Protein AF-A0A9Q5HXE8-F1 (afdb_monomer)

Structure (mmCIF, N/CA/C/O backbone):
data_AF-A0A9Q5HXE8-F1
#
_entry.id   AF-A0A9Q5HXE8-F1
#
loop_
_atom_site.group_PDB
_atom_site.id
_atom_site.type_symbol
_atom_site.label_atom_id
_atom_site.label_alt_id
_atom_site.label_comp_id
_atom_site.label_asym_id
_atom_site.label_entity_id
_atom_site.label_seq_id
_atom_site.pdbx_PDB_ins_code
_atom_site.Cartn_x
_atom_site.Cartn_y
_atom_site.Cartn_z
_atom_site.occupancy
_atom_site.B_iso_or_equiv
_atom_site.auth_seq_id
_atom_site.auth_comp_id
_atom_site.auth_asym_id
_atom_site.auth_atom_id
_atom_site.pdbx_PDB_model_num
ATOM 1 N N . MET A 1 1 ? 51.180 -38.100 -36.668 1.00 23.20 1 MET A N 1
ATOM 2 C CA . MET A 1 1 ? 52.442 -37.672 -36.026 1.00 23.20 1 MET A CA 1
ATOM 3 C C . MET A 1 1 ? 52.492 -36.151 -36.077 1.00 23.20 1 MET A C 1
ATOM 5 O O . MET A 1 1 ? 52.275 -35.635 -37.166 1.00 23.20 1 MET A O 1
ATOM 9 N N . PRO A 1 2 ? 52.653 -35.461 -34.934 1.00 31.92 2 PRO A N 1
ATOM 10 C CA . PRO A 1 2 ? 52.287 -34.054 -34.774 1.00 31.92 2 PRO A CA 1
ATOM 11 C C . PRO A 1 2 ? 53.490 -33.111 -34.605 1.00 31.92 2 PRO A C 1
ATOM 13 O O . PRO A 1 2 ? 54.453 -33.464 -33.933 1.00 31.92 2 PRO A O 1
ATOM 16 N N . THR A 1 3 ? 53.355 -31.896 -35.137 1.00 23.42 3 THR A N 1
ATOM 17 C CA . THR A 1 3 ? 53.989 -30.630 -34.707 1.00 23.42 3 THR A CA 1
ATOM 18 C C . THR A 1 3 ? 53.370 -29.569 -35.624 1.00 23.42 3 THR A C 1
ATOM 20 O O . THR A 1 3 ? 53.553 -29.629 -36.830 1.00 23.42 3 THR A O 1
ATOM 23 N N . ILE A 1 4 ? 52.487 -28.678 -35.180 1.00 25.64 4 ILE A N 1
ATOM 24 C CA . ILE A 1 4 ? 52.790 -27.478 -34.396 1.00 25.64 4 ILE A CA 1
ATOM 25 C C . ILE A 1 4 ? 51.503 -27.097 -33.639 1.00 25.64 4 ILE A C 1
ATOM 27 O O . ILE A 1 4 ? 50.564 -26.547 -34.201 1.00 25.64 4 ILE A O 1
ATOM 31 N N . PHE A 1 5 ? 51.469 -27.434 -32.352 1.00 23.56 5 PHE A N 1
ATOM 32 C CA . PHE A 1 5 ? 50.554 -26.908 -31.337 1.00 23.56 5 PHE A CA 1
ATOM 33 C C . PHE A 1 5 ? 51.479 -26.439 -30.210 1.00 23.56 5 PHE A C 1
ATOM 35 O O . PHE A 1 5 ? 51.777 -27.181 -29.279 1.00 23.56 5 PHE A O 1
ATOM 42 N N . MET A 1 6 ? 52.095 -25.268 -30.375 1.00 26.42 6 MET A N 1
ATOM 43 C CA . MET A 1 6 ? 53.055 -24.750 -29.399 1.00 26.42 6 MET A CA 1
ATOM 44 C C . MET A 1 6 ? 53.143 -23.229 -29.491 1.00 26.42 6 MET A C 1
ATOM 46 O O . MET A 1 6 ? 54.128 -22.716 -29.988 1.00 26.42 6 MET A O 1
ATOM 50 N N . PHE A 1 7 ? 52.102 -22.528 -29.029 1.00 24.45 7 PHE A N 1
ATOM 51 C CA . PHE A 1 7 ? 52.208 -21.169 -28.462 1.00 24.45 7 PHE A CA 1
ATOM 52 C C . PHE A 1 7 ? 51.044 -20.825 -27.501 1.00 24.45 7 PHE A C 1
ATOM 54 O O . PHE A 1 7 ? 50.747 -19.660 -27.274 1.00 24.45 7 PHE A O 1
ATOM 61 N N . TYR A 1 8 ? 50.414 -21.836 -26.881 1.00 24.20 8 TYR A N 1
ATOM 62 C CA . TYR A 1 8 ? 49.308 -21.653 -25.918 1.00 24.20 8 TYR A CA 1
ATOM 63 C C . TYR A 1 8 ? 49.590 -22.210 -24.505 1.00 24.20 8 TYR A C 1
ATOM 65 O O . TYR A 1 8 ? 48.685 -22.340 -23.691 1.00 24.20 8 TYR A O 1
ATOM 73 N N . PHE A 1 9 ? 50.850 -22.524 -24.179 1.00 25.16 9 PHE A N 1
ATOM 74 C CA . PHE A 1 9 ? 51.229 -23.153 -22.901 1.00 25.16 9 PHE A CA 1
ATOM 75 C C . PHE A 1 9 ? 52.484 -22.521 -22.279 1.00 25.16 9 PHE A C 1
ATOM 77 O O . PHE A 1 9 ? 53.466 -23.204 -22.014 1.00 25.16 9 PHE A O 1
ATOM 84 N N . LEU A 1 10 ? 52.481 -21.200 -22.055 1.00 25.42 10 LEU A N 1
ATOM 85 C CA . LEU A 1 10 ? 53.545 -20.547 -21.267 1.00 25.42 10 LEU A CA 1
ATOM 86 C C . LEU A 1 10 ? 53.089 -19.386 -20.361 1.00 25.42 10 LEU A C 1
ATOM 88 O O . LEU A 1 10 ? 53.939 -18.699 -19.809 1.00 25.42 10 LEU A O 1
ATOM 92 N N . TYR A 1 11 ? 51.782 -19.209 -20.112 1.00 26.98 11 TYR A N 1
ATOM 93 C CA . TYR A 1 11 ? 51.296 -18.212 -19.135 1.00 26.98 11 TYR A CA 1
ATOM 94 C C . TYR A 1 11 ? 50.389 -18.746 -18.013 1.00 26.98 11 TYR A C 1
ATOM 96 O O . TYR A 1 11 ? 49.921 -17.971 -17.186 1.00 26.98 11 TYR A O 1
ATOM 104 N N . THR A 1 12 ? 50.211 -20.065 -17.899 1.00 29.30 12 THR A N 1
ATOM 105 C CA . THR A 1 12 ? 49.374 -20.694 -16.852 1.00 29.30 12 THR A CA 1
ATOM 106 C C . THR A 1 12 ? 50.129 -21.664 -15.931 1.00 29.30 12 THR A C 1
ATOM 108 O O . THR A 1 12 ? 49.512 -22.365 -15.138 1.00 29.30 12 THR A O 1
ATOM 111 N N . GLY A 1 13 ? 51.469 -21.694 -15.971 1.00 29.98 13 GLY A N 1
ATOM 112 C CA . GLY A 1 13 ? 52.265 -22.755 -15.328 1.00 29.98 13 GLY A CA 1
ATOM 113 C C . GLY A 1 13 ? 53.248 -22.365 -14.217 1.00 29.98 13 GLY A C 1
ATOM 114 O O . GLY A 1 13 ? 53.984 -23.237 -13.772 1.00 29.98 13 GLY A O 1
ATOM 115 N N . VAL A 1 14 ? 53.315 -21.102 -13.766 1.00 29.03 14 VAL A N 1
ATOM 116 C CA . VAL A 1 14 ? 54.309 -20.678 -12.740 1.00 29.03 14 VAL A CA 1
ATOM 117 C C . VAL A 1 14 ? 53.684 -20.051 -11.480 1.00 29.03 14 VAL A C 1
ATOM 119 O O . VAL A 1 14 ? 54.372 -19.863 -10.483 1.00 29.03 14 VAL A O 1
ATOM 122 N N . PHE A 1 15 ? 52.365 -19.833 -11.430 1.00 31.16 15 PHE A N 1
ATOM 123 C CA . PHE A 1 15 ? 51.714 -19.307 -10.215 1.00 31.16 15 PHE A CA 1
ATOM 124 C C . PHE A 1 15 ? 51.311 -20.370 -9.177 1.00 31.16 15 PHE A C 1
ATOM 126 O O . PHE A 1 15 ? 50.983 -20.020 -8.047 1.00 31.16 15 PHE A O 1
ATOM 133 N N . ALA A 1 16 ? 51.396 -21.663 -9.507 1.00 30.88 16 ALA A N 1
ATOM 134 C CA . ALA A 1 16 ? 50.936 -22.745 -8.630 1.00 30.88 16 ALA A CA 1
ATOM 135 C C . ALA A 1 16 ? 52.031 -23.396 -7.755 1.00 30.88 16 ALA A C 1
ATOM 137 O O . ALA A 1 16 ? 51.733 -24.329 -7.017 1.00 30.88 16 ALA A O 1
ATOM 138 N N . LEU A 1 17 ? 53.289 -22.930 -7.800 1.00 32.44 17 LEU A N 1
ATOM 139 C CA . LEU A 1 17 ? 54.402 -23.576 -7.071 1.00 32.44 17 LEU A CA 1
ATOM 140 C C . LEU A 1 17 ? 55.203 -22.665 -6.124 1.00 32.44 17 LEU A C 1
ATOM 142 O O . LEU A 1 17 ? 56.181 -23.120 -5.540 1.00 32.44 17 LEU A O 1
ATOM 146 N N . LEU A 1 18 ? 54.777 -21.417 -5.896 1.00 32.03 18 LEU A N 1
ATOM 147 C CA . LEU A 1 18 ? 55.407 -20.527 -4.900 1.00 32.03 18 LEU A CA 1
ATOM 148 C C . LEU A 1 18 ? 54.457 -20.003 -3.812 1.00 32.03 18 LEU A C 1
ATOM 150 O O . LEU A 1 18 ? 54.879 -19.232 -2.954 1.00 32.03 18 LEU A O 1
ATOM 154 N N . PHE A 1 19 ? 53.199 -20.447 -3.787 1.00 32.03 19 PHE A N 1
ATOM 155 C CA . PHE A 1 19 ? 52.231 -19.985 -2.789 1.00 32.03 19 PHE A CA 1
ATOM 156 C C . PHE A 1 19 ? 52.353 -20.601 -1.374 1.00 32.03 19 PHE A C 1
ATOM 158 O O . PHE A 1 19 ? 51.982 -19.904 -0.432 1.00 32.03 19 PHE A O 1
ATOM 165 N N . PRO A 1 20 ? 52.923 -21.807 -1.137 1.00 31.56 20 PRO A N 1
ATOM 166 C CA . PRO A 1 20 ? 52.977 -22.358 0.222 1.00 31.56 20 PRO A CA 1
ATOM 167 C C . PRO A 1 20 ? 54.287 -22.079 0.988 1.00 31.56 20 PRO A C 1
ATOM 169 O O . PRO A 1 20 ? 54.543 -22.732 1.994 1.00 31.56 20 PRO A O 1
ATOM 172 N N . VAL A 1 21 ? 55.136 -21.134 0.554 1.00 36.03 21 VAL A N 1
ATOM 173 C CA . VAL A 1 21 ? 56.410 -20.822 1.255 1.00 36.03 21 VAL A CA 1
ATOM 174 C C . VAL A 1 21 ? 56.410 -19.444 1.942 1.00 36.03 21 VAL A C 1
ATOM 176 O O . VAL A 1 21 ? 57.314 -19.153 2.719 1.00 36.03 21 VAL A O 1
ATOM 179 N N . VAL A 1 22 ? 55.383 -18.606 1.742 1.00 39.47 22 VAL A N 1
ATOM 180 C CA . VAL A 1 22 ? 55.311 -17.266 2.374 1.00 39.47 22 VAL A CA 1
ATOM 181 C C . VAL A 1 22 ? 54.142 -17.110 3.354 1.00 39.47 22 VAL A C 1
ATOM 183 O O . VAL A 1 22 ? 54.246 -16.313 4.282 1.00 39.47 22 VAL A O 1
ATOM 186 N N . PHE A 1 23 ? 53.072 -17.900 3.238 1.00 35.12 23 PHE A N 1
ATOM 187 C CA . PHE A 1 23 ? 51.928 -17.825 4.151 1.00 35.12 23 PHE A CA 1
ATOM 188 C C . PHE A 1 23 ? 51.594 -19.223 4.669 1.00 35.12 23 PHE A C 1
ATOM 190 O O . PHE A 1 23 ? 51.198 -20.102 3.908 1.00 35.12 23 PHE A O 1
ATOM 197 N N . GLY A 1 24 ? 51.859 -19.437 5.960 1.00 27.67 24 GLY A N 1
ATOM 198 C CA . GLY A 1 24 ? 51.607 -20.695 6.652 1.00 27.67 24 GLY A CA 1
ATOM 199 C C . GLY A 1 24 ? 50.133 -21.096 6.618 1.00 27.67 24 GLY A C 1
ATOM 200 O O . GLY A 1 24 ? 49.242 -20.272 6.422 1.00 27.67 24 GLY A O 1
ATOM 201 N N . SER A 1 25 ? 49.904 -22.391 6.800 1.00 31.80 25 SER A N 1
ATOM 202 C CA . SER A 1 25 ? 48.600 -23.032 6.911 1.00 31.80 25 SER A CA 1
ATOM 203 C C . SER A 1 25 ? 47.812 -22.484 8.103 1.00 31.80 25 SER A C 1
ATOM 205 O O . SER A 1 25 ? 47.981 -22.994 9.201 1.00 31.80 25 SER A O 1
ATOM 207 N N . ASP A 1 26 ? 47.035 -21.426 7.871 1.00 33.94 26 ASP A N 1
ATOM 208 C CA . ASP A 1 26 ? 45.824 -21.020 8.602 1.00 33.94 26 ASP A CA 1
ATOM 209 C C . ASP A 1 26 ? 45.245 -19.767 7.913 1.00 33.94 26 ASP A C 1
ATOM 211 O O . ASP A 1 26 ? 45.506 -18.633 8.306 1.00 33.94 26 ASP A O 1
ATOM 215 N N . PHE A 1 27 ? 44.485 -19.956 6.829 1.00 29.52 27 PHE A N 1
ATOM 216 C CA . PHE A 1 27 ? 43.617 -18.911 6.271 1.00 29.52 27 PHE A CA 1
ATOM 217 C C . PHE A 1 27 ? 42.352 -19.565 5.699 1.00 29.52 27 PHE A C 1
ATOM 219 O O . PHE A 1 27 ? 42.231 -19.842 4.507 1.00 29.52 27 PHE A O 1
ATOM 226 N N . LEU A 1 28 ? 41.427 -19.891 6.600 1.00 30.77 28 LEU A N 1
ATOM 227 C CA . LEU A 1 28 ? 40.030 -20.149 6.265 1.00 30.77 28 LEU A CA 1
ATOM 228 C C . LEU A 1 28 ? 39.371 -18.798 5.953 1.00 30.77 28 LEU A C 1
ATOM 230 O O . LEU A 1 28 ? 39.438 -17.878 6.764 1.00 30.77 28 LEU A O 1
ATOM 234 N N . LEU A 1 29 ? 38.784 -18.685 4.762 1.00 28.92 29 LEU A N 1
ATOM 235 C CA . LEU A 1 29 ? 38.067 -17.504 4.274 1.00 28.92 29 LEU A CA 1
ATOM 236 C C . LEU A 1 29 ? 36.850 -17.166 5.154 1.00 28.92 29 LEU A C 1
ATOM 238 O O . LEU A 1 29 ? 36.005 -18.043 5.351 1.00 28.92 29 LEU A O 1
ATOM 242 N N . PRO A 1 30 ? 36.674 -15.895 5.555 1.00 28.27 30 PRO A N 1
ATOM 243 C CA . PRO A 1 30 ? 35.371 -15.342 5.886 1.00 28.27 30 PRO A CA 1
ATOM 244 C C . PRO A 1 30 ? 34.929 -14.293 4.843 1.00 28.27 30 PRO A C 1
ATOM 246 O O . PRO A 1 30 ? 35.689 -13.402 4.489 1.00 28.27 30 PRO A O 1
ATOM 249 N N . HIS A 1 31 ? 33.670 -14.406 4.413 1.00 30.36 31 HIS A N 1
ATOM 250 C CA . HIS A 1 31 ? 32.824 -13.387 3.766 1.00 30.36 31 HIS A CA 1
ATOM 251 C C . HIS A 1 31 ? 33.196 -12.818 2.375 1.00 30.36 31 HIS A C 1
ATOM 253 O O . HIS A 1 31 ? 34.325 -12.463 2.052 1.00 30.36 31 HIS A O 1
ATOM 259 N N . ALA A 1 32 ? 32.158 -12.695 1.539 1.00 34.84 32 ALA A N 1
ATOM 260 C CA . ALA A 1 32 ? 32.194 -12.222 0.153 1.00 34.84 32 ALA A CA 1
ATOM 261 C C . ALA A 1 32 ? 32.405 -10.697 -0.004 1.00 34.84 32 ALA A C 1
ATOM 263 O O . ALA A 1 32 ? 32.550 -10.219 -1.128 1.00 34.84 32 ALA A O 1
ATOM 264 N N . ASP A 1 33 ? 32.478 -9.936 1.093 1.00 32.56 33 ASP A N 1
ATOM 265 C CA . ASP A 1 33 ? 32.600 -8.470 1.066 1.00 32.56 33 ASP A CA 1
ATOM 266 C C . ASP A 1 33 ? 34.037 -7.955 0.847 1.00 32.56 33 ASP A C 1
ATOM 268 O O . ASP A 1 33 ? 34.235 -6.875 0.281 1.00 32.56 33 ASP A O 1
ATOM 272 N N . ASP A 1 34 ? 35.066 -8.736 1.191 1.00 31.11 34 ASP A N 1
ATOM 273 C CA . ASP A 1 34 ? 36.463 -8.285 1.076 1.00 31.11 34 ASP A CA 1
ATOM 274 C C . ASP A 1 34 ? 37.042 -8.432 -0.345 1.00 31.11 34 ASP A C 1
ATOM 276 O O . ASP A 1 34 ? 37.991 -7.734 -0.722 1.00 31.11 34 ASP A O 1
ATOM 280 N N . GLY A 1 35 ? 36.437 -9.273 -1.193 1.00 30.92 35 GLY A N 1
ATOM 281 C CA . GLY A 1 35 ? 36.890 -9.505 -2.572 1.00 30.92 35 GLY A CA 1
ATOM 282 C C . GLY A 1 35 ? 36.771 -8.270 -3.474 1.00 30.92 35 GLY A C 1
ATOM 283 O O . GLY A 1 35 ? 37.671 -7.985 -4.270 1.00 30.92 35 GLY A O 1
ATOM 284 N N . ALA A 1 36 ? 35.708 -7.478 -3.303 1.00 35.31 36 ALA A N 1
ATOM 285 C CA . ALA A 1 36 ? 35.459 -6.272 -4.095 1.00 35.31 36 ALA A CA 1
ATOM 286 C C . ALA A 1 36 ? 36.382 -5.103 -3.694 1.00 35.31 36 ALA A C 1
ATOM 288 O O . ALA A 1 36 ? 36.873 -4.356 -4.546 1.00 35.31 36 ALA A O 1
ATOM 289 N N . VAL A 1 37 ? 36.691 -4.969 -2.399 1.00 33.00 37 VAL A N 1
ATOM 290 C CA . VAL A 1 37 ? 37.588 -3.924 -1.873 1.00 33.00 37 VAL A CA 1
ATOM 291 C C . VAL A 1 37 ? 39.052 -4.224 -2.222 1.00 33.00 37 VAL A C 1
ATOM 293 O O . VAL A 1 37 ? 39.816 -3.312 -2.562 1.00 33.00 37 VAL A O 1
ATOM 296 N N . ILE A 1 38 ? 39.444 -5.502 -2.228 1.00 33.47 38 ILE A N 1
ATOM 297 C CA . ILE A 1 38 ? 40.785 -5.945 -2.635 1.00 33.47 38 ILE A CA 1
ATOM 298 C C . ILE A 1 38 ? 40.995 -5.767 -4.149 1.00 33.47 38 ILE A C 1
ATOM 300 O O . ILE A 1 38 ? 42.057 -5.283 -4.550 1.00 33.47 38 ILE A O 1
ATOM 304 N N . ALA A 1 39 ? 39.986 -6.031 -4.988 1.00 36.28 39 ALA A N 1
ATOM 305 C CA . ALA A 1 39 ? 40.043 -5.753 -6.429 1.00 36.28 39 ALA A CA 1
ATOM 306 C C . ALA A 1 39 ? 40.218 -4.249 -6.726 1.00 36.28 39 ALA A C 1
ATOM 308 O O . ALA A 1 39 ? 41.051 -3.856 -7.548 1.00 36.28 39 ALA A O 1
ATOM 309 N N . CYS A 1 40 ? 39.518 -3.394 -5.976 1.00 32.16 40 CYS A N 1
ATOM 310 C CA . CYS A 1 40 ? 39.598 -1.938 -6.096 1.00 32.16 40 CYS A CA 1
ATOM 311 C C . CYS A 1 40 ? 40.976 -1.381 -5.661 1.00 32.16 40 CYS A C 1
ATOM 313 O O . CYS A 1 40 ? 41.520 -0.457 -6.275 1.00 32.16 40 CYS A O 1
ATOM 315 N N . ASN A 1 41 ? 41.608 -1.989 -4.649 1.00 34.28 41 ASN A N 1
ATOM 316 C CA . ASN A 1 41 ? 42.959 -1.628 -4.198 1.00 34.28 41 ASN A CA 1
ATOM 317 C C . ASN A 1 41 ? 44.082 -2.210 -5.082 1.00 34.28 41 ASN A C 1
ATOM 319 O O . ASN A 1 41 ? 45.131 -1.576 -5.231 1.00 34.28 41 ASN A O 1
ATOM 323 N N . LEU A 1 42 ? 43.868 -3.363 -5.725 1.00 35.22 42 LEU A N 1
ATOM 324 C CA . LEU A 1 42 ? 44.779 -3.931 -6.730 1.00 35.22 42 LEU A CA 1
ATOM 325 C C . LEU A 1 42 ? 44.797 -3.105 -8.027 1.00 35.22 42 LEU A C 1
ATOM 327 O O . LEU A 1 42 ? 45.871 -2.889 -8.593 1.00 35.22 42 LEU A O 1
ATOM 331 N N . LEU A 1 43 ? 43.650 -2.564 -8.451 1.00 36.78 43 LEU A N 1
ATOM 332 C CA . LEU A 1 43 ? 43.539 -1.668 -9.611 1.00 36.78 43 LEU A CA 1
ATOM 333 C C . LEU A 1 43 ? 44.283 -0.338 -9.399 1.00 36.78 43 LEU A C 1
ATOM 335 O O . LEU A 1 43 ? 45.041 0.087 -10.274 1.00 36.78 43 LEU A O 1
ATOM 339 N N . LYS A 1 44 ? 44.190 0.256 -8.199 1.00 35.66 44 LYS A N 1
ATOM 340 C CA . LYS A 1 44 ? 44.965 1.456 -7.810 1.00 35.66 44 LYS A CA 1
ATOM 341 C C . LYS A 1 44 ? 46.482 1.247 -7.846 1.00 35.66 44 LYS A C 1
ATOM 343 O O . LYS A 1 44 ? 47.225 2.198 -8.075 1.00 35.66 44 LYS A O 1
ATOM 348 N N . LYS A 1 45 ? 46.951 0.015 -7.623 1.00 37.75 45 LYS A N 1
ATOM 349 C CA . LYS A 1 45 ? 48.382 -0.329 -7.602 1.00 37.75 45 LYS A CA 1
ATOM 350 C C . LYS A 1 45 ? 48.948 -0.620 -8.998 1.00 37.75 45 LYS A C 1
ATOM 352 O O . LYS A 1 45 ? 50.152 -0.477 -9.196 1.00 37.75 45 LYS A O 1
ATOM 357 N N . LYS A 1 46 ? 48.096 -1.009 -9.957 1.00 33.69 46 LYS A N 1
ATOM 358 C CA . LYS A 1 46 ? 48.481 -1.366 -11.335 1.00 33.69 46 LYS A CA 1
ATOM 359 C C . LYS A 1 46 ? 48.359 -0.194 -12.324 1.00 33.69 46 LYS A C 1
ATOM 361 O O . LYS A 1 46 ? 49.083 -0.180 -13.313 1.00 33.69 46 LYS A O 1
ATOM 366 N N . PHE A 1 47 ? 47.529 0.815 -12.028 1.00 35.12 47 PHE A N 1
ATOM 367 C CA . PHE A 1 47 ? 47.303 1.980 -12.899 1.00 35.12 47 PHE A CA 1
ATOM 368 C C . PHE A 1 47 ? 47.315 3.316 -12.119 1.00 35.12 47 PHE A C 1
ATOM 370 O O . PHE A 1 47 ? 46.263 3.882 -11.822 1.00 35.12 47 PHE A O 1
ATOM 377 N N . PRO A 1 48 ? 48.502 3.882 -11.814 1.00 36.06 48 PRO A N 1
ATOM 378 C CA . PRO A 1 48 ? 48.640 5.095 -10.993 1.00 36.06 48 PRO A CA 1
ATOM 379 C C . PRO A 1 48 ? 48.062 6.379 -11.618 1.00 36.06 48 PRO A C 1
ATOM 381 O O . PRO A 1 48 ? 47.965 7.400 -10.942 1.00 36.06 48 PRO A O 1
ATOM 384 N N . LYS A 1 49 ? 47.695 6.351 -12.907 1.00 34.31 49 LYS A N 1
ATOM 385 C CA . LYS A 1 49 ? 47.168 7.508 -13.653 1.00 34.31 49 LYS A CA 1
ATOM 386 C C . LYS A 1 49 ? 45.649 7.715 -13.524 1.00 34.31 49 LYS A C 1
ATOM 388 O O . LYS A 1 49 ? 45.162 8.747 -13.961 1.00 34.31 49 LYS A O 1
ATOM 393 N N . LEU A 1 50 ? 44.919 6.804 -12.874 1.00 33.84 50 LEU A N 1
ATOM 394 C CA . LEU A 1 50 ? 43.469 6.923 -12.609 1.00 33.84 50 LEU A CA 1
ATOM 395 C C . LEU A 1 50 ? 43.122 7.849 -11.421 1.00 33.84 50 LEU A C 1
ATOM 397 O O . LEU A 1 50 ? 41.972 7.966 -11.022 1.00 33.84 50 LEU A O 1
ATOM 401 N N . ALA A 1 51 ? 44.112 8.498 -10.798 1.00 30.89 51 ALA A N 1
ATOM 402 C CA . ALA A 1 51 ? 43.909 9.299 -9.587 1.00 30.89 51 ALA A CA 1
ATOM 403 C C . ALA A 1 51 ? 43.736 10.812 -9.834 1.00 30.89 51 ALA A C 1
ATOM 405 O O . ALA A 1 51 ? 43.612 11.559 -8.862 1.00 30.89 51 ALA A O 1
ATOM 406 N N . SER A 1 52 ? 43.743 11.287 -11.086 1.00 29.69 52 SER A N 1
ATOM 407 C CA . SER A 1 52 ? 43.886 12.722 -11.390 1.00 29.69 52 SER A CA 1
ATOM 408 C C . SER A 1 52 ? 42.728 13.396 -12.139 1.00 29.69 52 SER A C 1
ATOM 410 O O . SER A 1 52 ? 42.920 14.515 -12.607 1.00 29.69 52 SER A O 1
ATOM 412 N N . PHE A 1 53 ? 41.529 12.806 -12.215 1.00 29.73 53 PHE A N 1
ATOM 413 C CA . PHE A 1 53 ? 40.365 13.464 -12.833 1.00 29.73 53 PHE A CA 1
ATOM 414 C C . PHE A 1 53 ? 39.210 13.679 -11.832 1.00 29.73 53 PHE A C 1
ATOM 416 O O . PHE A 1 53 ? 38.730 12.721 -11.219 1.00 29.73 53 PHE A O 1
ATOM 423 N N . PRO A 1 54 ? 38.739 14.925 -11.623 1.00 28.08 54 PRO A N 1
ATOM 424 C CA . PRO A 1 54 ? 37.593 15.198 -10.763 1.00 28.08 54 PRO A CA 1
ATOM 425 C C . PRO A 1 54 ? 36.301 14.791 -11.491 1.00 28.08 54 PRO A C 1
ATOM 427 O O . PRO A 1 54 ? 35.820 15.509 -12.358 1.00 28.08 54 PRO A O 1
ATOM 430 N N . GLY A 1 55 ? 35.773 13.606 -11.160 1.00 40.88 55 GLY A N 1
ATOM 431 C CA . GLY A 1 55 ? 34.514 13.058 -11.697 1.00 40.88 55 GLY A CA 1
ATOM 432 C C . GLY A 1 55 ? 34.376 11.533 -11.553 1.00 40.88 55 GLY A C 1
ATOM 433 O O . GLY A 1 55 ? 33.293 11.028 -11.270 1.00 40.88 55 GLY A O 1
ATOM 434 N N . GLU A 1 56 ? 35.484 10.787 -11.631 1.00 43.34 56 GLU A N 1
ATOM 435 C CA . GLU A 1 56 ? 35.478 9.308 -11.668 1.00 43.34 56 GLU A CA 1
ATOM 436 C C . GLU A 1 56 ? 35.139 8.625 -10.326 1.00 43.34 56 GLU A C 1
ATOM 438 O O . GLU A 1 56 ? 34.655 7.493 -10.313 1.00 43.34 56 GLU A O 1
ATOM 443 N N . ARG A 1 57 ? 35.323 9.302 -9.178 1.00 46.72 57 ARG A N 1
ATOM 444 C CA . ARG A 1 57 ? 34.977 8.726 -7.858 1.00 46.72 57 ARG A CA 1
ATOM 445 C C . ARG A 1 57 ? 33.476 8.457 -7.693 1.00 46.72 57 ARG A C 1
ATOM 447 O O . ARG A 1 57 ? 33.129 7.506 -6.998 1.00 46.72 57 ARG A O 1
ATOM 454 N N . ASN A 1 58 ? 32.612 9.246 -8.339 1.00 55.38 58 ASN A N 1
ATOM 455 C CA . ASN A 1 58 ? 31.164 9.021 -8.313 1.00 55.38 58 ASN A CA 1
ATOM 456 C C . ASN A 1 58 ? 30.770 7.825 -9.183 1.00 55.38 58 ASN A C 1
ATOM 458 O O . ASN A 1 58 ? 30.015 6.974 -8.729 1.00 55.38 58 ASN A O 1
ATOM 462 N N . LEU A 1 59 ? 31.322 7.706 -10.394 1.00 55.75 59 LEU A N 1
ATOM 463 C CA . LEU A 1 59 ? 30.953 6.643 -11.338 1.00 55.75 59 LEU A CA 1
ATOM 464 C C . LEU A 1 59 ? 31.333 5.249 -10.834 1.00 55.75 59 LEU A C 1
ATOM 466 O O . LEU A 1 59 ? 30.513 4.338 -10.886 1.00 55.75 59 LEU A O 1
ATOM 470 N N . LEU A 1 60 ? 32.530 5.087 -10.265 1.00 57.31 60 LEU A N 1
ATOM 471 C CA . LEU A 1 60 ? 32.937 3.804 -9.686 1.00 57.31 60 LEU A CA 1
ATOM 472 C C . LEU A 1 60 ? 32.069 3.417 -8.475 1.00 57.31 60 LEU A C 1
ATOM 474 O O . LEU A 1 60 ? 31.725 2.249 -8.312 1.00 57.31 60 LEU A O 1
ATOM 478 N N . SER A 1 61 ? 31.673 4.396 -7.654 1.00 56.81 61 SER A N 1
ATOM 479 C CA . SER A 1 61 ? 30.734 4.191 -6.543 1.00 56.81 61 SER A CA 1
ATOM 480 C C . SER A 1 61 ? 29.346 3.766 -7.037 1.00 56.81 61 SER A C 1
ATOM 482 O O . SER A 1 61 ? 28.761 2.835 -6.490 1.00 56.81 61 SER A O 1
ATOM 484 N N . ILE A 1 62 ? 28.839 4.399 -8.100 1.00 59.03 62 ILE A N 1
ATOM 485 C CA . ILE A 1 62 ? 27.563 4.056 -8.747 1.00 59.03 62 ILE A CA 1
ATOM 486 C C . ILE A 1 62 ? 27.599 2.622 -9.279 1.00 59.03 62 ILE A C 1
ATOM 488 O O . ILE A 1 62 ? 26.681 1.849 -9.027 1.00 59.03 62 ILE A O 1
ATOM 492 N N . CYS A 1 63 ? 28.683 2.232 -9.951 1.00 60.06 63 CYS A N 1
ATOM 493 C CA . CYS A 1 63 ? 28.856 0.872 -10.451 1.00 60.06 63 CYS A CA 1
ATOM 494 C C . CYS A 1 63 ? 28.823 -0.166 -9.320 1.00 60.06 63 CYS A C 1
ATOM 496 O O . CYS A 1 63 ? 28.130 -1.171 -9.432 1.00 60.06 63 CYS A O 1
ATOM 498 N N . VAL A 1 64 ? 29.507 0.094 -8.201 1.00 60.19 64 VAL A N 1
ATOM 499 C CA . VAL A 1 64 ? 29.473 -0.793 -7.025 1.00 60.19 64 VAL A CA 1
ATOM 500 C C . VAL A 1 64 ? 28.070 -0.869 -6.415 1.00 60.19 64 VAL A C 1
ATOM 502 O O . VAL A 1 64 ? 27.644 -1.948 -6.018 1.00 60.19 64 VAL A O 1
ATOM 505 N N . GLN A 1 65 ? 27.333 0.243 -6.356 1.00 57.00 65 GLN A N 1
ATOM 506 C CA . GLN A 1 65 ? 25.952 0.259 -5.861 1.00 57.00 65 GLN A CA 1
ATOM 507 C C . GLN A 1 65 ? 25.010 -0.552 -6.754 1.00 57.00 65 GLN A C 1
ATOM 509 O O . GLN A 1 65 ? 24.222 -1.338 -6.242 1.00 57.00 65 GLN A O 1
ATOM 514 N N . ILE A 1 66 ? 25.119 -0.412 -8.077 1.00 54.88 66 ILE A N 1
ATOM 515 C CA . ILE A 1 66 ? 24.277 -1.167 -9.009 1.00 54.88 66 ILE A CA 1
ATOM 516 C C . ILE A 1 66 ? 24.599 -2.668 -8.931 1.00 54.88 66 ILE A C 1
ATOM 518 O O . ILE A 1 66 ? 23.688 -3.481 -8.839 1.00 54.88 66 ILE A O 1
ATOM 522 N N . LEU A 1 67 ? 25.878 -3.051 -8.862 1.00 55.38 67 LEU A N 1
ATOM 523 C CA . LEU A 1 67 ? 26.281 -4.460 -8.737 1.00 55.38 67 LEU A CA 1
ATOM 524 C C . LEU A 1 67 ? 25.819 -5.106 -7.417 1.00 55.38 67 LEU A C 1
ATOM 526 O O . LEU A 1 67 ? 25.580 -6.310 -7.384 1.00 55.38 67 LEU A O 1
ATOM 530 N N . LYS A 1 68 ? 25.665 -4.322 -6.339 1.00 56.53 68 LYS A N 1
ATOM 531 C CA . LYS A 1 68 ? 25.072 -4.792 -5.073 1.00 56.53 68 LYS A CA 1
ATOM 532 C C . LYS A 1 68 ? 23.567 -5.044 -5.179 1.00 56.53 68 LYS A C 1
ATOM 534 O O . LYS A 1 68 ? 23.073 -5.960 -4.536 1.00 56.53 68 LYS A O 1
ATOM 539 N N . LEU A 1 69 ? 22.858 -4.231 -5.964 1.00 48.31 69 LEU A N 1
ATOM 540 C CA . LEU A 1 69 ? 21.406 -4.331 -6.150 1.00 48.31 69 LEU A CA 1
ATOM 541 C C . LEU A 1 69 ? 21.008 -5.451 -7.121 1.00 48.31 69 LEU A C 1
ATOM 543 O O . LEU A 1 69 ? 19.926 -6.008 -6.988 1.00 48.31 69 LEU A O 1
ATOM 547 N N . PHE A 1 70 ? 21.886 -5.808 -8.064 1.00 55.81 70 PHE A N 1
ATOM 548 C CA . PHE A 1 70 ? 21.643 -6.861 -9.056 1.00 55.81 70 PHE A CA 1
ATOM 549 C C . PHE A 1 70 ? 22.730 -7.948 -8.982 1.00 55.81 70 PHE A C 1
ATOM 551 O O . PHE A 1 70 ? 23.593 -8.027 -9.872 1.00 55.81 70 PHE A O 1
ATOM 558 N N . PRO A 1 71 ? 22.728 -8.785 -7.923 1.00 47.59 71 PRO A N 1
ATOM 559 C CA . PRO A 1 71 ? 23.692 -9.867 -7.774 1.00 47.59 71 PRO A CA 1
ATOM 560 C C . PRO A 1 71 ? 23.584 -10.837 -8.957 1.00 47.59 71 PRO A C 1
ATOM 562 O O . PRO A 1 71 ? 22.508 -11.288 -9.336 1.00 47.59 71 PRO A O 1
ATOM 565 N N . GLY A 1 72 ? 24.723 -11.125 -9.587 1.00 48.22 72 GLY A N 1
ATOM 566 C CA . GLY A 1 72 ? 24.793 -11.895 -10.829 1.00 48.22 72 GLY A CA 1
ATOM 567 C C . GLY A 1 72 ? 25.032 -11.042 -12.072 1.00 48.22 72 GLY A C 1
ATOM 568 O O . GLY A 1 72 ? 25.271 -11.606 -13.133 1.00 48.22 72 GLY A O 1
ATOM 569 N N . THR A 1 73 ? 25.023 -9.712 -11.980 1.00 47.97 73 THR A N 1
ATOM 570 C CA . THR A 1 73 ? 25.646 -8.856 -12.999 1.00 47.97 73 THR A CA 1
ATOM 571 C C . THR A 1 73 ? 27.153 -8.794 -12.727 1.00 47.97 73 THR A C 1
ATOM 573 O O . THR A 1 73 ? 27.581 -8.398 -11.650 1.00 47.97 73 THR A O 1
ATOM 576 N N . GLU A 1 74 ? 27.986 -9.281 -13.651 1.00 53.69 74 GLU A N 1
ATOM 577 C CA . GLU A 1 74 ? 29.445 -9.302 -13.463 1.00 53.69 74 GLU A CA 1
ATOM 578 C C . GLU A 1 74 ? 30.092 -8.039 -14.049 1.00 53.69 74 GLU A C 1
ATOM 580 O O . GLU A 1 74 ? 29.785 -7.644 -15.176 1.00 53.69 74 GLU A O 1
ATOM 585 N N . GLN A 1 75 ? 31.026 -7.423 -13.314 1.00 51.09 75 GLN A N 1
ATOM 586 C CA . GLN A 1 75 ? 31.849 -6.328 -13.832 1.00 51.09 75 GLN A CA 1
ATOM 587 C C . GLN A 1 75 ? 32.954 -6.900 -14.729 1.00 51.09 75 GLN A C 1
ATOM 589 O O . GLN A 1 75 ? 33.997 -7.332 -14.241 1.00 51.09 75 GLN A O 1
ATOM 594 N N . PHE A 1 76 ? 32.754 -6.864 -16.046 1.00 50.47 76 PHE A N 1
ATOM 595 C CA . PHE A 1 76 ? 33.798 -7.190 -17.021 1.00 50.47 76 PHE A CA 1
ATOM 596 C C . PHE A 1 76 ? 34.132 -5.987 -17.901 1.00 50.47 76 PHE A C 1
ATOM 598 O O . PHE A 1 76 ? 33.253 -5.358 -18.481 1.00 50.47 76 PHE A O 1
ATOM 605 N N . VAL A 1 77 ? 35.431 -5.701 -18.025 1.00 48.44 77 VAL A N 1
ATOM 606 C CA . VAL A 1 77 ? 35.990 -4.727 -18.984 1.00 48.44 77 VAL A CA 1
ATOM 607 C C . VAL A 1 77 ? 36.252 -5.390 -20.354 1.00 48.44 77 VAL A C 1
ATOM 609 O O . VAL A 1 77 ? 36.493 -4.698 -21.334 1.00 48.44 77 VAL A O 1
ATOM 612 N N . ASN A 1 78 ? 36.143 -6.725 -20.453 1.00 45.72 78 ASN A N 1
ATOM 613 C CA . ASN A 1 78 ? 36.624 -7.502 -21.607 1.00 45.72 78 ASN A CA 1
ATOM 614 C C . ASN A 1 78 ? 35.558 -8.302 -22.383 1.00 45.72 78 ASN A C 1
ATOM 616 O O . ASN A 1 78 ? 35.917 -8.973 -23.342 1.00 45.72 78 ASN A O 1
ATOM 620 N N . ASP A 1 79 ? 34.267 -8.210 -22.053 1.00 47.09 79 ASP A N 1
ATOM 621 C CA . ASP A 1 79 ? 33.194 -8.886 -22.821 1.00 47.09 79 ASP A CA 1
ATOM 622 C C . ASP A 1 79 ? 32.780 -8.121 -24.092 1.00 47.09 79 ASP A C 1
ATOM 624 O O . ASP A 1 79 ? 31.661 -8.239 -24.605 1.00 47.09 79 ASP A O 1
ATOM 628 N N . ILE A 1 80 ? 33.656 -7.243 -24.575 1.00 52.28 80 ILE A N 1
ATOM 629 C CA . ILE A 1 80 ? 33.284 -6.204 -25.517 1.00 52.28 80 ILE A CA 1
ATOM 630 C C . ILE A 1 80 ? 33.990 -6.399 -26.855 1.00 52.28 80 ILE A C 1
ATOM 632 O O . ILE A 1 80 ? 34.827 -5.597 -27.252 1.00 52.28 80 ILE A O 1
ATOM 636 N N . GLU A 1 81 ? 33.598 -7.436 -27.594 1.00 56.84 81 GLU A N 1
ATOM 637 C CA . GLU A 1 81 ? 33.831 -7.422 -29.038 1.00 56.84 81 GLU A CA 1
ATOM 638 C C . GLU A 1 81 ? 32.930 -6.338 -29.649 1.00 56.84 81 GLU A C 1
ATOM 640 O O . GLU A 1 81 ? 31.703 -6.345 -29.486 1.00 56.84 81 GLU A O 1
ATOM 645 N N . HIS A 1 82 ? 33.569 -5.330 -30.242 1.00 65.50 82 HIS A N 1
ATOM 646 C CA . HIS A 1 82 ? 32.949 -4.310 -31.079 1.00 65.50 82 HIS A CA 1
ATOM 647 C C . HIS A 1 82 ? 33.275 -4.642 -32.529 1.00 65.50 82 HIS A C 1
ATOM 649 O O . HIS A 1 82 ? 34.434 -4.886 -32.849 1.00 65.50 82 HIS A O 1
ATOM 655 N N . TRP A 1 83 ? 32.277 -4.578 -33.409 1.00 62.91 83 TRP A N 1
ATOM 656 C CA . TRP A 1 83 ? 32.509 -4.803 -34.836 1.00 62.91 83 TRP A CA 1
ATOM 657 C C . TRP A 1 83 ? 33.431 -3.740 -35.460 1.00 62.91 83 TRP A C 1
ATOM 659 O O . TRP A 1 83 ? 34.311 -4.079 -36.239 1.00 62.91 83 TRP A O 1
ATOM 669 N N . ALA A 1 84 ? 33.280 -2.465 -35.075 1.00 66.38 84 ALA A N 1
ATOM 670 C CA . ALA A 1 84 ? 34.211 -1.392 -35.429 1.00 66.38 84 ALA A CA 1
ATOM 671 C C . ALA A 1 84 ? 34.811 -0.771 -34.161 1.00 66.38 84 ALA A C 1
ATOM 673 O O . ALA A 1 84 ? 34.078 -0.268 -33.299 1.00 66.38 84 ALA A O 1
ATOM 674 N N . ILE A 1 85 ? 36.144 -0.742 -34.072 1.00 70.06 85 ILE A N 1
ATOM 675 C CA . ILE A 1 85 ? 36.886 -0.180 -32.928 1.00 70.06 85 ILE A CA 1
ATOM 676 C C . ILE A 1 85 ? 36.672 1.334 -32.810 1.00 70.06 85 ILE A C 1
ATOM 678 O O . ILE A 1 85 ? 36.783 1.885 -31.715 1.00 70.06 85 ILE A O 1
ATOM 682 N N . SER A 1 86 ? 36.258 2.011 -33.889 1.00 63.91 86 SER A N 1
ATOM 683 C CA . SER A 1 86 ? 35.816 3.411 -33.816 1.00 63.91 86 SER A CA 1
ATOM 684 C C . SER A 1 86 ? 34.663 3.635 -32.842 1.00 63.91 86 SER A C 1
ATOM 686 O O . SER A 1 86 ? 34.532 4.741 -32.352 1.00 63.91 86 SER A O 1
ATOM 688 N N . SER A 1 87 ? 33.837 2.629 -32.539 1.00 65.31 87 SER A N 1
ATOM 689 C CA . SER A 1 87 ? 32.706 2.757 -31.604 1.00 65.31 87 SER A CA 1
ATOM 690 C C . SER A 1 87 ? 33.050 2.407 -30.152 1.00 65.31 87 SER A C 1
ATOM 692 O O . SER A 1 87 ? 32.202 2.565 -29.270 1.00 65.31 87 SER A O 1
ATOM 694 N N . GLN A 1 88 ? 34.267 1.913 -29.902 1.00 70.00 88 GLN A N 1
ATOM 695 C CA . GLN A 1 88 ? 34.693 1.389 -28.610 1.00 70.00 88 GLN A CA 1
ATOM 696 C C . GLN A 1 88 ? 35.221 2.495 -27.696 1.00 70.00 88 GLN A C 1
ATOM 698 O O . GLN A 1 88 ? 36.116 3.265 -28.052 1.00 70.00 88 GLN A O 1
ATOM 703 N N . GLN A 1 89 ? 34.704 2.517 -26.474 1.00 69.62 89 GLN A N 1
ATOM 704 C CA . GLN A 1 89 ? 35.182 3.348 -25.380 1.00 69.62 89 GLN A CA 1
ATOM 705 C C . GLN A 1 89 ? 35.325 2.508 -24.116 1.00 69.62 89 GLN A C 1
ATOM 707 O O . GLN A 1 89 ? 34.589 1.545 -23.907 1.00 69.62 89 GLN A O 1
ATOM 712 N N . ASN A 1 90 ? 36.265 2.896 -23.255 1.00 68.88 90 ASN A N 1
ATOM 713 C CA . ASN A 1 90 ? 36.449 2.246 -21.964 1.00 68.88 90 ASN A CA 1
ATOM 714 C C . ASN A 1 90 ? 35.343 2.692 -21.007 1.00 68.88 90 ASN A C 1
ATOM 716 O O . ASN A 1 90 ? 35.411 3.790 -20.457 1.00 68.88 90 ASN A O 1
ATOM 720 N N . SER A 1 91 ? 34.334 1.846 -20.813 1.00 71.06 91 SER A N 1
ATOM 721 C CA . SER A 1 91 ? 33.295 2.083 -19.812 1.00 71.06 91 SER A CA 1
ATOM 722 C C . SER A 1 91 ? 33.818 1.862 -18.397 1.00 71.06 91 SER A C 1
ATOM 724 O O . SER A 1 91 ? 34.608 0.952 -18.146 1.00 71.06 91 SER A O 1
ATOM 726 N N . THR A 1 92 ? 33.350 2.685 -17.454 1.00 70.38 92 THR A N 1
ATOM 727 C CA . THR A 1 92 ? 33.684 2.540 -16.027 1.00 70.38 92 THR A CA 1
ATOM 728 C C . THR A 1 92 ? 33.136 1.218 -15.474 1.00 70.38 92 THR A C 1
ATOM 730 O O . THR A 1 92 ? 33.785 0.551 -14.664 1.00 70.38 92 THR A O 1
ATOM 733 N N . CYS A 1 93 ? 31.955 0.806 -15.940 1.00 69.12 93 CYS A N 1
ATOM 734 C CA . CYS A 1 93 ? 31.413 -0.532 -15.725 1.00 69.12 93 CYS A CA 1
ATOM 735 C C . CYS A 1 93 ? 30.436 -0.935 -16.830 1.00 69.12 93 CYS A C 1
ATOM 737 O O . CYS A 1 93 ? 29.831 -0.084 -17.481 1.00 69.12 93 CYS A O 1
ATOM 739 N N . SER A 1 94 ? 30.262 -2.247 -16.989 1.00 75.00 94 SER A N 1
ATOM 740 C CA . SER A 1 94 ? 29.223 -2.859 -17.813 1.00 75.00 94 SER A CA 1
ATOM 741 C C . SER A 1 94 ? 28.291 -3.677 -16.920 1.00 75.00 94 SER A C 1
ATOM 743 O O . SER A 1 94 ? 28.765 -4.453 -16.093 1.00 75.00 94 SER A O 1
ATOM 745 N N . ILE A 1 95 ? 26.982 -3.506 -17.087 1.00 76.50 95 ILE A N 1
ATOM 746 C CA . ILE A 1 95 ? 25.922 -4.189 -16.334 1.00 76.50 95 ILE A CA 1
ATOM 747 C C . ILE A 1 95 ? 25.077 -4.996 -17.316 1.00 76.50 95 ILE A C 1
ATOM 749 O O . ILE A 1 95 ? 24.785 -4.518 -18.408 1.00 76.50 95 ILE A O 1
ATOM 753 N N . LYS A 1 96 ? 24.670 -6.208 -16.934 1.00 79.94 96 LYS A N 1
ATOM 754 C CA . LYS A 1 96 ? 23.902 -7.134 -17.782 1.00 79.94 96 LYS A CA 1
ATOM 755 C C . LYS A 1 96 ? 22.523 -7.431 -17.175 1.00 79.94 96 LYS A C 1
ATOM 757 O O . LYS A 1 96 ? 22.404 -8.464 -16.512 1.00 79.94 96 LYS A O 1
ATOM 762 N N . PRO A 1 97 ? 21.511 -6.557 -17.341 1.00 79.38 97 PRO A N 1
ATOM 763 C CA . PRO A 1 97 ? 20.161 -6.820 -16.833 1.00 79.38 97 PRO A CA 1
ATOM 764 C C . PRO A 1 97 ? 19.641 -8.194 -17.267 1.00 79.38 97 PRO A C 1
ATOM 766 O O . PRO A 1 97 ? 19.933 -8.639 -18.377 1.00 79.38 97 PRO A O 1
ATOM 769 N N . THR A 1 98 ? 18.886 -8.864 -16.395 1.00 76.81 98 THR A N 1
ATOM 770 C CA . THR A 1 98 ? 18.258 -10.166 -16.687 1.00 76.81 98 THR A CA 1
ATOM 771 C C . THR A 1 98 ? 16.809 -10.036 -17.143 1.00 76.81 98 THR A C 1
ATOM 773 O O . THR A 1 98 ? 16.288 -10.944 -17.781 1.00 76.81 98 THR A O 1
ATOM 776 N N . SER A 1 99 ? 16.176 -8.901 -16.845 1.00 78.44 99 SER A N 1
ATOM 777 C CA . SER A 1 99 ? 14.762 -8.635 -17.102 1.00 78.44 99 SER A CA 1
ATOM 778 C C . SER A 1 99 ? 14.525 -7.186 -17.540 1.00 78.44 99 SER A C 1
ATOM 780 O O . SER A 1 99 ? 15.394 -6.306 -17.414 1.00 78.44 99 SER A O 1
ATOM 782 N N . ALA A 1 100 ? 13.339 -6.917 -18.089 1.00 77.31 100 ALA A N 1
ATOM 783 C CA . ALA A 1 100 ? 12.941 -5.554 -18.434 1.00 77.31 100 ALA A CA 1
ATOM 784 C C . ALA A 1 100 ? 12.838 -4.668 -17.180 1.00 77.31 100 ALA A C 1
ATOM 786 O O . ALA A 1 100 ? 13.173 -3.485 -17.232 1.00 77.31 100 ALA A O 1
ATOM 787 N N . GLU A 1 101 ? 12.457 -5.259 -16.051 1.00 73.94 101 GLU A N 1
ATOM 788 C CA . GLU A 1 101 ? 12.431 -4.654 -14.724 1.00 73.94 101 GLU A CA 1
ATOM 789 C C . GLU A 1 101 ? 13.832 -4.233 -14.268 1.00 73.94 101 GLU A C 1
ATOM 791 O O . GLU A 1 101 ? 14.019 -3.068 -13.916 1.00 73.94 101 GLU A O 1
ATOM 796 N N . ASP A 1 102 ? 14.832 -5.118 -14.372 1.00 73.44 102 ASP A N 1
ATOM 797 C CA . ASP A 1 102 ? 16.232 -4.786 -14.065 1.00 73.44 102 ASP A CA 1
ATOM 798 C C . ASP A 1 102 ? 16.706 -3.626 -14.938 1.00 73.44 102 ASP A C 1
ATOM 800 O O . ASP A 1 102 ? 17.348 -2.688 -14.468 1.00 73.44 102 ASP A O 1
ATOM 804 N N . THR A 1 103 ? 16.366 -3.680 -16.229 1.00 78.38 103 THR A N 1
ATOM 805 C CA . THR A 1 103 ? 16.713 -2.632 -17.191 1.00 78.38 103 THR A CA 1
ATOM 806 C C . THR A 1 103 ? 16.105 -1.299 -16.754 1.00 78.38 103 THR A C 1
ATOM 808 O O . THR A 1 103 ? 16.818 -0.302 -16.678 1.00 78.38 103 THR A O 1
ATOM 811 N N . SER A 1 104 ? 14.819 -1.280 -16.393 1.00 76.31 104 SER A N 1
ATOM 812 C CA . SER A 1 104 ? 14.123 -0.092 -15.887 1.00 76.31 104 SER A CA 1
ATOM 813 C C . SER A 1 104 ? 14.781 0.464 -14.621 1.00 76.31 104 SER A C 1
ATOM 815 O O . SER A 1 104 ? 15.124 1.647 -14.570 1.00 76.31 104 SER A O 1
ATOM 817 N N . ALA A 1 105 ? 15.041 -0.390 -13.631 1.00 65.62 105 ALA A N 1
ATOM 818 C CA . ALA A 1 105 ? 15.640 0.008 -12.363 1.00 65.62 105 ALA A CA 1
ATOM 819 C C . ALA A 1 105 ? 17.062 0.574 -12.545 1.00 65.62 105 ALA A C 1
ATOM 821 O O . ALA A 1 105 ? 17.396 1.612 -11.970 1.00 65.62 105 ALA A O 1
ATOM 822 N N . ILE A 1 106 ? 17.883 -0.029 -13.414 1.00 71.62 106 ILE A N 1
ATOM 823 C CA . ILE A 1 106 ? 19.211 0.496 -13.772 1.00 71.62 106 ILE A CA 1
ATOM 824 C C . ILE A 1 106 ? 19.092 1.897 -14.389 1.00 71.62 106 ILE A C 1
ATOM 826 O O . ILE A 1 106 ? 19.836 2.797 -13.990 1.00 71.62 106 ILE A O 1
ATOM 830 N N . ILE A 1 107 ? 18.148 2.113 -15.315 1.00 77.06 107 ILE A N 1
ATOM 831 C CA . ILE A 1 107 ? 17.931 3.426 -15.948 1.00 77.06 107 ILE A CA 1
ATOM 832 C C . ILE A 1 107 ? 17.451 4.476 -14.948 1.00 77.06 107 ILE A C 1
ATOM 834 O O . ILE A 1 107 ? 17.916 5.617 -14.987 1.00 77.06 107 ILE A O 1
ATOM 838 N N . GLN A 1 108 ? 16.587 4.104 -14.008 1.00 68.44 108 GLN A N 1
ATOM 839 C CA . GLN A 1 108 ? 16.161 5.005 -12.939 1.00 68.44 108 GLN A CA 1
ATOM 840 C C . GLN A 1 108 ? 17.334 5.408 -12.035 1.00 68.44 108 GLN A C 1
ATOM 842 O O . GLN A 1 108 ? 17.468 6.586 -11.703 1.00 68.44 108 GLN A O 1
ATOM 847 N N . ILE A 1 109 ? 18.227 4.473 -11.688 1.00 63.09 109 ILE A N 1
ATOM 848 C CA . ILE A 1 109 ? 19.399 4.749 -10.842 1.00 63.09 109 ILE A CA 1
ATOM 849 C C . ILE A 1 109 ? 20.371 5.709 -11.532 1.00 63.09 109 ILE A C 1
ATOM 851 O O . ILE A 1 109 ? 20.767 6.712 -10.934 1.00 63.09 109 ILE A O 1
ATOM 855 N N . ILE A 1 110 ? 20.756 5.428 -12.779 1.00 69.38 110 ILE A N 1
ATOM 856 C CA . ILE A 1 110 ? 21.714 6.270 -13.517 1.00 69.38 110 ILE A CA 1
ATOM 857 C C . ILE A 1 110 ? 21.101 7.613 -13.941 1.00 69.38 110 ILE A C 1
ATOM 859 O O . ILE A 1 110 ? 21.830 8.591 -14.117 1.00 69.38 110 ILE A O 1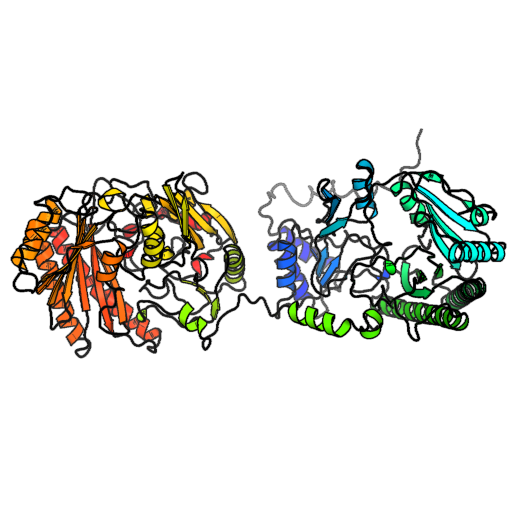
ATOM 863 N N . GLY A 1 111 ? 19.772 7.670 -14.070 1.00 66.56 111 GLY A N 1
ATOM 864 C CA . GLY A 1 111 ? 19.002 8.857 -14.433 1.00 66.56 111 GLY A CA 1
ATOM 865 C C . GLY A 1 111 ? 18.673 9.803 -13.274 1.00 66.56 111 GLY A C 1
ATOM 866 O O . GLY A 1 111 ? 18.172 10.900 -13.537 1.00 66.56 111 GLY A O 1
ATOM 867 N N . ARG A 1 112 ? 18.953 9.432 -12.010 1.00 58.81 112 ARG A N 1
ATOM 868 C CA . ARG A 1 112 ? 18.643 10.292 -10.855 1.00 58.81 112 ARG A CA 1
ATOM 869 C C . ARG A 1 112 ? 19.303 11.677 -10.985 1.00 58.81 112 ARG A C 1
ATOM 871 O O . ARG A 1 112 ? 20.451 11.749 -11.434 1.00 58.81 112 ARG A O 1
ATOM 878 N N . PRO A 1 113 ? 18.631 12.779 -10.593 1.00 56.47 113 PRO A N 1
ATOM 879 C CA . PRO A 1 113 ? 19.162 14.139 -10.744 1.00 56.47 113 PRO A CA 1
ATOM 880 C C . PRO A 1 113 ? 20.526 14.378 -10.081 1.00 56.47 113 PRO A C 1
ATOM 882 O O . PRO A 1 113 ? 21.317 15.160 -10.604 1.00 56.47 113 PRO A O 1
ATOM 885 N N . ASP A 1 114 ? 20.799 13.701 -8.966 1.00 49.91 114 ASP A N 1
ATOM 886 C CA . ASP A 1 114 ? 22.046 13.741 -8.192 1.00 49.91 114 ASP A CA 1
ATOM 887 C C . ASP A 1 114 ? 23.166 12.859 -8.773 1.00 49.91 114 ASP A C 1
ATOM 889 O O . ASP A 1 114 ? 24.337 13.062 -8.450 1.00 49.91 114 ASP A O 1
ATOM 893 N N . ILE A 1 115 ? 22.826 11.913 -9.658 1.00 58.75 115 ILE A N 1
ATOM 894 C CA . ILE A 1 115 ? 23.776 11.018 -10.331 1.00 58.75 115 ILE A CA 1
ATOM 895 C C . ILE A 1 115 ? 24.059 11.470 -11.764 1.00 58.75 115 ILE A C 1
ATOM 897 O O . ILE A 1 115 ? 25.215 11.727 -12.099 1.00 58.75 115 ILE A O 1
ATOM 901 N N . ARG A 1 116 ? 23.020 11.509 -12.613 1.00 69.12 116 ARG A N 1
ATOM 902 C CA . ARG A 1 116 ? 23.085 11.730 -14.070 1.00 69.12 116 ARG A CA 1
ATOM 903 C C . ARG A 1 116 ? 24.342 11.138 -14.721 1.00 69.12 116 ARG A C 1
ATOM 905 O O . ARG A 1 116 ? 25.136 11.849 -15.341 1.00 69.12 116 ARG A O 1
ATOM 912 N N . ALA A 1 117 ? 24.527 9.829 -14.575 1.00 73.00 117 ALA A N 1
ATOM 913 C CA . ALA A 1 117 ? 25.669 9.145 -15.163 1.00 73.00 117 ALA A CA 1
ATOM 914 C C . ALA A 1 117 ? 25.463 8.997 -16.681 1.00 73.00 117 ALA A C 1
ATOM 916 O O . ALA A 1 117 ? 24.385 8.573 -17.108 1.00 73.00 117 ALA A O 1
ATOM 917 N N . PRO A 1 118 ? 26.472 9.308 -17.517 1.00 77.94 118 PRO A N 1
ATOM 918 C CA . PRO A 1 118 ? 26.394 8.998 -18.936 1.00 77.94 118 PRO A CA 1
ATOM 919 C C . PRO A 1 118 ? 26.304 7.481 -19.101 1.00 77.94 118 PRO A C 1
ATOM 921 O O . PRO A 1 118 ? 27.049 6.740 -18.454 1.00 77.94 118 PRO A O 1
ATOM 924 N N . PHE A 1 119 ? 25.392 7.014 -19.950 1.00 81.12 119 PHE A N 1
ATOM 925 C CA . PHE A 1 119 ? 25.224 5.590 -20.207 1.00 81.12 119 PHE A CA 1
ATOM 926 C C . PHE A 1 119 ? 25.039 5.292 -21.694 1.00 81.12 119 PHE A C 1
ATOM 928 O O . PHE A 1 119 ? 24.607 6.151 -22.460 1.00 81.12 119 PHE A O 1
ATOM 935 N N . ALA A 1 120 ? 25.374 4.068 -22.091 1.00 79.50 120 ALA A N 1
ATOM 936 C CA . ALA A 1 120 ? 25.146 3.547 -23.434 1.00 79.50 120 ALA A CA 1
ATOM 937 C C . ALA A 1 120 ? 24.573 2.133 -23.347 1.00 79.50 120 ALA A C 1
ATOM 939 O O . ALA A 1 120 ? 24.902 1.383 -22.429 1.00 79.50 120 ALA A O 1
ATOM 940 N N . VAL A 1 121 ? 23.736 1.756 -24.313 1.00 80.50 121 VAL A N 1
ATOM 941 C CA . VAL A 1 121 ? 23.133 0.419 -24.372 1.00 80.50 121 VAL A CA 1
ATOM 942 C C . VAL A 1 121 ? 23.813 -0.384 -25.469 1.00 80.50 121 VAL A C 1
ATOM 944 O O . VAL A 1 121 ? 23.849 0.038 -26.625 1.00 80.50 121 VAL A O 1
ATOM 947 N N . LYS A 1 122 ? 24.334 -1.556 -25.110 1.00 78.50 122 LYS A N 1
ATOM 948 C CA . LYS A 1 122 ? 24.942 -2.509 -26.033 1.00 78.50 122 LYS A CA 1
ATOM 949 C C . LYS A 1 122 ? 23.977 -3.662 -26.307 1.00 78.50 122 LYS A C 1
ATOM 951 O O . LYS A 1 122 ? 23.681 -4.442 -25.405 1.00 78.50 122 LYS A O 1
ATOM 956 N N . SER A 1 123 ? 23.546 -3.788 -27.558 1.00 75.81 123 SER A N 1
ATOM 957 C CA . SER A 1 123 ? 22.872 -4.971 -28.113 1.00 75.81 123 SER A CA 1
ATOM 958 C C . SER A 1 123 ? 23.873 -5.858 -28.870 1.00 75.81 123 SER A C 1
ATOM 960 O O . SER A 1 123 ? 25.058 -5.526 -28.951 1.00 75.81 123 SER A O 1
ATOM 962 N N . GLY A 1 124 ? 23.410 -6.972 -29.446 1.00 63.97 124 GLY A N 1
ATOM 963 C CA . GLY A 1 124 ? 24.217 -7.814 -30.342 1.00 63.97 124 GLY A CA 1
ATOM 964 C C . GLY A 1 124 ? 24.524 -7.184 -31.714 1.00 63.97 124 GLY A C 1
ATOM 965 O O . GLY A 1 124 ? 25.190 -7.798 -32.537 1.00 63.97 124 GLY A O 1
ATOM 966 N N . GLY A 1 125 ? 24.035 -5.975 -32.007 1.00 64.75 125 GLY A N 1
ATOM 967 C CA . GLY A 1 125 ? 24.170 -5.349 -33.325 1.00 64.75 125 GLY A CA 1
ATOM 968 C C . GLY A 1 125 ? 25.496 -4.619 -33.570 1.00 64.75 125 GLY A C 1
ATOM 969 O O . GLY A 1 125 ? 26.242 -4.279 -32.653 1.00 64.75 125 GLY A O 1
ATOM 970 N N . HIS A 1 126 ? 25.756 -4.291 -34.838 1.00 67.19 126 HIS A N 1
ATOM 971 C CA . HIS A 1 126 ? 26.855 -3.401 -35.211 1.00 67.19 126 HIS A CA 1
ATOM 972 C C . HIS A 1 126 ? 26.536 -1.954 -34.811 1.00 67.19 126 HIS A C 1
ATOM 974 O O . HIS A 1 126 ? 25.438 -1.448 -35.071 1.00 67.19 126 HIS A O 1
ATOM 980 N N . ALA A 1 127 ? 27.516 -1.287 -34.209 1.00 66.31 127 ALA A N 1
ATOM 981 C CA . ALA A 1 127 ? 27.472 0.122 -33.853 1.00 66.31 127 ALA A CA 1
ATOM 982 C C . ALA A 1 127 ? 28.706 0.818 -34.436 1.00 66.31 127 ALA A C 1
ATOM 984 O O . ALA A 1 127 ? 29.824 0.340 -34.258 1.00 66.31 127 ALA A O 1
ATOM 985 N N . TYR A 1 128 ? 28.502 1.926 -35.149 1.00 65.31 128 TYR A N 1
ATOM 986 C CA . TYR A 1 128 ? 29.575 2.625 -35.874 1.00 65.31 128 TYR A CA 1
ATOM 987 C C . TYR A 1 128 ? 29.952 3.955 -35.222 1.00 65.31 128 TYR A C 1
ATOM 989 O O . TYR A 1 128 ? 31.114 4.368 -35.250 1.00 65.31 128 TYR A O 1
ATOM 997 N N . ASN A 1 129 ? 28.969 4.607 -34.599 1.00 64.31 129 ASN A N 1
ATOM 998 C CA . ASN A 1 129 ? 29.117 5.934 -34.021 1.00 64.31 129 ASN A CA 1
ATOM 999 C C . ASN A 1 129 ? 29.691 5.854 -32.607 1.00 64.31 129 ASN A C 1
ATOM 1001 O O . ASN A 1 129 ? 29.262 5.036 -31.786 1.00 64.31 129 ASN A O 1
ATOM 1005 N N . LEU A 1 130 ? 30.638 6.737 -32.298 1.00 62.22 130 LEU A N 1
ATOM 1006 C CA . LEU A 1 130 ? 31.075 6.958 -30.922 1.00 62.22 130 LEU A CA 1
ATOM 1007 C C . LEU A 1 130 ? 29.872 7.319 -30.037 1.00 62.22 130 LEU A C 1
ATOM 1009 O O . LEU A 1 130 ? 28.948 7.992 -30.485 1.00 62.22 130 LEU A O 1
ATOM 1013 N N . ASN A 1 131 ? 29.881 6.861 -28.782 1.00 61.97 131 ASN A N 1
ATOM 1014 C CA . ASN A 1 131 ? 28.803 7.039 -27.797 1.00 61.97 131 ASN A CA 1
ATOM 1015 C C . ASN A 1 131 ? 27.488 6.278 -28.065 1.00 61.97 131 ASN A C 1
ATOM 1017 O O . ASN A 1 131 ? 26.574 6.377 -27.252 1.00 61.97 131 ASN A O 1
ATOM 1021 N N . SER A 1 132 ? 27.367 5.508 -29.154 1.00 65.25 132 SER A N 1
ATOM 1022 C CA . SER A 1 132 ? 26.122 4.777 -29.459 1.00 65.25 132 SER A CA 1
ATOM 1023 C C . SER A 1 132 ? 25.969 3.474 -28.659 1.00 65.25 132 SER A C 1
ATOM 1025 O O . SER A 1 132 ? 24.902 3.198 -28.120 1.00 65.25 132 SER A O 1
ATOM 1027 N N . SER A 1 133 ? 27.042 2.686 -28.537 1.00 69.19 133 SER A N 1
ATOM 1028 C CA . SER A 1 133 ? 27.039 1.361 -27.884 1.00 69.19 133 SER A CA 1
ATOM 1029 C C . SER A 1 133 ? 28.010 1.235 -26.705 1.00 69.19 133 SER A C 1
ATOM 1031 O O . SER A 1 133 ? 28.029 0.216 -26.009 1.00 69.19 133 SER A O 1
ATOM 1033 N N . SER A 1 134 ? 28.820 2.267 -26.469 1.00 70.88 134 SER A N 1
ATOM 1034 C CA . SER A 1 134 ? 29.739 2.375 -25.337 1.00 70.88 134 SER A CA 1
ATOM 1035 C C . SER A 1 134 ? 29.903 3.841 -24.932 1.00 70.88 134 SER A C 1
ATOM 1037 O O . SER A 1 134 ? 29.687 4.741 -25.739 1.00 70.88 134 SER A O 1
ATOM 1039 N N . THR A 1 135 ? 30.252 4.091 -23.675 1.00 73.81 135 THR A N 1
ATOM 1040 C CA . THR A 1 135 ? 30.462 5.433 -23.105 1.00 73.81 135 THR A CA 1
ATOM 1041 C C . THR A 1 135 ? 31.499 5.345 -21.984 1.00 73.81 135 THR A C 1
ATOM 1043 O O . THR A 1 135 ? 31.656 4.252 -21.434 1.00 73.81 135 THR A O 1
ATOM 1046 N N . PRO A 1 136 ? 32.165 6.434 -21.554 1.00 71.44 136 PRO A N 1
ATOM 1047 C CA . PRO A 1 136 ? 33.072 6.386 -20.409 1.00 71.44 136 PRO A CA 1
ATOM 1048 C C . PRO A 1 136 ? 32.347 6.111 -19.078 1.00 71.44 136 PRO A C 1
ATOM 1050 O O . PRO A 1 136 ? 32.983 5.726 -18.102 1.00 71.44 136 PRO A O 1
ATOM 1053 N N . GLY A 1 137 ? 31.021 6.292 -19.018 1.00 76.31 137 GLY A N 1
ATOM 1054 C CA . GLY A 1 137 ? 30.198 5.989 -17.843 1.00 76.31 137 GLY A CA 1
ATOM 1055 C C . GLY A 1 137 ? 29.748 4.528 -17.762 1.00 76.31 137 GLY A C 1
ATOM 1056 O O . GLY A 1 137 ? 30.574 3.621 -17.648 1.00 76.31 137 GLY A O 1
ATOM 1057 N N . VAL A 1 138 ? 28.432 4.310 -17.766 1.00 77.12 138 VAL A N 1
ATOM 1058 C CA . VAL A 1 138 ? 27.801 3.001 -17.548 1.00 77.12 138 VAL A CA 1
ATOM 1059 C C . VAL A 1 138 ? 27.398 2.357 -18.875 1.00 77.12 138 VAL A C 1
ATOM 1061 O O . VAL A 1 138 ? 26.653 2.937 -19.659 1.00 77.12 138 VAL A O 1
ATOM 1064 N N . GLN A 1 139 ? 27.830 1.128 -19.127 1.00 80.06 139 GLN A N 1
ATOM 1065 C CA . GLN A 1 139 ? 27.343 0.337 -20.254 1.00 80.06 139 GLN A CA 1
ATOM 1066 C C . GLN A 1 139 ? 26.241 -0.622 -19.791 1.00 80.06 139 GLN A C 1
ATOM 1068 O O . GLN A 1 139 ? 26.439 -1.401 -18.864 1.00 80.06 139 GLN A O 1
ATOM 1073 N N . VAL A 1 140 ? 25.083 -0.592 -20.446 1.00 83.25 140 VAL A N 1
ATOM 1074 C CA . VAL A 1 140 ? 23.979 -1.535 -20.228 1.00 83.25 140 VAL A CA 1
ATOM 1075 C C . VAL A 1 140 ? 24.019 -2.570 -21.346 1.00 83.25 140 VAL A C 1
ATOM 1077 O O . VAL A 1 140 ? 23.707 -2.272 -22.494 1.00 83.25 140 VAL A O 1
ATOM 1080 N N . SER A 1 141 ? 24.464 -3.781 -21.038 1.00 82.06 141 SER A N 1
ATOM 1081 C CA . SER A 1 141 ? 24.624 -4.878 -21.987 1.00 82.06 141 SER A CA 1
ATOM 1082 C C . SER A 1 141 ? 23.387 -5.771 -22.003 1.00 82.06 141 SER A C 1
ATOM 1084 O O . SER A 1 141 ? 23.074 -6.450 -21.030 1.00 82.06 141 SER A O 1
ATOM 1086 N N . MET A 1 142 ? 22.722 -5.840 -23.152 1.00 84.50 142 MET A N 1
ATOM 1087 C CA . MET A 1 142 ? 21.514 -6.642 -23.354 1.00 84.50 142 MET A CA 1
ATOM 1088 C C . MET A 1 142 ? 21.809 -8.131 -23.566 1.00 84.50 142 MET A C 1
ATOM 1090 O O . MET A 1 142 ? 20.898 -8.884 -23.876 1.00 84.50 142 MET A O 1
ATOM 1094 N N . ALA A 1 143 ? 23.057 -8.584 -23.399 1.00 79.94 143 ALA A N 1
ATOM 1095 C CA . ALA A 1 143 ? 23.518 -9.929 -23.767 1.00 79.94 143 ALA A CA 1
ATOM 1096 C C . ALA A 1 143 ? 22.734 -11.092 -23.121 1.00 79.94 143 ALA A C 1
ATOM 1098 O O . ALA A 1 143 ? 22.803 -12.219 -23.606 1.00 79.94 143 ALA A O 1
ATOM 1099 N N . ARG A 1 144 ? 22.000 -10.837 -22.030 1.00 82.44 144 ARG A N 1
ATOM 1100 C CA . ARG A 1 144 ? 21.129 -11.827 -21.378 1.00 82.44 144 ARG A CA 1
ATOM 1101 C C . ARG A 1 144 ? 19.732 -11.935 -21.980 1.00 82.44 144 ARG A C 1
ATOM 1103 O O . ARG A 1 144 ? 19.087 -12.951 -21.774 1.00 82.44 144 ARG A O 1
ATOM 1110 N N . PHE A 1 145 ? 19.289 -10.954 -22.759 1.00 85.00 145 PHE A N 1
ATOM 1111 C CA . PHE A 1 145 ? 18.058 -11.040 -23.543 1.00 85.00 145 PHE A CA 1
ATOM 1112 C C . PHE A 1 145 ? 18.322 -11.850 -24.811 1.00 85.00 145 PHE A C 1
ATOM 1114 O O . PHE A 1 145 ? 18.375 -11.300 -25.909 1.00 85.00 145 PHE A O 1
ATOM 1121 N N . ASN A 1 146 ? 18.574 -13.147 -24.657 1.00 86.81 146 ASN A N 1
ATOM 1122 C CA . ASN A 1 146 ? 19.065 -14.021 -25.723 1.00 86.81 146 ASN A CA 1
ATOM 1123 C C . ASN A 1 146 ? 18.049 -15.088 -26.173 1.00 86.81 146 ASN A C 1
ATOM 1125 O O . ASN A 1 146 ? 18.420 -16.065 -26.831 1.00 86.81 146 ASN A O 1
ATOM 1129 N N . ASP A 1 147 ? 16.774 -14.873 -25.856 1.00 88.12 147 ASP A N 1
ATOM 1130 C CA . ASP A 1 147 ? 15.680 -15.773 -26.208 1.00 88.12 147 ASP A CA 1
ATOM 1131 C C . ASP A 1 147 ? 15.159 -15.550 -27.636 1.00 88.12 147 ASP A C 1
ATOM 1133 O O . ASP A 1 147 ? 15.093 -14.422 -28.136 1.00 88.12 147 ASP A O 1
ATOM 1137 N N . VAL A 1 148 ? 14.734 -16.645 -28.276 1.00 90.38 148 VAL A N 1
ATOM 1138 C CA . VAL A 1 148 ? 13.980 -16.653 -29.540 1.00 90.38 148 VAL A CA 1
ATOM 1139 C C . VAL A 1 148 ? 12.776 -17.571 -29.372 1.00 90.38 148 VAL A C 1
ATOM 1141 O O . VAL A 1 148 ? 12.932 -18.782 -29.233 1.00 90.38 148 VAL A O 1
ATOM 1144 N N . ASN A 1 149 ? 11.574 -17.001 -29.415 1.00 92.44 149 ASN A N 1
ATOM 1145 C CA . ASN A 1 149 ? 10.323 -17.712 -29.169 1.00 92.44 149 ASN A CA 1
ATOM 1146 C C . ASN A 1 149 ? 9.410 -17.633 -30.395 1.00 92.44 149 ASN A C 1
ATOM 1148 O O . ASN A 1 149 ? 8.887 -16.569 -30.717 1.00 92.44 149 ASN A O 1
ATOM 1152 N N . TYR A 1 150 ? 9.195 -18.763 -31.074 1.00 92.75 150 TYR A N 1
ATOM 1153 C CA . TYR A 1 150 ? 8.289 -18.850 -32.222 1.00 92.75 150 TYR A CA 1
ATOM 1154 C C . TYR A 1 150 ? 6.860 -19.214 -31.794 1.00 92.75 150 TYR A C 1
ATOM 1156 O O . TYR A 1 150 ? 6.612 -20.287 -31.241 1.00 92.75 150 TYR A O 1
ATOM 1164 N N . ASN A 1 151 ? 5.896 -18.349 -32.111 1.00 91.31 151 ASN A N 1
ATOM 1165 C CA . ASN A 1 151 ? 4.469 -18.600 -31.954 1.00 91.31 151 ASN A CA 1
ATOM 1166 C C . ASN A 1 151 ? 3.842 -19.009 -33.294 1.00 91.31 151 ASN A C 1
ATOM 1168 O O . ASN A 1 151 ? 3.391 -18.176 -34.082 1.00 91.31 151 ASN A O 1
ATOM 1172 N N . ALA A 1 152 ? 3.738 -20.318 -33.518 1.00 86.50 152 ALA A N 1
ATOM 1173 C CA . ALA A 1 152 ? 3.172 -20.873 -34.747 1.00 86.50 152 ALA A CA 1
ATOM 1174 C C . ALA A 1 152 ? 1.693 -20.511 -34.988 1.00 86.50 152 ALA A C 1
ATOM 1176 O O . ALA A 1 152 ? 1.259 -20.479 -36.136 1.00 86.50 152 ALA A O 1
ATOM 1177 N N . LYS A 1 153 ? 0.904 -20.233 -33.937 1.00 88.19 153 LYS A N 1
ATOM 1178 C CA . LYS A 1 153 ? -0.517 -19.862 -34.091 1.00 88.19 153 LYS A CA 1
ATOM 1179 C C . LYS A 1 153 ? -0.682 -18.448 -34.635 1.00 88.19 153 LYS A C 1
ATOM 1181 O O . LYS A 1 153 ? -1.631 -18.185 -35.365 1.00 88.19 153 LYS A O 1
ATOM 1186 N N . GLN A 1 154 ? 0.210 -17.549 -34.231 1.00 87.38 154 GLN A N 1
ATOM 1187 C CA . GLN A 1 154 ? 0.189 -16.147 -34.639 1.00 87.38 154 GLN A CA 1
ATOM 1188 C C . GLN A 1 154 ? 1.097 -15.872 -35.840 1.00 87.38 154 GLN A C 1
ATOM 1190 O O . GLN A 1 154 ? 0.972 -14.817 -36.449 1.00 87.38 154 GLN A O 1
ATOM 1195 N N . GLY A 1 155 ? 1.984 -16.810 -36.192 1.00 89.62 155 GLY A N 1
ATOM 1196 C CA . GLY A 1 155 ? 2.968 -16.614 -37.253 1.00 89.62 155 GLY A CA 1
ATOM 1197 C C . GLY A 1 155 ? 3.997 -15.546 -36.884 1.00 89.62 155 GLY A C 1
ATOM 1198 O O . GLY A 1 155 ? 4.376 -14.745 -37.731 1.00 89.62 155 GLY A O 1
ATOM 1199 N N . THR A 1 156 ? 4.414 -15.494 -35.616 1.00 91.94 156 THR A N 1
ATOM 1200 C CA . THR A 1 156 ? 5.323 -14.463 -35.096 1.00 91.94 156 THR A CA 1
ATOM 1201 C C . THR A 1 156 ? 6.496 -15.067 -34.333 1.00 91.94 156 THR A C 1
ATOM 1203 O O . THR A 1 156 ? 6.385 -16.146 -33.752 1.00 91.94 156 THR A O 1
ATOM 1206 N N . VAL A 1 157 ? 7.632 -14.370 -34.321 1.00 90.94 157 VAL A N 1
ATOM 1207 C CA . VAL A 1 157 ? 8.805 -14.700 -33.502 1.00 90.94 157 VAL A CA 1
ATOM 1208 C C . VAL A 1 157 ? 9.098 -13.529 -32.573 1.00 90.94 157 VAL A C 1
ATOM 1210 O O . VAL A 1 157 ? 9.264 -12.400 -33.035 1.00 90.94 157 VAL A O 1
ATOM 1213 N N . THR A 1 158 ? 9.197 -13.799 -31.275 1.00 91.69 158 THR A N 1
ATOM 1214 C CA . THR A 1 158 ? 9.716 -12.853 -30.283 1.00 91.69 158 THR A CA 1
ATOM 1215 C C . THR A 1 158 ? 11.217 -13.074 -30.109 1.00 91.69 158 THR A C 1
ATOM 1217 O O . THR A 1 158 ? 11.653 -14.203 -29.895 1.00 91.69 158 THR A O 1
ATOM 1220 N N . ILE A 1 159 ? 12.005 -12.007 -30.225 1.00 88.19 159 ILE A N 1
ATOM 1221 C CA . ILE A 1 159 ? 13.471 -12.021 -30.251 1.00 88.19 159 ILE A CA 1
ATOM 1222 C C . ILE A 1 159 ? 13.985 -11.064 -29.175 1.00 88.19 159 ILE A C 1
ATOM 1224 O O . ILE A 1 159 ? 13.611 -9.887 -29.166 1.00 88.19 159 ILE A O 1
ATOM 1228 N N . GLY A 1 160 ? 14.857 -11.547 -28.293 1.00 86.69 160 GLY A N 1
ATOM 1229 C CA . GLY A 1 160 ? 15.569 -10.713 -27.328 1.00 86.69 160 GLY A CA 1
ATOM 1230 C C . GLY A 1 160 ? 16.672 -9.859 -27.975 1.00 86.69 160 GLY A C 1
ATOM 1231 O O . GLY A 1 160 ? 17.364 -10.292 -28.896 1.00 86.69 160 GLY A O 1
ATOM 1232 N N . PHE A 1 161 ? 16.867 -8.632 -27.481 1.00 82.62 161 PHE A N 1
ATOM 1233 C CA . PHE A 1 161 ? 17.827 -7.658 -28.039 1.00 82.62 161 PHE A CA 1
ATOM 1234 C C . PHE A 1 161 ? 19.310 -7.973 -27.779 1.00 82.62 161 PHE A C 1
ATOM 1236 O O . PHE A 1 161 ? 20.197 -7.256 -28.251 1.00 82.62 161 PHE A O 1
ATOM 1243 N N . GLY A 1 162 ? 19.601 -9.028 -27.021 1.00 81.00 162 GLY A N 1
ATOM 1244 C CA . GLY A 1 162 ? 20.956 -9.516 -26.785 1.00 81.00 162 GLY A CA 1
ATOM 1245 C C . GLY A 1 162 ? 21.554 -10.289 -27.955 1.00 81.00 162 GLY A C 1
ATOM 1246 O O . GLY A 1 162 ? 22.764 -10.503 -27.959 1.00 81.00 162 GLY A O 1
ATOM 1247 N N . LEU A 1 163 ? 20.736 -10.700 -28.926 1.00 80.44 163 LEU A N 1
ATOM 1248 C CA . LEU A 1 163 ? 21.150 -11.564 -30.030 1.00 80.44 163 LEU A CA 1
ATOM 1249 C C . LEU A 1 163 ? 21.706 -10.796 -31.226 1.00 80.44 163 LEU A C 1
ATOM 1251 O O . LEU A 1 163 ? 21.273 -9.686 -31.542 1.00 80.44 163 LEU A O 1
ATOM 1255 N N . THR A 1 164 ? 22.637 -11.435 -31.928 1.00 78.06 164 THR A N 1
ATOM 1256 C CA . THR A 1 164 ? 23.020 -11.075 -33.296 1.00 78.06 164 THR A CA 1
ATOM 1257 C C . THR A 1 164 ? 22.048 -11.720 -34.300 1.00 78.06 164 THR A C 1
ATOM 1259 O O . THR A 1 164 ? 21.342 -12.679 -33.980 1.00 78.06 164 THR A O 1
ATOM 1262 N N . TRP A 1 165 ? 21.968 -11.205 -35.531 1.00 77.44 165 TRP A N 1
ATOM 1263 C CA . TRP A 1 165 ? 21.034 -11.752 -36.530 1.00 77.44 165 TRP A CA 1
ATOM 1264 C C . TRP A 1 165 ? 21.391 -13.177 -36.971 1.00 77.44 165 TRP A C 1
ATOM 1266 O O . TRP A 1 165 ? 20.489 -13.982 -37.177 1.00 77.44 165 TRP A O 1
ATOM 1276 N N . ASP A 1 166 ? 22.676 -13.517 -37.061 1.00 76.62 166 ASP A N 1
ATOM 1277 C CA . ASP A 1 166 ? 23.163 -14.886 -37.282 1.00 76.62 166 ASP A CA 1
ATOM 1278 C C . ASP A 1 166 ? 22.636 -15.840 -36.204 1.00 76.62 166 ASP A C 1
ATOM 1280 O O . ASP A 1 166 ? 21.987 -16.828 -36.535 1.00 76.62 166 ASP A O 1
ATOM 1284 N N . GLN A 1 167 ? 22.766 -15.477 -34.926 1.00 82.44 167 GLN A N 1
ATOM 1285 C CA . GLN A 1 167 ? 22.233 -16.254 -33.806 1.00 82.44 167 GLN A CA 1
ATOM 1286 C C . GLN A 1 167 ? 20.703 -16.413 -33.842 1.00 82.44 167 GLN A C 1
ATOM 1288 O O . GLN A 1 167 ? 20.165 -17.396 -33.324 1.00 82.44 167 GLN A O 1
ATOM 1293 N N . VAL A 1 168 ? 19.972 -15.440 -34.393 1.00 86.12 168 VAL A N 1
ATOM 1294 C CA . VAL A 1 168 ? 18.523 -15.565 -34.609 1.00 86.12 168 VAL A CA 1
ATOM 1295 C C . VAL A 1 168 ? 18.249 -16.563 -35.728 1.00 86.12 168 VAL A C 1
ATOM 1297 O O . VAL A 1 168 ? 17.475 -17.499 -35.532 1.00 86.12 168 VAL A O 1
ATOM 1300 N N . TYR A 1 169 ? 18.891 -16.400 -36.886 1.00 85.25 169 TYR A N 1
ATOM 1301 C CA . TYR A 1 169 ? 18.651 -17.260 -38.042 1.00 85.25 169 TYR A CA 1
ATOM 1302 C C . TYR A 1 169 ? 19.072 -18.714 -37.790 1.00 85.25 169 TYR A C 1
ATOM 1304 O O . TYR A 1 169 ? 18.320 -19.610 -38.160 1.00 85.25 169 TYR A O 1
ATOM 1312 N N . GLU A 1 170 ? 20.174 -18.965 -37.077 1.00 85.44 170 GLU A N 1
ATOM 1313 C CA . GLU A 1 170 ? 20.594 -20.312 -36.651 1.00 85.44 170 GLU A CA 1
ATOM 1314 C C 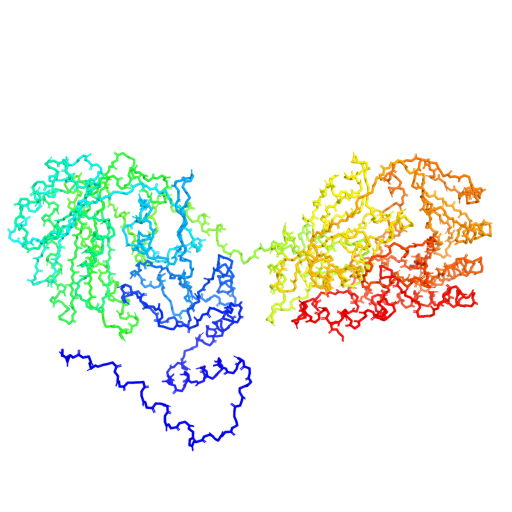. GLU A 1 170 ? 19.521 -21.037 -35.820 1.00 85.44 170 GLU A C 1
ATOM 1316 O O . GLU A 1 170 ? 19.363 -22.253 -35.921 1.00 85.44 170 GLU A O 1
ATOM 1321 N N . ARG A 1 171 ? 18.747 -20.302 -35.009 1.00 89.75 171 ARG A N 1
ATOM 1322 C CA . ARG A 1 171 ? 17.658 -20.872 -34.196 1.00 89.75 171 ARG A CA 1
ATOM 1323 C C . ARG A 1 171 ? 16.363 -21.077 -34.981 1.00 89.75 171 ARG A C 1
ATOM 1325 O O . ARG A 1 171 ? 15.577 -21.956 -34.632 1.00 89.75 171 ARG A O 1
ATOM 1332 N N . LEU A 1 172 ? 16.123 -20.268 -36.012 1.00 89.69 172 LEU A N 1
ATOM 1333 C CA . LEU A 1 172 ? 14.910 -20.328 -36.834 1.00 89.69 172 LEU A CA 1
ATOM 1334 C C . LEU A 1 172 ? 15.025 -21.311 -38.005 1.00 89.69 172 LEU A C 1
ATOM 1336 O O . LEU A 1 172 ? 14.026 -21.908 -38.404 1.00 89.69 172 LEU A O 1
ATOM 1340 N N . GLU A 1 173 ? 16.232 -21.528 -38.523 1.00 86.75 173 GLU A N 1
ATOM 1341 C CA . GLU A 1 173 ? 16.484 -22.402 -39.670 1.00 86.75 173 GLU A CA 1
ATOM 1342 C C . GLU A 1 173 ? 15.973 -23.846 -39.473 1.00 86.75 173 GLU A C 1
ATOM 1344 O O . GLU A 1 173 ? 15.277 -24.336 -40.369 1.00 86.75 173 GLU A O 1
ATOM 1349 N N . PRO A 1 174 ? 16.175 -24.520 -38.317 1.00 88.12 174 PRO A N 1
ATOM 1350 C CA . PRO A 1 174 ? 15.624 -25.861 -38.082 1.00 88.12 174 PRO A CA 1
ATOM 1351 C C . PRO A 1 174 ? 14.091 -25.922 -38.105 1.00 88.12 174 PRO A C 1
ATOM 1353 O O . PRO A 1 174 ? 13.516 -26.995 -38.285 1.00 88.12 174 PRO A O 1
ATOM 1356 N N . LEU A 1 175 ? 13.422 -24.781 -37.912 1.00 88.44 175 LEU A N 1
ATOM 1357 C CA . LEU A 1 175 ? 11.965 -24.653 -37.942 1.00 88.44 175 LEU A CA 1
ATOM 1358 C C . LEU A 1 175 ? 11.433 -24.365 -39.358 1.00 88.44 175 LEU A C 1
ATOM 1360 O O . LEU A 1 175 ? 10.218 -24.325 -39.548 1.00 88.44 175 LEU A O 1
ATOM 1364 N N . GLY A 1 176 ? 12.313 -24.172 -40.349 1.00 86.81 176 GLY A N 1
ATOM 1365 C CA . GLY A 1 176 ? 11.934 -23.862 -41.730 1.00 86.81 176 GLY A CA 1
ATOM 1366 C C . GLY A 1 176 ? 11.287 -22.486 -41.886 1.00 86.81 176 GLY A C 1
ATOM 1367 O O . GLY A 1 176 ? 10.467 -22.289 -42.783 1.00 86.81 176 GLY A O 1
ATOM 1368 N N . ILE A 1 177 ? 11.617 -21.547 -40.996 1.00 87.69 177 ILE A N 1
ATOM 1369 C CA . ILE A 1 177 ? 11.088 -20.182 -40.995 1.00 87.69 177 ILE A CA 1
ATOM 1370 C C . ILE A 1 177 ? 12.224 -19.158 -40.967 1.00 87.69 177 ILE A C 1
ATOM 1372 O O . ILE A 1 177 ? 13.347 -19.442 -40.560 1.00 87.69 177 ILE A O 1
ATOM 1376 N N . MET A 1 178 ? 11.905 -17.944 -41.386 1.00 85.06 178 MET A N 1
ATOM 1377 C CA . MET A 1 178 ? 12.753 -16.764 -41.372 1.00 85.06 178 MET A CA 1
ATOM 1378 C C . MET A 1 178 ? 11.924 -15.578 -40.892 1.00 85.06 178 MET A C 1
ATOM 1380 O O . MET A 1 178 ? 10.700 -15.570 -40.977 1.00 85.06 178 MET A O 1
ATOM 1384 N N . VAL A 1 179 ? 12.594 -14.556 -40.391 1.00 81.75 179 VAL A N 1
ATOM 1385 C CA . VAL A 1 179 ? 11.995 -13.254 -40.108 1.00 81.75 179 VAL A CA 1
ATOM 1386 C C . VAL A 1 179 ? 12.620 -12.221 -41.033 1.00 81.75 179 VAL A C 1
ATOM 1388 O O . VAL A 1 179 ? 13.782 -12.361 -41.415 1.00 81.75 179 VAL A O 1
ATOM 1391 N N . VAL A 1 180 ? 11.878 -11.172 -41.385 1.00 70.25 180 VAL A N 1
ATOM 1392 C CA . VAL A 1 180 ? 12.452 -10.045 -42.131 1.00 70.25 180 VAL A CA 1
ATOM 1393 C C . VAL A 1 180 ? 13.348 -9.247 -41.181 1.00 70.25 180 VAL A C 1
ATOM 1395 O O . VAL A 1 180 ? 12.887 -8.358 -40.467 1.00 70.25 180 VAL A O 1
ATOM 1398 N N . GLY A 1 181 ? 14.631 -9.604 -41.129 1.00 61.22 181 GLY A N 1
ATOM 1399 C CA . GLY A 1 181 ? 15.658 -8.844 -40.424 1.00 61.22 181 GLY A CA 1
ATOM 1400 C C . GLY A 1 181 ? 16.277 -7.774 -41.323 1.00 61.22 181 GLY A C 1
ATOM 1401 O O . GLY A 1 181 ? 16.473 -7.982 -42.519 1.00 61.22 181 GLY A O 1
ATOM 1402 N N . GLY A 1 182 ? 16.587 -6.609 -40.752 1.00 56.00 182 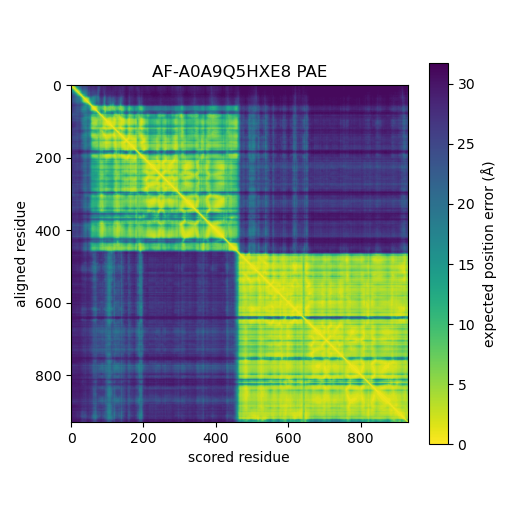GLY A N 1
ATOM 1403 C CA . GLY A 1 182 ? 17.288 -5.544 -41.473 1.00 56.00 182 GLY A CA 1
ATOM 1404 C C . GLY A 1 182 ? 18.744 -5.910 -41.780 1.00 56.00 182 GLY A C 1
ATOM 1405 O O . GLY A 1 182 ? 19.359 -6.714 -41.074 1.00 56.00 182 GLY A O 1
ATOM 1406 N N . ARG A 1 183 ? 19.330 -5.280 -42.809 1.00 48.50 183 ARG A N 1
ATOM 1407 C CA . ARG A 1 183 ? 20.776 -5.335 -43.062 1.00 48.50 183 ARG A CA 1
ATOM 1408 C C . ARG A 1 183 ? 21.495 -4.763 -41.841 1.00 48.50 183 ARG A C 1
ATOM 1410 O O . ARG A 1 183 ? 21.487 -3.557 -41.637 1.00 48.50 183 ARG A O 1
ATOM 1417 N N . ILE A 1 184 ? 22.078 -5.656 -41.040 1.00 50.59 184 ILE A N 1
ATOM 1418 C CA . ILE A 1 184 ? 23.237 -5.438 -40.171 1.00 50.59 184 ILE A CA 1
ATOM 1419 C C . ILE A 1 184 ? 23.323 -3.997 -39.632 1.00 50.59 184 ILE A C 1
ATOM 1421 O O . ILE A 1 184 ? 24.039 -3.192 -40.218 1.00 50.59 184 ILE A O 1
ATOM 1425 N N . THR A 1 185 ? 22.574 -3.633 -38.583 1.00 50.34 185 THR A N 1
ATOM 1426 C CA . THR A 1 185 ? 22.874 -2.507 -37.661 1.00 50.34 185 THR A CA 1
ATOM 1427 C C . THR A 1 185 ? 21.723 -2.207 -36.718 1.00 50.34 185 THR A C 1
ATOM 1429 O O . THR A 1 185 ? 20.562 -2.263 -37.105 1.00 50.34 185 THR A O 1
ATOM 1432 N N . GLY A 1 186 ? 22.052 -1.858 -35.474 1.00 50.12 186 GLY A N 1
ATOM 1433 C CA . GLY A 1 186 ? 21.051 -1.459 -34.485 1.00 50.12 186 GLY A CA 1
ATOM 1434 C C . GLY A 1 186 ? 21.545 -1.505 -33.043 1.00 50.12 186 GLY A C 1
ATOM 1435 O O . GLY A 1 186 ? 20.829 -1.980 -32.165 1.00 50.12 186 GLY A O 1
ATOM 1436 N N . GLY A 1 187 ? 22.780 -1.069 -32.784 1.00 49.59 187 GLY A N 1
ATOM 1437 C CA . GLY A 1 187 ? 23.213 -0.737 -31.426 1.00 49.59 187 GLY A CA 1
ATOM 1438 C C . GLY A 1 187 ? 22.993 0.752 -31.156 1.00 49.59 187 GLY A C 1
ATOM 1439 O O . GLY A 1 187 ? 23.515 1.576 -31.901 1.00 49.59 187 GLY A O 1
ATOM 1440 N N . GLY A 1 188 ? 22.249 1.100 -30.100 1.00 53.53 188 GLY A N 1
ATOM 1441 C CA . GLY A 1 188 ? 22.286 2.454 -29.524 1.00 53.53 188 GLY A CA 1
ATOM 1442 C C . GLY A 1 188 ? 21.107 3.407 -29.767 1.00 53.53 188 GLY A C 1
ATOM 1443 O O . GLY A 1 188 ? 21.226 4.585 -29.436 1.00 53.53 188 GLY A O 1
ATOM 1444 N N . LEU A 1 189 ? 19.965 2.963 -30.298 1.00 56.12 189 LEU A N 1
ATOM 1445 C CA . LEU A 1 189 ? 18.803 3.843 -30.522 1.00 56.12 189 LEU A CA 1
ATOM 1446 C C . LEU A 1 189 ? 17.867 3.887 -29.300 1.00 56.12 189 LEU A C 1
ATOM 1448 O O . LEU A 1 189 ? 16.803 3.276 -29.301 1.00 56.12 189 LEU A O 1
ATOM 1452 N N . ASN A 1 190 ? 18.254 4.637 -28.262 1.00 64.69 190 ASN A N 1
ATOM 1453 C CA . ASN A 1 190 ? 17.543 4.692 -26.970 1.00 64.69 190 ASN A CA 1
ATOM 1454 C C . ASN A 1 190 ? 16.786 6.012 -26.728 1.00 64.69 190 ASN A C 1
ATOM 1456 O O . ASN A 1 190 ? 16.621 6.438 -25.587 1.00 64.69 190 ASN A O 1
ATOM 1460 N N . ASN A 1 191 ? 16.350 6.699 -27.789 1.00 62.84 191 ASN A N 1
ATOM 1461 C CA . ASN A 1 191 ? 15.802 8.061 -27.682 1.00 62.84 191 ASN A CA 1
ATOM 1462 C C . ASN A 1 191 ? 14.513 8.154 -26.842 1.00 62.84 191 ASN A C 1
ATOM 1464 O O . ASN A 1 191 ? 14.242 9.203 -26.261 1.00 62.84 191 ASN A O 1
ATOM 1468 N N . PHE A 1 192 ? 13.731 7.072 -26.781 1.00 68.25 192 PHE A N 1
ATOM 1469 C CA . PHE A 1 192 ? 12.452 7.017 -26.058 1.00 68.25 192 PHE A CA 1
ATOM 1470 C C . PHE A 1 192 ? 12.437 5.999 -24.909 1.00 68.25 192 PHE A C 1
ATOM 1472 O O . PHE A 1 192 ? 11.606 6.105 -24.014 1.00 68.25 192 PHE A O 1
ATOM 1479 N N . GLY A 1 193 ? 13.341 5.018 -24.932 1.00 74.00 193 GLY A N 1
ATOM 1480 C CA . GLY A 1 193 ? 13.403 3.909 -23.984 1.00 74.00 193 GLY A CA 1
ATOM 1481 C C . GLY A 1 193 ? 14.389 2.838 -24.451 1.00 74.00 193 GLY A C 1
ATOM 1482 O O . GLY A 1 193 ? 14.986 2.971 -25.520 1.00 74.00 193 GLY A O 1
ATOM 1483 N N . ILE A 1 194 ? 14.554 1.783 -23.652 1.00 79.50 194 ILE A N 1
ATOM 1484 C CA . ILE A 1 194 ? 15.388 0.625 -23.998 1.00 79.50 194 ILE A CA 1
ATOM 1485 C C . ILE A 1 194 ? 14.487 -0.518 -24.428 1.00 79.50 194 ILE A C 1
ATOM 1487 O O . ILE A 1 194 ? 13.622 -0.954 -23.671 1.00 79.50 194 ILE A O 1
ATOM 1491 N N . VAL A 1 195 ? 14.708 -1.015 -25.640 1.00 79.69 195 VAL A N 1
ATOM 1492 C CA . VAL A 1 195 ? 13.973 -2.167 -26.157 1.00 79.69 195 VAL A CA 1
ATOM 1493 C C . VAL A 1 195 ? 14.669 -3.446 -25.698 1.00 79.69 195 VAL A C 1
ATOM 1495 O O . VAL A 1 195 ? 15.857 -3.642 -25.943 1.00 79.69 195 VAL A O 1
ATOM 1498 N N . THR A 1 196 ? 13.928 -4.308 -25.007 1.00 84.06 196 THR A N 1
ATOM 1499 C CA . THR A 1 196 ? 14.421 -5.585 -24.465 1.00 84.06 196 THR A CA 1
ATOM 1500 C C . THR A 1 196 ? 14.107 -6.761 -25.387 1.00 84.06 196 THR A C 1
ATOM 1502 O O . THR A 1 196 ? 14.894 -7.702 -25.487 1.00 84.06 196 THR A O 1
ATOM 1505 N N . GLN A 1 197 ? 12.987 -6.682 -26.108 1.00 86.31 197 GLN A N 1
ATOM 1506 C CA . GLN A 1 197 ? 12.521 -7.682 -27.065 1.00 86.31 197 GLN A CA 1
ATOM 1507 C C . GLN A 1 197 ? 11.725 -7.038 -28.209 1.00 86.31 197 GLN A C 1
ATOM 1509 O O . GLN A 1 197 ? 11.072 -6.011 -28.019 1.00 86.31 197 GLN A O 1
ATOM 1514 N N . ILE A 1 198 ? 11.739 -7.663 -29.385 1.00 85.19 198 ILE A N 1
ATOM 1515 C CA . ILE A 1 198 ? 10.851 -7.353 -30.519 1.00 85.19 198 ILE A CA 1
ATOM 1516 C C . ILE A 1 198 ? 10.043 -8.586 -30.890 1.00 85.19 198 ILE A C 1
ATOM 1518 O O . ILE A 1 198 ? 10.525 -9.704 -30.763 1.00 85.19 198 ILE A O 1
ATOM 1522 N N . THR A 1 199 ? 8.826 -8.381 -31.388 1.00 86.94 199 THR A N 1
ATOM 1523 C CA . THR A 1 199 ? 8.040 -9.444 -32.023 1.00 86.94 199 THR A CA 1
ATOM 1524 C C . THR A 1 199 ? 7.850 -9.102 -33.491 1.00 86.94 199 THR A C 1
ATOM 1526 O O . THR A 1 199 ? 7.399 -8.005 -33.814 1.00 86.94 199 THR A O 1
ATOM 1529 N N . VAL A 1 200 ? 8.224 -10.028 -34.370 1.00 86.00 200 VAL A N 1
ATOM 1530 C CA . VAL A 1 200 ? 8.227 -9.852 -35.829 1.00 86.00 200 VAL A CA 1
ATOM 1531 C C . VAL A 1 200 ? 7.445 -10.969 -36.515 1.00 86.00 200 VAL A C 1
ATOM 1533 O O . VAL A 1 200 ? 7.298 -12.060 -35.962 1.00 86.00 200 VAL A O 1
ATOM 1536 N N . GLU A 1 201 ? 6.925 -10.694 -37.712 1.00 85.06 201 GLU A N 1
ATOM 1537 C CA . GLU A 1 201 ? 6.250 -11.700 -38.542 1.00 85.06 201 GLU A CA 1
ATOM 1538 C C . GLU A 1 201 ? 7.257 -12.771 -39.005 1.00 85.06 201 GLU A C 1
ATOM 1540 O O . GLU A 1 201 ? 8.395 -12.472 -39.379 1.00 85.06 201 GLU A O 1
ATOM 1545 N N . ALA A 1 202 ? 6.829 -14.032 -38.944 1.00 89.06 202 ALA A N 1
ATOM 1546 C CA . ALA A 1 202 ? 7.586 -15.194 -39.382 1.00 89.06 202 ALA A CA 1
ATOM 1547 C C . ALA A 1 202 ? 7.107 -15.633 -40.769 1.00 89.06 202 ALA A C 1
ATOM 1549 O O . ALA A 1 202 ? 5.908 -15.773 -41.016 1.00 89.06 202 ALA A O 1
ATOM 1550 N N . HIS A 1 203 ? 8.048 -15.917 -41.659 1.00 85.31 203 HIS A N 1
ATOM 1551 C CA . HIS A 1 203 ? 7.799 -16.345 -43.027 1.00 85.31 203 HIS A CA 1
ATOM 1552 C C . HIS A 1 203 ? 8.431 -17.718 -43.268 1.00 85.31 203 HIS A C 1
ATOM 1554 O O . HIS A 1 203 ? 9.512 -17.984 -42.746 1.00 85.31 203 HIS A O 1
ATOM 1560 N N . PRO A 1 204 ? 7.799 -18.612 -44.044 1.00 85.56 204 PRO A N 1
ATOM 1561 C CA . PRO A 1 204 ? 8.429 -19.866 -44.441 1.00 85.56 204 PRO A CA 1
ATOM 1562 C C . PRO A 1 204 ? 9.728 -19.601 -45.200 1.00 85.56 204 PRO A C 1
ATOM 1564 O O . PRO A 1 204 ? 9.750 -18.752 -46.088 1.00 85.56 204 PRO A O 1
ATOM 1567 N N . GLN A 1 205 ? 10.775 -20.358 -44.886 1.00 82.44 205 GLN A N 1
ATOM 1568 C CA . GLN A 1 205 ? 12.064 -20.250 -45.553 1.00 82.44 205 GLN A CA 1
ATOM 1569 C C . GLN A 1 205 ? 12.404 -21.527 -46.312 1.00 82.44 205 GLN A C 1
ATOM 1571 O O . GLN A 1 205 ? 12.272 -22.636 -45.796 1.00 82.44 205 GLN A O 1
ATOM 1576 N N . SER A 1 206 ? 12.893 -21.356 -47.540 1.00 82.19 206 SER A N 1
ATOM 1577 C CA . SER A 1 206 ? 13.420 -22.440 -48.368 1.00 82.19 206 SER A CA 1
ATOM 1578 C C . SER A 1 206 ? 14.919 -22.267 -48.648 1.00 82.19 206 SER A C 1
ATOM 1580 O O . SER A 1 206 ? 15.555 -21.332 -48.154 1.00 82.19 206 SER A O 1
ATOM 1582 N N . LEU A 1 207 ? 15.509 -23.191 -49.415 1.00 88.44 207 LEU A N 1
ATOM 1583 C CA . LEU A 1 207 ? 16.872 -23.010 -49.917 1.00 88.44 207 LEU A CA 1
ATOM 1584 C C . LEU A 1 207 ? 16.940 -21.766 -50.807 1.00 88.44 207 LEU A C 1
ATOM 1586 O O . LEU A 1 207 ? 16.044 -21.526 -51.614 1.00 88.44 207 LEU A O 1
ATOM 1590 N N . VAL A 1 208 ? 18.037 -21.027 -50.689 1.00 88.75 208 VAL A N 1
ATOM 1591 C CA . VAL A 1 208 ? 18.303 -19.795 -51.431 1.00 88.75 208 VAL A CA 1
ATOM 1592 C C . VAL A 1 208 ? 19.385 -20.076 -52.464 1.00 88.75 208 VAL A C 1
ATOM 1594 O O . VAL A 1 208 ? 20.403 -20.705 -52.162 1.00 88.75 208 VAL A O 1
ATOM 1597 N N . PHE A 1 209 ? 19.174 -19.618 -53.694 1.00 91.12 209 PHE A N 1
ATOM 1598 C CA . PHE A 1 209 ? 20.213 -19.572 -54.716 1.00 91.12 209 PHE A CA 1
ATOM 1599 C C . PHE A 1 209 ? 20.916 -18.220 -54.644 1.00 91.12 209 PHE A C 1
ATOM 1601 O O . PHE A 1 209 ? 20.274 -17.182 -54.787 1.00 91.12 209 PHE A O 1
ATOM 1608 N N . GLY A 1 210 ? 22.228 -18.208 -54.422 1.00 89.25 210 GLY A N 1
ATOM 1609 C CA . GLY A 1 210 ? 22.950 -16.946 -54.315 1.00 89.25 210 GLY A CA 1
ATOM 1610 C C . GLY A 1 210 ? 24.377 -17.080 -53.809 1.00 89.25 210 GLY A C 1
ATOM 1611 O O . GLY A 1 210 ? 24.905 -18.178 -53.594 1.00 89.25 210 GLY A O 1
ATOM 1612 N N . GLY A 1 211 ? 25.019 -15.933 -53.634 1.00 86.88 211 GLY A N 1
ATOM 1613 C CA . GLY A 1 211 ? 26.399 -15.831 -53.177 1.00 86.88 211 GLY A CA 1
ATOM 1614 C C . GLY A 1 211 ? 27.058 -14.531 -53.618 1.00 86.88 211 GLY A C 1
ATOM 1615 O O . GLY A 1 211 ? 26.393 -13.603 -54.089 1.00 86.88 211 GLY A O 1
ATOM 1616 N N . SER A 1 212 ? 28.377 -14.482 -53.462 1.00 86.75 212 SER A N 1
ATOM 1617 C CA . SER A 1 212 ? 29.208 -13.348 -53.853 1.00 86.75 212 SER A CA 1
ATOM 1618 C C . SER A 1 212 ? 29.938 -13.605 -55.174 1.00 86.75 212 SER A C 1
ATOM 1620 O O . SER A 1 212 ? 30.341 -14.728 -55.498 1.00 86.75 212 SER A O 1
ATOM 1622 N N . LEU A 1 213 ? 30.107 -12.536 -55.945 1.00 88.50 213 LEU A N 1
ATOM 1623 C CA . LEU A 1 213 ? 30.875 -12.478 -57.182 1.00 88.50 213 LEU A CA 1
ATOM 1624 C C . LEU A 1 213 ? 31.829 -11.287 -57.098 1.00 88.50 213 LEU A C 1
ATOM 1626 O O . LEU A 1 213 ? 31.426 -10.182 -56.737 1.00 88.50 213 LEU A O 1
ATOM 1630 N N . THR A 1 214 ? 33.098 -11.508 -57.430 1.00 88.00 214 THR A N 1
ATOM 1631 C CA . THR A 1 214 ? 34.098 -10.440 -57.570 1.00 88.00 214 THR A CA 1
ATOM 1632 C C . THR A 1 214 ? 34.599 -10.409 -59.002 1.00 88.00 214 THR A C 1
ATOM 1634 O O . THR A 1 214 ? 35.054 -11.429 -59.520 1.00 88.00 214 THR A O 1
ATOM 1637 N N . TYR A 1 215 ? 34.553 -9.238 -59.627 1.00 89.44 215 TYR A N 1
ATOM 1638 C CA . TYR A 1 215 ? 34.987 -9.017 -61.001 1.00 89.44 215 TYR A CA 1
ATOM 1639 C C . TYR A 1 215 ? 36.238 -8.142 -61.064 1.00 89.44 215 TYR A C 1
ATOM 1641 O O . TYR A 1 215 ? 36.525 -7.348 -60.163 1.00 89.44 215 TYR A O 1
ATOM 1649 N N . SER A 1 216 ? 36.969 -8.293 -62.168 1.00 86.12 216 SER A N 1
ATOM 1650 C CA . SER A 1 216 ? 38.097 -7.431 -62.510 1.00 86.12 216 SER A CA 1
ATOM 1651 C C . SER A 1 216 ? 37.614 -6.009 -62.812 1.00 86.12 216 SER A C 1
ATOM 1653 O O . SER A 1 216 ? 36.477 -5.801 -63.240 1.00 86.12 216 SER A O 1
ATOM 1655 N N . SER A 1 217 ? 38.496 -5.023 -62.647 1.00 84.31 217 SER A N 1
ATOM 1656 C CA . SER A 1 217 ? 38.242 -3.658 -63.117 1.00 84.31 217 SER A CA 1
ATOM 1657 C C . SER A 1 217 ? 38.067 -3.588 -64.641 1.00 84.31 217 SER A C 1
ATOM 1659 O O . SER A 1 217 ? 37.397 -2.680 -65.129 1.00 84.31 217 SER A O 1
ATOM 1661 N N . GLU A 1 218 ? 38.612 -4.553 -65.387 1.00 86.75 218 GLU A N 1
ATOM 1662 C CA . GLU A 1 218 ? 38.518 -4.626 -66.853 1.00 86.75 218 GLU A CA 1
ATOM 1663 C C . GLU A 1 218 ? 37.099 -4.912 -67.362 1.00 86.75 218 GLU A C 1
ATOM 1665 O O . GLU A 1 218 ? 36.770 -4.488 -68.461 1.00 86.75 218 GLU A O 1
ATOM 1670 N N . THR A 1 219 ? 36.250 -5.573 -66.568 1.00 91.00 219 THR A N 1
ATOM 1671 C CA . THR A 1 219 ? 34.866 -5.918 -66.947 1.00 91.00 219 THR A CA 1
ATOM 1672 C C . THR A 1 219 ? 33.841 -4.952 -66.343 1.00 91.00 219 THR A C 1
ATOM 1674 O O . THR A 1 219 ? 32.712 -5.338 -66.033 1.00 91.00 219 THR A O 1
ATOM 1677 N N . SER A 1 220 ? 34.256 -3.716 -66.041 1.00 89.25 220 SER A N 1
ATOM 1678 C CA . SER A 1 220 ? 33.396 -2.737 -65.359 1.00 89.25 220 SER A CA 1
ATOM 1679 C C . SER A 1 220 ? 32.219 -2.288 -66.222 1.00 89.25 220 SER A C 1
ATOM 1681 O O . SER A 1 220 ? 31.147 -2.024 -65.687 1.00 89.25 220 SER A O 1
ATOM 1683 N N . ASP A 1 221 ? 32.400 -2.223 -67.539 1.00 90.62 221 ASP A N 1
ATOM 1684 C CA . ASP A 1 221 ? 31.363 -1.744 -68.453 1.00 90.62 221 ASP A CA 1
ATOM 1685 C C . ASP A 1 221 ? 30.241 -2.789 -68.577 1.00 90.62 221 ASP A C 1
ATOM 1687 O O . ASP A 1 221 ? 29.057 -2.459 -68.464 1.00 90.62 221 ASP A O 1
ATOM 1691 N N . GLU A 1 222 ? 30.597 -4.074 -68.707 1.00 92.12 222 GLU A N 1
ATOM 1692 C CA . GLU A 1 222 ? 29.636 -5.181 -68.686 1.00 92.12 222 GLU A CA 1
ATOM 1693 C C . GLU A 1 222 ? 28.941 -5.297 -67.326 1.00 92.12 222 GLU A C 1
ATOM 1695 O O . GLU A 1 222 ? 27.732 -5.525 -67.266 1.00 92.12 222 GLU A O 1
ATOM 1700 N N . PHE A 1 223 ? 29.686 -5.093 -66.236 1.00 91.44 223 PHE A N 1
ATOM 1701 C CA . PHE A 1 223 ? 29.156 -5.078 -64.873 1.00 91.44 223 PHE A CA 1
ATOM 1702 C C . PHE A 1 223 ? 28.100 -3.984 -64.681 1.00 91.44 223 PHE A C 1
ATOM 1704 O O . PHE A 1 223 ? 26.996 -4.266 -64.211 1.00 91.44 223 PHE A O 1
ATOM 1711 N N . ASN A 1 224 ? 28.403 -2.756 -65.106 1.00 92.38 224 ASN A N 1
ATOM 1712 C CA . ASN A 1 224 ? 27.488 -1.621 -65.015 1.00 92.38 224 ASN A CA 1
ATOM 1713 C C . ASN A 1 224 ? 26.230 -1.847 -65.859 1.00 92.38 224 ASN A C 1
ATOM 1715 O O . ASN A 1 224 ? 25.120 -1.615 -65.382 1.00 92.38 224 ASN A O 1
ATOM 1719 N N . SER A 1 225 ? 26.387 -2.376 -67.076 1.00 92.12 225 SER A N 1
ATOM 1720 C CA . SER A 1 225 ? 25.254 -2.715 -67.941 1.00 92.12 225 SER A CA 1
ATOM 1721 C C . SER A 1 225 ? 24.360 -3.809 -67.342 1.00 92.12 225 SER A C 1
ATOM 1723 O O . SER A 1 225 ? 23.137 -3.735 -67.459 1.00 92.12 225 SER A O 1
ATOM 1725 N N . ALA A 1 226 ? 24.937 -4.809 -66.668 1.00 91.12 226 ALA A N 1
ATOM 1726 C CA . ALA A 1 226 ? 24.166 -5.866 -66.017 1.00 91.12 226 ALA A CA 1
ATOM 1727 C C . ALA A 1 226 ? 23.377 -5.360 -64.794 1.00 91.12 226 ALA A C 1
ATOM 1729 O O . ALA A 1 226 ? 22.255 -5.811 -64.567 1.00 91.12 226 ALA A O 1
ATOM 1730 N N . ILE A 1 227 ? 23.927 -4.411 -64.029 1.00 90.19 227 ILE A N 1
ATOM 1731 C CA . ILE A 1 227 ? 23.224 -3.782 -62.898 1.00 90.19 227 ILE A CA 1
ATOM 1732 C C . ILE A 1 227 ? 22.087 -2.891 -63.386 1.00 90.19 227 ILE A C 1
ATOM 1734 O O . ILE A 1 227 ? 20.995 -2.958 -62.827 1.00 90.19 227 ILE A O 1
ATOM 1738 N N . GLU A 1 228 ? 22.322 -2.080 -64.420 1.00 89.69 228 GLU A N 1
ATOM 1739 C CA . GLU A 1 228 ? 21.278 -1.245 -65.020 1.00 89.69 228 GLU A CA 1
ATOM 1740 C C . GLU A 1 228 ? 20.124 -2.107 -65.543 1.00 89.69 228 GLU A C 1
ATOM 1742 O O . GLU A 1 228 ? 18.962 -1.834 -65.244 1.00 89.69 228 GLU A O 1
ATOM 1747 N N . ASP A 1 229 ? 20.435 -3.197 -66.250 1.00 88.38 229 ASP A N 1
ATOM 1748 C CA . ASP A 1 229 ? 19.425 -4.138 -66.727 1.00 88.38 229 ASP A CA 1
ATOM 1749 C C . ASP A 1 229 ? 18.596 -4.722 -65.583 1.00 88.38 229 ASP A C 1
ATOM 1751 O O . ASP A 1 229 ? 17.369 -4.712 -65.650 1.00 88.38 229 ASP A O 1
ATOM 1755 N N . PHE A 1 230 ? 19.248 -5.176 -64.511 1.00 86.88 230 PHE A N 1
ATOM 1756 C CA . PHE A 1 230 ? 18.546 -5.685 -63.338 1.00 86.88 230 PHE A CA 1
ATOM 1757 C C . PHE A 1 230 ? 17.690 -4.593 -62.675 1.00 86.88 230 PHE A C 1
ATOM 1759 O O . PHE A 1 230 ? 16.534 -4.833 -62.337 1.00 86.88 230 PHE A O 1
ATOM 1766 N N . SER A 1 231 ? 18.225 -3.377 -62.536 1.00 83.44 231 SER A N 1
ATOM 1767 C CA . SER A 1 231 ? 17.546 -2.241 -61.902 1.00 83.44 231 SER A CA 1
ATOM 1768 C C . SER A 1 231 ? 16.340 -1.724 -62.690 1.00 83.44 231 SER A C 1
ATOM 1770 O O . SER A 1 231 ? 15.448 -1.126 -62.083 1.00 83.44 231 SER A O 1
ATOM 1772 N N . LEU A 1 232 ? 16.329 -1.883 -64.015 1.00 82.81 232 LEU A N 1
ATOM 1773 C CA . LEU A 1 232 ? 15.245 -1.431 -64.890 1.00 82.81 232 LEU A CA 1
ATOM 1774 C C . LEU A 1 232 ? 14.227 -2.535 -65.187 1.00 82.81 232 LEU A C 1
ATOM 1776 O O . LEU A 1 232 ? 13.036 -2.247 -65.291 1.00 82.81 232 LEU A O 1
ATOM 1780 N N . ASN A 1 233 ? 14.688 -3.779 -65.353 1.00 83.31 233 ASN A N 1
ATOM 1781 C CA . ASN A 1 233 ? 13.891 -4.852 -65.948 1.00 83.31 233 ASN A CA 1
ATOM 1782 C C . ASN A 1 233 ? 13.520 -5.980 -64.980 1.00 83.31 233 ASN A C 1
ATOM 1784 O O . ASN A 1 233 ? 12.642 -6.778 -65.319 1.00 83.31 233 ASN A O 1
ATOM 1788 N N . ASN A 1 234 ? 14.145 -6.086 -63.800 1.00 82.19 234 ASN A N 1
ATOM 1789 C CA . ASN A 1 234 ? 13.691 -7.069 -62.821 1.00 82.19 234 ASN A CA 1
ATOM 1790 C C . ASN A 1 234 ? 12.262 -6.722 -62.378 1.00 82.19 234 ASN A C 1
ATOM 1792 O O . ASN A 1 234 ? 11.928 -5.559 -62.178 1.00 82.19 234 ASN A O 1
ATOM 1796 N N . VAL A 1 235 ? 11.416 -7.738 -62.232 1.00 79.25 235 VAL A N 1
ATOM 1797 C CA . VAL A 1 235 ? 10.060 -7.623 -61.668 1.00 79.25 235 VAL A CA 1
ATOM 1798 C C . VAL A 1 235 ? 9.756 -8.740 -60.673 1.00 79.25 235 VAL A C 1
ATOM 1800 O O . VAL A 1 235 ? 8.662 -8.778 -60.112 1.00 79.25 235 VAL A O 1
ATOM 1803 N N . ASP A 1 236 ? 10.698 -9.668 -60.467 1.00 83.81 236 ASP A N 1
ATOM 1804 C CA . ASP A 1 236 ? 10.535 -10.768 -59.524 1.00 83.81 236 ASP A CA 1
ATOM 1805 C C . ASP A 1 236 ? 10.962 -10.294 -58.122 1.00 83.81 236 ASP A C 1
ATOM 1807 O O . ASP A 1 236 ? 12.149 -10.025 -57.901 1.00 83.81 236 ASP A O 1
ATOM 1811 N N . PRO A 1 237 ? 10.030 -10.205 -57.152 1.00 76.06 237 PRO A N 1
ATOM 1812 C CA . PRO A 1 237 ? 10.342 -9.760 -55.796 1.00 76.06 237 PRO A CA 1
ATOM 1813 C C . PRO A 1 237 ? 11.234 -10.746 -55.025 1.00 76.06 237 PRO A C 1
ATOM 1815 O O . PRO A 1 237 ? 11.742 -10.398 -53.960 1.00 76.06 237 PRO A O 1
ATOM 1818 N N . LYS A 1 238 ? 11.432 -11.970 -55.536 1.00 83.25 238 LYS A N 1
ATOM 1819 C CA . LYS A 1 238 ? 12.316 -12.979 -54.937 1.00 83.25 238 LYS A CA 1
ATOM 1820 C C . LYS A 1 238 ? 13.785 -12.755 -55.259 1.00 83.25 238 LYS A C 1
ATOM 1822 O O . LYS A 1 238 ? 14.627 -13.322 -54.568 1.00 83.25 238 LYS A O 1
ATOM 1827 N N . ALA A 1 239 ? 14.090 -11.987 -56.304 1.00 85.62 239 ALA A N 1
ATOM 1828 C CA . ALA A 1 239 ? 15.450 -11.707 -56.736 1.00 85.62 239 ALA A CA 1
ATOM 1829 C C . ALA A 1 239 ? 15.952 -10.405 -56.105 1.00 85.62 239 ALA A C 1
ATOM 1831 O O . ALA A 1 239 ? 15.341 -9.348 -56.267 1.00 85.62 239 ALA A O 1
ATOM 1832 N N . GLN A 1 240 ? 17.087 -10.474 -55.417 1.00 82.88 240 GLN A N 1
ATOM 1833 C CA . GLN A 1 240 ? 17.748 -9.316 -54.824 1.00 82.88 240 GLN A CA 1
ATOM 1834 C C . GLN A 1 240 ? 19.196 -9.229 -55.283 1.00 82.88 240 GLN A C 1
ATOM 1836 O O . GLN A 1 240 ? 19.861 -10.241 -55.526 1.00 82.88 240 GLN A O 1
ATOM 1841 N N . LEU A 1 241 ? 19.680 -7.995 -55.382 1.00 82.94 241 LEU A N 1
ATOM 1842 C CA . LEU A 1 241 ? 21.016 -7.689 -55.851 1.00 82.94 241 LEU A CA 1
ATOM 1843 C C . LEU A 1 241 ? 21.595 -6.521 -55.046 1.00 82.94 241 LEU A C 1
ATOM 1845 O O . LEU A 1 241 ? 20.943 -5.499 -54.860 1.00 82.94 241 LEU A O 1
ATOM 1849 N N . VAL A 1 242 ? 22.841 -6.667 -54.602 1.00 80.50 242 VAL A N 1
ATOM 1850 C CA . VAL A 1 242 ? 23.651 -5.592 -54.020 1.00 80.50 242 VAL A CA 1
ATOM 1851 C C . VAL A 1 242 ? 24.958 -5.532 -54.793 1.00 80.50 242 VAL A C 1
ATOM 1853 O O . VAL A 1 242 ? 25.784 -6.441 -54.706 1.00 80.50 242 VAL A O 1
ATOM 1856 N N . ALA A 1 243 ? 25.154 -4.458 -55.548 1.00 83.00 243 ALA A N 1
ATOM 1857 C CA . ALA A 1 243 ? 26.414 -4.187 -56.223 1.00 83.00 243 ALA A CA 1
ATOM 1858 C C . ALA A 1 243 ? 27.345 -3.389 -55.304 1.00 83.00 243 ALA A C 1
ATOM 1860 O O . ALA A 1 243 ? 26.919 -2.812 -54.307 1.00 83.00 243 ALA A O 1
ATOM 1861 N N . GLY A 1 244 ? 28.636 -3.357 -55.609 1.00 82.88 244 GLY A N 1
ATOM 1862 C CA . GLY A 1 244 ? 29.618 -2.626 -54.830 1.00 82.88 244 GLY A CA 1
ATOM 1863 C C . GLY A 1 244 ? 30.875 -2.321 -55.626 1.00 82.88 244 GLY A C 1
ATOM 1864 O O . GLY A 1 244 ? 31.448 -3.208 -56.246 1.00 82.88 244 GLY A O 1
ATOM 1865 N N . TYR A 1 245 ? 31.347 -1.085 -55.543 1.00 85.19 245 TYR A N 1
ATOM 1866 C CA . TYR A 1 245 ? 32.666 -0.688 -56.039 1.00 85.19 245 TYR A CA 1
ATOM 1867 C C . TYR A 1 245 ? 33.586 -0.529 -54.841 1.00 85.19 245 TYR A C 1
ATOM 1869 O O . TYR A 1 245 ? 33.223 0.196 -53.921 1.00 85.19 245 TYR A O 1
ATOM 1877 N N . LYS A 1 246 ? 34.741 -1.198 -54.822 1.00 82.12 246 LYS A N 1
ATOM 1878 C CA . LYS A 1 246 ? 35.709 -1.162 -53.713 1.00 82.12 246 LYS A CA 1
ATOM 1879 C C . LYS A 1 246 ? 37.066 -0.691 -54.238 1.00 82.12 246 LYS A C 1
ATOM 1881 O O . LYS A 1 246 ? 37.593 -1.281 -55.178 1.00 82.12 246 LYS A O 1
ATOM 1886 N N . SER A 1 247 ? 37.650 0.337 -53.619 1.00 82.25 247 SER A N 1
ATOM 1887 C CA . SER A 1 247 ? 39.014 0.796 -53.929 1.00 82.25 247 SER A CA 1
ATOM 1888 C C . SER A 1 247 ? 39.824 1.066 -52.667 1.00 82.25 247 SER A C 1
ATOM 1890 O O . SER A 1 247 ? 39.299 1.623 -51.703 1.00 82.25 247 SER A O 1
ATOM 1892 N N . ASN A 1 248 ? 41.110 0.705 -52.693 1.00 80.00 248 ASN A N 1
ATOM 1893 C CA . ASN A 1 248 ? 42.099 1.096 -51.677 1.00 80.00 248 ASN A CA 1
ATOM 1894 C C . ASN A 1 248 ? 43.115 2.142 -52.186 1.00 80.00 248 ASN A C 1
ATOM 1896 O O . ASN A 1 248 ? 44.139 2.405 -51.554 1.00 80.00 248 ASN A O 1
ATOM 1900 N N . GLY A 1 249 ? 42.858 2.712 -53.368 1.00 77.19 249 GLY A N 1
ATOM 1901 C CA . GLY A 1 249 ? 43.723 3.685 -54.036 1.00 77.19 249 GLY A CA 1
ATOM 1902 C C . GLY A 1 249 ? 44.781 3.077 -54.963 1.00 77.19 249 GLY A C 1
ATOM 1903 O O . GLY A 1 249 ? 45.309 3.802 -55.803 1.00 77.19 249 GLY A O 1
ATOM 1904 N N . THR A 1 250 ? 45.058 1.768 -54.865 1.00 77.00 250 THR A N 1
ATOM 1905 C CA . THR A 1 250 ? 45.973 1.034 -55.772 1.00 77.00 250 THR A CA 1
ATOM 1906 C C . THR A 1 250 ? 45.299 -0.120 -56.512 1.00 77.00 250 THR A C 1
ATOM 1908 O O . THR A 1 250 ? 45.684 -0.449 -57.631 1.00 77.00 250 THR A O 1
ATOM 1911 N N . GLN A 1 251 ? 44.280 -0.724 -55.901 1.00 80.31 251 GLN A N 1
ATOM 1912 C CA . GLN A 1 251 ? 43.471 -1.796 -56.460 1.00 80.31 251 GLN A CA 1
ATOM 1913 C C . GLN A 1 251 ? 42.006 -1.377 -56.451 1.00 80.31 251 GLN A C 1
ATOM 1915 O O . GLN A 1 251 ? 41.515 -0.840 -55.456 1.00 80.31 251 GLN A O 1
ATOM 1920 N N . PHE A 1 252 ? 41.325 -1.658 -57.558 1.00 84.06 252 PHE A N 1
ATOM 1921 C CA . PHE A 1 252 ? 39.903 -1.412 -57.754 1.00 84.06 252 PHE A CA 1
ATOM 1922 C C . PHE A 1 252 ? 39.210 -2.733 -58.086 1.00 84.06 252 PHE A C 1
ATOM 1924 O O . PHE A 1 252 ? 39.701 -3.492 -58.924 1.00 84.06 252 PHE A O 1
ATOM 1931 N N . GLN A 1 253 ? 38.091 -3.014 -57.424 1.00 83.75 253 GLN A N 1
ATOM 1932 C CA . GLN A 1 253 ? 37.325 -4.246 -57.591 1.00 83.75 253 GLN A CA 1
ATOM 1933 C C . GLN A 1 253 ? 35.828 -3.953 -57.652 1.00 83.75 253 GLN A C 1
ATOM 1935 O O . GLN A 1 253 ? 35.314 -3.120 -56.901 1.00 83.75 253 GLN A O 1
ATOM 1940 N N . ASN A 1 254 ? 35.133 -4.709 -58.499 1.00 86.94 254 ASN A N 1
ATOM 1941 C CA . ASN A 1 254 ? 33.677 -4.739 -58.556 1.00 86.94 254 ASN A CA 1
ATOM 1942 C C . ASN A 1 254 ? 33.198 -5.972 -57.785 1.00 86.94 254 ASN A C 1
ATOM 1944 O O . ASN A 1 254 ? 33.618 -7.091 -58.076 1.00 86.94 254 ASN A O 1
ATOM 1948 N N . GLN A 1 255 ? 32.337 -5.779 -56.796 1.00 85.81 255 GLN A N 1
ATOM 1949 C CA . GLN A 1 255 ? 31.752 -6.837 -55.981 1.00 85.81 255 GLN A CA 1
ATOM 1950 C C . GLN A 1 255 ? 30.242 -6.858 -56.160 1.00 85.81 255 GLN A C 1
ATOM 1952 O O . GLN A 1 255 ? 29.605 -5.819 -56.318 1.00 85.81 255 GLN A O 1
ATOM 1957 N N . LEU A 1 256 ? 29.658 -8.045 -56.110 1.00 86.50 256 LEU A N 1
ATOM 1958 C CA . LEU A 1 256 ? 28.229 -8.229 -56.278 1.00 86.50 256 LEU A CA 1
ATOM 1959 C C . LEU A 1 256 ? 27.744 -9.374 -55.412 1.00 86.50 256 LEU A C 1
ATOM 1961 O O . LEU A 1 256 ? 28.352 -10.439 -55.366 1.00 86.50 256 LEU A O 1
ATOM 1965 N N . PHE A 1 257 ? 26.626 -9.138 -54.746 1.00 85.25 257 PHE A N 1
ATOM 1966 C CA . PHE A 1 257 ? 25.897 -10.126 -53.975 1.00 85.25 257 PHE A CA 1
ATOM 1967 C C . PHE A 1 257 ? 24.534 -10.288 -54.613 1.00 85.25 257 PHE A C 1
ATOM 1969 O O . PHE A 1 257 ? 23.837 -9.298 -54.827 1.00 85.25 257 PHE A O 1
ATOM 1976 N N . MET A 1 258 ? 24.160 -11.523 -54.915 1.00 86.88 258 MET A N 1
ATOM 1977 C CA . MET A 1 258 ? 22.828 -11.841 -55.416 1.00 86.88 258 MET A CA 1
ATOM 1978 C C . MET A 1 258 ? 22.191 -12.921 -54.556 1.00 86.88 258 MET A C 1
ATOM 1980 O O . MET A 1 258 ? 22.881 -13.820 -54.062 1.00 86.88 258 MET A O 1
ATOM 1984 N N . SER A 1 259 ? 20.875 -12.850 -54.414 1.00 86.69 259 SER A N 1
ATOM 1985 C CA . SER A 1 259 ? 20.078 -13.887 -53.773 1.00 86.69 259 SER A CA 1
ATOM 1986 C C . SER A 1 259 ? 18.739 -14.059 -54.482 1.00 86.69 259 SER A C 1
ATOM 1988 O O . SER A 1 259 ? 18.166 -13.114 -55.026 1.00 86.69 259 SER A O 1
ATOM 1990 N N . TYR A 1 260 ? 18.251 -15.294 -54.483 1.00 89.06 260 TYR A N 1
ATOM 1991 C CA . TYR A 1 260 ? 16.930 -15.667 -54.958 1.00 89.06 260 TYR A CA 1
ATOM 1992 C C . TYR A 1 260 ? 16.235 -16.530 -53.917 1.00 89.06 260 TYR A C 1
ATOM 1994 O O . TYR A 1 260 ? 16.764 -17.581 -53.546 1.00 89.06 260 TYR A O 1
ATOM 2002 N N . ASP A 1 261 ? 15.047 -16.116 -53.476 1.00 85.88 261 ASP A N 1
ATOM 2003 C CA . ASP A 1 261 ? 14.198 -16.919 -52.589 1.00 85.88 261 ASP A CA 1
ATOM 2004 C C . ASP A 1 261 ? 13.590 -18.127 -53.331 1.00 85.88 261 ASP A C 1
ATOM 2006 O O . ASP A 1 261 ? 12.442 -18.136 -53.804 1.00 85.88 261 ASP A O 1
ATOM 2010 N N . GLY A 1 262 ? 14.424 -19.153 -53.465 1.00 87.19 262 GLY A N 1
ATOM 2011 C CA . GLY A 1 262 ? 14.128 -20.435 -54.070 1.00 87.19 262 GLY A CA 1
ATOM 2012 C C . GLY A 1 262 ? 15.405 -21.159 -54.510 1.00 87.19 262 GLY A C 1
ATOM 2013 O O . GLY A 1 262 ? 16.463 -20.548 -54.673 1.00 87.19 262 GLY A O 1
ATOM 2014 N N . PRO A 1 263 ? 15.321 -22.476 -54.759 1.00 86.12 263 PRO A N 1
ATOM 2015 C CA . PRO A 1 263 ? 16.498 -23.286 -55.050 1.00 86.12 263 PRO A CA 1
ATOM 2016 C C . PRO A 1 263 ? 17.111 -23.003 -56.427 1.00 86.12 263 PRO A C 1
ATOM 2018 O O . PRO A 1 263 ? 18.296 -23.273 -56.619 1.00 86.12 263 PRO A O 1
ATOM 2021 N N . VAL A 1 264 ? 16.317 -22.504 -57.382 1.00 88.06 264 VAL A N 1
ATOM 2022 C CA . VAL A 1 264 ? 16.737 -22.196 -58.756 1.00 88.06 264 VAL A CA 1
ATOM 2023 C C . VAL A 1 264 ? 15.986 -20.950 -59.241 1.00 88.06 264 VAL A C 1
ATOM 2025 O O . VAL A 1 264 ? 14.753 -20.948 -59.179 1.00 88.06 264 VAL A O 1
ATOM 2028 N N . PRO A 1 265 ? 16.683 -19.913 -59.736 1.00 90.00 265 PRO A N 1
ATOM 2029 C CA . PRO A 1 265 ? 16.043 -18.737 -60.308 1.00 90.00 265 PRO A CA 1
ATOM 2030 C C . PRO A 1 265 ? 15.452 -19.044 -61.698 1.00 90.00 265 PRO A C 1
ATOM 2032 O O . PRO A 1 265 ? 16.017 -19.846 -62.449 1.00 90.00 265 PRO A O 1
ATOM 2035 N N . PRO A 1 266 ? 14.336 -18.401 -62.082 1.00 88.69 266 PRO A N 1
ATOM 2036 C CA . PRO A 1 266 ? 13.855 -18.388 -63.455 1.00 88.69 266 PRO A CA 1
ATOM 2037 C C . PRO A 1 266 ? 14.943 -17.939 -64.451 1.00 88.69 266 PRO A C 1
ATOM 2039 O O . PRO A 1 266 ? 15.723 -17.035 -64.133 1.00 88.69 266 PRO A O 1
ATOM 2042 N N . PRO A 1 267 ? 14.985 -18.521 -65.667 1.00 85.56 267 PRO A N 1
ATOM 2043 C CA . PRO A 1 267 ? 15.902 -18.078 -66.714 1.00 85.56 267 PRO A CA 1
ATOM 2044 C C . PRO A 1 267 ? 15.739 -16.584 -67.013 1.00 85.56 267 PRO A C 1
ATOM 2046 O O . PRO A 1 267 ? 14.617 -16.078 -67.050 1.00 85.56 267 PRO A O 1
ATOM 2049 N N . GLY A 1 268 ? 16.847 -15.891 -67.263 1.00 83.94 268 GLY A N 1
ATOM 2050 C CA . GLY A 1 268 ? 16.862 -14.479 -67.644 1.00 83.94 268 GLY A CA 1
ATOM 2051 C C . GLY A 1 268 ? 17.059 -13.493 -66.494 1.00 83.94 268 GLY A C 1
ATOM 2052 O O . GLY A 1 268 ? 17.491 -12.378 -66.760 1.00 83.94 268 GLY A O 1
ATOM 2053 N N . ILE A 1 269 ? 16.817 -13.877 -65.233 1.00 85.25 269 ILE A N 1
ATOM 2054 C CA . ILE A 1 269 ? 16.919 -12.943 -64.091 1.00 85.25 269 ILE A CA 1
ATOM 2055 C C . ILE A 1 269 ? 18.373 -12.550 -63.796 1.00 85.25 269 ILE A C 1
ATOM 2057 O O . ILE A 1 269 ? 18.676 -11.373 -63.623 1.00 85.25 269 ILE A O 1
ATOM 2061 N N . PHE A 1 270 ? 19.284 -13.526 -63.744 1.00 90.62 270 PHE A N 1
ATOM 2062 C CA . PHE A 1 270 ? 20.706 -13.286 -63.457 1.00 90.62 270 PHE A CA 1
ATOM 2063 C C . PHE A 1 270 ? 21.625 -13.585 -64.642 1.00 90.62 270 PHE A C 1
ATOM 2065 O O . PHE A 1 270 ? 22.842 -13.486 -64.503 1.00 90.62 270 PHE A O 1
ATOM 2072 N N . ASP A 1 271 ? 21.076 -13.935 -65.807 1.00 90.06 271 ASP A N 1
ATOM 2073 C CA . ASP A 1 271 ? 21.846 -14.435 -66.951 1.00 90.06 271 ASP A CA 1
ATOM 2074 C C . ASP A 1 271 ? 22.935 -13.449 -67.396 1.00 90.06 271 ASP A C 1
ATOM 2076 O O . ASP A 1 271 ? 24.076 -13.856 -67.613 1.00 90.06 271 ASP A O 1
ATOM 2080 N N . LYS A 1 272 ? 22.621 -12.145 -67.467 1.00 90.12 272 LYS A N 1
ATOM 2081 C CA . LYS A 1 272 ? 23.619 -11.117 -67.808 1.00 90.12 272 LYS A CA 1
ATOM 2082 C C . LYS A 1 272 ? 24.745 -11.055 -66.784 1.00 90.12 272 LYS A C 1
ATOM 2084 O O . LYS A 1 272 ? 25.905 -11.015 -67.176 1.00 90.12 272 LYS A O 1
ATOM 2089 N N . ILE A 1 273 ? 24.419 -11.117 -65.495 1.00 91.19 273 ILE A N 1
ATOM 2090 C CA . ILE A 1 273 ? 25.405 -11.060 -64.410 1.00 91.19 273 ILE A CA 1
ATOM 2091 C C . ILE A 1 273 ? 26.301 -12.306 -64.437 1.00 91.19 273 ILE A C 1
ATOM 2093 O O . ILE A 1 273 ? 27.522 -12.193 -64.426 1.00 91.19 273 ILE A O 1
ATOM 2097 N N . LEU A 1 274 ? 25.703 -13.495 -64.544 1.00 91.62 274 LEU A N 1
ATOM 2098 C CA . LEU A 1 274 ? 26.421 -14.773 -64.562 1.00 91.62 274 LEU A CA 1
ATOM 2099 C C . LEU A 1 274 ? 27.230 -14.996 -65.851 1.00 91.62 274 LEU A C 1
ATOM 2101 O O . LEU A 1 274 ? 28.111 -15.854 -65.871 1.00 91.62 274 LEU A O 1
ATOM 2105 N N . SER A 1 275 ? 26.954 -14.240 -66.920 1.00 91.94 275 SER A N 1
ATOM 2106 C CA . SER A 1 275 ? 27.723 -14.293 -68.170 1.00 91.94 275 SER A CA 1
ATOM 2107 C C . SER A 1 275 ? 29.072 -13.566 -68.101 1.00 91.94 275 SER A C 1
ATOM 2109 O O . SER A 1 275 ? 29.949 -13.830 -68.927 1.00 91.94 275 SER A O 1
ATOM 2111 N N . ILE A 1 276 ? 29.259 -12.678 -67.119 1.00 93.38 276 ILE A N 1
ATOM 2112 C CA . ILE A 1 276 ? 30.498 -11.920 -66.939 1.00 93.38 276 ILE A CA 1
ATOM 2113 C C . ILE A 1 276 ? 31.537 -12.823 -66.251 1.00 93.38 276 ILE A C 1
ATOM 2115 O O . ILE A 1 276 ? 31.239 -13.411 -65.208 1.00 93.38 276 ILE A O 1
ATOM 2119 N N . PRO A 1 277 ? 32.774 -12.936 -66.771 1.00 90.38 277 PRO A N 1
ATOM 2120 C CA . PRO A 1 277 ? 33.824 -13.722 -66.127 1.00 90.38 277 PRO A CA 1
ATOM 2121 C C . PRO A 1 277 ? 34.204 -13.163 -64.745 1.00 90.38 277 PRO A C 1
ATOM 2123 O O . PRO A 1 277 ? 34.914 -12.163 -64.632 1.00 90.38 277 PRO A O 1
ATOM 2126 N N . ALA A 1 278 ? 33.748 -13.819 -63.677 1.00 89.00 278 ALA A N 1
ATOM 2127 C CA . ALA A 1 278 ? 34.127 -13.474 -62.310 1.00 89.00 278 ALA A CA 1
ATOM 2128 C C . ALA A 1 278 ? 35.517 -14.029 -61.954 1.00 89.00 278 ALA A C 1
ATOM 2130 O O . ALA A 1 278 ? 35.866 -15.158 -62.298 1.00 89.00 278 ALA A O 1
ATOM 2131 N N . VAL A 1 279 ? 36.298 -13.238 -61.218 1.00 88.75 279 VAL A N 1
ATOM 2132 C CA . VAL A 1 279 ? 37.604 -13.633 -60.663 1.00 88.75 279 VAL A CA 1
ATOM 2133 C C . VAL A 1 279 ? 37.414 -14.537 -59.443 1.00 88.75 279 VAL A C 1
ATOM 2135 O O . VAL A 1 279 ? 38.180 -15.474 -59.233 1.00 88.75 279 VAL A O 1
ATOM 2138 N N . VAL A 1 280 ? 36.368 -14.273 -58.655 1.00 86.81 280 VAL A N 1
ATOM 2139 C CA . VAL A 1 280 ? 35.929 -15.106 -57.529 1.00 86.81 280 VAL A CA 1
ATOM 2140 C C . VAL A 1 280 ? 34.420 -15.292 -57.637 1.00 86.81 280 VAL A C 1
ATOM 2142 O O . VAL A 1 280 ? 33.698 -14.314 -57.830 1.00 86.81 280 VAL A O 1
ATOM 2145 N N . SER A 1 281 ? 33.949 -16.534 -57.517 1.00 89.00 281 SER A N 1
ATOM 2146 C CA . SER A 1 281 ? 32.527 -16.884 -57.542 1.00 89.00 281 SER A CA 1
ATOM 2147 C C . SER A 1 281 ? 32.218 -17.914 -56.469 1.00 89.00 281 SER A C 1
ATOM 2149 O O . SER A 1 281 ? 32.864 -18.960 -56.407 1.00 89.00 281 SER A O 1
ATOM 2151 N N . ASP A 1 282 ? 31.208 -17.620 -55.658 1.00 88.25 282 ASP A N 1
ATOM 2152 C CA . ASP A 1 282 ? 30.660 -18.540 -54.664 1.00 88.25 282 ASP A CA 1
ATOM 2153 C C . ASP A 1 282 ? 29.181 -18.869 -54.945 1.00 88.25 282 ASP A C 1
ATOM 2155 O O . ASP A 1 282 ? 28.438 -19.240 -54.051 1.00 88.25 282 ASP A O 1
ATOM 2159 N N . ILE A 1 283 ? 28.695 -18.729 -56.179 1.00 90.25 283 ILE A N 1
ATOM 2160 C CA . ILE A 1 283 ? 27.268 -18.937 -56.480 1.00 90.25 283 ILE A CA 1
ATOM 2161 C C . ILE A 1 283 ? 26.864 -20.412 -56.331 1.00 90.25 283 ILE A C 1
ATOM 2163 O O . ILE A 1 283 ? 27.358 -21.280 -57.053 1.00 90.25 283 ILE A O 1
ATOM 2167 N N . LYS A 1 284 ? 25.927 -20.692 -55.416 1.00 92.00 284 LYS A N 1
ATOM 2168 C CA . LYS A 1 284 ? 25.350 -22.028 -55.185 1.00 92.00 284 LYS A CA 1
ATOM 2169 C C . LYS A 1 284 ? 24.022 -21.956 -54.432 1.00 92.00 284 LYS A C 1
ATOM 2171 O O . LYS A 1 284 ? 23.725 -20.969 -53.761 1.00 92.00 284 LYS A O 1
ATOM 2176 N N . THR A 1 285 ? 23.244 -23.029 -54.523 1.00 92.94 285 THR A N 1
ATOM 2177 C CA . THR A 1 285 ? 22.032 -23.230 -53.720 1.00 92.94 285 THR A CA 1
ATOM 2178 C C . THR A 1 285 ? 22.405 -23.772 -52.345 1.00 92.94 285 THR A C 1
ATOM 2180 O O . THR A 1 285 ? 23.113 -24.775 -52.252 1.00 92.94 285 THR A O 1
ATOM 2183 N N . ARG A 1 286 ? 21.933 -23.124 -51.281 1.00 89.44 286 ARG A N 1
ATOM 2184 C CA . ARG A 1 286 ? 22.243 -23.468 -49.883 1.00 89.44 286 ARG A CA 1
ATOM 2185 C C . ARG A 1 286 ? 21.202 -22.883 -48.936 1.00 89.44 286 ARG A C 1
ATOM 2187 O O . ARG A 1 286 ? 20.233 -22.269 -49.384 1.00 89.44 286 ARG A O 1
ATOM 2194 N N . THR A 1 287 ? 21.370 -23.093 -47.638 1.00 87.00 287 THR A N 1
ATOM 2195 C CA . THR A 1 287 ? 20.514 -22.429 -46.659 1.00 87.00 287 THR A CA 1
ATOM 2196 C C . THR A 1 287 ? 20.842 -20.938 -46.574 1.00 87.00 287 THR A C 1
ATOM 2198 O O . THR A 1 287 ? 21.916 -20.491 -46.985 1.00 87.00 287 THR A O 1
ATOM 2201 N N . PHE A 1 288 ? 19.910 -20.134 -46.066 1.00 81.69 288 PHE A N 1
ATOM 2202 C CA . PHE A 1 288 ? 20.165 -18.704 -45.921 1.00 81.69 288 PHE A CA 1
ATOM 2203 C C . PHE A 1 288 ? 21.300 -18.423 -44.926 1.00 81.69 288 PHE A C 1
ATOM 2205 O O . PHE A 1 288 ? 22.125 -17.557 -45.210 1.00 81.69 288 PHE A O 1
ATOM 2212 N N . VAL A 1 289 ? 21.390 -19.183 -43.824 1.00 80.56 289 VAL A N 1
ATOM 2213 C CA . VAL A 1 289 ? 22.464 -19.057 -42.820 1.00 80.56 289 VAL A CA 1
ATOM 2214 C C . VAL A 1 289 ? 23.833 -19.329 -43.450 1.00 80.56 289 VAL A C 1
ATOM 2216 O O . VAL A 1 289 ? 24.754 -18.525 -43.303 1.00 80.56 289 VAL A O 1
ATOM 2219 N N . ASP A 1 290 ? 23.950 -20.394 -44.249 1.00 82.88 290 ASP A N 1
ATOM 2220 C CA . ASP A 1 290 ? 25.170 -20.710 -45.003 1.00 82.88 290 ASP A CA 1
ATOM 2221 C C . ASP A 1 290 ? 25.522 -19.635 -46.039 1.00 82.88 290 ASP A C 1
ATOM 2223 O O . ASP A 1 290 ? 26.688 -19.424 -46.372 1.00 82.88 290 ASP A O 1
ATOM 2227 N N . MET A 1 291 ? 24.523 -18.968 -46.619 1.00 82.19 291 MET A N 1
ATOM 2228 C CA . MET A 1 291 ? 24.767 -17.896 -47.580 1.00 82.19 291 MET A CA 1
ATOM 2229 C C . MET A 1 291 ? 25.309 -16.654 -46.866 1.00 82.19 291 MET A C 1
ATOM 2231 O O . MET A 1 291 ? 26.344 -16.129 -47.270 1.00 82.19 291 MET A O 1
ATOM 2235 N N . ILE A 1 292 ? 24.667 -16.198 -45.789 1.00 74.12 292 ILE A N 1
ATOM 2236 C CA . ILE A 1 292 ? 25.095 -14.984 -45.076 1.00 74.12 292 ILE A CA 1
ATOM 2237 C C . ILE A 1 292 ? 26.427 -15.164 -44.338 1.00 74.12 292 ILE A C 1
ATOM 2239 O O . ILE A 1 292 ? 27.207 -14.215 -44.291 1.00 74.12 292 ILE A O 1
ATOM 2243 N N . SER A 1 293 ? 26.743 -16.366 -43.845 1.00 71.19 293 SER A N 1
ATOM 2244 C CA . SER A 1 293 ? 28.040 -16.652 -43.214 1.00 71.19 293 SER A CA 1
ATOM 2245 C C . SER A 1 293 ? 29.202 -16.529 -44.206 1.00 71.19 293 SER A C 1
ATOM 2247 O O . SER A 1 293 ? 30.267 -16.035 -43.851 1.00 71.19 293 SER A O 1
ATOM 2249 N N . THR A 1 294 ? 28.974 -16.862 -45.482 1.00 66.75 294 THR A N 1
ATOM 2250 C CA . THR A 1 294 ? 29.953 -16.648 -46.568 1.00 66.75 294 THR A CA 1
ATOM 2251 C C . THR A 1 294 ? 30.001 -15.213 -47.098 1.00 66.75 294 THR A C 1
ATOM 2253 O O . THR A 1 294 ? 30.975 -14.819 -47.733 1.00 66.75 294 THR A O 1
ATOM 2256 N N . ILE A 1 295 ? 28.975 -14.401 -46.824 1.00 62.56 295 ILE A N 1
ATOM 2257 C CA . ILE A 1 295 ? 28.965 -12.958 -47.128 1.00 62.56 295 ILE A CA 1
ATOM 2258 C C . ILE A 1 295 ? 29.797 -12.172 -46.092 1.00 62.56 295 ILE A C 1
ATOM 2260 O O . ILE A 1 295 ? 30.186 -11.032 -46.357 1.00 62.56 295 ILE A O 1
ATOM 2264 N N . GLY A 1 296 ? 30.133 -12.790 -44.949 1.00 53.88 296 GLY A N 1
ATOM 2265 C CA . GLY A 1 296 ? 30.972 -12.236 -43.876 1.00 53.88 296 GLY A CA 1
ATOM 2266 C C . GLY A 1 296 ? 32.361 -11.742 -44.309 1.00 53.88 296 GLY A C 1
ATOM 2267 O O . GLY A 1 296 ? 32.937 -10.897 -43.631 1.00 53.88 296 GLY A O 1
ATOM 2268 N N . ASP A 1 297 ? 32.837 -12.137 -45.494 1.00 46.84 297 ASP A N 1
ATOM 2269 C CA . ASP A 1 297 ? 34.050 -11.611 -46.147 1.00 46.84 297 ASP A CA 1
ATOM 2270 C C . ASP A 1 297 ? 33.892 -10.179 -46.719 1.00 46.84 297 ASP A C 1
ATOM 2272 O O . ASP A 1 297 ? 34.734 -9.683 -47.472 1.00 46.84 297 ASP A O 1
ATOM 2276 N N . LEU A 1 298 ? 32.824 -9.465 -46.345 1.00 50.88 298 LEU A N 1
ATOM 2277 C CA . LEU A 1 298 ? 32.717 -8.008 -46.484 1.00 50.88 298 LEU A CA 1
ATOM 2278 C C . LEU A 1 298 ? 33.609 -7.228 -45.506 1.00 50.88 298 LEU A C 1
ATOM 2280 O O . LEU A 1 298 ? 33.612 -5.993 -45.563 1.00 50.88 298 LEU A O 1
ATOM 2284 N N . ASP A 1 299 ? 34.359 -7.921 -44.643 1.00 53.28 299 ASP A N 1
ATOM 2285 C CA . ASP A 1 299 ? 35.447 -7.338 -43.864 1.00 53.28 299 ASP A CA 1
ATOM 2286 C C . ASP A 1 299 ? 36.322 -6.472 -44.799 1.00 53.28 299 ASP A C 1
ATOM 2288 O O . ASP A 1 299 ? 36.733 -6.913 -45.886 1.00 53.28 299 ASP A O 1
ATOM 2292 N N . PRO A 1 300 ? 36.586 -5.198 -44.455 1.00 59.19 300 PRO A N 1
ATOM 2293 C CA . PRO A 1 300 ? 37.482 -4.367 -45.247 1.00 59.19 300 PRO A CA 1
ATOM 2294 C C . PRO A 1 300 ? 38.856 -5.023 -45.477 1.00 59.19 300 PRO A C 1
ATOM 2296 O O . PRO A 1 300 ? 39.529 -4.633 -46.436 1.00 59.19 300 PRO A O 1
ATOM 2299 N N . GLY A 1 301 ? 39.235 -6.040 -44.688 1.00 59.56 301 GLY A N 1
ATOM 2300 C CA . GLY A 1 301 ? 40.539 -6.707 -44.728 1.00 59.56 301 GLY A CA 1
ATOM 2301 C C . GLY A 1 301 ? 41.615 -5.849 -44.067 1.00 59.56 301 GLY A C 1
ATOM 2302 O O . GLY A 1 301 ? 42.810 -6.030 -44.291 1.00 59.56 301 GLY A O 1
ATOM 2303 N N . ILE A 1 302 ? 41.167 -4.867 -43.291 1.00 63.31 302 ILE A N 1
ATOM 2304 C CA . ILE A 1 302 ? 41.961 -3.902 -42.551 1.00 63.31 302 ILE A CA 1
ATOM 2305 C C . ILE A 1 302 ? 41.662 -4.232 -41.097 1.00 63.31 302 ILE A C 1
ATOM 2307 O O . ILE A 1 302 ? 40.495 -4.170 -40.751 1.00 63.31 302 ILE A O 1
ATOM 2311 N N . GLY A 1 303 ? 42.676 -4.603 -40.301 1.00 64.81 303 GLY A N 1
ATOM 2312 C CA . GLY A 1 303 ? 42.537 -5.128 -38.929 1.00 64.81 303 GLY A CA 1
ATOM 2313 C C . GLY A 1 303 ? 41.671 -4.265 -37.992 1.00 64.81 303 GLY A C 1
ATOM 2314 O O . GLY A 1 303 ? 40.465 -4.192 -38.149 1.00 64.81 303 GLY A O 1
ATOM 2315 N N . PRO A 1 304 ? 42.202 -3.618 -36.951 1.00 69.06 304 PRO A N 1
ATOM 2316 C CA . PRO A 1 304 ? 41.418 -2.623 -36.230 1.00 69.06 304 PRO A CA 1
ATOM 2317 C C . PRO A 1 304 ? 40.947 -1.488 -37.147 1.00 69.06 304 PRO A C 1
ATOM 2319 O O . PRO A 1 304 ? 41.773 -0.739 -37.674 1.00 69.06 304 PRO A O 1
ATOM 2322 N N . PHE A 1 305 ? 39.633 -1.351 -37.348 1.00 77.19 305 PHE A N 1
ATOM 2323 C CA . PHE A 1 305 ? 39.086 -0.369 -38.285 1.00 77.19 305 PHE A CA 1
ATOM 2324 C C . PHE A 1 305 ? 37.999 0.528 -37.682 1.00 77.19 305 PHE A C 1
ATOM 2326 O O . PHE A 1 305 ? 37.303 0.183 -36.720 1.00 77.19 305 PHE A O 1
ATOM 2333 N N . GLY A 1 306 ? 37.876 1.712 -38.276 1.00 74.81 306 GLY A N 1
ATOM 2334 C CA . GLY A 1 306 ? 36.725 2.591 -38.164 1.00 74.81 306 GLY A CA 1
ATOM 2335 C C . GLY A 1 306 ? 35.876 2.566 -39.421 1.00 74.81 306 GLY A C 1
ATOM 2336 O O . GLY A 1 306 ? 36.348 2.194 -40.498 1.00 74.81 306 GLY A O 1
ATOM 2337 N N . PHE A 1 307 ? 34.615 2.960 -39.269 1.00 76.50 307 PHE A N 1
ATOM 2338 C CA . PHE A 1 307 ? 33.622 2.885 -40.331 1.00 76.50 307 PHE A CA 1
ATOM 2339 C C . PHE A 1 307 ? 32.758 4.148 -40.362 1.00 76.50 307 PHE A C 1
ATOM 2341 O O . PHE A 1 307 ? 32.254 4.587 -39.328 1.00 76.50 307 PHE A O 1
ATOM 2348 N N . ALA A 1 308 ? 32.586 4.724 -41.549 1.00 73.94 308 ALA A N 1
ATOM 2349 C CA . ALA A 1 308 ? 31.659 5.818 -41.813 1.00 73.94 308 ALA A CA 1
ATOM 2350 C C . ALA A 1 308 ? 30.753 5.437 -42.987 1.00 73.94 308 ALA A C 1
ATOM 2352 O O . ALA A 1 308 ? 31.231 4.876 -43.973 1.00 73.94 308 ALA A O 1
ATOM 2353 N N . GLN A 1 309 ? 29.459 5.742 -42.894 1.00 74.69 309 GLN A N 1
ATOM 2354 C CA . GLN A 1 309 ? 28.478 5.400 -43.920 1.00 74.69 309 GLN A CA 1
ATOM 2355 C C . GLN A 1 309 ? 27.454 6.520 -44.088 1.00 74.69 309 GLN A C 1
ATOM 2357 O O . GLN A 1 309 ? 27.107 7.200 -43.131 1.00 74.69 309 GLN A O 1
ATOM 2362 N N . HIS A 1 310 ? 26.977 6.694 -45.312 1.00 72.25 310 HIS A N 1
ATOM 2363 C CA . HIS A 1 310 ? 25.933 7.624 -45.697 1.00 72.25 310 HIS A CA 1
ATOM 2364 C C . HIS A 1 310 ? 25.109 6.993 -46.823 1.00 72.25 310 HIS A C 1
ATOM 2366 O O . HIS A 1 310 ? 25.666 6.279 -47.654 1.00 72.25 310 HIS A O 1
ATOM 2372 N N . VAL A 1 311 ? 23.801 7.235 -46.888 1.00 72.44 311 VAL A N 1
ATOM 2373 C CA . VAL A 1 311 ? 22.937 6.637 -47.917 1.00 72.44 311 VAL A CA 1
ATOM 2374 C C . VAL A 1 311 ? 22.222 7.719 -48.721 1.00 72.44 311 VAL A C 1
ATOM 2376 O O . VAL A 1 311 ? 21.856 8.762 -48.182 1.00 72.44 311 VAL A O 1
ATOM 2379 N N . VAL A 1 312 ? 22.041 7.481 -50.020 1.00 72.00 312 VAL A N 1
ATOM 2380 C CA . VAL A 1 312 ? 21.257 8.346 -50.914 1.00 72.00 312 VAL A CA 1
ATOM 2381 C C . VAL A 1 312 ? 20.219 7.529 -51.689 1.00 72.00 312 VAL A C 1
ATOM 2383 O O . VAL A 1 312 ? 20.555 6.450 -52.187 1.00 72.00 312 VAL A O 1
ATOM 2386 N N . PRO A 1 313 ? 18.960 7.989 -51.773 1.00 72.75 313 PRO A N 1
ATOM 2387 C CA . PRO A 1 313 ? 17.915 7.291 -52.513 1.00 72.75 313 PRO A CA 1
ATOM 2388 C C . PRO A 1 313 ? 18.004 7.573 -54.022 1.00 72.75 313 PRO A C 1
ATOM 2390 O O . PRO A 1 313 ? 18.042 8.725 -54.462 1.00 72.75 313 PRO A O 1
ATOM 2393 N N . ILE A 1 314 ? 18.008 6.504 -54.821 1.00 76.88 314 ILE A N 1
ATOM 2394 C CA . ILE A 1 314 ? 18.067 6.541 -56.288 1.00 76.88 314 ILE A CA 1
ATOM 2395 C C . ILE A 1 314 ? 16.958 5.646 -56.847 1.00 76.88 314 ILE A C 1
ATOM 2397 O O . ILE A 1 314 ? 16.813 4.506 -56.428 1.00 76.88 314 ILE A O 1
ATOM 2401 N N . VAL A 1 315 ? 16.163 6.140 -57.796 1.00 74.44 315 VAL A N 1
ATOM 2402 C CA . VAL A 1 315 ? 15.035 5.395 -58.385 1.00 74.44 315 VAL A CA 1
ATOM 2403 C C . VAL A 1 315 ? 15.544 4.207 -59.213 1.00 74.44 315 VAL A C 1
ATOM 2405 O O . VAL A 1 315 ? 15.264 3.057 -58.876 1.00 74.44 315 VAL A O 1
ATOM 2408 N N . HIS A 1 316 ? 16.349 4.464 -60.248 1.00 80.50 316 HIS A N 1
ATOM 2409 C CA . HIS A 1 316 ? 17.022 3.427 -61.031 1.00 80.50 316 HIS A CA 1
ATOM 2410 C C . HIS A 1 316 ? 18.514 3.718 -61.174 1.00 80.50 316 HIS A C 1
ATOM 2412 O O . HIS A 1 316 ? 18.930 4.863 -61.356 1.00 80.50 316 HIS A O 1
ATOM 2418 N N . TYR A 1 317 ? 19.319 2.659 -61.144 1.00 85.44 317 TYR A N 1
ATOM 2419 C CA . TYR A 1 317 ? 20.754 2.745 -61.379 1.00 85.44 317 TYR A CA 1
ATOM 2420 C C . TYR A 1 317 ? 21.048 2.707 -62.873 1.00 85.44 317 TYR A C 1
ATOM 2422 O O . TYR A 1 317 ? 21.087 1.635 -63.469 1.00 85.44 317 TYR A O 1
ATOM 2430 N N . THR A 1 318 ? 21.258 3.874 -63.475 1.00 89.38 318 THR A N 1
ATOM 2431 C CA . THR A 1 318 ? 21.662 3.978 -64.881 1.00 89.38 318 THR A CA 1
ATOM 2432 C C . THR A 1 318 ? 23.181 3.891 -65.025 1.00 89.38 318 THR A C 1
ATOM 2434 O O . THR A 1 318 ? 23.924 4.224 -64.097 1.00 89.38 318 THR A O 1
ATOM 2437 N N . VAL A 1 319 ? 23.673 3.487 -66.198 1.00 91.25 319 VAL A N 1
ATOM 2438 C CA . VAL A 1 319 ? 25.119 3.431 -66.483 1.00 91.25 319 VAL A CA 1
ATOM 2439 C C . VAL A 1 319 ? 25.835 4.761 -66.181 1.00 91.25 319 VAL A C 1
ATOM 2441 O O . VAL A 1 319 ? 26.881 4.706 -65.535 1.00 91.25 319 VAL A O 1
ATOM 2444 N N . PRO A 1 320 ? 25.305 5.955 -66.536 1.00 92.06 320 PRO A N 1
ATOM 2445 C CA . PRO A 1 320 ? 25.917 7.229 -66.147 1.00 92.06 320 PRO A CA 1
ATOM 2446 C C . PRO A 1 320 ? 26.098 7.412 -64.633 1.00 92.06 320 PRO A C 1
ATOM 2448 O O . PRO A 1 320 ? 27.137 7.907 -64.201 1.00 92.06 320 PRO A O 1
ATOM 2451 N N . ILE A 1 321 ? 25.120 6.996 -63.822 1.00 88.44 321 ILE A N 1
ATOM 2452 C CA . ILE A 1 321 ? 25.206 7.066 -62.354 1.00 88.44 321 ILE A CA 1
ATOM 2453 C C . ILE A 1 321 ? 26.265 6.082 -61.839 1.00 88.44 321 ILE A C 1
ATOM 2455 O O . ILE A 1 321 ? 27.058 6.423 -60.963 1.00 88.44 321 ILE A O 1
ATOM 2459 N N . LEU A 1 322 ? 26.302 4.866 -62.388 1.00 89.88 322 LEU A N 1
ATOM 2460 C CA . LEU A 1 322 ? 27.253 3.822 -61.997 1.00 89.88 322 LEU A CA 1
ATOM 2461 C C . LEU A 1 322 ? 28.705 4.178 -62.365 1.00 89.88 322 LEU A C 1
ATOM 2463 O O . LEU A 1 322 ? 29.619 3.924 -61.578 1.00 89.88 322 LEU A O 1
ATOM 2467 N N . GLU A 1 323 ? 28.929 4.815 -63.517 1.00 89.56 323 GLU A N 1
ATOM 2468 C CA . GLU A 1 323 ? 30.247 5.340 -63.899 1.00 89.56 323 GLU A CA 1
ATOM 2469 C C . GLU A 1 323 ? 30.689 6.498 -63.001 1.00 89.56 323 GLU A C 1
ATOM 2471 O O . GLU A 1 323 ? 31.839 6.513 -62.557 1.00 89.56 323 GLU A O 1
ATOM 2476 N N . GLU A 1 324 ? 29.782 7.419 -62.657 1.00 89.06 324 GLU A N 1
ATOM 2477 C CA . GLU A 1 324 ? 30.074 8.489 -61.698 1.00 89.06 324 GLU A CA 1
ATOM 2478 C C . GLU A 1 324 ? 30.484 7.900 -60.342 1.00 89.06 324 GLU A C 1
ATOM 2480 O O . GLU A 1 324 ? 31.527 8.249 -59.791 1.00 89.06 324 GLU A O 1
ATOM 2485 N N . ILE A 1 325 ? 29.721 6.929 -59.832 1.00 87.69 325 ILE A N 1
ATOM 2486 C CA . ILE A 1 325 ? 30.040 6.208 -58.595 1.00 87.69 325 ILE A CA 1
ATOM 2487 C C . ILE A 1 325 ? 31.451 5.605 -58.660 1.00 87.69 325 ILE A C 1
ATOM 2489 O O . ILE A 1 325 ? 32.267 5.831 -57.762 1.00 87.69 325 ILE A O 1
ATOM 2493 N N . LYS A 1 326 ? 31.764 4.861 -59.725 1.00 87.62 326 LYS A N 1
ATOM 2494 C CA . LYS A 1 326 ? 33.074 4.228 -59.942 1.00 87.62 326 LYS A CA 1
ATOM 2495 C C . LYS A 1 326 ? 34.205 5.256 -59.962 1.00 87.62 326 LYS A C 1
ATOM 2497 O O . LYS A 1 326 ? 35.220 5.064 -59.283 1.00 87.62 326 LYS A O 1
ATOM 2502 N N . GLN A 1 327 ? 34.030 6.353 -60.699 1.00 88.31 327 GLN A N 1
ATOM 2503 C CA . GLN A 1 327 ? 35.018 7.423 -60.800 1.00 88.31 327 GLN A CA 1
ATOM 2504 C C . GLN A 1 327 ? 35.273 8.075 -59.439 1.00 88.31 327 GLN A C 1
ATOM 2506 O O . GLN A 1 327 ? 36.430 8.215 -59.033 1.00 88.31 327 GLN A O 1
ATOM 2511 N N . GLN A 1 328 ? 34.212 8.434 -58.718 1.00 88.88 328 GLN A N 1
ATOM 2512 C CA . GLN A 1 328 ? 34.320 9.137 -57.444 1.00 88.88 328 GLN A CA 1
ATOM 2513 C C . GLN A 1 328 ? 34.891 8.244 -56.334 1.00 88.88 328 GLN A C 1
ATOM 2515 O O . GLN A 1 328 ? 35.740 8.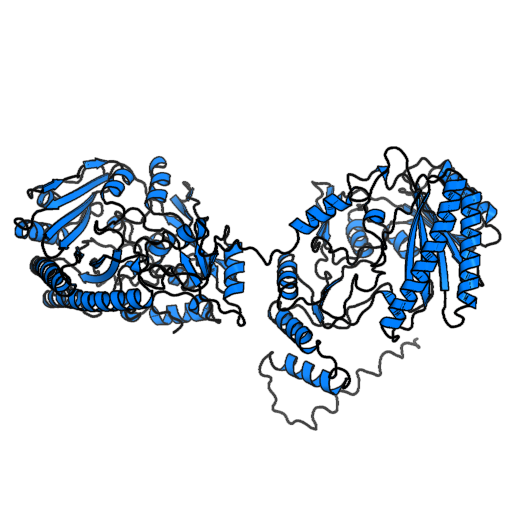696 -55.563 1.00 88.88 328 GLN A O 1
ATOM 2520 N N . VAL A 1 329 ? 34.520 6.957 -56.291 1.00 85.94 329 VAL A N 1
ATOM 2521 C CA . VAL A 1 329 ? 35.108 5.972 -55.363 1.00 85.94 329 VAL A CA 1
ATOM 2522 C C . VAL A 1 329 ? 36.614 5.865 -55.570 1.00 85.94 329 VAL A C 1
ATOM 2524 O O . VAL A 1 329 ? 37.376 5.924 -54.603 1.00 85.94 329 VAL A O 1
ATOM 2527 N N . ASN A 1 330 ? 37.060 5.731 -56.821 1.00 85.50 330 ASN A N 1
ATOM 2528 C CA . ASN A 1 330 ? 38.480 5.579 -57.107 1.00 85.50 330 ASN A CA 1
ATOM 2529 C C . ASN A 1 330 ? 39.262 6.875 -56.838 1.00 85.50 330 ASN A C 1
ATOM 2531 O O . ASN A 1 330 ? 40.323 6.833 -56.217 1.00 85.50 330 ASN A O 1
ATOM 2535 N N . ALA A 1 331 ? 38.718 8.029 -57.238 1.00 87.50 331 ALA A N 1
ATOM 2536 C CA . ALA A 1 331 ? 39.334 9.332 -56.997 1.00 87.50 331 ALA A CA 1
ATOM 2537 C C . ALA A 1 331 ? 39.489 9.627 -55.497 1.00 87.50 331 ALA A C 1
ATOM 2539 O O . ALA A 1 331 ? 40.559 10.063 -55.061 1.00 87.50 331 ALA A O 1
ATOM 2540 N N . LEU A 1 332 ? 38.451 9.350 -54.699 1.00 87.38 332 LEU A N 1
ATOM 2541 C CA . LEU A 1 332 ? 38.495 9.543 -53.254 1.00 87.38 332 LEU A CA 1
ATOM 2542 C C . LEU A 1 332 ? 39.506 8.601 -52.597 1.00 87.38 332 LEU A C 1
ATOM 2544 O O . LEU A 1 332 ? 40.331 9.059 -51.809 1.00 87.38 332 LEU A O 1
ATOM 2548 N N . ALA A 1 333 ? 39.482 7.310 -52.941 1.00 85.56 333 ALA A N 1
ATOM 2549 C CA . ALA A 1 333 ? 40.413 6.334 -52.382 1.00 85.56 333 ALA A CA 1
ATOM 2550 C C . ALA A 1 333 ? 41.872 6.695 -52.701 1.00 85.56 333 ALA A C 1
ATOM 2552 O O . ALA A 1 333 ? 42.704 6.722 -51.800 1.00 85.56 333 ALA A O 1
ATOM 2553 N N . SER A 1 334 ? 42.189 7.052 -53.951 1.00 86.12 334 SER A N 1
ATOM 2554 C CA . SER A 1 334 ? 43.546 7.463 -54.331 1.00 86.12 334 SER A CA 1
ATOM 2555 C C . SER A 1 334 ? 43.996 8.742 -53.620 1.00 86.12 334 SER A C 1
ATOM 2557 O O . SER A 1 334 ? 45.138 8.807 -53.165 1.00 86.12 334 SER A O 1
ATOM 2559 N N . ARG A 1 335 ? 43.117 9.746 -53.483 1.00 90.19 335 ARG A N 1
ATOM 2560 C CA . ARG A 1 335 ? 43.433 10.987 -52.758 1.00 90.19 335 ARG A CA 1
ATOM 2561 C C . ARG A 1 335 ? 43.696 10.715 -51.281 1.00 90.19 335 ARG A C 1
ATOM 2563 O O . ARG A 1 335 ? 44.732 11.121 -50.763 1.00 90.19 335 ARG A O 1
ATOM 2570 N N . LEU A 1 336 ? 42.791 10.006 -50.611 1.00 86.38 336 LEU A N 1
ATOM 2571 C CA . LEU A 1 336 ? 42.910 9.755 -49.179 1.00 86.38 336 LEU A CA 1
ATOM 2572 C C . LEU A 1 336 ? 44.097 8.844 -48.850 1.00 86.38 336 LEU A C 1
ATOM 2574 O O . LEU A 1 336 ? 44.795 9.119 -47.876 1.00 86.38 336 LEU A O 1
ATOM 2578 N N . SER A 1 337 ? 44.377 7.824 -49.666 1.00 82.69 337 SER A N 1
ATOM 2579 C CA . SER A 1 337 ? 45.568 6.981 -49.493 1.00 82.69 337 SER A CA 1
ATOM 2580 C C . SER A 1 337 ? 46.873 7.765 -49.706 1.00 82.69 337 SER A C 1
ATOM 2582 O O . SER A 1 337 ? 47.878 7.458 -49.071 1.00 82.69 337 SER A O 1
ATOM 2584 N N . ALA A 1 338 ? 46.877 8.804 -50.552 1.00 83.69 338 ALA A N 1
ATOM 2585 C CA . ALA A 1 338 ? 48.035 9.686 -50.730 1.00 83.69 338 ALA A CA 1
ATOM 2586 C C . ALA A 1 338 ? 48.201 10.699 -49.582 1.00 83.69 338 ALA A C 1
ATOM 2588 O O . ALA A 1 338 ? 49.321 10.975 -49.158 1.00 83.69 338 ALA A O 1
ATOM 2589 N N . GLU A 1 339 ? 47.097 11.251 -49.073 1.00 83.62 339 GLU A N 1
ATOM 2590 C CA . GLU A 1 339 ? 47.091 12.199 -47.950 1.00 83.62 339 GLU A CA 1
ATOM 2591 C C . GLU A 1 339 ? 47.409 11.537 -46.599 1.00 83.62 339 GLU A C 1
ATOM 2593 O O . GLU A 1 339 ? 47.872 12.215 -45.684 1.00 83.62 339 GLU A O 1
ATOM 2598 N N . ASN A 1 340 ? 47.148 10.234 -46.454 1.00 77.12 340 ASN A N 1
ATOM 2599 C CA . ASN A 1 340 ? 47.264 9.502 -45.191 1.00 77.12 340 ASN A CA 1
ATOM 2600 C C . ASN A 1 340 ? 48.071 8.208 -45.408 1.00 77.12 340 ASN A C 1
ATOM 2602 O O . ASN A 1 340 ? 47.543 7.112 -45.244 1.00 77.12 340 ASN A O 1
ATOM 2606 N N . SER A 1 341 ? 49.352 8.330 -45.777 1.00 69.44 341 SER A N 1
ATOM 2607 C CA . SER A 1 341 ? 50.221 7.191 -46.142 1.00 69.44 341 SER A CA 1
ATOM 2608 C C . SER A 1 341 ? 50.330 6.091 -45.081 1.00 69.44 341 SER A C 1
ATOM 2610 O O . SER A 1 341 ? 50.615 4.945 -45.416 1.00 69.44 341 SER A O 1
ATOM 2612 N N . ASP A 1 342 ? 50.095 6.439 -43.815 1.00 70.31 342 ASP A N 1
ATOM 2613 C CA . ASP A 1 342 ? 50.175 5.525 -42.671 1.00 70.31 342 ASP A CA 1
ATOM 2614 C C . ASP A 1 342 ? 48.813 4.888 -42.325 1.00 70.31 342 ASP A C 1
ATOM 2616 O O . ASP A 1 342 ? 48.704 4.121 -41.371 1.00 70.31 342 ASP A O 1
ATOM 2620 N N . THR A 1 343 ? 47.751 5.207 -43.076 1.00 71.38 343 THR A N 1
ATOM 2621 C CA . THR A 1 343 ? 46.380 4.720 -42.859 1.00 71.38 343 THR A CA 1
ATOM 2622 C C . THR A 1 343 ? 45.916 3.898 -44.058 1.00 71.38 343 THR A C 1
ATOM 2624 O O . THR A 1 343 ? 45.879 4.380 -45.186 1.00 71.38 343 THR A O 1
ATOM 2627 N N . SER A 1 344 ? 45.503 2.653 -43.820 1.00 77.06 344 SER A N 1
ATOM 2628 C CA . SER A 1 344 ? 44.842 1.843 -44.849 1.00 77.06 344 SER A CA 1
ATOM 2629 C C . SER A 1 344 ? 43.400 2.307 -45.006 1.00 77.06 344 SER A C 1
ATOM 2631 O O . SER A 1 344 ? 42.677 2.382 -44.015 1.00 77.06 344 SER A O 1
ATOM 2633 N N . ILE A 1 345 ? 42.981 2.620 -46.233 1.00 79.12 345 ILE A N 1
ATOM 2634 C CA . ILE A 1 345 ? 41.654 3.174 -46.527 1.00 79.12 345 ILE A CA 1
ATOM 2635 C C . ILE A 1 345 ? 40.984 2.324 -47.597 1.00 79.12 345 ILE A C 1
ATOM 2637 O O . ILE A 1 345 ? 41.601 1.968 -48.597 1.00 79.12 345 ILE A O 1
ATOM 2641 N N . VAL A 1 346 ? 39.710 2.012 -47.383 1.00 79.25 346 VAL A N 1
ATOM 2642 C CA . VAL A 1 346 ? 38.835 1.336 -48.338 1.00 79.25 346 VAL A CA 1
ATOM 2643 C C . VAL A 1 346 ? 37.579 2.180 -48.501 1.00 79.25 346 VAL A C 1
ATOM 2645 O O . VAL A 1 346 ? 36.819 2.370 -47.553 1.00 79.25 346 VAL A O 1
ATOM 2648 N N . VAL A 1 347 ? 37.345 2.666 -49.716 1.00 76.50 347 VAL A N 1
ATOM 2649 C CA . VAL A 1 347 ? 36.113 3.375 -50.081 1.00 76.50 347 VAL A CA 1
ATOM 2650 C C . VAL A 1 347 ? 35.199 2.408 -50.819 1.00 76.50 347 VAL A C 1
ATOM 2652 O O . VAL A 1 347 ? 35.654 1.681 -51.709 1.00 76.50 347 VAL A O 1
ATOM 2655 N N . ARG A 1 348 ? 33.914 2.405 -50.453 1.00 77.25 348 ARG A N 1
ATOM 2656 C CA . ARG A 1 348 ? 32.886 1.582 -51.080 1.00 77.25 348 ARG A CA 1
ATOM 2657 C C . ARG A 1 348 ? 31.596 2.351 -51.321 1.00 77.25 348 ARG A C 1
ATOM 2659 O O . ARG A 1 348 ? 31.051 2.928 -50.392 1.00 77.25 348 ARG A O 1
ATOM 2666 N N . ILE A 1 349 ? 31.033 2.241 -52.517 1.00 74.31 349 ILE A N 1
ATOM 2667 C CA . ILE A 1 349 ? 29.620 2.566 -52.758 1.00 74.31 349 ILE A CA 1
ATOM 2668 C C . ILE A 1 349 ? 28.904 1.296 -53.178 1.00 74.31 349 ILE A C 1
ATOM 2670 O O . ILE A 1 349 ? 29.395 0.578 -54.048 1.00 74.31 349 ILE A O 1
ATOM 2674 N N . ALA A 1 350 ? 27.770 1.020 -52.543 1.00 69.38 350 ALA A N 1
ATOM 2675 C CA . ALA A 1 350 ? 26.926 -0.127 -52.801 1.00 69.38 350 ALA A CA 1
ATOM 2676 C C . ALA A 1 350 ? 25.537 0.316 -53.281 1.00 69.38 350 ALA A C 1
ATOM 2678 O O . ALA A 1 350 ? 24.704 0.700 -52.455 1.00 69.38 350 ALA A O 1
ATOM 2679 N N . PRO A 1 351 ? 25.290 0.285 -54.601 1.00 65.81 351 PRO A N 1
ATOM 2680 C CA . PRO A 1 351 ? 23.942 0.280 -55.151 1.00 65.81 351 PRO A CA 1
ATOM 2681 C C . PRO A 1 351 ? 23.161 -0.924 -54.620 1.00 65.81 351 PRO A C 1
ATOM 2683 O O . PRO A 1 351 ? 23.627 -2.062 -54.746 1.00 65.81 351 PRO A O 1
ATOM 2686 N N . GLU A 1 352 ? 21.979 -0.692 -54.058 1.00 70.00 352 GLU A N 1
ATOM 2687 C CA . GLU A 1 352 ? 21.087 -1.760 -53.607 1.00 70.00 352 GLU A CA 1
ATOM 2688 C C . GLU A 1 352 ? 19.789 -1.737 -54.421 1.00 70.00 352 GLU A C 1
ATOM 2690 O O . GLU A 1 352 ? 18.772 -1.220 -53.955 1.00 70.00 352 GLU A O 1
ATOM 2695 N N . PRO A 1 353 ? 19.799 -2.263 -55.661 1.00 57.28 353 PRO A N 1
ATOM 2696 C CA . PRO A 1 353 ? 18.587 -2.466 -56.448 1.00 57.28 353 PRO A CA 1
ATOM 2697 C C . PRO A 1 353 ? 17.712 -3.554 -55.801 1.00 57.28 353 PRO A C 1
ATOM 2699 O O . PRO A 1 353 ? 17.646 -4.697 -56.254 1.00 57.28 353 PRO A O 1
ATOM 2702 N N . PHE A 1 354 ? 17.049 -3.205 -54.702 1.00 60.88 354 PHE A N 1
ATOM 2703 C CA . PHE A 1 354 ? 15.990 -4.001 -54.103 1.00 60.88 354 PHE A CA 1
ATOM 2704 C C . PHE A 1 354 ? 14.676 -3.759 -54.840 1.00 60.88 354 PHE A C 1
ATOM 2706 O O . PHE A 1 354 ? 14.425 -2.692 -55.385 1.00 60.88 354 PHE A O 1
ATOM 2713 N N . PHE A 1 355 ? 13.758 -4.717 -54.788 1.00 46.97 355 PHE A N 1
ATOM 2714 C CA . PHE A 1 355 ? 12.363 -4.378 -55.030 1.00 46.97 355 PHE A CA 1
ATOM 2715 C C . PHE A 1 355 ? 11.799 -3.707 -53.773 1.00 46.97 355 PHE A C 1
ATOM 2717 O O . PHE A 1 355 ? 11.560 -4.366 -52.763 1.00 46.97 355 PHE A O 1
ATOM 2724 N N . SER A 1 356 ? 11.488 -2.410 -53.847 1.00 50.78 356 SER A N 1
ATOM 2725 C CA . SER A 1 356 ? 10.420 -1.782 -53.048 1.00 50.78 356 SER A CA 1
ATOM 2726 C C . SER A 1 356 ? 10.586 -1.705 -51.512 1.00 50.78 356 SER A C 1
ATOM 2728 O O . SER A 1 356 ? 9.587 -1.778 -50.788 1.00 50.78 356 SER A O 1
ATOM 2730 N N . SER A 1 357 ? 11.801 -1.498 -50.989 1.00 50.78 357 SER A N 1
ATOM 2731 C CA . SER A 1 357 ? 12.055 -1.433 -49.532 1.00 50.78 357 SER A CA 1
ATOM 2732 C C . SER A 1 357 ? 11.201 -0.384 -48.797 1.00 50.78 357 SER A C 1
ATOM 2734 O O . SER A 1 357 ? 10.718 -0.642 -47.696 1.00 50.78 357 SER A O 1
ATOM 2736 N N . PHE A 1 358 ? 10.921 0.764 -49.424 1.00 48.72 358 PHE A N 1
ATOM 2737 C CA . PHE A 1 358 ? 10.084 1.818 -48.834 1.00 48.72 358 PHE A CA 1
ATOM 2738 C C . PHE A 1 358 ? 8.573 1.635 -49.065 1.00 48.72 358 PHE A C 1
ATOM 2740 O O . PHE A 1 358 ? 7.777 2.176 -48.300 1.00 48.72 358 PHE A O 1
ATOM 2747 N N . ALA A 1 359 ? 8.150 0.863 -50.074 1.00 47.47 359 ALA A N 1
ATOM 2748 C CA . ALA A 1 359 ? 6.733 0.747 -50.447 1.00 47.47 359 ALA A CA 1
ATOM 2749 C C . ALA A 1 359 ? 5.923 -0.192 -49.535 1.00 47.47 359 ALA A C 1
ATOM 2751 O O . ALA A 1 359 ? 4.698 -0.112 -49.506 1.00 47.47 359 ALA A O 1
ATOM 2752 N N . HIS A 1 360 ? 6.602 -1.069 -48.789 1.00 53.50 360 HIS A N 1
ATOM 2753 C CA . HIS A 1 360 ? 5.988 -2.028 -47.862 1.00 53.50 360 HIS A CA 1
ATOM 2754 C C . HIS A 1 360 ? 6.039 -1.575 -46.391 1.00 53.50 360 HIS A C 1
ATOM 2756 O O . HIS A 1 360 ? 5.595 -2.304 -45.502 1.00 53.50 360 HIS A O 1
ATOM 2762 N N . SER A 1 361 ? 6.558 -0.371 -46.120 1.00 56.22 361 SER A N 1
ATOM 2763 C CA . SER A 1 361 ? 6.577 0.222 -44.780 1.00 56.22 361 SER A CA 1
ATOM 2764 C C . SER A 1 361 ? 5.150 0.456 -44.276 1.00 56.22 361 SER A C 1
ATOM 2766 O O . SER A 1 361 ? 4.382 1.211 -44.870 1.00 56.22 361 SER A O 1
ATOM 2768 N N . ARG A 1 362 ? 4.783 -0.174 -43.153 1.00 55.50 362 ARG A N 1
ATOM 2769 C CA . ARG A 1 362 ? 3.460 -0.034 -42.511 1.00 55.50 362 ARG A CA 1
ATOM 2770 C C . ARG A 1 362 ? 3.392 1.144 -41.516 1.00 55.50 362 ARG A C 1
ATOM 2772 O O . ARG A 1 362 ? 2.663 1.063 -40.532 1.00 55.50 362 ARG A O 1
ATOM 2779 N N . GLY A 1 363 ? 4.135 2.232 -41.762 1.00 55.31 363 GLY A N 1
ATOM 2780 C CA . GLY A 1 363 ? 4.041 3.480 -40.982 1.00 55.31 363 GLY A CA 1
ATOM 2781 C C . GLY A 1 363 ? 5.197 3.766 -40.012 1.00 55.31 363 GLY A C 1
ATOM 2782 O O . GLY A 1 363 ? 4.964 4.016 -38.831 1.00 55.31 363 GLY A O 1
ATOM 2783 N N . GLY A 1 364 ? 6.441 3.761 -40.503 1.00 60.12 364 GLY A N 1
ATOM 2784 C CA . GLY A 1 364 ? 7.616 4.212 -39.741 1.00 60.12 364 GLY A CA 1
ATOM 2785 C C . GLY A 1 364 ? 7.743 5.741 -39.625 1.00 60.12 364 GLY A C 1
ATOM 2786 O O . GLY A 1 364 ? 7.069 6.492 -40.321 1.00 60.12 364 GLY A O 1
ATOM 2787 N N . ALA A 1 365 ? 8.640 6.211 -38.749 1.00 57.47 365 ALA A N 1
ATOM 2788 C CA . ALA A 1 365 ? 8.925 7.642 -38.562 1.00 57.47 365 ALA A CA 1
ATOM 2789 C C . ALA A 1 365 ? 9.757 8.272 -39.699 1.00 57.47 365 ALA A C 1
ATOM 2791 O O . ALA A 1 365 ? 9.975 9.486 -39.701 1.00 57.47 365 ALA A O 1
ATOM 2792 N N . TYR A 1 366 ? 10.223 7.461 -40.651 1.00 62.12 366 TYR A N 1
ATOM 2793 C CA . TYR A 1 366 ? 10.912 7.946 -41.839 1.00 62.12 366 TYR A CA 1
ATOM 2794 C C . TYR A 1 366 ? 9.902 8.537 -42.832 1.00 62.12 366 TYR A C 1
ATOM 2796 O O . TYR A 1 366 ? 8.845 7.940 -43.054 1.00 62.12 366 TYR A O 1
ATOM 2804 N N . PRO A 1 367 ? 10.196 9.703 -43.426 1.00 57.28 367 PRO A N 1
ATOM 2805 C CA . PRO A 1 367 ? 9.344 10.284 -44.454 1.00 57.28 367 PRO A CA 1
ATOM 2806 C C . PRO A 1 367 ? 9.311 9.382 -45.698 1.00 57.28 367 PRO A C 1
ATOM 2808 O O . PRO A 1 367 ? 10.344 8.910 -46.168 1.00 57.28 367 PRO A O 1
ATOM 2811 N N . HIS A 1 368 ? 8.112 9.153 -46.237 1.00 57.75 368 HIS A N 1
ATOM 2812 C CA . HIS A 1 368 ? 7.903 8.401 -47.474 1.00 57.75 368 HIS A CA 1
ATOM 2813 C C . HIS A 1 368 ? 7.207 9.303 -48.503 1.00 57.75 368 HIS A C 1
ATOM 2815 O O . HIS A 1 368 ? 6.052 9.678 -48.282 1.00 57.75 368 HIS A O 1
ATOM 2821 N N . PRO A 1 369 ? 7.849 9.654 -49.630 1.00 53.19 369 PRO A N 1
ATOM 2822 C CA . PRO A 1 369 ? 7.185 10.395 -50.690 1.00 53.19 369 PRO A CA 1
ATOM 2823 C C . PRO A 1 369 ? 6.123 9.486 -51.337 1.00 53.19 369 PRO A C 1
ATOM 2825 O O . PRO A 1 369 ? 6.433 8.366 -51.755 1.00 53.19 369 PRO A O 1
ATOM 2828 N N . PRO A 1 370 ? 4.853 9.917 -51.430 1.00 50.22 370 PRO A N 1
ATOM 2829 C CA . PRO A 1 370 ? 3.802 9.096 -52.017 1.00 50.22 370 PRO A CA 1
ATOM 2830 C C . PRO A 1 370 ? 4.076 8.798 -53.500 1.00 50.22 370 PRO A C 1
ATOM 2832 O O . PRO A 1 370 ? 4.176 9.712 -54.316 1.00 50.22 370 PRO A O 1
ATOM 2835 N N . GLY A 1 371 ? 4.124 7.514 -53.871 1.00 53.16 371 GLY A N 1
ATOM 2836 C CA . GLY A 1 371 ? 3.975 7.080 -55.267 1.00 53.16 371 GLY A CA 1
ATOM 2837 C C . GLY A 1 371 ? 5.246 6.820 -56.089 1.00 53.16 371 GLY A C 1
ATOM 2838 O O . GLY A 1 371 ? 5.116 6.652 -57.301 1.00 53.16 371 GLY A O 1
ATOM 2839 N N . ARG A 1 372 ? 6.448 6.731 -55.496 1.00 55.91 372 ARG A N 1
ATOM 2840 C CA . ARG A 1 372 ? 7.654 6.218 -56.188 1.00 55.91 372 ARG A CA 1
ATOM 2841 C C . ARG A 1 372 ? 8.425 5.203 -55.339 1.00 55.91 372 ARG A C 1
ATOM 2843 O O . ARG A 1 372 ? 8.534 5.362 -54.129 1.00 55.91 372 ARG A O 1
ATOM 2850 N N . GLN A 1 373 ? 8.931 4.149 -55.984 1.00 61.19 373 GLN A N 1
ATOM 2851 C CA . GLN A 1 373 ? 9.826 3.161 -55.376 1.00 61.19 373 GLN A CA 1
ATOM 2852 C C . GLN A 1 373 ? 11.270 3.634 -55.572 1.00 61.19 373 GLN A C 1
ATOM 2854 O O . GLN A 1 373 ? 11.734 3.714 -56.704 1.00 61.19 373 GLN A O 1
ATOM 2859 N N . GLU A 1 374 ? 11.949 3.984 -54.484 1.00 65.56 374 GLU A N 1
ATOM 2860 C CA . GLU A 1 374 ? 13.356 4.398 -54.495 1.00 65.56 374 GLU A CA 1
ATOM 2861 C C . GLU A 1 374 ? 14.236 3.297 -53.896 1.00 65.56 374 GLU A C 1
ATOM 2863 O O . GLU A 1 374 ? 13.835 2.621 -52.945 1.00 65.56 374 GLU A O 1
ATOM 2868 N N . ASN A 1 375 ? 15.437 3.138 -54.449 1.00 68.31 375 ASN A N 1
ATOM 2869 C CA . ASN A 1 375 ? 16.441 2.170 -54.029 1.00 68.31 375 ASN A CA 1
ATOM 2870 C C . ASN A 1 375 ? 17.564 2.862 -53.239 1.00 68.31 375 ASN A C 1
ATOM 2872 O O . ASN A 1 375 ? 18.082 3.897 -53.672 1.00 68.31 375 ASN A O 1
ATOM 2876 N N . PRO A 1 376 ? 17.953 2.342 -52.064 1.00 68.44 376 PRO A N 1
ATOM 2877 C CA . PRO A 1 376 ? 19.003 2.950 -51.260 1.00 68.44 376 PRO A CA 1
ATOM 2878 C C . PRO A 1 376 ? 20.392 2.694 -51.858 1.00 68.44 376 PRO A C 1
ATOM 2880 O O . PRO A 1 376 ? 20.749 1.577 -52.212 1.00 68.44 376 PRO A O 1
ATOM 2883 N N . THR A 1 377 ? 21.222 3.734 -51.913 1.00 71.44 377 THR A N 1
ATOM 2884 C CA . THR A 1 377 ? 22.628 3.646 -52.335 1.00 71.44 377 THR A CA 1
ATOM 2885 C C . THR A 1 377 ? 23.523 3.949 -51.153 1.00 71.44 377 THR A C 1
ATOM 2887 O O . THR A 1 377 ? 23.590 5.091 -50.702 1.00 71.44 377 THR A O 1
ATOM 2890 N N . ALA A 1 378 ? 24.213 2.937 -50.638 1.00 69.50 378 ALA A N 1
ATOM 2891 C CA . ALA A 1 378 ? 25.062 3.071 -49.463 1.00 69.50 378 ALA A CA 1
ATOM 2892 C C . ALA A 1 378 ? 26.499 3.454 -49.839 1.00 69.50 378 ALA A C 1
ATOM 2894 O O . ALA A 1 378 ? 27.251 2.637 -50.363 1.00 69.50 378 ALA A O 1
ATOM 2895 N N . THR A 1 379 ? 26.916 4.665 -49.491 1.00 71.12 379 THR A N 1
ATOM 2896 C CA . THR A 1 379 ? 28.308 5.126 -49.540 1.00 71.12 379 THR A CA 1
ATOM 2897 C C . THR A 1 379 ? 28.970 4.858 -48.197 1.00 71.12 379 THR A C 1
ATOM 2899 O O . THR A 1 379 ? 28.459 5.247 -47.157 1.00 71.12 379 THR A O 1
ATOM 2902 N N . SER A 1 380 ? 30.116 4.194 -48.193 1.00 73.00 380 SER A N 1
ATOM 2903 C CA . SER A 1 380 ? 30.829 3.783 -46.986 1.00 73.00 380 SER A CA 1
ATOM 2904 C C . SER A 1 380 ? 32.338 3.916 -47.144 1.00 73.00 380 SER A C 1
ATOM 2906 O O . SER A 1 380 ? 32.885 3.811 -48.242 1.00 73.00 380 SER A O 1
ATOM 2908 N N . LEU A 1 381 ? 33.020 4.147 -46.031 1.00 77.12 381 LEU A N 1
ATOM 2909 C CA . LEU A 1 381 ? 34.468 4.254 -45.953 1.00 77.12 381 LEU A CA 1
ATOM 2910 C C . LEU A 1 381 ? 34.942 3.539 -44.691 1.00 77.12 381 LEU A C 1
ATOM 2912 O O . LEU A 1 381 ? 34.513 3.866 -43.583 1.00 77.12 381 LEU A O 1
ATOM 2916 N N . ALA A 1 382 ? 35.833 2.570 -44.878 1.00 76.81 382 ALA A N 1
ATOM 2917 C CA . ALA A 1 382 ? 36.546 1.886 -43.811 1.00 76.81 382 ALA A CA 1
ATOM 2918 C C . ALA A 1 382 ? 38.001 2.361 -43.771 1.00 76.81 382 ALA A C 1
ATOM 2920 O O . ALA A 1 382 ? 38.626 2.564 -44.815 1.00 76.81 382 ALA A O 1
ATOM 2921 N N . TYR A 1 383 ? 38.545 2.545 -42.574 1.00 79.38 383 TYR A N 1
ATOM 2922 C CA . TYR A 1 383 ? 39.900 3.057 -42.381 1.00 79.38 383 TYR A CA 1
ATOM 2923 C C . TYR A 1 383 ? 40.571 2.391 -41.182 1.00 79.38 383 TYR A C 1
ATOM 2925 O O . TYR A 1 383 ? 39.907 2.097 -40.190 1.00 79.38 383 TYR A O 1
ATOM 2933 N N . SER A 1 384 ? 41.881 2.150 -41.252 1.00 79.69 384 SER A N 1
ATOM 2934 C CA . SER A 1 384 ? 42.628 1.597 -40.117 1.00 79.69 384 SER A CA 1
ATOM 2935 C C . SER A 1 384 ? 42.673 2.594 -38.961 1.00 79.69 384 SER A C 1
ATOM 2937 O O . SER A 1 384 ? 42.935 3.779 -39.172 1.00 79.69 384 SER A O 1
ATOM 2939 N N . ILE A 1 385 ? 42.479 2.108 -37.740 1.00 73.44 385 ILE A N 1
ATOM 2940 C CA . ILE A 1 385 ? 42.586 2.892 -36.507 1.00 73.44 385 ILE A CA 1
ATOM 2941 C C . ILE A 1 385 ? 43.599 2.220 -35.586 1.00 73.44 385 ILE A C 1
ATOM 2943 O O . ILE A 1 385 ? 43.568 1.005 -35.427 1.00 73.44 385 ILE A O 1
ATOM 2947 N N . ASP A 1 386 ? 44.448 3.007 -34.924 1.00 75.88 386 ASP A N 1
ATOM 2948 C CA . ASP A 1 386 ? 45.215 2.516 -33.777 1.00 75.88 386 ASP A CA 1
ATOM 2949 C C . ASP A 1 386 ? 44.271 2.324 -32.565 1.00 75.88 386 ASP A C 1
ATOM 2951 O O . ASP A 1 386 ? 43.685 3.307 -32.085 1.00 75.88 386 ASP A O 1
ATOM 2955 N N . PRO A 1 387 ? 44.087 1.087 -32.055 1.00 69.94 387 PRO A N 1
ATOM 2956 C CA . PRO A 1 387 ? 43.253 0.822 -30.883 1.00 69.94 387 PRO A CA 1
ATOM 2957 C C . PRO A 1 387 ? 43.654 1.636 -29.651 1.00 69.94 387 PRO A C 1
ATOM 2959 O O . PRO A 1 387 ? 42.784 1.971 -28.846 1.00 69.94 387 PRO A O 1
ATOM 2962 N N . GLU A 1 388 ? 44.928 2.005 -29.526 1.00 72.88 388 GLU A N 1
ATOM 2963 C CA . GLU A 1 388 ? 45.475 2.733 -28.378 1.00 72.88 388 GLU A CA 1
ATOM 2964 C C . GLU A 1 388 ? 45.458 4.260 -28.567 1.00 72.88 388 GLU A C 1
ATOM 2966 O O . GLU A 1 388 ? 45.827 5.005 -27.654 1.00 72.88 388 GLU A O 1
ATOM 2971 N N . ALA A 1 389 ? 44.997 4.758 -29.723 1.00 74.56 389 ALA A N 1
ATOM 2972 C CA . ALA A 1 389 ? 44.911 6.194 -29.973 1.00 74.56 389 ALA A CA 1
ATOM 2973 C C . ALA A 1 389 ? 43.969 6.899 -28.971 1.00 74.56 389 ALA A C 1
ATOM 2975 O O . ALA A 1 389 ? 42.910 6.355 -28.620 1.00 74.56 389 ALA A O 1
ATOM 2976 N N . PRO A 1 390 ? 44.294 8.136 -28.544 1.00 75.38 390 PRO A N 1
ATOM 2977 C CA . PRO A 1 390 ? 43.407 8.954 -27.725 1.00 75.38 390 PRO A CA 1
ATOM 2978 C C . PRO A 1 390 ? 42.005 9.094 -28.333 1.00 75.38 390 PRO A C 1
ATOM 2980 O O . PRO A 1 390 ? 41.843 9.243 -29.544 1.00 75.38 390 PRO A O 1
ATOM 2983 N N . LEU A 1 391 ? 40.972 9.117 -27.481 1.00 70.19 391 LEU A N 1
ATOM 2984 C CA . LEU A 1 391 ? 39.574 9.241 -27.919 1.00 70.19 391 LEU A CA 1
ATOM 2985 C C . LEU A 1 391 ? 39.339 10.482 -28.797 1.00 70.19 391 LEU A C 1
ATOM 2987 O O . LEU A 1 391 ? 38.618 10.402 -29.785 1.00 70.19 391 LEU A O 1
ATOM 2991 N N . ALA A 1 392 ? 39.976 11.610 -28.472 1.00 70.94 392 ALA A N 1
ATOM 2992 C CA . ALA A 1 392 ? 39.872 12.840 -29.258 1.00 70.94 392 ALA A CA 1
ATOM 2993 C C . ALA A 1 392 ? 40.376 12.667 -30.703 1.00 70.94 392 ALA A C 1
ATOM 2995 O O . ALA A 1 392 ? 39.764 13.194 -31.631 1.00 70.94 392 ALA A O 1
ATOM 2996 N N . ASP A 1 393 ? 41.433 11.878 -30.901 1.00 76.81 393 ASP A N 1
ATOM 2997 C CA . ASP A 1 393 ? 42.007 11.622 -32.224 1.00 76.81 393 ASP A CA 1
ATOM 2998 C C . ASP A 1 393 ? 41.111 10.674 -33.027 1.00 76.81 393 ASP A C 1
ATOM 3000 O O . ASP A 1 393 ? 40.857 10.904 -34.210 1.00 76.81 393 ASP A O 1
ATOM 3004 N N . LYS A 1 394 ? 40.537 9.660 -32.364 1.00 74.25 394 LYS A N 1
ATOM 3005 C CA . LYS A 1 394 ? 39.520 8.779 -32.959 1.00 74.25 394 LYS A CA 1
ATOM 3006 C C . LYS A 1 394 ? 38.274 9.563 -33.397 1.00 74.25 394 LYS A C 1
ATOM 3008 O O . LYS A 1 394 ? 37.795 9.344 -34.509 1.00 74.25 394 LYS A O 1
ATOM 3013 N N . ILE A 1 395 ? 37.797 10.507 -32.572 1.00 72.75 395 ILE A N 1
ATOM 3014 C CA . ILE A 1 395 ? 36.686 11.423 -32.904 1.00 72.75 395 ILE A CA 1
ATOM 3015 C C . ILE A 1 395 ? 37.038 12.266 -34.130 1.00 72.75 395 ILE A C 1
ATOM 3017 O O . ILE A 1 395 ? 36.268 12.313 -35.086 1.00 72.75 395 ILE A O 1
ATOM 3021 N N . ALA A 1 396 ? 38.201 12.922 -34.125 1.00 76.38 396 ALA A N 1
ATOM 3022 C CA . ALA A 1 396 ? 38.618 13.791 -35.222 1.00 76.38 396 ALA A CA 1
ATOM 3023 C C . ALA A 1 396 ? 38.711 13.026 -36.551 1.00 76.38 396 ALA A C 1
ATOM 3025 O O . ALA A 1 396 ? 38.264 13.521 -37.589 1.00 76.38 396 ALA A O 1
ATOM 3026 N N . LEU A 1 397 ? 39.239 11.800 -36.511 1.00 77.69 397 LEU A N 1
ATOM 3027 C CA . LEU A 1 397 ? 39.365 10.932 -37.675 1.00 77.69 397 LEU A CA 1
ATOM 3028 C C . LEU A 1 397 ? 37.994 10.477 -38.201 1.00 77.69 397 LEU A C 1
ATOM 3030 O O . LEU A 1 397 ? 37.749 10.550 -39.406 1.00 77.69 397 LEU A O 1
ATOM 3034 N N . GLN A 1 398 ? 37.075 10.088 -37.309 1.00 77.12 398 GLN A N 1
ATOM 3035 C CA . GLN A 1 398 ? 35.702 9.733 -37.679 1.00 77.12 398 GLN A CA 1
ATOM 3036 C C . GLN A 1 398 ? 34.952 10.916 -38.299 1.00 77.12 398 GLN A C 1
ATOM 3038 O O . GLN A 1 398 ? 34.363 10.767 -39.368 1.00 77.12 398 GLN A O 1
ATOM 3043 N N . SER A 1 399 ? 35.019 12.102 -37.690 1.00 76.88 399 SER A N 1
ATOM 3044 C CA . SER A 1 399 ? 34.372 13.308 -38.219 1.00 76.88 399 SER A CA 1
ATOM 3045 C C . SER A 1 399 ? 34.925 13.714 -39.586 1.00 76.88 399 SER A C 1
ATOM 3047 O O . SER A 1 399 ? 34.151 14.076 -40.477 1.00 76.88 399 SER A O 1
ATOM 3049 N N . LYS A 1 400 ? 36.248 13.608 -39.789 1.00 81.81 400 LYS A N 1
ATOM 3050 C CA . LYS A 1 400 ? 36.897 13.855 -41.086 1.00 81.81 400 LYS A CA 1
ATOM 3051 C C . LYS A 1 400 ? 36.338 12.920 -42.160 1.00 81.81 400 LYS A C 1
ATOM 3053 O O . LYS A 1 400 ? 35.826 13.394 -43.172 1.00 81.81 400 LYS A O 1
ATOM 3058 N N . PHE A 1 401 ? 36.402 11.606 -41.945 1.00 82.06 401 PHE A N 1
ATOM 3059 C CA . PHE A 1 401 ? 35.982 10.637 -42.960 1.00 82.06 401 PHE A CA 1
ATOM 3060 C C . PHE A 1 401 ? 34.473 10.612 -43.183 1.00 82.06 401 PHE A C 1
ATOM 3062 O O . PHE A 1 401 ? 34.033 10.434 -44.315 1.00 82.06 401 PHE A O 1
ATOM 3069 N N . ALA A 1 402 ? 33.671 10.873 -42.156 1.00 76.56 402 ALA A N 1
ATOM 3070 C CA . ALA A 1 402 ? 32.236 11.024 -42.335 1.00 76.56 402 ALA A CA 1
ATOM 3071 C C . ALA A 1 402 ? 31.886 12.260 -43.182 1.00 76.56 402 ALA A C 1
ATOM 3073 O O . ALA A 1 402 ? 30.957 12.207 -43.987 1.00 76.56 402 ALA A O 1
ATOM 3074 N N . SER A 1 403 ? 32.661 13.350 -43.093 1.00 79.94 403 SER A N 1
ATOM 3075 C CA . SER A 1 403 ? 32.515 14.472 -44.028 1.00 79.94 403 SER A CA 1
ATOM 3076 C C . SER A 1 403 ? 32.880 14.098 -45.466 1.00 79.94 403 SER A C 1
ATOM 3078 O O . SER A 1 403 ? 32.203 14.542 -46.388 1.00 79.94 403 SER A O 1
ATOM 3080 N N . GLU A 1 404 ? 33.922 13.293 -45.672 1.00 85.00 404 GLU A N 1
ATOM 3081 C CA . GLU A 1 404 ? 34.319 12.830 -47.010 1.00 85.00 404 GLU A CA 1
ATOM 3082 C C . GLU A 1 404 ? 33.249 11.930 -47.637 1.00 85.00 404 GLU A C 1
ATOM 3084 O O . GLU A 1 404 ? 32.884 12.100 -48.799 1.00 85.00 404 GLU A O 1
ATOM 3089 N N . VAL A 1 405 ? 32.683 11.018 -46.844 1.00 79.62 405 VAL A N 1
ATOM 3090 C CA . VAL A 1 405 ? 31.581 10.141 -47.261 1.00 79.62 405 VAL A CA 1
ATOM 3091 C C . VAL A 1 405 ? 30.325 10.949 -47.599 1.00 79.62 405 VAL A C 1
ATOM 3093 O O . VAL A 1 405 ? 29.679 10.655 -48.603 1.00 79.62 405 VAL A O 1
ATOM 3096 N N . ARG A 1 406 ? 30.002 11.995 -46.823 1.00 77.88 406 ARG A N 1
ATOM 3097 C CA . ARG A 1 406 ? 28.910 12.928 -47.152 1.00 77.88 406 ARG A CA 1
ATOM 3098 C C . ARG A 1 406 ? 29.133 13.629 -48.482 1.00 77.88 406 ARG A C 1
ATOM 3100 O O . ARG A 1 406 ? 28.255 13.589 -49.332 1.00 77.88 406 ARG A O 1
ATOM 3107 N N . ASN A 1 407 ? 30.309 14.223 -48.679 1.00 82.94 407 ASN A N 1
ATOM 3108 C CA . ASN A 1 407 ? 30.635 14.920 -49.923 1.00 82.94 407 ASN A CA 1
ATOM 3109 C C . ASN A 1 407 ? 30.520 13.981 -51.131 1.00 82.94 407 ASN A C 1
ATOM 3111 O O . ASN A 1 407 ? 29.938 14.345 -52.150 1.00 82.94 407 ASN A O 1
ATOM 3115 N N . LEU A 1 408 ? 31.027 12.754 -50.998 1.00 83.69 408 LEU A N 1
ATOM 3116 C CA . LEU A 1 408 ? 30.915 11.719 -52.019 1.00 83.69 408 LEU A CA 1
ATOM 3117 C C . LEU A 1 408 ? 29.450 11.356 -52.314 1.00 83.69 408 LEU A C 1
ATOM 3119 O O . LEU A 1 408 ? 29.050 11.297 -53.474 1.00 83.69 408 LEU A O 1
ATOM 3123 N N . ALA A 1 409 ? 28.637 11.156 -51.276 1.00 80.25 409 ALA A N 1
ATOM 3124 C CA . ALA A 1 409 ? 27.211 10.888 -51.422 1.00 80.25 409 ALA A CA 1
ATOM 3125 C C . ALA A 1 409 ? 26.471 12.047 -52.117 1.00 80.25 409 ALA A C 1
ATOM 3127 O O . ALA A 1 409 ? 25.649 11.796 -52.996 1.00 80.25 409 ALA A O 1
ATOM 3128 N N . SER A 1 410 ? 26.804 13.303 -51.801 1.00 81.94 410 SER A N 1
ATOM 3129 C CA . SER A 1 410 ? 26.227 14.486 -52.452 1.00 81.94 410 SER A CA 1
ATOM 3130 C C . SER A 1 410 ? 26.559 14.572 -53.944 1.00 81.94 410 SER A C 1
ATOM 3132 O O . SER A 1 410 ? 25.712 14.997 -54.723 1.00 81.94 410 SER A O 1
ATOM 3134 N N . LEU A 1 411 ? 27.756 14.147 -54.364 1.00 85.38 411 LEU A N 1
ATOM 3135 C CA . LEU A 1 411 ? 28.123 14.100 -55.787 1.00 85.38 411 LEU A CA 1
ATOM 3136 C C . LEU A 1 411 ? 27.290 13.060 -56.546 1.00 85.38 411 LEU A C 1
ATOM 3138 O O . LEU A 1 411 ? 26.748 13.356 -57.610 1.00 85.38 411 LEU A O 1
ATOM 3142 N N . VAL A 1 412 ? 27.121 11.871 -55.964 1.00 84.12 412 VAL A N 1
ATOM 3143 C CA . VAL A 1 412 ? 26.270 10.814 -56.534 1.00 84.12 412 VAL A CA 1
ATOM 3144 C C . VAL A 1 412 ? 24.808 11.257 -56.590 1.00 84.12 412 VAL A C 1
ATOM 3146 O O . VAL A 1 412 ? 24.143 11.052 -57.603 1.00 84.12 412 VAL A O 1
ATOM 3149 N N . GLN A 1 413 ? 24.320 11.918 -55.539 1.00 81.19 413 GLN A N 1
ATOM 3150 C CA . GLN A 1 413 ? 22.978 12.495 -55.493 1.00 81.19 413 GLN A CA 1
ATOM 3151 C C . GLN A 1 413 ? 22.782 13.550 -56.588 1.00 81.19 413 GLN A C 1
ATOM 3153 O O . GLN A 1 413 ? 21.792 13.498 -57.311 1.00 81.19 413 GLN A O 1
ATOM 3158 N N . ALA A 1 414 ? 23.731 14.475 -56.757 1.00 85.19 414 ALA A N 1
ATOM 3159 C CA . ALA A 1 414 ? 23.666 15.497 -57.800 1.00 85.19 414 ALA A CA 1
ATOM 3160 C C . ALA A 1 414 ? 23.586 14.871 -59.200 1.00 85.19 414 ALA A C 1
ATOM 3162 O O . ALA A 1 414 ? 22.783 15.310 -60.024 1.00 85.19 414 ALA A O 1
ATOM 3163 N N . LYS A 1 415 ? 24.351 13.798 -59.444 1.00 88.31 415 LYS A N 1
ATOM 3164 C CA . LYS A 1 415 ? 24.268 13.046 -60.698 1.00 88.31 415 LYS A CA 1
ATOM 3165 C C . LYS A 1 415 ?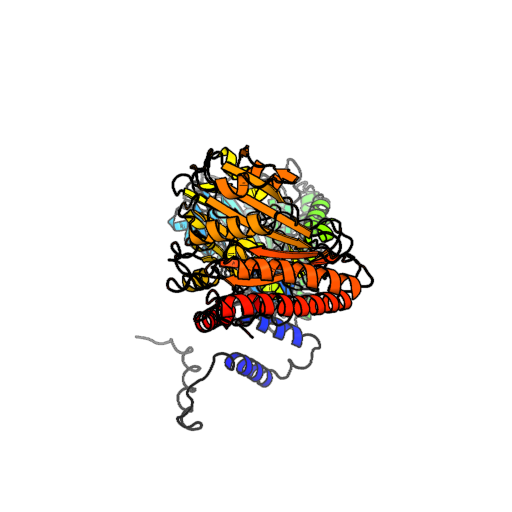 22.926 12.332 -60.860 1.00 88.31 415 LYS A C 1
ATOM 3167 O O . LYS A 1 415 ? 22.341 12.367 -61.937 1.00 88.31 415 LYS A O 1
ATOM 3172 N N . ALA A 1 416 ? 22.392 11.731 -59.800 1.00 84.69 416 ALA A N 1
ATOM 3173 C CA . ALA A 1 416 ? 21.071 11.110 -59.839 1.00 84.69 416 ALA A CA 1
ATOM 3174 C C . ALA A 1 416 ? 19.956 12.130 -60.134 1.00 84.69 416 ALA A C 1
ATOM 3176 O O . ALA A 1 416 ? 19.038 11.819 -60.890 1.00 84.69 416 ALA A O 1
ATOM 3177 N N . VAL A 1 417 ? 20.044 13.351 -59.593 1.00 83.69 417 VAL A N 1
ATOM 3178 C CA . VAL A 1 417 ? 19.119 14.457 -59.903 1.00 83.69 417 VAL A CA 1
ATOM 3179 C C . VAL A 1 417 ? 19.246 14.888 -61.367 1.00 83.69 417 VAL A C 1
ATOM 3181 O O . VAL A 1 417 ? 18.226 15.043 -62.038 1.00 83.69 417 VAL A O 1
ATOM 3184 N N . GLU A 1 418 ? 20.470 15.025 -61.889 1.00 87.50 418 GLU A N 1
ATOM 3185 C CA . GLU A 1 418 ? 20.725 15.341 -63.306 1.00 87.50 418 GLU A CA 1
ATOM 3186 C C . GLU A 1 418 ? 20.068 14.317 -64.251 1.00 87.50 418 GLU A C 1
ATOM 3188 O O . GLU A 1 418 ? 19.432 14.695 -65.233 1.00 87.50 418 GLU A O 1
ATOM 3193 N N . GLU A 1 419 ? 20.160 13.027 -63.921 1.00 86.81 419 GLU A N 1
ATOM 3194 C CA . GLU A 1 419 ? 19.584 11.915 -64.695 1.00 86.81 419 GLU A CA 1
ATOM 3195 C C . GLU A 1 419 ? 18.075 11.694 -64.425 1.00 86.81 419 GLU A C 1
ATOM 3197 O O . GLU A 1 419 ? 17.469 10.742 -64.930 1.00 86.81 419 GLU A O 1
ATOM 3202 N N . GLY A 1 420 ? 17.445 12.544 -63.604 1.00 82.75 420 GLY A N 1
ATOM 3203 C CA . GLY A 1 420 ? 16.028 12.439 -63.236 1.00 82.75 420 GLY A CA 1
ATOM 3204 C C . GLY A 1 420 ? 15.682 11.221 -62.368 1.00 82.75 420 GLY A C 1
ATOM 3205 O O . GLY A 1 420 ? 14.514 10.840 -62.284 1.00 82.75 420 GLY A O 1
ATOM 3206 N N . GLN A 1 421 ? 16.684 10.610 -61.730 1.00 80.94 421 GLN A N 1
ATOM 3207 C CA . GLN A 1 421 ? 16.581 9.417 -60.883 1.00 80.94 421 GLN A CA 1
ATOM 3208 C C . GLN A 1 421 ? 16.553 9.734 -59.380 1.00 80.94 421 GLN A C 1
ATOM 3210 O O . GLN A 1 421 ? 16.632 8.815 -58.568 1.00 80.94 421 GLN A O 1
ATOM 3215 N N . SER A 1 422 ? 16.422 11.002 -58.980 1.00 74.62 422 SER A N 1
ATOM 3216 C CA . SER A 1 422 ? 16.142 11.383 -57.591 1.00 74.62 422 SER A CA 1
ATOM 3217 C C . SER A 1 422 ? 15.275 12.646 -57.523 1.00 74.62 422 SER A C 1
ATOM 3219 O O . SER A 1 422 ? 15.393 13.523 -58.377 1.00 74.62 422 SER A O 1
ATOM 3221 N N . LEU A 1 423 ? 14.366 12.713 -56.543 1.00 59.84 423 LEU A N 1
ATOM 3222 C CA . LEU A 1 423 ? 13.433 13.835 -56.325 1.00 59.84 423 LEU A CA 1
ATOM 3223 C C . LEU A 1 423 ? 13.821 14.744 -55.155 1.00 59.84 423 LEU A C 1
ATOM 3225 O O . LEU A 1 423 ? 13.139 15.732 -54.890 1.00 59.84 423 LEU A O 1
ATOM 3229 N N . TRP A 1 424 ? 14.869 14.385 -54.427 1.00 60.44 424 TRP A N 1
ATOM 3230 C CA . TRP A 1 424 ? 15.243 15.075 -53.208 1.00 60.44 424 TRP A CA 1
ATOM 3231 C C . TRP A 1 424 ? 16.218 16.210 -53.518 1.00 60.44 424 TRP A C 1
ATOM 3233 O O . TRP A 1 424 ? 17.326 15.960 -53.999 1.00 60.44 424 TRP A O 1
ATOM 3243 N N . ASP A 1 425 ? 15.793 17.442 -53.218 1.00 52.34 425 ASP A N 1
ATOM 3244 C CA . ASP A 1 425 ? 16.656 18.633 -53.231 1.00 52.34 425 ASP A CA 1
ATOM 3245 C C . ASP A 1 425 ? 17.726 18.559 -52.126 1.00 52.34 425 ASP A C 1
ATOM 3247 O O . ASP A 1 425 ? 18.782 19.173 -52.255 1.00 52.34 425 ASP A O 1
ATOM 3251 N N . ASP A 1 426 ? 17.469 17.777 -51.068 1.00 52.50 426 ASP A N 1
ATOM 3252 C CA . ASP A 1 426 ? 18.400 17.524 -49.974 1.00 52.50 426 ASP A CA 1
ATOM 3253 C C . ASP A 1 426 ? 18.292 16.099 -49.410 1.00 52.50 426 ASP A C 1
ATOM 3255 O O . ASP A 1 426 ? 17.257 15.438 -49.441 1.00 52.50 426 ASP A O 1
ATOM 3259 N N . ILE A 1 427 ? 19.434 15.653 -48.904 1.00 53.19 427 ILE A N 1
ATOM 3260 C CA . ILE A 1 427 ? 19.799 14.321 -48.420 1.00 53.19 427 ILE A CA 1
ATOM 3261 C C . ILE A 1 427 ? 18.774 13.722 -47.440 1.00 53.19 427 ILE A C 1
ATOM 3263 O O . ILE A 1 427 ? 18.449 14.363 -46.444 1.00 53.19 427 ILE A O 1
ATOM 3267 N N . LEU A 1 428 ? 18.353 12.463 -47.655 1.00 52.44 428 LEU A N 1
ATOM 3268 C CA . LEU A 1 428 ? 17.227 11.900 -46.894 1.00 52.44 428 LEU A CA 1
ATOM 3269 C C . LEU A 1 428 ? 17.420 10.627 -46.081 1.00 52.44 428 LEU A C 1
ATOM 3271 O O . LEU A 1 428 ? 16.474 10.151 -45.453 1.00 52.44 428 LEU A O 1
ATOM 3275 N N . TYR A 1 429 ? 18.613 10.049 -46.075 1.00 48.12 429 TYR A N 1
ATOM 3276 C CA . TYR A 1 429 ? 18.814 8.824 -45.315 1.00 48.12 429 TYR A CA 1
ATOM 3277 C C . TYR A 1 429 ? 20.181 8.810 -44.653 1.00 48.12 429 TYR A C 1
ATOM 3279 O O . TYR A 1 429 ? 21.153 8.247 -45.152 1.00 48.12 429 TYR A O 1
ATOM 3287 N N . ASP A 1 430 ? 20.241 9.434 -43.481 1.00 49.66 430 ASP A N 1
ATOM 3288 C CA . ASP A 1 430 ? 21.359 9.279 -42.563 1.00 49.66 430 ASP A CA 1
ATOM 3289 C C . ASP A 1 430 ? 20.955 8.268 -41.481 1.00 49.66 430 ASP A C 1
ATOM 3291 O O . ASP A 1 430 ? 20.714 8.610 -40.324 1.00 49.66 430 ASP A O 1
ATOM 3295 N N . ASN A 1 431 ? 20.863 6.983 -41.857 1.00 42.59 431 ASN A N 1
ATOM 3296 C CA . ASN A 1 431 ? 20.708 5.877 -40.892 1.00 42.59 431 ASN A CA 1
ATOM 3297 C C . ASN A 1 431 ? 21.849 5.835 -39.857 1.00 42.59 431 ASN A C 1
ATOM 3299 O O . ASN A 1 431 ? 21.811 5.073 -38.892 1.00 42.59 431 ASN A O 1
ATOM 3303 N N . TYR A 1 432 ? 22.874 6.651 -40.090 1.00 50.91 432 TYR A N 1
ATOM 3304 C CA . TYR A 1 432 ? 24.144 6.680 -39.404 1.00 50.91 432 TYR A CA 1
ATOM 3305 C C . TYR A 1 432 ? 24.480 8.085 -38.922 1.00 50.91 432 TYR A C 1
ATOM 3307 O O . TYR A 1 432 ? 25.661 8.352 -38.690 1.00 50.91 432 TYR A O 1
ATOM 3315 N N . ALA A 1 433 ? 23.445 8.923 -38.724 1.00 45.03 433 ALA A N 1
ATOM 3316 C CA . ALA A 1 433 ? 23.548 10.307 -38.291 1.00 45.03 433 ALA A CA 1
ATOM 3317 C C . ALA A 1 433 ? 24.713 10.482 -37.331 1.00 45.03 433 ALA A C 1
ATOM 3319 O O . ALA A 1 433 ? 24.699 9.990 -36.196 1.00 45.03 433 ALA A O 1
ATOM 3320 N N . LEU A 1 434 ? 25.746 11.175 -37.817 1.00 47.69 434 LEU A N 1
ATOM 3321 C CA . LEU A 1 434 ? 26.699 11.786 -36.910 1.00 47.69 434 LEU A CA 1
ATOM 3322 C C . LEU A 1 434 ? 25.886 12.607 -35.911 1.00 47.69 434 LEU A C 1
ATOM 3324 O O . LEU A 1 434 ? 24.813 13.114 -36.242 1.00 47.69 434 LEU A O 1
ATOM 3328 N N . THR A 1 435 ? 26.411 12.768 -34.704 1.00 50.97 435 THR A N 1
ATOM 3329 C CA . THR A 1 435 ? 25.776 13.499 -33.596 1.00 50.97 435 THR A CA 1
ATOM 3330 C C . THR A 1 435 ? 25.261 14.905 -33.946 1.00 50.97 435 THR A C 1
ATOM 3332 O O . THR A 1 435 ? 24.529 15.489 -33.152 1.00 50.97 435 THR A O 1
ATOM 3335 N N . ASP A 1 436 ? 25.607 15.426 -35.125 1.00 53.16 436 ASP A N 1
ATOM 3336 C CA . ASP A 1 436 ? 25.418 16.807 -35.546 1.00 53.16 436 ASP A CA 1
ATOM 3337 C C . ASP A 1 436 ? 24.430 16.972 -36.728 1.00 53.16 436 ASP A C 1
ATOM 3339 O O . ASP A 1 436 ? 24.189 18.103 -37.152 1.00 53.16 436 ASP A O 1
ATOM 3343 N N . SER A 1 437 ? 23.852 15.893 -37.282 1.00 59.72 437 SER A N 1
ATOM 3344 C CA . SER A 1 437 ? 22.860 15.998 -38.372 1.00 59.72 437 SER A CA 1
ATOM 3345 C C . SER A 1 437 ? 21.515 16.548 -37.842 1.00 59.72 437 SER A C 1
ATOM 3347 O O . SER A 1 437 ? 20.970 15.988 -36.886 1.00 59.72 437 SER A O 1
ATOM 3349 N N . PRO A 1 438 ? 20.935 17.620 -38.432 1.00 66.81 438 PRO A N 1
ATOM 3350 C CA . PRO A 1 438 ? 19.611 18.123 -38.053 1.00 66.81 438 PRO A CA 1
ATOM 3351 C C . PRO A 1 438 ? 18.523 17.041 -38.113 1.00 66.81 438 PRO A C 1
ATOM 3353 O O . PRO A 1 438 ? 18.402 16.330 -39.111 1.00 66.81 438 PRO A O 1
ATOM 3356 N N . LEU A 1 439 ? 17.686 16.945 -37.072 1.00 69.56 439 LEU A N 1
ATOM 3357 C CA . LEU A 1 439 ? 16.594 15.959 -37.000 1.00 69.56 439 LEU A CA 1
ATOM 3358 C C . LEU A 1 439 ? 15.602 16.112 -38.157 1.00 69.56 439 LEU A C 1
ATOM 3360 O O . LEU A 1 439 ? 15.015 15.130 -38.604 1.00 69.56 439 LEU A O 1
ATOM 3364 N N . GLU A 1 440 ? 15.426 17.340 -38.634 1.00 73.06 440 GLU A N 1
ATOM 3365 C CA . GLU A 1 440 ? 14.560 17.705 -39.749 1.00 73.06 440 GLU A CA 1
ATOM 3366 C C . GLU A 1 440 ? 15.018 17.067 -41.069 1.00 73.06 440 GLU A C 1
ATOM 3368 O O . GLU A 1 440 ? 14.169 16.747 -41.894 1.00 73.06 440 GLU A O 1
ATOM 3373 N N . LEU A 1 441 ? 16.316 16.785 -41.235 1.00 63.66 441 LEU A N 1
ATOM 3374 C CA . LEU A 1 441 ? 16.829 16.042 -42.394 1.00 63.66 441 LEU A CA 1
ATOM 3375 C C . LEU A 1 441 ? 16.552 14.535 -42.295 1.00 63.66 441 LEU A C 1
ATOM 3377 O O . LEU A 1 441 ? 16.365 13.873 -43.308 1.00 63.66 441 LEU A O 1
ATOM 3381 N N . VAL A 1 442 ? 16.517 13.983 -41.078 1.00 64.06 442 VAL A N 1
ATOM 3382 C CA . VAL A 1 442 ? 16.376 12.532 -40.853 1.00 64.06 442 VAL A CA 1
ATOM 3383 C C . VAL A 1 442 ? 14.908 12.101 -40.797 1.00 64.06 442 VAL A C 1
ATOM 3385 O O . VAL A 1 442 ? 14.533 11.071 -41.352 1.00 64.06 442 VAL A O 1
ATOM 3388 N N . TYR A 1 443 ? 14.067 12.884 -40.118 1.00 69.56 443 TYR A N 1
ATOM 3389 C CA . TYR A 1 443 ? 12.673 12.528 -39.836 1.00 69.56 443 TYR A CA 1
ATOM 3390 C C . TYR A 1 443 ? 11.655 13.451 -40.522 1.00 69.56 443 TYR A C 1
ATOM 3392 O O . TYR A 1 443 ? 10.452 13.197 -40.431 1.00 69.56 443 TYR A O 1
ATOM 3400 N N . GLY A 1 444 ? 12.101 14.511 -41.206 1.00 72.31 444 GLY A N 1
ATOM 3401 C CA . GLY A 1 444 ? 11.237 15.400 -41.984 1.00 72.31 444 GLY A CA 1
ATOM 3402 C C . GLY A 1 444 ? 10.061 15.962 -41.181 1.00 72.31 444 GLY A C 1
ATOM 3403 O O . GLY A 1 444 ? 10.210 16.458 -40.062 1.00 72.31 444 GLY A O 1
ATOM 3404 N N . GLU A 1 445 ? 8.858 15.837 -41.741 1.00 72.38 445 GLU A N 1
ATOM 3405 C CA . GLU A 1 445 ? 7.607 16.300 -41.124 1.00 72.38 445 GLU A CA 1
ATOM 3406 C C . GLU A 1 445 ? 7.240 15.583 -39.813 1.00 72.38 445 GLU A C 1
ATOM 3408 O O . GLU A 1 445 ? 6.405 16.080 -39.057 1.00 72.38 445 GLU A O 1
ATOM 3413 N N . ASN A 1 446 ? 7.879 14.451 -39.492 1.00 74.88 446 ASN A N 1
ATOM 3414 C CA . ASN A 1 446 ? 7.616 13.711 -38.257 1.00 74.88 446 ASN A CA 1
ATOM 3415 C C . ASN A 1 446 ? 8.345 14.291 -37.036 1.00 74.88 446 ASN A C 1
ATOM 3417 O O . ASN A 1 446 ? 8.029 13.907 -35.907 1.00 74.88 446 ASN A O 1
ATOM 3421 N N . VAL A 1 447 ? 9.289 15.227 -37.210 1.00 80.31 447 VAL A N 1
ATOM 3422 C CA . VAL A 1 447 ? 10.063 15.806 -36.095 1.00 80.31 447 VAL A CA 1
ATOM 3423 C C . VAL A 1 447 ? 9.185 16.389 -34.978 1.00 80.31 447 VAL A C 1
ATOM 3425 O O . VAL A 1 447 ? 9.454 16.066 -33.819 1.00 80.31 447 VAL A O 1
ATOM 3428 N N . PRO A 1 448 ? 8.132 17.192 -35.240 1.00 82.50 448 PRO A N 1
ATOM 3429 C CA . PRO A 1 448 ? 7.262 17.699 -34.177 1.00 82.50 448 PRO A CA 1
ATOM 3430 C C . PRO A 1 448 ? 6.612 16.579 -33.356 1.00 82.50 448 PRO A C 1
ATOM 3432 O O . PRO A 1 448 ? 6.630 16.631 -32.127 1.00 82.50 448 PRO A O 1
ATOM 3435 N N . LYS A 1 449 ? 6.124 15.524 -34.022 1.00 81.12 449 LYS A N 1
ATOM 3436 C CA . LYS A 1 449 ? 5.522 14.351 -33.371 1.00 81.12 449 LYS A CA 1
ATOM 3437 C C . LYS A 1 449 ? 6.544 13.587 -32.528 1.00 81.12 449 LYS A C 1
ATOM 3439 O O . LYS A 1 449 ? 6.248 13.208 -31.400 1.00 81.12 449 LYS A O 1
ATOM 3444 N N . LEU A 1 450 ? 7.763 13.391 -33.033 1.00 77.00 450 LEU A N 1
ATOM 3445 C CA . LEU A 1 450 ? 8.843 12.747 -32.277 1.00 77.00 450 LEU A CA 1
ATOM 3446 C C . LEU A 1 450 ? 9.273 13.585 -31.066 1.00 77.00 450 LEU A C 1
ATOM 3448 O O . LEU A 1 450 ? 9.523 13.025 -30.002 1.00 77.00 450 LEU A O 1
ATOM 3452 N N . ARG A 1 451 ? 9.307 14.920 -31.184 1.00 80.31 451 ARG A N 1
ATOM 3453 C CA . ARG A 1 451 ? 9.562 15.824 -30.049 1.00 80.31 451 ARG A CA 1
ATOM 3454 C C . ARG A 1 451 ? 8.448 15.751 -29.002 1.00 80.31 451 ARG A C 1
ATOM 3456 O O . ARG A 1 451 ? 8.754 15.771 -27.814 1.00 80.31 451 ARG A O 1
ATOM 3463 N N . GLU A 1 452 ? 7.187 15.629 -29.417 1.00 79.88 452 GLU A N 1
ATOM 3464 C CA . GLU A 1 452 ? 6.052 15.421 -28.508 1.00 79.88 452 GLU A CA 1
ATOM 3465 C C . GLU A 1 452 ? 6.159 14.079 -27.768 1.00 79.88 452 GLU A C 1
ATOM 3467 O O . GLU A 1 452 ? 6.030 14.039 -26.546 1.00 79.88 452 GLU A O 1
ATOM 3472 N N . ILE A 1 453 ? 6.453 12.987 -28.484 1.00 73.44 453 ILE A N 1
ATOM 3473 C CA . ILE A 1 453 ? 6.672 11.667 -27.874 1.00 73.44 453 ILE A CA 1
ATOM 3474 C C . ILE A 1 453 ? 7.841 11.743 -26.887 1.00 73.44 453 ILE A C 1
ATOM 3476 O O . ILE A 1 453 ? 7.688 11.325 -25.746 1.00 73.44 453 ILE A O 1
ATOM 3480 N N . ALA A 1 454 ? 8.960 12.364 -27.270 1.00 70.06 454 ALA A N 1
ATOM 3481 C CA . ALA A 1 454 ? 10.116 12.543 -26.391 1.00 70.06 454 ALA A CA 1
ATOM 3482 C C . ALA A 1 454 ? 9.774 13.366 -25.141 1.00 70.06 454 ALA A C 1
ATOM 3484 O O . ALA A 1 454 ? 10.312 13.109 -24.069 1.00 70.06 454 ALA A O 1
ATOM 3485 N N . ALA A 1 455 ? 8.889 14.361 -25.250 1.00 69.06 455 ALA A N 1
ATOM 3486 C CA . ALA A 1 455 ? 8.421 15.130 -24.101 1.00 69.06 455 ALA A CA 1
ATOM 3487 C C . ALA A 1 455 ? 7.562 14.284 -23.146 1.00 69.06 455 ALA A C 1
ATOM 3489 O O . ALA A 1 455 ? 7.678 14.457 -21.935 1.00 69.06 455 ALA A O 1
ATOM 3490 N N . LYS A 1 456 ? 6.760 13.347 -23.672 1.00 65.69 456 LYS A N 1
ATOM 3491 C CA . LYS A 1 456 ? 5.959 12.394 -22.880 1.00 65.69 456 LYS A CA 1
ATOM 3492 C C . LYS A 1 456 ? 6.797 11.279 -22.248 1.00 65.69 456 LYS A C 1
ATOM 3494 O O . LYS A 1 456 ? 6.458 10.820 -21.168 1.00 65.69 456 LYS A O 1
ATOM 3499 N N . THR A 1 457 ? 7.872 10.844 -22.908 1.00 60.59 457 THR A N 1
ATOM 3500 C CA . THR A 1 457 ? 8.754 9.762 -22.428 1.00 60.59 457 THR A CA 1
ATOM 3501 C C . THR A 1 457 ? 9.944 10.262 -21.617 1.00 60.59 457 THR A C 1
ATOM 3503 O O . THR A 1 457 ? 10.712 9.456 -21.093 1.00 60.59 457 THR A O 1
ATOM 3506 N N . ARG A 1 458 ? 10.147 11.582 -21.511 1.00 58.25 458 ARG A N 1
ATOM 3507 C CA . ARG A 1 458 ? 11.095 12.127 -20.540 1.00 58.25 458 ARG A CA 1
ATOM 3508 C C . ARG A 1 458 ? 10.672 11.645 -19.167 1.00 58.25 458 ARG A C 1
ATOM 3510 O O . ARG A 1 458 ? 9.522 11.826 -18.781 1.00 58.25 458 ARG A O 1
ATOM 3517 N N . ILE A 1 459 ? 11.638 11.103 -18.432 1.00 46.69 459 ILE A N 1
ATOM 3518 C CA . ILE A 1 459 ? 11.532 10.922 -16.991 1.00 46.69 459 ILE A CA 1
ATOM 3519 C C . ILE A 1 459 ? 11.262 12.318 -16.403 1.00 46.69 459 ILE A C 1
ATOM 3521 O O . ILE A 1 459 ? 12.185 13.085 -16.124 1.00 46.69 459 ILE A O 1
ATOM 3525 N N . GLN A 1 460 ? 9.989 12.683 -16.251 1.00 45.47 460 GLN A N 1
ATOM 3526 C CA . GLN A 1 460 ? 9.585 13.435 -15.077 1.00 45.47 460 GLN A CA 1
ATOM 3527 C C . GLN A 1 460 ? 9.982 12.499 -13.940 1.00 45.47 460 GLN A C 1
ATOM 3529 O O . GLN A 1 460 ? 9.514 11.362 -13.945 1.00 45.47 460 GLN A O 1
ATOM 3534 N N . GLY A 1 461 ? 10.978 12.881 -13.124 1.00 37.00 461 GLY A N 1
ATOM 3535 C CA . GLY A 1 461 ? 11.514 12.043 -12.039 1.00 37.00 461 GLY A CA 1
ATOM 3536 C C . GLY A 1 461 ? 10.385 11.228 -11.434 1.00 37.00 461 GLY A C 1
ATOM 3537 O O . GLY A 1 461 ? 9.411 11.857 -11.045 1.00 37.00 461 GLY A O 1
ATOM 3538 N N . GLY A 1 462 ? 10.481 9.891 -11.527 1.00 39.50 462 GLY A N 1
ATOM 3539 C CA . GLY A 1 462 ? 9.352 8.963 -11.432 1.00 39.50 462 GLY A CA 1
ATOM 3540 C C . GLY A 1 462 ? 8.195 9.531 -10.627 1.00 39.50 462 GLY A C 1
ATOM 3541 O O . GLY A 1 462 ? 8.258 9.553 -9.402 1.00 39.50 462 GLY A O 1
ATOM 3542 N N . GLN A 1 463 ? 7.169 10.029 -11.319 1.00 40.22 463 GLN A N 1
ATOM 3543 C CA . GLN A 1 463 ? 5.904 10.291 -10.663 1.00 40.22 463 GLN A CA 1
ATOM 3544 C C . GLN A 1 463 ? 5.318 8.917 -10.340 1.00 40.22 463 GLN A C 1
ATOM 3546 O O . GLN A 1 463 ? 4.563 8.352 -11.119 1.00 40.22 463 GLN A O 1
ATOM 3551 N N . VAL A 1 464 ? 5.654 8.385 -9.168 1.00 46.88 464 VAL A N 1
ATOM 3552 C CA . VAL A 1 464 ? 4.536 8.101 -8.275 1.00 46.88 464 VAL A CA 1
ATOM 3553 C C . VAL A 1 464 ? 3.939 9.492 -8.048 1.00 46.88 464 VAL A C 1
ATOM 3555 O O . VAL A 1 464 ? 4.681 10.335 -7.537 1.00 46.88 464 VAL A O 1
ATOM 3558 N N . PRO A 1 465 ? 2.750 9.829 -8.584 1.00 52.75 465 PRO A N 1
ATOM 3559 C CA . PRO A 1 465 ? 2.188 11.164 -8.432 1.00 52.75 465 PRO A CA 1
ATOM 3560 C C . PRO A 1 465 ? 2.110 11.444 -6.935 1.00 52.75 465 PRO A C 1
ATOM 3562 O O . PRO A 1 465 ? 1.315 10.844 -6.222 1.00 52.75 465 PRO A O 1
ATOM 3565 N N . GLY A 1 466 ? 3.057 12.241 -6.452 1.00 56.31 466 GLY A N 1
ATOM 3566 C CA . GLY A 1 466 ? 3.105 12.654 -5.072 1.00 56.31 466 GLY A CA 1
ATOM 3567 C C . GLY A 1 466 ? 2.240 13.887 -4.970 1.00 56.31 466 GLY A C 1
ATOM 3568 O O . GLY A 1 466 ? 2.613 14.907 -5.550 1.00 56.31 466 GLY A O 1
ATOM 3569 N N . ASN A 1 467 ? 1.110 13.805 -4.280 1.00 73.56 467 ASN A N 1
ATOM 3570 C CA . ASN A 1 467 ? 0.369 15.000 -3.922 1.00 73.56 467 ASN A CA 1
ATOM 3571 C C . ASN A 1 467 ? 1.171 15.726 -2.835 1.00 73.56 467 ASN A C 1
ATOM 3573 O O . ASN A 1 467 ? 1.802 15.112 -1.968 1.00 73.56 467 ASN A O 1
ATOM 3577 N N . THR A 1 468 ? 1.200 17.045 -2.907 1.00 78.12 468 THR A N 1
ATOM 3578 C CA . THR A 1 468 ? 1.917 17.915 -1.977 1.00 78.12 468 THR A CA 1
ATOM 3579 C C . THR A 1 468 ? 0.933 18.759 -1.175 1.00 78.12 468 THR A C 1
ATOM 3581 O O . THR A 1 468 ? -0.203 18.954 -1.614 1.00 78.12 468 THR A O 1
ATOM 3584 N N . PRO A 1 469 ? 1.340 19.299 -0.011 1.00 75.88 469 PRO A N 1
ATOM 3585 C CA . PRO A 1 469 ? 0.503 20.234 0.729 1.00 75.88 469 PRO A CA 1
ATOM 3586 C C . PRO A 1 469 ? 0.024 21.390 -0.166 1.00 75.88 469 PRO A C 1
ATOM 3588 O O . PRO A 1 469 ? 0.830 22.183 -0.656 1.00 75.88 469 PRO A O 1
ATOM 3591 N N . GLY A 1 470 ? -1.291 21.475 -0.373 1.00 70.44 470 GLY A N 1
ATOM 3592 C CA . GLY A 1 470 ? -1.936 22.432 -1.280 1.00 70.44 470 GLY A CA 1
ATOM 3593 C C . GLY A 1 470 ? -2.691 21.784 -2.444 1.00 70.44 470 GLY A C 1
ATOM 3594 O O . GLY A 1 470 ? -3.572 22.432 -3.009 1.00 70.44 470 GLY A O 1
ATOM 3595 N N . ASP A 1 471 ? -2.403 20.521 -2.763 1.00 74.94 471 ASP A N 1
ATOM 3596 C CA . ASP A 1 471 ? -3.200 19.723 -3.695 1.00 74.94 471 ASP A CA 1
ATOM 3597 C C . ASP A 1 471 ? -4.481 19.221 -3.004 1.00 74.94 471 ASP A C 1
ATOM 3599 O O . ASP A 1 471 ? -4.452 18.825 -1.840 1.00 74.94 471 ASP A O 1
ATOM 3603 N N . GLU A 1 472 ? -5.614 19.204 -3.714 1.00 77.88 472 GLU A N 1
ATOM 3604 C CA . GLU A 1 472 ? -6.900 18.735 -3.159 1.00 77.88 472 GLU A CA 1
ATOM 3605 C C . GLU A 1 472 ? -6.815 17.274 -2.694 1.00 77.88 472 GLU A C 1
ATOM 3607 O O . GLU A 1 472 ? -7.273 16.925 -1.608 1.00 77.88 472 GLU A O 1
ATOM 3612 N N . GLN A 1 473 ? -6.140 16.435 -3.483 1.00 82.75 473 GLN A N 1
ATOM 3613 C CA . GLN A 1 473 ? -5.994 15.017 -3.178 1.00 82.75 473 GLN A CA 1
ATOM 3614 C C . GLN A 1 473 ? -5.095 14.757 -1.958 1.00 82.75 473 GLN A C 1
ATOM 3616 O O . GLN A 1 473 ? -5.333 13.813 -1.213 1.00 82.75 473 GLN A O 1
ATOM 3621 N N . TYR A 1 474 ? -4.120 15.634 -1.686 1.00 84.81 474 TYR A N 1
ATOM 3622 C CA . TYR A 1 474 ? -3.265 15.517 -0.502 1.00 84.81 474 TYR A CA 1
ATOM 3623 C C . TYR A 1 474 ? -4.083 15.566 0.797 1.00 84.81 474 TYR A C 1
ATOM 3625 O O . TYR A 1 474 ? -3.838 14.789 1.721 1.00 84.81 474 TYR A O 1
ATOM 3633 N N . ALA A 1 475 ? -5.083 16.453 0.866 1.00 85.75 475 ALA A N 1
ATOM 3634 C CA . ALA A 1 475 ? -5.965 16.534 2.027 1.00 85.75 475 ALA A CA 1
ATOM 3635 C C . ALA A 1 475 ? -6.707 15.203 2.238 1.00 85.75 475 ALA A C 1
ATOM 3637 O O . ALA A 1 475 ? -6.618 14.625 3.316 1.00 85.75 475 ALA A O 1
ATOM 3638 N N . ASN A 1 476 ? -7.312 14.648 1.182 1.00 87.56 476 ASN A N 1
ATOM 3639 C CA . ASN A 1 476 ? -8.004 13.354 1.241 1.00 87.56 476 ASN A CA 1
ATOM 3640 C C . ASN A 1 476 ? -7.077 12.197 1.656 1.00 87.56 476 ASN A C 1
ATOM 3642 O O . ASN A 1 476 ? -7.470 11.318 2.424 1.00 87.56 476 ASN A O 1
ATOM 3646 N N . ASP A 1 477 ? -5.828 12.198 1.193 1.00 89.75 477 ASP A N 1
ATOM 3647 C CA . ASP A 1 477 ? -4.841 11.169 1.532 1.00 89.75 477 ASP A CA 1
ATOM 3648 C C . ASP A 1 477 ? -4.360 11.236 2.985 1.00 89.75 477 ASP A C 1
ATOM 3650 O O . ASP A 1 477 ? -3.907 10.230 3.535 1.00 89.75 477 ASP A O 1
ATOM 3654 N N . THR A 1 478 ? -4.440 12.409 3.613 1.00 88.88 478 THR A N 1
ATOM 3655 C CA . THR A 1 478 ? -3.893 12.662 4.958 1.00 88.88 478 THR A CA 1
ATOM 3656 C C . THR A 1 478 ? -4.947 12.841 6.048 1.00 88.88 478 THR A C 1
ATOM 3658 O O . THR A 1 478 ? -4.597 12.728 7.220 1.00 88.88 478 THR A O 1
ATOM 3661 N N . ASP A 1 479 ? -6.215 13.035 5.684 1.00 88.44 479 ASP A N 1
ATOM 3662 C CA . ASP A 1 479 ? -7.348 13.177 6.610 1.00 88.44 479 ASP A CA 1
ATOM 3663 C C . ASP A 1 479 ? -7.552 11.913 7.461 1.00 88.44 479 ASP A C 1
ATOM 3665 O O . ASP A 1 479 ? -7.344 10.794 6.979 1.00 88.44 479 ASP A O 1
ATOM 3669 N N . HIS A 1 480 ? -7.921 12.056 8.729 1.00 89.81 480 HIS A N 1
ATOM 3670 C CA . HIS A 1 480 ? -8.191 10.931 9.625 1.00 89.81 480 HIS A CA 1
ATOM 3671 C C . HIS A 1 480 ? -9.467 11.164 10.430 1.00 89.81 480 HIS A C 1
ATOM 3673 O O . HIS A 1 480 ? -9.829 12.285 10.763 1.00 89.81 480 HIS A O 1
ATOM 3679 N N . TRP A 1 481 ? -10.096 10.067 10.853 1.00 89.62 481 TRP A N 1
ATOM 3680 C CA . TRP A 1 481 ? -11.280 10.114 11.715 1.00 89.62 481 TRP A CA 1
ATOM 3681 C C . TRP A 1 481 ? -11.036 10.904 13.013 1.00 89.62 481 TRP A C 1
ATOM 3683 O O . TRP A 1 481 ? -11.878 11.692 13.432 1.00 89.62 481 TRP A O 1
ATOM 3693 N N . ALA A 1 482 ? -9.863 10.723 13.633 1.00 90.06 482 ALA A N 1
ATOM 3694 C CA . ALA A 1 482 ? -9.427 11.528 14.770 1.00 90.06 482 ALA A CA 1
ATOM 3695 C C . ALA A 1 482 ? -8.331 12.506 14.332 1.00 90.06 482 ALA A C 1
ATOM 3697 O O . ALA A 1 482 ? -7.191 12.109 14.074 1.00 90.06 482 ALA A O 1
ATOM 3698 N N . VAL A 1 483 ? -8.644 13.797 14.360 1.00 90.62 483 VAL A N 1
ATOM 3699 C CA . VAL A 1 483 ? -7.755 14.904 13.967 1.00 90.62 483 VAL A CA 1
ATOM 3700 C C . VAL A 1 483 ? -6.471 14.962 14.804 1.00 90.62 483 VAL A C 1
ATOM 3702 O O . VAL A 1 483 ? -5.418 15.416 14.338 1.00 90.62 483 VAL A O 1
ATOM 3705 N N . SER A 1 484 ? -6.505 14.453 16.042 1.00 89.62 484 SER A N 1
ATOM 3706 C CA . SER A 1 484 ? -5.297 14.329 16.872 1.00 89.62 484 SER A CA 1
ATOM 3707 C C . SER A 1 484 ? -4.257 13.363 16.308 1.00 89.62 484 SER A C 1
ATOM 3709 O O . SER A 1 484 ? -3.113 13.405 16.751 1.00 89.62 484 SER A O 1
ATOM 3711 N N . SER A 1 485 ? -4.644 12.474 15.390 1.00 89.00 485 SER A N 1
ATOM 3712 C CA . SER A 1 485 ? -3.748 11.497 14.765 1.00 89.00 485 SER A CA 1
ATOM 3713 C C . SER A 1 485 ? -3.090 12.014 13.485 1.00 89.00 485 SER A C 1
ATOM 3715 O O . SER A 1 485 ? -2.099 11.437 13.046 1.00 89.00 485 SER A O 1
ATOM 3717 N N . GLU A 1 486 ? -3.584 13.107 12.905 1.00 89.06 486 GLU A N 1
ATOM 3718 C CA . GLU A 1 486 ? -3.096 13.641 11.634 1.00 89.06 486 GLU A CA 1
ATOM 3719 C C . GLU A 1 486 ? -1.713 14.281 11.757 1.00 89.06 486 GLU A C 1
ATOM 3721 O O . GLU A 1 486 ? -1.384 14.956 12.740 1.00 89.06 486 GLU A O 1
ATOM 3726 N N . GLN A 1 487 ? -0.904 14.110 10.712 1.00 87.50 487 GLN A N 1
ATOM 3727 C CA . GLN A 1 487 ? 0.419 14.713 10.597 1.00 87.50 487 GLN A CA 1
ATOM 3728 C C . GLN A 1 487 ? 0.622 15.274 9.191 1.00 87.50 487 GLN A C 1
ATOM 3730 O O . GLN A 1 487 ? 0.219 14.669 8.200 1.00 87.50 487 GLN A O 1
ATOM 3735 N N . ASN A 1 488 ? 1.316 16.409 9.111 1.00 86.12 488 ASN A N 1
ATOM 3736 C CA . ASN A 1 488 ? 1.693 17.005 7.836 1.00 86.12 488 ASN A CA 1
ATOM 3737 C C . ASN A 1 488 ? 2.845 16.217 7.211 1.00 86.12 488 ASN A C 1
ATOM 3739 O O . ASN A 1 488 ? 4.012 16.455 7.530 1.00 86.12 488 ASN A O 1
ATOM 3743 N N . SER A 1 489 ? 2.497 15.279 6.336 1.00 89.25 489 SER A N 1
ATOM 3744 C CA . SER A 1 489 ? 3.445 14.552 5.500 1.00 89.25 489 SER A CA 1
ATOM 3745 C C . SER A 1 489 ? 4.156 15.464 4.491 1.00 89.25 489 SER A C 1
ATOM 3747 O O . SER A 1 489 ? 3.684 16.537 4.115 1.00 89.25 489 SER A O 1
ATOM 3749 N N . THR A 1 490 ? 5.335 15.044 4.044 1.00 86.06 490 THR A N 1
ATOM 3750 C CA . THR A 1 490 ? 6.087 15.736 2.990 1.00 86.06 490 THR A CA 1
ATOM 3751 C C . THR A 1 490 ? 5.366 15.620 1.646 1.00 86.06 490 THR A C 1
ATOM 3753 O O . THR A 1 490 ? 5.341 16.569 0.862 1.00 86.06 490 THR A O 1
ATOM 3756 N N . CYS A 1 491 ? 4.786 14.452 1.388 1.00 85.62 491 CYS A N 1
ATOM 3757 C CA . CYS A 1 491 ? 3.928 14.166 0.250 1.00 85.62 491 CYS A CA 1
ATOM 3758 C C . CYS A 1 491 ? 3.043 12.959 0.565 1.00 85.62 491 CYS A C 1
ATOM 3760 O O . CYS A 1 491 ? 3.401 12.129 1.408 1.00 85.62 491 CYS A O 1
ATOM 3762 N N . SER A 1 492 ? 1.936 12.835 -0.160 1.00 88.00 492 SER A N 1
ATOM 3763 C CA . SER A 1 492 ? 1.149 11.610 -0.211 1.00 88.00 492 SER A CA 1
ATOM 3764 C C . SER A 1 492 ? 1.245 10.946 -1.576 1.00 88.00 492 SER A C 1
ATOM 3766 O O . SER A 1 492 ? 1.465 11.614 -2.580 1.00 88.00 492 SER A O 1
ATOM 3768 N N . ILE A 1 493 ? 1.127 9.624 -1.616 1.00 88.38 493 ILE A N 1
ATOM 3769 C CA . ILE A 1 493 ? 1.156 8.822 -2.837 1.00 88.38 493 ILE A CA 1
ATOM 3770 C C . ILE A 1 493 ? 0.022 7.806 -2.830 1.00 88.38 493 ILE A C 1
ATOM 3772 O O . ILE A 1 493 ? -0.215 7.148 -1.818 1.00 88.38 493 ILE A O 1
ATOM 3776 N N . GLU A 1 494 ? -0.613 7.635 -3.985 1.00 89.06 494 GLU A N 1
ATOM 3777 C CA . GLU A 1 494 ? -1.663 6.641 -4.218 1.00 89.06 494 GLU A CA 1
ATOM 3778 C C . GLU A 1 494 ? -1.154 5.530 -5.147 1.00 89.06 494 GLU A C 1
ATOM 3780 O O . GLU A 1 494 ? -1.255 5.647 -6.373 1.00 89.06 494 GLU A O 1
ATOM 3785 N N . PRO A 1 495 ? -0.557 4.451 -4.610 1.00 86.75 495 PRO A N 1
ATOM 3786 C CA . PRO A 1 495 ? -0.268 3.269 -5.412 1.00 86.75 495 PRO A CA 1
ATOM 3787 C C . PRO A 1 495 ? -1.548 2.708 -6.042 1.00 86.75 495 PRO A C 1
ATOM 3789 O O . PRO A 1 495 ? -2.553 2.532 -5.359 1.00 86.75 495 PRO A O 1
ATOM 3792 N N . ALA A 1 496 ? -1.490 2.361 -7.329 1.00 83.06 496 ALA A N 1
ATOM 3793 C CA . ALA A 1 496 ? -2.604 1.744 -8.050 1.00 83.06 496 ALA A CA 1
ATOM 3794 C C . ALA A 1 496 ? -2.536 0.206 -8.037 1.00 83.06 496 ALA A C 1
ATOM 3796 O O . ALA A 1 496 ? -3.473 -0.471 -8.458 1.00 83.06 496 ALA A O 1
ATOM 3797 N N . SER A 1 497 ? -1.408 -0.362 -7.600 1.00 85.25 497 SER A N 1
ATOM 3798 C CA . SER A 1 497 ? -1.162 -1.802 -7.597 1.00 85.25 497 SER A CA 1
ATOM 3799 C C . SER A 1 497 ? -0.145 -2.223 -6.535 1.00 85.25 497 SER A C 1
ATOM 3801 O O . SER A 1 497 ? 0.678 -1.426 -6.078 1.00 85.25 497 SER A O 1
ATOM 3803 N N . ALA A 1 498 ? -0.133 -3.513 -6.184 1.00 86.88 498 ALA A N 1
ATOM 3804 C CA . ALA A 1 498 ? 0.897 -4.087 -5.313 1.00 86.88 498 ALA A CA 1
ATOM 3805 C C . ALA A 1 498 ? 2.324 -3.892 -5.879 1.00 86.88 498 ALA A C 1
ATOM 3807 O O . ALA A 1 498 ? 3.284 -3.749 -5.122 1.00 86.88 498 ALA A O 1
ATOM 3808 N N . LYS A 1 499 ? 2.474 -3.797 -7.211 1.00 83.25 499 LYS A N 1
ATOM 3809 C CA . LYS A 1 499 ? 3.758 -3.503 -7.874 1.00 83.25 499 LYS A CA 1
ATOM 3810 C C . LYS A 1 499 ? 4.234 -2.067 -7.625 1.00 83.25 499 LYS A C 1
ATOM 3812 O O . LYS A 1 499 ? 5.438 -1.837 -7.490 1.00 83.25 499 LYS A O 1
ATOM 3817 N N . ASP A 1 500 ? 3.312 -1.113 -7.513 1.00 80.81 500 ASP A N 1
ATOM 3818 C CA . ASP A 1 500 ? 3.663 0.261 -7.143 1.00 80.81 500 ASP A CA 1
ATOM 3819 C C . ASP A 1 500 ? 4.171 0.302 -5.702 1.00 80.81 500 ASP A C 1
ATOM 3821 O O . ASP A 1 500 ? 5.217 0.888 -5.439 1.00 80.81 500 ASP A O 1
ATOM 3825 N N . ILE A 1 501 ? 3.507 -0.410 -4.786 1.00 87.12 501 ILE A N 1
ATOM 3826 C CA . ILE A 1 501 ? 3.942 -0.538 -3.386 1.00 87.12 501 ILE A CA 1
ATOM 3827 C C . ILE A 1 501 ? 5.312 -1.210 -3.295 1.00 87.12 501 ILE A C 1
ATOM 3829 O O . ILE A 1 501 ? 6.167 -0.732 -2.555 1.00 87.12 501 ILE A O 1
ATOM 3833 N N . SER A 1 502 ? 5.555 -2.260 -4.084 1.00 84.75 502 SER A N 1
ATOM 3834 C CA . SER A 1 502 ? 6.864 -2.922 -4.195 1.00 84.75 502 SER A CA 1
ATOM 3835 C C . SER A 1 502 ? 7.965 -1.933 -4.591 1.00 84.75 502 SER A C 1
ATOM 3837 O O . SER A 1 502 ? 9.019 -1.867 -3.959 1.00 84.75 502 SER A O 1
ATOM 3839 N N . THR A 1 503 ? 7.687 -1.078 -5.574 1.00 79.44 503 THR A N 1
ATOM 3840 C CA . THR A 1 503 ? 8.628 -0.038 -6.006 1.00 79.44 503 THR A CA 1
ATOM 3841 C C . THR A 1 503 ? 8.836 1.016 -4.913 1.00 79.44 503 THR A C 1
ATOM 3843 O O . THR A 1 503 ? 9.969 1.387 -4.607 1.00 79.44 503 THR A O 1
ATOM 3846 N N . ILE A 1 504 ? 7.752 1.483 -4.289 1.00 82.75 504 ILE A N 1
ATOM 3847 C CA . ILE A 1 504 ? 7.772 2.484 -3.216 1.00 82.75 504 ILE A CA 1
ATOM 3848 C C . ILE A 1 504 ? 8.595 1.984 -2.028 1.00 82.75 504 ILE A C 1
ATOM 3850 O O . ILE A 1 504 ? 9.483 2.701 -1.563 1.00 82.75 504 ILE A O 1
ATOM 3854 N N . ILE A 1 505 ? 8.344 0.759 -1.558 1.00 85.50 505 ILE A N 1
ATOM 3855 C CA . ILE A 1 505 ? 8.994 0.219 -0.361 1.00 85.50 505 ILE A CA 1
ATOM 3856 C C . ILE A 1 505 ? 10.490 -0.001 -0.582 1.00 85.50 505 ILE A C 1
ATOM 3858 O O . ILE A 1 505 ? 11.305 0.332 0.281 1.00 85.50 505 ILE A O 1
ATOM 3862 N N . GLN A 1 506 ? 10.868 -0.439 -1.786 1.00 82.75 506 GLN A N 1
ATOM 3863 C CA . GLN A 1 506 ? 12.266 -0.525 -2.186 1.00 82.75 506 GLN A CA 1
ATOM 3864 C C . GLN A 1 506 ? 12.925 0.856 -2.217 1.00 82.75 506 GLN A C 1
ATOM 3866 O O . GLN A 1 506 ? 14.057 0.986 -1.766 1.00 82.75 506 GLN A O 1
ATOM 3871 N N . ILE A 1 507 ? 12.247 1.904 -2.696 1.00 79.56 507 ILE A N 1
ATOM 3872 C CA . ILE A 1 507 ? 12.804 3.266 -2.724 1.00 79.56 507 ILE A CA 1
ATOM 3873 C C . ILE A 1 507 ? 12.992 3.817 -1.308 1.00 79.56 507 ILE A C 1
ATOM 3875 O O . ILE A 1 507 ? 14.092 4.258 -0.972 1.00 79.56 507 ILE A O 1
ATOM 3879 N N . ILE A 1 508 ? 11.952 3.796 -0.472 1.00 84.19 508 ILE A N 1
ATOM 3880 C CA . ILE A 1 508 ? 12.004 4.384 0.876 1.00 84.19 508 ILE A CA 1
ATOM 3881 C C . ILE A 1 508 ? 12.932 3.598 1.810 1.00 84.19 508 ILE A C 1
ATOM 3883 O O . ILE A 1 508 ? 13.574 4.204 2.664 1.00 84.19 508 ILE A O 1
ATOM 3887 N N . GLY A 1 509 ? 13.053 2.278 1.619 1.00 82.75 509 GLY A N 1
ATOM 3888 C CA . GLY A 1 509 ? 13.895 1.387 2.421 1.00 82.75 509 GLY A CA 1
ATOM 3889 C C . GLY A 1 509 ? 15.391 1.445 2.104 1.00 82.75 509 GLY A C 1
ATOM 3890 O O . GLY A 1 509 ? 16.208 0.960 2.891 1.00 82.75 509 GLY A O 1
ATOM 3891 N N . ARG A 1 510 ? 15.787 2.067 0.986 1.00 80.62 510 ARG A N 1
ATOM 3892 C CA . ARG A 1 510 ? 17.196 2.194 0.589 1.00 80.62 510 ARG A CA 1
ATOM 3893 C C . ARG A 1 510 ? 18.049 2.840 1.671 1.00 80.62 510 ARG A C 1
ATOM 3895 O O . ARG A 1 510 ? 17.680 3.868 2.233 1.00 80.62 510 ARG A O 1
ATOM 3902 N N . SER A 1 511 ? 19.249 2.302 1.872 1.00 77.25 511 SER A N 1
ATOM 3903 C CA . SER A 1 511 ? 20.199 2.775 2.887 1.00 77.25 511 SER A CA 1
ATOM 3904 C C . SER A 1 511 ? 20.629 4.241 2.732 1.00 77.25 511 SER A C 1
ATOM 3906 O O . SER A 1 511 ? 21.005 4.850 3.729 1.00 77.25 511 SER A O 1
ATOM 3908 N N . ASP A 1 512 ? 20.550 4.822 1.527 1.00 71.62 512 ASP A N 1
ATOM 3909 C CA . ASP A 1 512 ? 20.822 6.245 1.268 1.00 71.62 512 ASP A CA 1
ATOM 3910 C C . ASP A 1 512 ? 19.608 7.174 1.456 1.00 71.62 512 ASP A C 1
ATOM 3912 O O . ASP A 1 512 ? 19.791 8.389 1.473 1.00 71.62 512 ASP A O 1
ATOM 3916 N N . ILE A 1 513 ? 18.393 6.630 1.599 1.00 77.38 513 ILE A N 1
ATOM 3917 C CA . ILE A 1 513 ? 17.138 7.396 1.699 1.00 77.38 513 ILE A CA 1
ATOM 3918 C C . ILE A 1 513 ? 16.512 7.226 3.082 1.00 77.38 513 ILE A C 1
ATOM 3920 O O . ILE A 1 513 ? 16.379 8.207 3.810 1.00 77.38 513 ILE A O 1
ATOM 3924 N N . ARG A 1 514 ? 16.138 5.989 3.439 1.00 85.38 514 ARG A N 1
ATOM 3925 C CA . ARG A 1 514 ? 15.488 5.626 4.710 1.00 85.38 514 ARG A CA 1
ATOM 3926 C C . ARG A 1 514 ? 14.384 6.608 5.118 1.00 85.38 514 ARG A C 1
ATOM 3928 O O . ARG A 1 514 ? 14.400 7.158 6.218 1.00 85.38 514 ARG A O 1
ATOM 3935 N N . ALA A 1 515 ? 13.446 6.850 4.204 1.00 85.25 515 ALA A N 1
ATOM 3936 C CA . ALA A 1 515 ? 12.385 7.833 4.396 1.00 85.25 515 ALA A CA 1
ATOM 3937 C C . ALA A 1 515 ? 11.314 7.296 5.360 1.00 85.25 515 ALA A C 1
ATOM 3939 O O . ALA A 1 515 ? 10.804 6.197 5.128 1.00 85.25 515 ALA A O 1
ATOM 3940 N N . PRO A 1 516 ? 10.932 8.055 6.406 1.00 90.06 516 PRO A N 1
ATOM 3941 C CA . PRO A 1 516 ? 9.786 7.698 7.225 1.00 90.06 516 PRO A CA 1
ATOM 3942 C C . PRO A 1 516 ? 8.520 7.633 6.376 1.00 90.06 516 PRO A C 1
ATOM 3944 O O . PRO A 1 516 ? 8.332 8.471 5.493 1.00 90.06 516 PRO A O 1
ATOM 3947 N N . PHE A 1 517 ? 7.639 6.677 6.641 1.00 90.94 517 PHE A N 1
ATOM 3948 C CA . PHE A 1 517 ? 6.396 6.539 5.878 1.00 90.94 517 PHE A CA 1
ATOM 3949 C C . PHE A 1 517 ? 5.223 6.110 6.758 1.00 90.94 517 PHE A C 1
ATOM 3951 O O . PHE A 1 517 ? 5.416 5.663 7.882 1.00 90.94 517 PHE A O 1
ATOM 3958 N N . ALA A 1 518 ? 3.997 6.236 6.281 1.00 90.81 518 ALA A N 1
ATOM 3959 C CA . ALA A 1 518 ? 2.835 5.626 6.921 1.00 90.81 518 ALA A CA 1
ATOM 3960 C C . ALA A 1 518 ? 1.880 5.101 5.864 1.00 90.81 518 ALA A C 1
ATOM 3962 O O . ALA A 1 518 ? 1.909 5.566 4.728 1.00 90.81 518 ALA A O 1
ATOM 3963 N N . VAL A 1 519 ? 1.068 4.113 6.227 1.00 91.19 519 VAL A N 1
ATOM 3964 C CA . VAL A 1 519 ? 0.101 3.506 5.313 1.00 91.19 519 VAL A CA 1
ATOM 3965 C C . VAL A 1 519 ? -1.298 3.773 5.845 1.00 91.19 519 VAL A C 1
ATOM 3967 O O . VAL A 1 519 ? -1.631 3.369 6.959 1.00 91.19 519 VAL A O 1
ATOM 3970 N N . LYS A 1 520 ? -2.129 4.435 5.042 1.00 90.94 520 LYS A N 1
ATOM 3971 C CA . LYS A 1 520 ? -3.525 4.724 5.365 1.00 90.94 520 LYS A CA 1
ATOM 3972 C C . LYS A 1 520 ? -4.451 3.863 4.509 1.00 90.94 520 LYS A C 1
ATOM 3974 O O . LYS A 1 520 ? -4.409 3.906 3.284 1.00 90.94 520 LYS A O 1
ATOM 3979 N N . SER A 1 521 ? -5.287 3.091 5.199 1.00 90.19 521 SER A N 1
ATOM 3980 C CA . SER A 1 521 ? -6.473 2.408 4.666 1.00 90.19 521 SER A CA 1
ATOM 3981 C C . SER A 1 521 ? -7.681 3.355 4.822 1.00 90.19 521 SER A C 1
ATOM 3983 O O . SER A 1 521 ? -7.690 4.411 4.205 1.00 90.19 521 SER A O 1
ATOM 3985 N N . GLY A 1 522 ? -8.636 3.065 5.710 1.00 87.25 522 GLY A N 1
ATOM 3986 C CA . GLY A 1 522 ? -9.796 3.926 5.987 1.00 87.25 522 GLY A CA 1
ATOM 3987 C C . GLY A 1 522 ? -9.553 5.091 6.960 1.00 87.25 522 GLY A C 1
ATOM 3988 O O . GLY A 1 522 ? -10.498 5.767 7.328 1.00 87.25 522 GLY A O 1
ATOM 3989 N N . GLY A 1 523 ? -8.322 5.320 7.440 1.00 87.94 523 GLY A N 1
ATOM 3990 C CA . GLY A 1 523 ? -8.001 6.497 8.277 1.00 87.94 523 GLY A CA 1
ATOM 3991 C C . GLY A 1 523 ? -8.589 6.518 9.699 1.00 87.94 523 GLY A C 1
ATOM 3992 O O . GLY A 1 523 ? -8.546 7.553 10.355 1.00 87.94 523 GLY A O 1
ATOM 3993 N N . HIS A 1 524 ? -9.106 5.393 10.204 1.00 87.81 524 HIS A N 1
ATOM 3994 C CA . HIS A 1 524 ? -9.773 5.316 11.516 1.00 87.81 524 HIS A CA 1
ATOM 3995 C C . HIS A 1 524 ? -8.813 5.129 12.718 1.00 87.81 524 HIS A C 1
ATOM 3997 O O . HIS A 1 524 ? -9.243 4.930 13.857 1.00 87.81 524 HIS A O 1
ATOM 4003 N N . ALA A 1 525 ? -7.495 5.144 12.492 1.00 83.81 525 ALA A N 1
ATOM 4004 C CA . ALA A 1 525 ? -6.526 5.049 13.580 1.00 83.81 525 ALA A CA 1
ATOM 4005 C C . ALA A 1 525 ? -6.431 6.393 14.318 1.00 83.81 525 ALA A C 1
ATOM 4007 O O . ALA A 1 525 ? -6.271 7.434 13.697 1.00 83.81 525 ALA A O 1
ATOM 4008 N N . TYR A 1 526 ? -6.491 6.362 15.647 1.00 85.56 526 TYR A N 1
ATOM 4009 C CA . TYR A 1 526 ? -6.411 7.549 16.512 1.00 85.56 526 TYR A CA 1
ATOM 4010 C C . TYR A 1 526 ? -5.014 7.774 17.110 1.00 85.56 526 TYR A C 1
ATOM 4012 O O . TYR A 1 526 ? -4.748 8.795 17.745 1.00 85.56 526 TYR A O 1
ATOM 4020 N N . ASN A 1 527 ? -4.108 6.818 16.905 1.00 79.75 527 ASN A N 1
ATOM 4021 C CA . ASN A 1 527 ? -2.758 6.862 17.441 1.00 79.75 527 ASN A CA 1
ATOM 4022 C C . ASN A 1 527 ? -1.826 7.648 16.513 1.00 79.75 527 ASN A C 1
ATOM 4024 O O . ASN A 1 527 ? -1.685 7.321 15.333 1.00 79.75 527 ASN A O 1
ATOM 4028 N N . LEU A 1 528 ? -1.127 8.636 17.072 1.00 79.88 528 LEU A N 1
ATOM 4029 C CA . LEU A 1 528 ? -0.085 9.377 16.360 1.00 79.88 528 LEU A CA 1
ATOM 4030 C C . LEU A 1 528 ? 0.999 8.442 15.803 1.00 79.88 528 LEU A C 1
ATOM 4032 O O . LEU A 1 528 ? 1.460 7.521 16.482 1.00 79.88 528 LEU A O 1
ATOM 4036 N N . ASN A 1 529 ? 1.451 8.734 14.585 1.00 78.69 529 ASN A N 1
ATOM 4037 C CA . ASN A 1 529 ? 2.408 7.953 13.804 1.00 78.69 529 ASN A CA 1
ATOM 4038 C C . ASN A 1 529 ? 1.919 6.561 13.355 1.00 78.69 529 ASN A C 1
ATOM 4040 O O . ASN A 1 529 ? 2.695 5.851 12.731 1.00 78.69 529 ASN A O 1
ATOM 4044 N N . ALA A 1 530 ? 0.693 6.117 13.660 1.00 80.44 530 ALA A N 1
ATOM 4045 C CA . ALA A 1 530 ? 0.244 4.785 13.237 1.00 80.44 530 ALA A CA 1
ATOM 4046 C C . ALA A 1 530 ? -0.011 4.733 11.722 1.00 80.44 530 ALA A C 1
ATOM 4048 O O . ALA A 1 530 ? 0.713 4.062 10.994 1.00 80.44 530 ALA A O 1
ATOM 4049 N N . SER A 1 531 ? -0.991 5.505 11.247 1.00 87.44 531 SER A N 1
ATOM 4050 C CA . SER A 1 531 ? -1.320 5.643 9.821 1.00 87.44 531 SER A CA 1
ATOM 4051 C C . SER A 1 531 ? -0.991 7.023 9.252 1.00 87.44 531 SER A C 1
ATOM 4053 O O . SER A 1 531 ? -1.362 7.319 8.119 1.00 87.44 531 SER A O 1
ATOM 4055 N N . SER A 1 532 ? -0.263 7.844 10.009 1.00 88.88 532 SER A N 1
ATOM 4056 C CA . SER A 1 532 ? 0.191 9.184 9.637 1.00 88.88 532 SER A CA 1
ATOM 4057 C C . SER A 1 532 ? 1.705 9.326 9.818 1.00 88.88 532 SER A C 1
ATOM 4059 O O . SER A 1 532 ? 2.337 8.558 10.546 1.00 88.88 532 SER A O 1
ATOM 4061 N N . THR A 1 533 ? 2.321 10.271 9.108 1.00 89.12 533 THR A N 1
ATOM 4062 C CA . THR A 1 533 ? 3.768 10.519 9.188 1.00 89.12 533 THR A CA 1
ATOM 4063 C C . THR A 1 533 ? 4.113 11.944 8.757 1.00 89.12 533 THR A C 1
ATOM 4065 O O . THR A 1 533 ? 3.423 12.502 7.908 1.00 89.12 533 THR A O 1
ATOM 4068 N N . PRO A 1 534 ? 5.217 12.539 9.246 1.00 86.44 534 PRO A N 1
ATOM 4069 C CA . PRO A 1 534 ? 5.808 13.720 8.612 1.00 86.44 534 PRO A CA 1
ATOM 4070 C C . PRO A 1 534 ? 6.551 13.403 7.293 1.00 86.44 534 PRO A C 1
ATOM 4072 O O . PRO A 1 534 ? 6.942 14.314 6.563 1.00 86.44 534 PRO A O 1
ATOM 4075 N N . GLY A 1 535 ? 6.796 12.122 6.992 1.00 88.69 535 GLY A N 1
ATOM 4076 C CA . GLY A 1 535 ? 7.502 11.655 5.796 1.00 88.69 535 GLY A CA 1
ATOM 4077 C C . GLY A 1 535 ? 6.576 11.405 4.602 1.00 88.69 535 GLY A C 1
ATOM 4078 O O . GLY A 1 535 ? 5.912 12.327 4.141 1.00 88.69 535 GLY A O 1
ATOM 4079 N N . VAL A 1 536 ? 6.561 10.180 4.073 1.00 90.25 536 VAL A N 1
ATOM 4080 C CA . VAL A 1 536 ? 5.758 9.783 2.900 1.00 90.25 536 VAL A CA 1
ATOM 4081 C C . VAL A 1 536 ? 4.449 9.122 3.332 1.00 90.25 536 VAL A C 1
ATOM 4083 O O . VAL A 1 536 ? 4.461 8.035 3.912 1.00 90.25 536 VAL A O 1
ATOM 4086 N N . GLN A 1 537 ? 3.317 9.745 3.019 1.00 91.69 537 GLN A N 1
ATOM 4087 C CA . GLN A 1 537 ? 1.996 9.178 3.273 1.00 91.69 537 GLN A CA 1
ATOM 4088 C C . GLN A 1 537 ? 1.584 8.247 2.123 1.00 91.69 537 GLN A C 1
ATOM 4090 O O . GLN A 1 537 ? 1.400 8.690 0.998 1.00 91.69 537 GLN A O 1
ATOM 4095 N N . ILE A 1 538 ? 1.416 6.953 2.383 1.00 92.88 538 ILE A N 1
ATOM 4096 C CA . ILE A 1 538 ? 0.946 5.974 1.395 1.00 92.88 538 ILE A CA 1
ATOM 4097 C C . ILE A 1 538 ? -0.561 5.796 1.579 1.00 92.88 538 ILE A C 1
ATOM 4099 O O . ILE A 1 538 ? -1.007 5.192 2.555 1.00 92.88 538 ILE A O 1
ATOM 4103 N N . SER A 1 539 ? -1.341 6.335 0.650 1.00 92.44 539 SER A N 1
ATOM 4104 C CA . SER A 1 539 ? -2.798 6.240 0.623 1.00 92.44 539 SER A CA 1
ATOM 4105 C C . SER A 1 539 ? -3.218 5.022 -0.191 1.00 92.44 539 SER A C 1
ATOM 4107 O O . SER A 1 539 ? -2.951 4.927 -1.385 1.00 92.44 539 SER A O 1
ATOM 4109 N N . MET A 1 540 ? -3.881 4.059 0.446 1.00 92.69 540 MET A N 1
ATOM 4110 C CA . MET A 1 540 ? -4.315 2.826 -0.216 1.00 92.69 540 MET A CA 1
ATOM 4111 C C . MET A 1 540 ? -5.593 3.016 -1.043 1.00 92.69 540 MET A C 1
ATOM 4113 O O . MET A 1 540 ? -6.162 2.021 -1.468 1.00 92.69 540 MET A O 1
ATOM 4117 N N . ALA A 1 541 ? -6.050 4.250 -1.287 1.00 90.94 541 ALA A N 1
ATOM 4118 C CA . ALA A 1 541 ? -7.368 4.594 -1.837 1.00 90.94 541 ALA A CA 1
ATOM 4119 C C . ALA A 1 541 ? -7.785 3.836 -3.116 1.00 90.94 541 ALA A C 1
ATOM 4121 O O . ALA A 1 541 ? -8.976 3.683 -3.373 1.00 90.94 541 ALA A O 1
ATOM 4122 N N . GLN A 1 542 ? -6.834 3.321 -3.900 1.00 90.69 542 GLN A N 1
ATOM 4123 C CA . GLN A 1 542 ? -7.098 2.568 -5.133 1.00 90.69 542 GLN A CA 1
ATOM 4124 C C . GLN A 1 542 ? -7.387 1.064 -4.912 1.00 90.69 542 GLN A C 1
ATOM 4126 O O . GLN A 1 542 ? -7.814 0.372 -5.835 1.00 90.69 542 GLN A O 1
ATOM 4131 N N . PHE A 1 543 ? -7.188 0.521 -3.705 1.00 93.31 543 PHE A N 1
ATOM 4132 C CA . PHE A 1 543 ? -7.376 -0.905 -3.391 1.00 93.31 543 PHE A CA 1
ATOM 4133 C C . PHE A 1 543 ? -8.806 -1.203 -2.910 1.00 93.31 543 PHE A C 1
ATOM 4135 O O . PHE A 1 543 ? -9.011 -1.613 -1.768 1.00 93.31 543 PHE A O 1
ATOM 4142 N N . THR A 1 544 ? -9.801 -0.993 -3.774 1.00 94.50 544 THR A N 1
ATOM 4143 C CA . THR A 1 544 ? -11.242 -1.028 -3.430 1.00 94.50 544 THR A CA 1
ATOM 4144 C C . THR A 1 544 ? -12.012 -2.237 -3.973 1.00 94.50 544 THR A C 1
ATOM 4146 O O . THR A 1 544 ? -13.237 -2.282 -3.894 1.00 94.50 544 THR A O 1
ATOM 4149 N N . ASN A 1 545 ? -11.333 -3.234 -4.545 1.00 92.75 545 ASN A N 1
ATOM 4150 C CA . ASN A 1 545 ? -12.020 -4.366 -5.172 1.00 92.75 545 ASN A CA 1
ATOM 4151 C C . ASN A 1 545 ? -12.694 -5.296 -4.140 1.00 92.75 545 ASN A C 1
ATOM 4153 O O . ASN A 1 545 ? -12.083 -5.633 -3.127 1.00 92.75 545 ASN A O 1
ATOM 4157 N N . VAL A 1 546 ? -13.905 -5.774 -4.440 1.00 96.62 546 VAL A N 1
ATOM 4158 C CA . VAL A 1 546 ? -14.616 -6.823 -3.686 1.00 96.62 546 VAL A CA 1
ATOM 4159 C C . VAL A 1 546 ? -14.986 -7.940 -4.649 1.00 96.62 546 VAL A C 1
ATOM 4161 O O . VAL A 1 546 ? -15.538 -7.701 -5.722 1.00 96.62 546 VAL A O 1
ATOM 4164 N N . THR A 1 547 ? -14.676 -9.183 -4.302 1.00 97.00 547 THR A N 1
ATOM 4165 C CA . THR A 1 547 ? -15.017 -10.345 -5.129 1.00 97.00 547 THR A CA 1
ATOM 4166 C C . THR A 1 547 ? -15.503 -11.482 -4.242 1.00 97.00 547 THR A C 1
ATOM 4168 O O . THR A 1 547 ? -14.758 -11.951 -3.390 1.00 97.00 547 THR A O 1
ATOM 4171 N N . TYR A 1 548 ? -16.750 -11.915 -4.439 1.00 97.62 548 TYR A N 1
ATOM 4172 C CA . TYR A 1 548 ? -17.325 -13.080 -3.764 1.00 97.62 548 TYR A CA 1
ATOM 4173 C C . TYR A 1 548 ? -17.170 -14.330 -4.637 1.00 97.62 548 TYR A C 1
ATOM 4175 O O . TYR A 1 548 ? -17.600 -14.342 -5.793 1.00 97.62 548 TYR A O 1
ATOM 4183 N N . ASP A 1 549 ? -16.572 -15.374 -4.072 1.00 97.19 549 ASP A N 1
ATOM 4184 C CA . ASP A 1 549 ? -16.499 -16.715 -4.641 1.00 97.19 549 ASP A CA 1
ATOM 4185 C C . ASP A 1 549 ? -17.523 -17.617 -3.937 1.00 97.19 549 ASP A C 1
ATOM 4187 O O . ASP A 1 549 ? -17.337 -18.020 -2.786 1.00 97.19 549 ASP A O 1
ATOM 4191 N N . ALA A 1 550 ? -18.608 -17.931 -4.648 1.00 94.88 550 ALA A N 1
ATOM 4192 C CA . ALA A 1 550 ? -19.694 -18.776 -4.155 1.00 94.88 550 ALA A CA 1
ATOM 4193 C C . ALA A 1 550 ? -19.370 -20.281 -4.166 1.00 94.88 550 ALA A C 1
ATOM 4195 O O . ALA A 1 550 ? -20.119 -21.065 -3.590 1.00 94.88 550 ALA A O 1
ATOM 4196 N N . GLU A 1 551 ? -18.300 -20.716 -4.841 1.00 95.62 551 GLU A N 1
ATOM 4197 C CA . GLU A 1 551 ? -17.860 -22.116 -4.794 1.00 95.62 551 GLU A CA 1
ATOM 4198 C C . GLU A 1 551 ? -17.014 -22.389 -3.549 1.00 95.62 551 GLU A C 1
ATOM 4200 O O . GLU A 1 551 ? -17.058 -23.494 -3.006 1.00 95.62 551 GLU A O 1
ATOM 4205 N N . GLN A 1 552 ? -16.242 -21.392 -3.113 1.00 93.81 552 GLN A N 1
ATOM 4206 C CA . GLN A 1 552 ? -15.372 -21.481 -1.938 1.00 93.81 552 GLN A CA 1
ATOM 4207 C C . GLN A 1 552 ? -15.987 -20.874 -0.671 1.00 93.81 552 GLN A C 1
ATOM 4209 O O . GLN A 1 552 ? -15.404 -21.027 0.398 1.00 93.81 552 GLN A O 1
ATOM 4214 N N . ASP A 1 553 ? -17.125 -20.181 -0.783 1.00 96.75 553 ASP A N 1
ATOM 4215 C CA . ASP A 1 553 ? -17.711 -19.364 0.286 1.00 96.75 553 ASP A CA 1
ATOM 4216 C C . ASP A 1 553 ? -16.683 -18.388 0.882 1.00 96.75 553 ASP A C 1
ATOM 4218 O O . ASP A 1 553 ? -16.472 -18.315 2.092 1.00 96.75 553 ASP A O 1
ATOM 4222 N N . THR A 1 554 ? -16.013 -17.624 0.012 1.00 98.00 554 THR A N 1
ATOM 4223 C CA . THR A 1 554 ? -15.012 -16.627 0.427 1.00 98.00 554 THR A CA 1
ATOM 4224 C C . THR A 1 554 ? -15.221 -15.284 -0.249 1.00 98.00 554 THR A C 1
ATOM 4226 O O . THR A 1 554 ? -15.732 -15.203 -1.365 1.00 98.00 554 THR A O 1
ATOM 4229 N N . VAL A 1 555 ? -14.806 -14.216 0.427 1.00 98.12 555 VAL A N 1
ATOM 4230 C CA . VAL A 1 555 ? -14.761 -12.867 -0.135 1.00 98.12 555 VAL A CA 1
ATOM 4231 C C . VAL A 1 555 ? -13.327 -12.371 -0.129 1.00 98.12 555 VAL A C 1
ATOM 4233 O O . VAL A 1 555 ? -12.664 -12.345 0.909 1.00 98.12 555 VAL A O 1
ATOM 4236 N N . THR A 1 556 ? -12.871 -11.924 -1.289 1.00 97.81 556 THR A N 1
ATOM 4237 C CA . THR A 1 556 ? -11.614 -11.212 -1.462 1.00 97.81 556 THR A CA 1
ATOM 4238 C C . THR A 1 556 ? -11.873 -9.704 -1.428 1.00 97.81 556 THR A C 1
ATOM 4240 O O . THR A 1 556 ? -12.669 -9.187 -2.212 1.00 97.81 556 THR A O 1
ATOM 4243 N N . LEU A 1 557 ? -11.204 -9.004 -0.513 1.00 96.44 557 LEU A N 1
ATOM 4244 C CA . LEU A 1 557 ? -11.393 -7.595 -0.173 1.00 96.44 557 LEU A CA 1
ATOM 4245 C C . LEU A 1 557 ? -10.101 -6.806 -0.390 1.00 96.44 557 LEU A C 1
ATOM 4247 O O . LEU A 1 557 ? -9.042 -7.171 0.124 1.00 96.44 557 LEU A O 1
ATOM 4251 N N . GLY A 1 558 ? -10.194 -5.690 -1.102 1.00 94.69 558 GLY A N 1
ATOM 4252 C CA . GLY A 1 558 ? -9.156 -4.671 -1.131 1.00 94.69 558 GLY A CA 1
ATOM 4253 C C . GLY A 1 558 ? -9.077 -3.924 0.203 1.00 94.69 558 GLY A C 1
ATOM 4254 O O . GLY A 1 558 ? -10.089 -3.653 0.852 1.00 94.69 558 GLY A O 1
ATOM 4255 N N . VAL A 1 559 ? -7.861 -3.590 0.637 1.00 92.69 559 VAL A N 1
ATOM 4256 C CA . VAL A 1 559 ? -7.631 -3.025 1.978 1.00 92.69 559 VAL A CA 1
ATOM 4257 C C . VAL A 1 559 ? -8.067 -1.567 2.135 1.00 92.69 559 VAL A C 1
ATOM 4259 O O . VAL A 1 559 ? -8.052 -1.071 3.259 1.00 92.69 559 VAL A O 1
ATOM 4262 N N . ALA A 1 560 ? -8.431 -0.862 1.062 1.00 92.06 560 ALA A N 1
ATOM 4263 C CA . ALA A 1 560 ? -8.840 0.547 1.112 1.00 92.06 560 ALA A CA 1
ATOM 4264 C C . ALA A 1 560 ? -10.267 0.753 1.622 1.00 92.06 560 ALA A C 1
ATOM 4266 O O . ALA A 1 560 ? -10.610 1.850 2.053 1.00 92.06 560 ALA A O 1
ATOM 4267 N N . LEU A 1 561 ? -11.093 -0.289 1.522 1.00 93.38 561 LEU A N 1
ATOM 4268 C CA . LEU A 1 561 ? -12.520 -0.220 1.801 1.00 93.38 561 LEU A CA 1
ATOM 4269 C C . LEU A 1 561 ? -12.791 0.086 3.270 1.00 93.38 561 LEU A C 1
ATOM 4271 O O . LEU A 1 561 ? -12.023 -0.311 4.150 1.00 93.38 561 LEU A O 1
ATOM 4275 N N . THR A 1 562 ? -13.921 0.725 3.539 1.00 93.19 562 THR A N 1
ATOM 4276 C CA . THR A 1 562 ? -14.542 0.733 4.866 1.00 93.19 562 THR A CA 1
ATOM 4277 C C . THR A 1 562 ? -15.527 -0.429 4.995 1.00 93.19 562 THR A C 1
ATOM 4279 O O . THR A 1 562 ? -15.989 -0.993 4.002 1.00 93.19 562 THR A O 1
ATOM 4282 N N . TRP A 1 563 ? -15.841 -0.842 6.222 1.00 92.81 563 TRP A N 1
ATOM 4283 C CA . TRP A 1 563 ? -16.726 -1.991 6.442 1.00 92.81 563 TRP A CA 1
ATOM 4284 C C . TRP A 1 563 ? -18.145 -1.788 5.908 1.00 92.81 563 TRP A C 1
ATOM 4286 O O . TRP A 1 563 ? -18.721 -2.725 5.366 1.00 92.81 563 TRP A O 1
ATOM 4296 N N . ASP A 1 564 ? -18.679 -0.573 5.978 1.00 91.94 564 ASP A N 1
ATOM 4297 C CA . ASP A 1 564 ? -19.955 -0.201 5.365 1.00 91.94 564 ASP A CA 1
ATOM 4298 C C . ASP A 1 564 ? -19.949 -0.408 3.839 1.00 91.94 564 ASP A C 1
ATOM 4300 O O . ASP A 1 564 ? -20.863 -1.041 3.314 1.00 91.94 564 ASP A O 1
ATOM 4304 N N . GLN A 1 565 ? -18.875 -0.019 3.141 1.00 94.12 565 GLN A N 1
ATOM 4305 C CA . GLN A 1 565 ? -18.719 -0.263 1.698 1.00 94.12 565 GLN A CA 1
ATOM 4306 C C . GLN A 1 565 ? -18.614 -1.752 1.346 1.00 94.12 565 GLN A C 1
ATOM 4308 O O . GLN A 1 565 ? -19.013 -2.168 0.254 1.00 94.12 565 GLN A O 1
ATOM 4313 N N . VAL A 1 566 ? -18.041 -2.564 2.240 1.00 95.50 566 VAL A N 1
ATOM 4314 C CA . VAL A 1 566 ? -17.998 -4.022 2.068 1.00 95.50 566 VAL A CA 1
ATOM 4315 C C . VAL A 1 566 ? -19.403 -4.596 2.189 1.00 95.50 566 VAL A C 1
ATOM 4317 O O . VAL A 1 566 ? -19.846 -5.324 1.302 1.00 95.50 566 VAL A O 1
ATOM 4320 N N . TYR A 1 567 ? -20.122 -4.271 3.263 1.00 94.62 567 TYR A N 1
ATOM 4321 C CA . TYR A 1 567 ? -21.446 -4.838 3.501 1.00 94.62 567 TYR A CA 1
ATOM 4322 C C . TYR A 1 567 ? -22.483 -4.370 2.473 1.00 94.62 567 TYR A C 1
ATOM 4324 O O . TYR A 1 567 ? -23.296 -5.189 2.055 1.00 94.62 567 TYR A O 1
ATOM 4332 N N . GLU A 1 568 ? -22.401 -3.131 1.973 1.00 94.12 568 GLU A N 1
ATOM 4333 C CA . GLU A 1 568 ? -23.247 -2.640 0.871 1.00 94.12 568 GLU A CA 1
ATOM 4334 C C . GLU A 1 568 ? -23.119 -3.512 -0.394 1.00 94.12 568 GLU A C 1
ATOM 4336 O O . GLU A 1 568 ? -24.098 -3.745 -1.104 1.00 94.12 568 GLU A O 1
ATOM 4341 N N . GLN A 1 569 ? -21.926 -4.052 -0.661 1.00 95.56 569 GLN A N 1
ATOM 4342 C CA . GLN A 1 569 ? -21.676 -4.926 -1.811 1.00 95.56 569 GLN A CA 1
ATOM 4343 C C . GLN A 1 569 ? -22.041 -6.394 -1.556 1.00 95.56 569 GLN A C 1
ATOM 4345 O O . GLN A 1 569 ? -22.401 -7.105 -2.497 1.00 95.56 569 GLN A O 1
ATOM 4350 N N . LEU A 1 570 ? -21.942 -6.864 -0.310 1.00 95.88 570 LEU A N 1
ATOM 4351 C CA . LEU A 1 570 ? -22.211 -8.260 0.050 1.00 95.88 570 LEU A CA 1
ATOM 4352 C C . LEU A 1 570 ? -23.687 -8.542 0.345 1.00 95.88 570 LEU A C 1
ATOM 4354 O O . LEU A 1 570 ? -24.166 -9.638 0.051 1.00 95.88 570 LEU A O 1
ATOM 4358 N N . GLU A 1 571 ? -24.430 -7.566 0.866 1.00 94.75 571 GLU A N 1
ATOM 4359 C CA . GLU A 1 571 ? -25.837 -7.743 1.234 1.00 94.75 571 GLU A CA 1
ATOM 4360 C C . GLU A 1 571 ? -26.724 -8.209 0.058 1.00 94.75 571 GLU A C 1
ATOM 4362 O O . GLU A 1 571 ? -27.469 -9.177 0.238 1.00 94.75 571 GLU A O 1
ATOM 4367 N N . PRO A 1 572 ? -26.608 -7.664 -1.176 1.00 95.06 572 PRO A N 1
ATOM 4368 C CA . PRO A 1 572 ? -27.366 -8.163 -2.330 1.00 95.06 572 PRO A CA 1
ATOM 4369 C C . PRO A 1 572 ? -27.056 -9.618 -2.713 1.00 95.06 572 PRO A C 1
ATOM 4371 O O . PRO A 1 572 ? -27.837 -10.246 -3.431 1.00 95.06 572 PRO A O 1
ATOM 4374 N N . LEU A 1 573 ? -25.913 -10.147 -2.268 1.00 95.88 573 LEU A N 1
ATOM 4375 C CA . LEU A 1 573 ? -25.474 -11.523 -2.504 1.00 95.88 573 LEU A CA 1
ATOM 4376 C C . LEU A 1 573 ? -25.957 -12.483 -1.401 1.00 95.88 573 LEU A C 1
ATOM 4378 O O . LEU A 1 573 ? -25.756 -13.690 -1.523 1.00 95.88 573 LEU A O 1
ATOM 4382 N N . GLY A 1 574 ? -26.614 -11.973 -0.350 1.00 95.44 574 GLY A N 1
ATOM 4383 C CA . GLY A 1 574 ? -27.132 -12.772 0.765 1.00 95.44 574 GLY A CA 1
ATOM 4384 C C . GLY A 1 574 ? -26.039 -13.346 1.667 1.00 95.44 574 GLY A C 1
ATOM 4385 O O . GLY A 1 574 ? -26.241 -14.380 2.307 1.00 95.44 574 GLY A O 1
ATOM 4386 N N . VAL A 1 575 ? -24.866 -12.710 1.694 1.00 96.19 575 VAL A N 1
ATOM 4387 C CA . VAL A 1 575 ? -23.721 -13.120 2.511 1.00 96.19 575 VAL A CA 1
ATOM 4388 C C . VAL A 1 575 ? -23.146 -11.936 3.275 1.00 96.19 575 VAL A C 1
ATOM 4390 O O . VAL A 1 575 ? -23.350 -10.779 2.922 1.00 96.19 575 VAL A O 1
ATOM 4393 N N . MET A 1 576 ? -22.390 -12.226 4.324 1.00 94.38 576 MET A N 1
ATOM 4394 C CA . MET A 1 576 ? -21.520 -11.267 4.990 1.00 94.38 576 MET A CA 1
ATOM 4395 C C . MET A 1 576 ? -20.263 -11.955 5.509 1.00 94.38 576 MET A C 1
ATOM 4397 O O . MET A 1 576 ? -20.136 -13.175 5.468 1.00 94.38 576 MET A O 1
ATOM 4401 N N . VAL A 1 577 ? -19.342 -11.164 6.038 1.00 95.44 577 VAL A N 1
ATOM 4402 C CA . VAL A 1 577 ? -18.079 -11.635 6.611 1.00 95.44 577 VAL A CA 1
ATOM 4403 C C . VAL A 1 577 ? -17.973 -11.175 8.062 1.00 95.44 577 VAL A C 1
ATOM 4405 O O . VAL A 1 577 ? -18.683 -10.260 8.486 1.00 95.44 577 VAL A O 1
ATOM 4408 N N . VAL A 1 578 ? -17.092 -11.798 8.843 1.00 93.88 578 VAL A N 1
ATOM 4409 C CA . VAL A 1 578 ? -16.743 -11.299 10.181 1.00 93.88 578 VAL A CA 1
ATOM 4410 C C . VAL A 1 578 ? -15.942 -10.009 10.006 1.00 93.88 578 VAL A C 1
ATOM 4412 O O . VAL A 1 578 ? -14.758 -10.066 9.709 1.00 93.88 578 VAL A O 1
ATOM 4415 N N . GLY A 1 579 ? -16.592 -8.852 10.145 1.00 92.38 579 GLY A N 1
ATOM 4416 C CA . GLY A 1 579 ? -15.992 -7.528 9.935 1.00 92.38 579 GLY A CA 1
ATOM 4417 C C . GLY A 1 579 ? -16.349 -6.497 11.007 1.00 92.38 579 GLY A C 1
ATOM 4418 O O . GLY A 1 579 ? -16.916 -6.834 12.050 1.00 92.38 579 GLY A O 1
ATOM 4419 N N . GLY A 1 580 ? -16.026 -5.228 10.748 1.00 90.50 580 GLY A N 1
ATOM 4420 C CA . GLY A 1 580 ? -16.288 -4.100 11.644 1.00 90.50 580 GLY A CA 1
ATOM 4421 C C . GLY A 1 580 ? -17.768 -3.915 11.984 1.00 90.50 580 GLY A C 1
ATOM 4422 O O . GLY A 1 580 ? -18.653 -4.382 11.267 1.00 90.50 580 GLY A O 1
ATOM 4423 N N . ARG A 1 581 ? -18.021 -3.254 13.120 1.00 89.56 581 ARG A N 1
ATOM 4424 C CA . ARG A 1 581 ? -19.360 -3.098 13.724 1.00 89.56 581 ARG A CA 1
ATOM 4425 C C . ARG A 1 581 ? -20.012 -1.734 13.490 1.00 89.56 581 ARG A C 1
ATOM 4427 O O . ARG A 1 581 ? -21.215 -1.626 13.704 1.00 89.56 581 ARG A O 1
ATOM 4434 N N . ILE A 1 582 ? -19.221 -0.731 13.111 1.00 84.31 582 ILE A N 1
ATOM 4435 C CA . ILE A 1 582 ? -19.626 0.668 12.899 1.00 84.31 582 ILE A CA 1
ATOM 4436 C C . ILE A 1 582 ? -19.096 1.158 11.545 1.00 84.31 582 ILE A C 1
ATOM 4438 O O . ILE A 1 582 ? -18.181 0.542 10.985 1.00 84.31 582 ILE A O 1
ATOM 4442 N N . ASN A 1 583 ? -19.666 2.246 11.030 1.00 86.25 583 ASN A N 1
ATOM 4443 C CA . ASN A 1 583 ? -19.311 2.800 9.722 1.00 86.25 583 ASN A CA 1
ATOM 4444 C C . ASN A 1 583 ? -17.925 3.462 9.736 1.00 86.25 583 ASN A C 1
ATOM 4446 O O . ASN A 1 583 ? -17.427 3.862 10.785 1.00 86.25 583 ASN A O 1
ATOM 4450 N N . GLY A 1 584 ? -17.287 3.573 8.568 1.00 86.50 584 GLY A N 1
ATOM 4451 C CA . GLY A 1 584 ? -16.034 4.321 8.390 1.00 86.50 584 GLY A CA 1
ATOM 4452 C C . GLY A 1 584 ? -14.764 3.584 8.832 1.00 86.50 584 GLY A C 1
ATOM 4453 O O . GLY A 1 584 ? -13.655 3.990 8.486 1.00 86.50 584 GLY A O 1
ATOM 4454 N N . VAL A 1 585 ? -14.875 2.466 9.556 1.00 89.81 585 VAL A N 1
ATOM 4455 C CA . VAL A 1 585 ? -13.708 1.664 9.952 1.00 89.81 585 VAL A CA 1
ATOM 4456 C C . VAL A 1 585 ? -13.103 0.987 8.720 1.00 89.81 585 VAL A C 1
ATOM 4458 O O . VAL A 1 585 ? -13.769 0.211 8.037 1.00 89.81 585 VAL A O 1
ATOM 4461 N N . GLY A 1 586 ? -11.821 1.250 8.457 1.00 90.69 586 GLY A N 1
ATOM 4462 C CA . GLY A 1 586 ? -11.091 0.671 7.327 1.00 90.69 586 GLY A CA 1
ATOM 4463 C C . GLY A 1 586 ? -10.811 -0.827 7.479 1.00 90.69 586 GLY A C 1
ATOM 4464 O O . GLY A 1 586 ? -10.339 -1.276 8.527 1.00 90.69 586 GLY A O 1
ATOM 4465 N N . VAL A 1 587 ? -11.024 -1.587 6.403 1.00 91.88 587 VAL A N 1
ATOM 4466 C CA . VAL A 1 587 ? -10.794 -3.036 6.308 1.00 91.88 587 VAL A CA 1
ATOM 4467 C C . VAL A 1 587 ? -9.351 -3.381 6.652 1.00 91.88 587 VAL A C 1
ATOM 4469 O O . VAL A 1 587 ? -9.120 -4.247 7.490 1.00 91.88 587 VAL A O 1
ATOM 4472 N N . GLY A 1 588 ? -8.372 -2.687 6.067 1.00 85.62 588 GLY A N 1
ATOM 4473 C CA . GLY A 1 588 ? -6.958 -3.024 6.222 1.00 85.62 588 GLY A CA 1
ATOM 4474 C C . GLY A 1 588 ? -6.479 -3.054 7.678 1.00 85.62 588 GLY A C 1
ATOM 4475 O O . GLY A 1 588 ? -6.081 -4.099 8.189 1.00 85.62 588 GLY A O 1
ATOM 4476 N N . GLY A 1 589 ? -6.539 -1.906 8.357 1.00 80.81 589 GLY A N 1
ATOM 4477 C CA . GLY A 1 589 ? -6.009 -1.761 9.718 1.00 80.81 589 GLY A CA 1
ATOM 4478 C C . GLY A 1 589 ? -6.795 -2.529 10.787 1.00 80.81 589 GLY A C 1
ATOM 4479 O O . GLY A 1 589 ? -6.197 -2.999 11.747 1.00 80.81 589 GLY A O 1
ATOM 4480 N N . PHE A 1 590 ? -8.115 -2.676 10.629 1.00 87.50 590 PHE A N 1
ATOM 4481 C CA . PHE A 1 590 ? -8.956 -3.415 11.578 1.00 87.50 590 PHE A CA 1
ATOM 4482 C C . PHE A 1 590 ? -8.723 -4.928 11.507 1.00 87.50 590 PHE A C 1
ATOM 4484 O O . PHE A 1 590 ? -8.658 -5.593 12.543 1.00 87.50 590 PHE A O 1
ATOM 4491 N N . SER A 1 591 ? -8.601 -5.460 10.286 1.00 88.38 591 SER A N 1
ATOM 4492 C CA . SER A 1 591 ? -8.594 -6.903 10.031 1.00 88.38 591 SER A CA 1
ATOM 4493 C C . SER A 1 591 ? -7.364 -7.611 10.567 1.00 88.38 591 SER A C 1
ATOM 4495 O O . SER A 1 591 ? -7.450 -8.750 11.014 1.00 88.38 591 SER A O 1
ATOM 4497 N N . LEU A 1 592 ? -6.210 -6.954 10.519 1.00 83.31 592 LEU A N 1
ATOM 4498 C CA . LEU A 1 592 ? -4.962 -7.576 10.946 1.00 83.31 592 LEU A CA 1
ATOM 4499 C C . LEU A 1 592 ? -4.815 -7.583 12.475 1.00 83.31 592 LEU A C 1
ATOM 4501 O O . LEU A 1 592 ? -4.147 -8.461 13.010 1.00 83.31 592 LEU A O 1
ATOM 4505 N N . GLY A 1 593 ? -5.498 -6.685 13.193 1.00 81.88 593 GLY A N 1
ATOM 4506 C CA . GLY A 1 593 ? -5.424 -6.564 14.652 1.00 81.88 593 GLY A CA 1
ATOM 4507 C C . GLY A 1 593 ? -6.464 -7.389 15.423 1.00 81.88 593 GLY A C 1
ATOM 4508 O O . GLY A 1 593 ? -6.783 -7.064 16.562 1.00 81.88 593 GLY A O 1
ATOM 4509 N N . GLY A 1 594 ? -7.043 -8.430 14.822 1.00 84.38 594 GLY A N 1
ATOM 4510 C CA . GLY A 1 594 ? -8.048 -9.300 15.447 1.00 84.38 594 GLY A CA 1
ATOM 4511 C C . GLY A 1 594 ? -9.420 -9.143 14.798 1.00 84.38 594 GLY A C 1
ATOM 4512 O O . GLY A 1 594 ? -9.768 -9.901 13.900 1.00 84.38 594 GLY A O 1
ATOM 4513 N N . GLY A 1 595 ? -10.194 -8.148 15.237 1.00 88.44 595 GLY A N 1
ATOM 4514 C CA . GLY A 1 595 ? -11.456 -7.755 14.603 1.00 88.44 595 GLY A CA 1
ATOM 4515 C C . GLY A 1 595 ? -12.708 -8.384 15.222 1.00 88.44 595 GLY A C 1
ATOM 4516 O O . GLY A 1 595 ? -13.234 -9.373 14.713 1.00 88.44 595 GLY A O 1
ATOM 4517 N N . PHE A 1 596 ? -13.215 -7.777 16.302 1.00 90.38 596 PHE A N 1
ATOM 4518 C CA . PHE A 1 596 ? -14.528 -8.096 16.879 1.00 90.38 596 PHE A CA 1
ATOM 4519 C C . PHE A 1 596 ? -15.678 -7.637 15.978 1.00 90.38 596 PHE A C 1
ATOM 4521 O O . PHE A 1 596 ? -15.721 -6.487 15.538 1.00 90.38 596 PHE A O 1
ATOM 4528 N N . SER A 1 597 ? -16.643 -8.527 15.775 1.00 92.94 597 SER A N 1
ATOM 4529 C CA . SER A 1 597 ? -17.775 -8.373 14.866 1.00 92.94 597 SER A CA 1
ATOM 4530 C C . SER A 1 597 ? -19.087 -8.741 15.549 1.00 92.94 597 SER A C 1
ATOM 4532 O O . SER A 1 597 ? -19.086 -9.513 16.505 1.00 92.94 597 SER A O 1
ATOM 4534 N N . TRP A 1 598 ? -20.216 -8.314 14.974 1.00 93.38 598 TRP A N 1
ATOM 4535 C CA . TRP A 1 598 ? -21.559 -8.778 15.351 1.00 93.38 598 TRP A CA 1
ATOM 4536 C C . TRP A 1 598 ? -21.778 -10.286 15.148 1.00 93.38 598 TRP A C 1
ATOM 4538 O O . TRP A 1 598 ? -22.780 -10.834 15.597 1.00 93.38 598 TRP A O 1
ATOM 4548 N N . LYS A 1 599 ? -20.825 -10.986 14.521 1.00 92.31 599 LYS A N 1
ATOM 4549 C CA . LYS A 1 599 ? -20.808 -12.447 14.371 1.00 92.31 599 LYS A CA 1
ATOM 4550 C C . LYS A 1 599 ? -19.730 -13.162 15.191 1.00 92.31 599 LYS A C 1
ATOM 4552 O O . LYS A 1 599 ? -19.586 -14.377 15.068 1.00 92.31 599 LYS A O 1
ATOM 4557 N N . THR A 1 600 ? -19.006 -12.467 16.072 1.00 92.56 600 THR A N 1
ATOM 4558 C CA . THR A 1 600 ? -17.883 -13.085 16.794 1.00 92.56 600 THR A CA 1
ATOM 4559 C C . THR A 1 600 ? -18.270 -14.296 17.641 1.00 92.56 600 THR A C 1
ATOM 4561 O O . THR A 1 600 ? -17.554 -15.294 17.630 1.00 92.56 600 THR A O 1
ATOM 4564 N N . ASN A 1 601 ? -19.430 -14.284 18.300 1.00 92.38 601 ASN A N 1
ATOM 4565 C CA . ASN A 1 601 ? -19.903 -15.457 19.046 1.00 92.38 601 ASN A CA 1
ATOM 4566 C C . ASN A 1 601 ? -20.120 -16.705 18.158 1.00 92.38 601 ASN A C 1
ATOM 4568 O O . ASN A 1 601 ? -20.066 -17.830 18.656 1.00 92.38 601 ASN A O 1
ATOM 4572 N N . GLN A 1 602 ? -20.357 -16.525 16.855 1.00 92.88 602 GLN A N 1
ATOM 4573 C CA . GLN A 1 602 ? -20.621 -17.611 15.906 1.00 92.88 602 GLN A CA 1
ATOM 4574 C C . GLN A 1 602 ? -19.371 -18.118 15.192 1.00 92.88 602 GLN A C 1
ATOM 4576 O O . GLN A 1 602 ? -19.309 -19.311 14.908 1.00 92.88 602 GLN A O 1
ATOM 4581 N N . PHE A 1 603 ? -18.423 -17.230 14.880 1.00 92.19 603 PHE A N 1
ATOM 4582 C CA . PHE A 1 603 ? -17.327 -17.537 13.952 1.00 92.19 603 PHE A CA 1
ATOM 4583 C C . PHE A 1 603 ? -15.935 -17.087 14.429 1.00 92.19 603 PHE A C 1
ATOM 4585 O O . PHE A 1 603 ? -14.954 -17.344 13.740 1.00 92.19 603 PHE A O 1
ATOM 4592 N N . GLY A 1 604 ? -15.819 -16.463 15.607 1.00 90.25 604 GLY A N 1
ATOM 4593 C CA . GLY A 1 604 ? -14.545 -15.969 16.145 1.00 90.25 604 GLY A CA 1
ATOM 4594 C C . GLY A 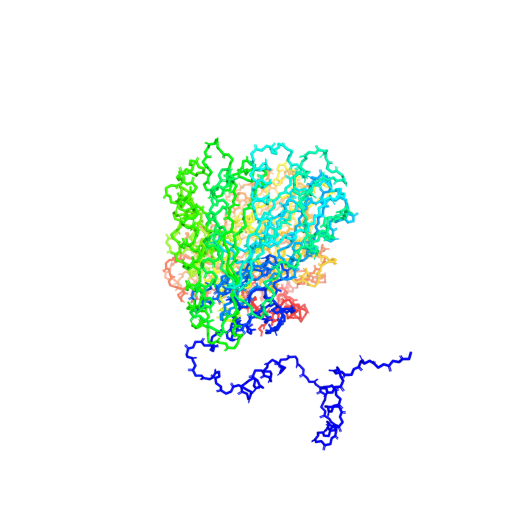1 604 ? -14.206 -14.544 15.714 1.00 90.25 604 GLY A C 1
ATOM 4595 O O . GLY A 1 604 ? -15.083 -13.753 15.356 1.00 90.25 604 GLY A O 1
ATOM 4596 N N . LEU A 1 605 ? -12.930 -14.175 15.801 1.00 90.50 605 LEU A N 1
ATOM 4597 C CA . LEU A 1 605 ? -12.461 -12.887 15.292 1.00 90.50 605 LEU A CA 1
ATOM 4598 C C . LEU A 1 605 ? -12.316 -12.928 13.769 1.00 90.50 605 LEU A C 1
ATOM 4600 O O . LEU A 1 605 ? -12.213 -13.999 13.171 1.00 90.50 605 LEU A O 1
ATOM 4604 N N . LEU A 1 606 ? -12.233 -11.761 13.129 1.00 91.44 606 LEU A N 1
ATOM 4605 C CA . LEU A 1 606 ? -11.943 -11.690 11.695 1.00 91.44 606 LEU A CA 1
ATOM 4606 C C . LEU A 1 606 ? -10.671 -12.479 11.359 1.00 91.44 606 LEU A C 1
ATOM 4608 O O . LEU A 1 606 ? -10.672 -13.275 10.418 1.00 91.44 606 LEU A O 1
ATOM 4612 N N . THR A 1 607 ? -9.616 -12.352 12.168 1.00 89.62 607 THR A N 1
ATOM 4613 C CA . THR A 1 607 ? -8.361 -13.098 11.988 1.00 89.62 607 THR A CA 1
ATOM 4614 C C . THR A 1 607 ? -8.534 -14.618 11.967 1.00 89.62 607 THR A C 1
ATOM 4616 O O . THR A 1 607 ? -7.770 -15.311 11.285 1.00 89.62 607 THR A O 1
ATOM 4619 N N . ASP A 1 608 ? -9.544 -15.157 12.650 1.00 89.50 608 ASP A N 1
ATOM 4620 C CA . ASP A 1 608 ? -9.848 -16.592 12.643 1.00 89.50 608 ASP A CA 1
ATOM 4621 C C . ASP A 1 608 ? -10.489 -17.041 11.323 1.00 89.50 608 ASP A C 1
ATOM 4623 O O . ASP A 1 608 ? -10.293 -18.181 10.899 1.00 89.50 608 ASP A O 1
ATOM 4627 N N . THR A 1 609 ? -11.160 -16.120 10.628 1.00 92.94 609 THR A N 1
ATOM 4628 C CA . THR A 1 609 ? -11.787 -16.333 9.312 1.00 92.94 609 THR A CA 1
ATOM 4629 C C . THR A 1 609 ? -10.884 -15.984 8.124 1.00 92.94 609 THR A C 1
ATOM 4631 O O . THR A 1 609 ? -11.266 -16.209 6.977 1.00 92.94 609 THR A O 1
ATOM 4634 N N . LEU A 1 610 ? -9.674 -15.453 8.361 1.00 93.19 610 LEU A N 1
ATOM 4635 C CA . LEU A 1 610 ? -8.709 -15.181 7.290 1.00 93.19 610 LEU A CA 1
ATOM 4636 C C . LEU A 1 610 ? -8.253 -16.480 6.618 1.00 93.19 610 LEU A C 1
ATOM 4638 O O . LEU A 1 610 ? -7.695 -17.370 7.275 1.00 93.19 610 LEU A O 1
ATOM 4642 N N . VAL A 1 611 ? -8.411 -16.511 5.295 1.00 95.56 611 VAL A N 1
ATOM 4643 C CA . VAL A 1 611 ? -7.968 -17.571 4.382 1.00 95.56 611 VAL A CA 1
ATOM 4644 C C . VAL A 1 611 ? -6.611 -17.224 3.773 1.00 95.56 611 VAL A C 1
ATOM 4646 O O . VAL A 1 611 ? -5.719 -18.074 3.729 1.00 95.56 611 VAL A O 1
ATOM 4649 N N . SER A 1 612 ? -6.431 -15.978 3.323 1.00 95.25 612 SER A N 1
ATOM 4650 C CA . SER A 1 612 ? -5.172 -15.515 2.736 1.00 95.25 612 SER A CA 1
ATOM 4651 C C . SER A 1 612 ? -4.983 -13.999 2.849 1.00 95.25 612 SER A C 1
ATOM 4653 O O . SER A 1 612 ? -5.955 -13.255 2.987 1.00 95.25 612 SER A O 1
ATOM 4655 N N . VAL A 1 613 ? -3.729 -13.543 2.779 1.00 94.94 613 VAL A N 1
ATOM 4656 C CA . VAL A 1 613 ? -3.360 -12.118 2.730 1.00 94.94 613 VAL A CA 1
ATOM 4657 C C . VAL A 1 613 ? -2.313 -11.899 1.636 1.00 94.94 613 VAL A C 1
ATOM 4659 O O . VAL A 1 613 ? -1.236 -12.494 1.692 1.00 94.94 613 VAL A O 1
ATOM 4662 N N . GLU A 1 614 ? -2.605 -11.038 0.659 1.00 95.62 614 GLU A N 1
ATOM 4663 C CA . GLU A 1 614 ? -1.600 -10.552 -0.297 1.00 95.62 614 GLU A CA 1
ATOM 4664 C C . GLU A 1 614 ? -0.775 -9.459 0.392 1.00 95.62 614 GLU A C 1
ATOM 4666 O O . GLU A 1 614 ? -1.332 -8.491 0.916 1.00 95.62 614 GLU A O 1
ATOM 4671 N N . THR A 1 615 ? 0.545 -9.640 0.444 1.00 94.06 615 THR A N 1
ATOM 4672 C CA . THR A 1 615 ? 1.464 -8.768 1.185 1.00 94.06 615 THR A CA 1
ATOM 4673 C C . THR A 1 615 ? 2.670 -8.404 0.336 1.00 94.06 615 THR A C 1
ATOM 4675 O O . THR A 1 615 ? 3.314 -9.273 -0.246 1.00 94.06 615 THR A O 1
ATOM 4678 N N . VAL A 1 616 ? 3.023 -7.121 0.321 1.00 94.62 616 VAL A N 1
ATOM 4679 C CA . VAL A 1 616 ? 4.287 -6.629 -0.230 1.00 94.62 616 VAL A CA 1
ATOM 4680 C C . VAL A 1 616 ? 5.329 -6.563 0.880 1.00 94.62 616 VAL A C 1
ATOM 4682 O O . VAL A 1 616 ? 5.223 -5.758 1.804 1.00 94.62 616 VAL A O 1
ATOM 4685 N N . LEU A 1 617 ? 6.343 -7.411 0.795 1.00 92.31 617 LEU A N 1
ATOM 4686 C CA . LEU A 1 617 ? 7.418 -7.508 1.772 1.00 92.31 617 LEU A CA 1
ATOM 4687 C C . LEU A 1 617 ? 8.379 -6.308 1.700 1.00 92.31 617 LEU A C 1
ATOM 4689 O O . LEU A 1 617 ? 8.465 -5.638 0.668 1.00 92.31 617 LEU A O 1
ATOM 4693 N N . PRO A 1 618 ? 9.180 -6.070 2.754 1.00 89.06 618 PRO A N 1
ATOM 4694 C CA . PRO A 1 618 ? 10.279 -5.094 2.762 1.00 89.06 618 PRO A CA 1
ATOM 4695 C C . PRO A 1 618 ? 11.258 -5.217 1.592 1.00 89.06 618 PRO A C 1
ATOM 4697 O O . PRO A 1 618 ? 11.809 -4.222 1.122 1.00 89.06 618 PRO A O 1
ATOM 4700 N N . SER A 1 619 ? 11.469 -6.445 1.110 1.00 84.06 619 SER A N 1
ATOM 4701 C CA . SER A 1 619 ? 12.286 -6.753 -0.069 1.00 84.06 619 SER A CA 1
ATOM 4702 C C . SER A 1 619 ? 11.677 -6.236 -1.381 1.00 84.06 619 SER A C 1
ATOM 4704 O O . SER A 1 619 ? 12.365 -6.173 -2.400 1.00 84.06 619 SER A O 1
ATOM 4706 N N . GLY A 1 620 ? 10.393 -5.874 -1.373 1.00 84.88 620 GLY A N 1
ATOM 4707 C CA . GLY A 1 620 ? 9.564 -5.599 -2.544 1.00 84.88 620 GLY A CA 1
ATOM 4708 C C . GLY A 1 620 ? 8.939 -6.853 -3.165 1.00 84.88 620 GLY A C 1
ATOM 4709 O O . GLY A 1 620 ? 8.221 -6.737 -4.155 1.00 84.88 620 GLY A O 1
ATOM 4710 N N . GLU A 1 621 ? 9.182 -8.046 -2.622 1.00 88.38 621 GLU A N 1
ATOM 4711 C CA . GLU A 1 621 ? 8.498 -9.261 -3.072 1.00 88.38 621 GLU A CA 1
ATOM 4712 C C . GLU A 1 621 ? 7.007 -9.214 -2.712 1.00 88.38 621 GLU A C 1
ATOM 4714 O O . GLU A 1 621 ? 6.637 -8.755 -1.634 1.00 88.38 621 GLU A O 1
ATOM 4719 N N . ILE A 1 622 ? 6.149 -9.683 -3.618 1.00 93.62 622 ILE A N 1
ATOM 4720 C CA . ILE A 1 622 ? 4.701 -9.769 -3.404 1.00 93.62 622 ILE A CA 1
ATOM 4721 C C . ILE A 1 622 ? 4.371 -11.234 -3.131 1.00 93.62 622 ILE A C 1
ATOM 4723 O O . ILE A 1 622 ? 4.604 -12.084 -3.992 1.00 93.62 622 ILE A O 1
ATOM 4727 N N . VAL A 1 623 ? 3.837 -11.528 -1.947 1.00 94.88 623 VAL A N 1
ATOM 4728 C CA . VAL A 1 623 ? 3.552 -12.894 -1.492 1.00 94.88 623 VAL A CA 1
ATOM 4729 C C . VAL A 1 623 ? 2.084 -13.066 -1.121 1.00 94.88 623 VAL A C 1
ATOM 4731 O O . VAL A 1 623 ? 1.449 -12.149 -0.602 1.00 94.88 623 VAL A O 1
ATOM 4734 N N . GLN A 1 624 ? 1.561 -14.275 -1.336 1.00 95.94 624 GLN A N 1
ATOM 4735 C CA . GLN A 1 624 ? 0.259 -14.690 -0.815 1.00 95.94 624 GLN A CA 1
ATOM 4736 C C . GLN A 1 624 ? 0.465 -15.536 0.446 1.00 95.94 624 GLN A C 1
ATOM 4738 O O . GLN A 1 624 ? 0.789 -16.726 0.368 1.00 95.94 624 GLN A O 1
ATOM 4743 N N . ALA A 1 625 ? 0.272 -14.926 1.613 1.00 94.06 625 ALA A N 1
ATOM 4744 C CA . ALA A 1 625 ? 0.401 -15.600 2.898 1.00 94.06 625 ALA A CA 1
ATOM 4745 C C . ALA A 1 625 ? -0.870 -16.407 3.211 1.00 94.06 625 ALA A C 1
ATOM 4747 O O . ALA A 1 625 ? -1.984 -15.887 3.139 1.00 94.06 625 ALA A O 1
ATOM 4748 N N . THR A 1 626 ? -0.703 -17.684 3.546 1.00 94.75 626 THR A N 1
ATOM 4749 C CA . THR A 1 626 ? -1.756 -18.650 3.902 1.00 94.75 626 THR A CA 1
ATOM 4750 C C . THR A 1 626 ? -1.224 -19.627 4.956 1.00 94.75 626 THR A C 1
ATOM 4752 O O . THR A 1 626 ? -0.034 -19.649 5.257 1.00 94.75 626 THR A O 1
ATOM 4755 N N . ASN A 1 627 ? -2.066 -20.531 5.464 1.00 91.81 627 ASN A N 1
ATOM 4756 C CA . ASN A 1 627 ? -1.601 -21.611 6.347 1.00 91.81 627 ASN A CA 1
ATOM 4757 C C . ASN A 1 627 ? -0.601 -22.584 5.684 1.00 91.81 627 ASN A C 1
ATOM 4759 O O . ASN A 1 627 ? 0.093 -23.312 6.390 1.00 91.81 627 ASN A O 1
ATOM 4763 N N . SER A 1 628 ? -0.536 -22.634 4.349 1.00 93.56 628 SER A N 1
ATOM 4764 C CA . SER A 1 628 ? 0.344 -23.542 3.595 1.00 93.56 628 SER A CA 1
ATOM 4765 C C . SER A 1 628 ? 1.487 -22.848 2.848 1.00 93.56 628 SER A C 1
ATOM 4767 O O . SER A 1 628 ? 2.387 -23.529 2.367 1.00 93.56 628 SER A O 1
ATOM 4769 N N . SER A 1 629 ? 1.449 -21.521 2.729 1.00 93.56 629 SER A N 1
ATOM 4770 C CA . SER A 1 629 ? 2.406 -20.697 1.981 1.00 93.56 629 SER A CA 1
ATOM 4771 C C . SER A 1 629 ? 2.753 -19.487 2.833 1.00 93.56 629 SER A C 1
ATOM 4773 O O . SER A 1 629 ? 1.850 -18.739 3.189 1.00 93.56 629 SER A O 1
ATOM 4775 N N . GLU A 1 630 ? 4.024 -19.313 3.187 1.00 93.75 630 GLU A N 1
ATOM 4776 C CA . GLU A 1 630 ? 4.465 -18.331 4.192 1.00 93.75 630 GLU A CA 1
ATOM 4777 C C . GLU A 1 630 ? 3.704 -18.440 5.541 1.00 93.75 630 GLU A C 1
ATOM 4779 O O . GLU A 1 630 ? 3.165 -17.446 6.032 1.00 93.75 630 GLU A O 1
ATOM 4784 N N . PRO A 1 631 ? 3.619 -19.634 6.172 1.00 93.94 631 PRO A N 1
ATOM 4785 C CA . PRO A 1 631 ? 2.782 -19.849 7.360 1.00 93.94 631 PRO A CA 1
ATOM 4786 C C . PRO A 1 631 ? 3.214 -19.022 8.578 1.00 93.94 631 PRO A C 1
ATOM 4788 O O . PRO A 1 631 ? 2.375 -18.637 9.391 1.00 93.94 631 PRO A O 1
ATOM 4791 N N . ASP A 1 632 ? 4.509 -18.729 8.707 1.00 92.62 632 ASP A N 1
ATOM 4792 C CA . ASP A 1 632 ? 5.033 -17.877 9.775 1.00 92.62 632 ASP A CA 1
ATOM 4793 C C . ASP A 1 632 ? 4.657 -16.405 9.560 1.00 92.62 632 ASP A C 1
ATOM 4795 O O . ASP A 1 632 ? 4.200 -15.747 10.496 1.00 92.62 632 ASP A O 1
ATOM 4799 N N . LEU A 1 633 ? 4.746 -15.905 8.321 1.00 92.38 633 LEU A N 1
ATOM 4800 C CA . LEU A 1 633 ? 4.230 -14.583 7.967 1.00 92.38 633 LEU A CA 1
ATOM 4801 C C . LEU A 1 633 ? 2.722 -14.501 8.201 1.00 92.38 633 LEU A C 1
ATOM 4803 O O . LEU A 1 633 ? 2.253 -13.552 8.819 1.00 92.38 633 LEU A O 1
ATOM 4807 N N . PHE A 1 634 ? 1.959 -15.503 7.756 1.00 92.50 634 PHE A N 1
ATOM 4808 C CA . PHE A 1 634 ? 0.509 -15.539 7.934 1.00 92.50 634 PHE A CA 1
ATOM 4809 C C . PHE A 1 634 ? 0.118 -15.528 9.415 1.00 92.50 634 PHE A C 1
ATOM 4811 O O . PHE A 1 634 ? -0.770 -14.777 9.815 1.00 92.50 634 PHE A O 1
ATOM 4818 N N . PHE A 1 635 ? 0.829 -16.292 10.250 1.00 91.75 635 PHE A N 1
ATOM 4819 C CA . PHE A 1 635 ? 0.688 -16.244 11.704 1.00 91.75 635 PHE A CA 1
ATOM 4820 C C . PHE A 1 635 ? 0.940 -14.834 12.261 1.00 91.75 635 PHE A C 1
ATOM 4822 O O . PHE A 1 635 ? 0.137 -14.352 13.059 1.00 91.75 635 PHE A O 1
ATOM 4829 N N . GLY A 1 636 ? 2.016 -14.167 11.827 1.00 88.88 636 GLY A N 1
ATOM 4830 C CA . GLY A 1 636 ? 2.356 -12.804 12.249 1.00 88.88 636 GLY A CA 1
ATOM 4831 C C . GLY A 1 636 ? 1.351 -11.746 11.783 1.00 88.88 636 GLY A C 1
ATOM 4832 O O . GLY A 1 636 ? 1.014 -10.837 12.540 1.00 88.88 636 GLY A O 1
ATOM 4833 N N . LEU A 1 637 ? 0.824 -11.880 10.564 1.00 88.06 637 LEU A N 1
ATOM 4834 C CA . LEU A 1 637 ? -0.195 -10.986 10.008 1.00 88.06 637 LEU A CA 1
ATOM 4835 C C . LEU A 1 637 ? -1.525 -11.089 10.770 1.00 88.06 637 LEU A C 1
ATOM 4837 O O . LEU A 1 637 ? -2.191 -10.071 10.943 1.00 88.06 637 LEU A O 1
ATOM 4841 N N . LYS A 1 638 ? -1.872 -12.266 11.315 1.00 85.94 638 LYS A N 1
ATOM 4842 C CA . LYS A 1 638 ? -3.032 -12.495 12.204 1.00 85.94 638 LYS A CA 1
ATOM 4843 C C . LYS A 1 638 ? -2.854 -11.942 13.629 1.00 85.94 638 LYS A C 1
ATOM 4845 O O . LYS A 1 638 ? -3.218 -12.613 14.593 1.00 85.94 638 LYS A O 1
ATOM 4850 N N . ALA A 1 639 ? -2.250 -10.764 13.761 1.00 68.19 639 ALA A N 1
ATOM 4851 C CA . ALA A 1 639 ? -2.295 -9.891 14.941 1.00 68.19 639 ALA A CA 1
ATOM 4852 C C . ALA A 1 639 ? -1.587 -8.545 14.708 1.00 68.19 639 ALA A C 1
ATOM 4854 O O . ALA A 1 639 ? -1.188 -7.887 15.669 1.00 68.19 639 ALA A O 1
ATOM 4855 N N . SER A 1 640 ? -1.353 -8.144 13.455 1.00 58.34 640 SER A N 1
ATOM 4856 C CA . SER A 1 640 ? -0.723 -6.857 13.170 1.00 58.34 640 SER A CA 1
ATOM 4857 C C . SER A 1 640 ? -1.652 -5.726 13.626 1.00 58.34 640 SER A C 1
ATOM 4859 O O . SER A 1 640 ? -2.719 -5.533 13.059 1.00 58.34 640 SER A O 1
ATOM 4861 N N . PHE A 1 641 ? -1.270 -5.036 14.700 1.00 58.47 641 PHE A N 1
ATOM 4862 C CA . PHE A 1 641 ? -2.027 -3.975 15.379 1.00 58.47 641 PHE A CA 1
ATOM 4863 C C . PHE A 1 641 ? -2.700 -2.926 14.456 1.00 58.47 641 PHE A C 1
ATOM 4865 O O . PHE A 1 641 ? -2.232 -2.636 13.352 1.00 58.47 641 PHE A O 1
ATOM 4872 N N . THR A 1 642 ? -3.748 -2.269 14.974 1.00 46.69 642 THR A N 1
ATOM 4873 C CA . THR A 1 642 ? -4.481 -1.148 14.361 1.00 46.69 642 THR A CA 1
ATOM 4874 C C . THR A 1 642 ? -3.571 -0.057 13.795 1.00 46.69 642 THR A C 1
ATOM 4876 O O . THR A 1 642 ? -2.844 0.635 14.503 1.00 46.69 642 THR A O 1
ATOM 4879 N N . GLY A 1 643 ? -3.678 0.175 12.490 1.00 46.12 643 GLY A N 1
ATOM 4880 C CA . GLY A 1 643 ? -2.987 1.272 11.803 1.00 46.12 643 GLY A CA 1
ATOM 4881 C C . GLY A 1 643 ? -1.638 0.889 11.204 1.00 46.12 643 GLY A C 1
ATOM 4882 O O . GLY A 1 643 ? -1.060 1.693 10.487 1.00 46.12 643 GLY A O 1
ATOM 4883 N N . GLY A 1 644 ? -1.178 -0.343 11.414 1.00 50.50 644 GLY A N 1
ATOM 4884 C CA . GLY A 1 644 ? 0.012 -0.849 10.764 1.00 50.50 644 GLY A CA 1
ATOM 4885 C C . GLY A 1 644 ? -0.309 -1.980 9.808 1.00 50.50 644 GLY A C 1
ATOM 4886 O O . GLY A 1 644 ? -0.104 -3.140 10.145 1.00 50.50 644 GLY A O 1
ATOM 4887 N N . LEU A 1 645 ? -0.704 -1.661 8.574 1.00 53.47 645 LEU A N 1
ATOM 4888 C CA . LEU A 1 645 ? -0.696 -2.619 7.458 1.00 53.47 645 LEU A CA 1
ATOM 4889 C C . LEU A 1 645 ? 0.695 -3.232 7.201 1.00 53.47 645 LEU A C 1
ATOM 4891 O O . LEU A 1 645 ? 0.832 -3.886 6.187 1.00 53.47 645 LEU A O 1
ATOM 4895 N N . ASN A 1 646 ? 1.697 -2.973 8.050 1.00 61.97 646 ASN A N 1
ATOM 4896 C CA . ASN A 1 646 ? 3.092 -2.697 7.739 1.00 61.97 646 ASN A CA 1
ATOM 4897 C C . ASN A 1 646 ? 4.085 -3.284 8.779 1.00 61.97 646 ASN A C 1
ATOM 4899 O O . ASN A 1 646 ? 5.254 -2.928 8.732 1.00 61.97 646 ASN A O 1
ATOM 4903 N N . GLN A 1 647 ? 3.702 -4.141 9.741 1.00 74.62 647 GLN A N 1
ATOM 4904 C CA . GLN A 1 647 ? 4.712 -4.683 10.683 1.00 74.62 647 GLN A CA 1
ATOM 4905 C C . GLN A 1 647 ? 5.681 -5.660 10.003 1.00 74.62 647 GLN A C 1
ATOM 4907 O O . GLN A 1 647 ? 6.873 -5.659 10.302 1.00 74.62 647 GLN A O 1
ATOM 4912 N N . PHE A 1 648 ? 5.169 -6.484 9.085 1.00 84.06 648 PHE A N 1
ATOM 4913 C CA . PHE A 1 648 ? 5.940 -7.521 8.383 1.00 84.06 648 PHE A CA 1
ATOM 4914 C C . PHE A 1 648 ? 6.028 -7.289 6.861 1.00 84.06 648 PHE A C 1
ATOM 4916 O O . PHE A 1 648 ? 6.662 -8.057 6.146 1.00 84.06 648 PHE A O 1
ATOM 4923 N N . GLY A 1 649 ? 5.389 -6.230 6.366 1.00 89.19 649 GLY A N 1
ATOM 4924 C CA . GLY A 1 649 ? 5.149 -5.930 4.951 1.00 89.19 649 GLY A CA 1
ATOM 4925 C C . GLY A 1 649 ? 3.802 -5.222 4.811 1.00 89.19 649 GLY A C 1
ATOM 4926 O O . GLY A 1 649 ? 3.078 -5.185 5.795 1.00 89.19 649 GLY A O 1
ATOM 4927 N N . ILE A 1 650 ? 3.486 -4.648 3.647 1.00 92.06 650 ILE A N 1
ATOM 4928 C CA . ILE A 1 650 ? 2.248 -3.898 3.374 1.00 92.06 650 ILE A CA 1
ATOM 4929 C C . ILE A 1 650 ? 1.181 -4.828 2.787 1.00 92.06 650 ILE A C 1
ATOM 4931 O O . ILE A 1 650 ? 1.336 -5.283 1.654 1.00 92.06 650 ILE A O 1
ATOM 4935 N N . ALA A 1 651 ? 0.095 -5.099 3.518 1.00 92.88 651 ALA A N 1
ATOM 4936 C CA . ALA A 1 651 ? -1.014 -5.886 2.972 1.00 92.88 651 ALA A CA 1
ATOM 4937 C C . ALA A 1 651 ? -1.846 -5.078 1.961 1.00 92.88 651 ALA A C 1
ATOM 4939 O O . ALA A 1 651 ? -2.167 -3.911 2.193 1.00 92.88 651 ALA A O 1
ATOM 4940 N N . THR A 1 652 ? -2.206 -5.712 0.847 1.00 94.06 652 THR A N 1
ATOM 4941 C CA . THR A 1 652 ? -2.931 -5.112 -0.290 1.00 94.06 652 THR A CA 1
ATOM 4942 C C . THR A 1 652 ? -4.314 -5.716 -0.491 1.00 94.06 652 THR A C 1
ATOM 4944 O O . THR A 1 652 ? -5.229 -5.032 -0.960 1.00 94.06 652 THR A O 1
ATOM 4947 N N . GLN A 1 653 ? -4.492 -6.977 -0.095 1.00 94.44 653 GLN A N 1
ATOM 4948 C CA . GLN A 1 653 ? -5.739 -7.715 -0.250 1.00 94.44 653 GLN A CA 1
ATOM 4949 C C . GLN A 1 653 ? -5.901 -8.776 0.846 1.00 94.44 653 GLN A C 1
ATOM 4951 O O . GLN A 1 653 ? -4.928 -9.406 1.262 1.00 94.44 653 GLN A O 1
ATOM 4956 N N . LEU A 1 654 ? -7.137 -9.001 1.288 1.00 95.12 654 LEU A N 1
ATOM 4957 C CA . LEU A 1 654 ? -7.512 -10.021 2.269 1.00 95.12 654 LEU A CA 1
ATOM 4958 C C . LEU A 1 654 ? -8.532 -10.974 1.651 1.00 95.12 654 LEU A C 1
ATOM 4960 O O . LEU A 1 654 ? -9.453 -10.518 0.986 1.00 95.12 654 LEU A O 1
ATOM 4964 N N . THR A 1 655 ? -8.417 -12.276 1.899 1.00 97.38 655 THR A N 1
ATOM 4965 C CA . THR A 1 655 ? -9.500 -13.232 1.619 1.00 97.38 655 THR A CA 1
ATOM 4966 C C . THR A 1 655 ? -10.023 -13.797 2.931 1.00 97.38 655 THR A C 1
ATOM 4968 O O . THR A 1 655 ? -9.243 -14.322 3.730 1.00 97.38 655 THR A O 1
ATOM 4971 N N . VAL A 1 656 ? -11.330 -13.682 3.150 1.00 96.62 656 VAL A N 1
ATOM 4972 C CA . VAL A 1 656 ? -12.037 -14.084 4.378 1.00 96.62 656 VAL A CA 1
ATOM 4973 C C . VAL A 1 656 ? -13.196 -15.024 4.059 1.00 96.62 656 VAL A C 1
ATOM 4975 O O . VAL A 1 656 ? -13.739 -14.994 2.954 1.00 96.62 656 VAL A O 1
ATOM 4978 N N . GLU A 1 657 ? -13.581 -15.857 5.022 1.00 97.00 657 GLU A N 1
ATOM 4979 C CA . GLU A 1 657 ? -14.764 -16.718 4.907 1.00 97.00 657 GLU A CA 1
ATOM 4980 C C . GLU A 1 657 ? -16.057 -15.890 4.854 1.00 97.00 657 GLU A C 1
ATOM 4982 O O . GLU A 1 657 ? -16.247 -14.935 5.612 1.00 97.00 657 GLU A O 1
ATOM 4987 N N . ALA A 1 658 ? -16.949 -16.273 3.943 1.00 97.12 658 ALA A N 1
ATOM 4988 C CA . ALA A 1 658 ? -18.282 -15.718 3.791 1.00 97.12 658 ALA A CA 1
ATOM 4989 C C . ALA A 1 658 ? -19.297 -16.576 4.553 1.00 97.12 658 ALA A C 1
ATOM 4991 O O . ALA A 1 658 ? -19.216 -17.805 4.593 1.00 97.12 658 ALA A O 1
ATOM 4992 N N . HIS A 1 659 ? -20.300 -15.929 5.130 1.00 95.56 659 HIS A N 1
ATOM 4993 C CA . HIS A 1 659 ? -21.380 -16.582 5.854 1.00 95.56 659 HIS A CA 1
ATOM 4994 C C . HIS A 1 659 ? -22.728 -16.068 5.350 1.00 95.56 659 HIS A C 1
ATOM 4996 O O . HIS A 1 659 ? -22.855 -14.865 5.119 1.00 95.56 659 HIS A O 1
ATOM 5002 N N . PRO A 1 660 ? -23.753 -16.927 5.220 1.00 94.81 660 PRO A N 1
ATOM 5003 C CA . PRO A 1 660 ? -25.090 -16.485 4.846 1.00 94.81 660 PRO A CA 1
ATOM 5004 C C . PRO A 1 660 ? -25.611 -15.388 5.780 1.00 94.81 660 PRO A C 1
ATOM 5006 O O . PRO A 1 660 ? -25.452 -15.485 7.003 1.00 94.81 660 PRO A O 1
ATOM 5009 N N . GLN A 1 661 ? -26.253 -14.378 5.196 1.00 94.31 661 GLN A N 1
ATOM 5010 C CA . GLN A 1 661 ? -26.877 -13.278 5.920 1.00 94.31 661 GLN A CA 1
ATOM 5011 C C . GLN A 1 661 ? -28.271 -12.975 5.379 1.00 94.31 661 GLN A C 1
ATOM 5013 O O . GLN A 1 661 ? -28.489 -12.908 4.172 1.00 94.31 661 GLN A O 1
ATOM 5018 N N . ASP A 1 662 ? -29.200 -12.768 6.307 1.00 92.38 662 ASP A N 1
ATOM 5019 C CA . ASP A 1 662 ? -30.564 -12.300 6.053 1.00 92.38 662 ASP A CA 1
ATOM 5020 C C . ASP A 1 662 ? -30.857 -11.120 7.005 1.00 92.38 662 ASP A C 1
ATOM 5022 O O . ASP A 1 662 ? -29.934 -10.513 7.559 1.00 92.38 662 ASP A O 1
ATOM 5026 N N . LEU A 1 663 ? -32.127 -10.790 7.228 1.00 96.31 663 LEU A N 1
ATOM 5027 C CA . LEU A 1 663 ? -32.543 -9.776 8.189 1.00 96.31 663 LEU A CA 1
ATOM 5028 C C . LEU A 1 663 ? -32.006 -10.057 9.597 1.00 96.31 663 LEU A C 1
ATOM 5030 O O . LEU A 1 663 ? -32.032 -11.189 10.094 1.00 96.31 663 LEU A O 1
ATOM 5034 N N . VAL A 1 664 ? -31.603 -8.981 10.261 1.00 97.00 664 VAL A N 1
ATOM 5035 C CA . VAL A 1 664 ? -31.182 -8.954 11.661 1.00 97.00 664 VAL A CA 1
ATOM 5036 C C . VAL A 1 664 ? -32.221 -8.233 12.505 1.00 97.00 664 VAL A C 1
ATOM 5038 O O . VAL A 1 664 ? -32.982 -7.404 12.005 1.00 97.00 664 VAL A O 1
ATOM 5041 N N . PHE A 1 665 ? -32.258 -8.539 13.796 1.00 97.50 665 PHE A N 1
ATOM 5042 C CA . PHE A 1 665 ? -33.008 -7.765 14.779 1.00 97.50 665 PHE A CA 1
ATOM 5043 C C . PHE A 1 665 ? -32.017 -6.994 15.641 1.00 97.50 665 PHE A C 1
ATOM 5045 O O . PHE A 1 665 ? -31.195 -7.597 16.329 1.00 97.50 665 PHE A O 1
ATOM 5052 N N . GLY A 1 666 ? -32.072 -5.669 15.606 1.00 96.00 666 GLY A N 1
ATOM 5053 C CA . GLY A 1 666 ? -31.065 -4.853 16.267 1.00 96.00 666 GLY A CA 1
ATOM 5054 C C . GLY A 1 666 ? -31.300 -3.362 16.119 1.00 96.00 666 GLY A C 1
ATOM 5055 O O . GLY A 1 666 ? -32.291 -2.925 15.540 1.00 96.00 666 GLY A O 1
ATOM 5056 N N . GLY A 1 667 ? -30.391 -2.589 16.697 1.00 94.62 667 GLY A N 1
ATOM 5057 C CA . GLY A 1 667 ? -30.486 -1.137 16.815 1.00 94.62 667 GLY A CA 1
ATOM 5058 C C . GLY A 1 667 ? -29.912 -0.673 18.147 1.00 94.62 667 GLY A C 1
ATOM 5059 O O . GLY A 1 667 ? -29.240 -1.440 18.846 1.00 94.62 667 GLY A O 1
ATOM 5060 N N . PHE A 1 668 ? -30.161 0.583 18.506 1.00 94.12 668 PHE A N 1
ATOM 5061 C CA . PHE A 1 668 ? -29.674 1.144 19.763 1.00 94.12 668 PHE A CA 1
ATOM 5062 C C . PHE A 1 668 ? -30.802 1.496 20.736 1.00 94.12 668 PHE A C 1
ATOM 5064 O O . PHE A 1 668 ? -31.939 1.791 20.357 1.00 94.12 668 PHE A O 1
ATOM 5071 N N . LEU A 1 669 ? -30.459 1.484 22.020 1.00 95.62 669 LEU A N 1
ATOM 5072 C CA . LEU A 1 669 ? -31.307 1.902 23.131 1.00 95.62 669 LEU A CA 1
ATOM 5073 C C . LEU A 1 669 ? -30.531 2.892 23.986 1.00 95.62 669 LEU A C 1
ATOM 5075 O O . LEU A 1 669 ? -29.399 2.606 24.365 1.00 95.62 669 LEU A O 1
ATOM 5079 N N . THR A 1 670 ? -31.152 4.014 24.328 1.00 95.44 670 THR A N 1
ATOM 5080 C CA . THR A 1 670 ? -30.586 5.015 25.238 1.00 95.44 670 THR A CA 1
ATOM 5081 C C . THR A 1 670 ? -31.387 5.053 26.527 1.00 95.44 670 THR A C 1
ATOM 5083 O O . THR A 1 670 ? -32.609 5.214 26.491 1.00 95.44 670 THR A O 1
ATOM 5086 N N . TYR A 1 671 ? -30.701 4.991 27.663 1.00 95.19 671 TYR A N 1
ATOM 5087 C CA . TYR A 1 671 ? -31.301 4.983 28.991 1.00 95.19 671 TYR A CA 1
ATOM 5088 C C . TYR A 1 671 ? -30.834 6.173 29.822 1.00 95.19 671 TYR A C 1
ATOM 5090 O O . TYR A 1 671 ? -29.686 6.614 29.690 1.00 95.19 671 TYR A O 1
ATOM 5098 N N . PRO A 1 672 ? -31.708 6.692 30.695 1.00 91.19 672 PRO A N 1
ATOM 5099 C CA . PRO A 1 672 ? -31.342 7.770 31.586 1.00 91.19 672 PRO A CA 1
ATOM 5100 C C . PRO A 1 672 ? -30.685 7.186 32.854 1.00 91.19 672 PRO A C 1
ATOM 5102 O O . PRO A 1 672 ? -30.913 6.023 33.214 1.00 91.19 672 PRO A O 1
ATOM 5105 N N . ILE A 1 673 ? -29.857 7.981 33.537 1.00 89.25 673 ILE A N 1
ATOM 5106 C CA . ILE A 1 673 ? -29.069 7.528 34.699 1.00 89.25 673 ILE A CA 1
ATOM 5107 C C . ILE A 1 673 ? -29.945 6.998 35.849 1.00 89.25 673 ILE A C 1
ATOM 5109 O O . ILE A 1 673 ? -29.506 6.175 36.643 1.00 89.25 673 ILE A O 1
ATOM 5113 N N . GLU A 1 674 ? -31.208 7.411 35.927 1.00 92.12 674 GLU A N 1
ATOM 5114 C CA . GLU A 1 674 ? -32.171 6.975 36.942 1.00 92.12 674 GLU A CA 1
ATOM 5115 C C . GLU A 1 674 ? -32.517 5.483 36.854 1.00 92.12 674 GLU A C 1
ATOM 5117 O O . GLU A 1 674 ? -33.058 4.939 37.810 1.00 92.12 674 GLU A O 1
ATOM 5122 N N . THR A 1 675 ? -32.214 4.828 35.729 1.00 94.94 675 THR A N 1
ATOM 5123 C CA . THR A 1 675 ? -32.452 3.388 35.505 1.00 94.94 675 THR A CA 1
ATOM 5124 C C . THR A 1 675 ? -31.185 2.539 35.654 1.00 94.94 675 THR A C 1
ATOM 5126 O O . THR A 1 675 ? -31.167 1.377 35.248 1.00 94.94 675 THR A O 1
ATOM 5129 N N . ASN A 1 676 ? -30.092 3.111 36.180 1.00 93.56 676 ASN A N 1
ATOM 5130 C CA . ASN A 1 676 ? -28.777 2.464 36.167 1.00 93.56 676 ASN A CA 1
ATOM 5131 C C . ASN A 1 676 ? -28.738 1.141 36.951 1.00 93.56 676 ASN A C 1
ATOM 5133 O O . ASN A 1 676 ? -28.024 0.225 36.553 1.00 93.56 676 ASN A O 1
ATOM 5137 N N . ASP A 1 677 ? -29.522 1.013 38.023 1.00 95.38 677 ASP A N 1
ATOM 5138 C CA . ASP A 1 677 ? -29.578 -0.210 38.831 1.00 95.38 677 ASP A CA 1
ATOM 5139 C C . ASP A 1 677 ? -30.194 -1.370 38.028 1.00 95.38 677 ASP A C 1
ATOM 5141 O O . ASP A 1 677 ? -29.614 -2.459 37.939 1.00 95.38 677 ASP A O 1
ATOM 5145 N N . GLU A 1 678 ? -31.346 -1.144 37.382 1.00 96.62 678 GLU A N 1
ATOM 5146 C CA . GLU A 1 678 ? -31.972 -2.135 36.502 1.00 96.62 678 GLU A CA 1
ATOM 5147 C C . GLU A 1 678 ? -31.111 -2.421 35.268 1.00 96.62 678 GLU A C 1
ATOM 5149 O O . GLU A 1 678 ? -30.985 -3.580 34.865 1.00 96.62 678 GLU A O 1
ATOM 5154 N N . PHE A 1 679 ? -30.490 -1.382 34.703 1.00 96.94 679 PHE A N 1
ATOM 5155 C CA . PHE A 1 679 ? -29.584 -1.473 33.562 1.00 96.94 679 PHE A CA 1
ATOM 5156 C C . PHE A 1 679 ? -28.390 -2.379 33.872 1.00 96.94 679 PHE A C 1
ATOM 5158 O O . PHE A 1 679 ? -28.208 -3.404 33.215 1.00 96.94 679 PHE A O 1
ATOM 5165 N N . ASN A 1 680 ? -27.632 -2.077 34.928 1.00 97.56 680 ASN A N 1
ATOM 5166 C CA . ASN A 1 680 ? -26.469 -2.862 35.344 1.00 97.56 680 ASN A CA 1
ATOM 5167 C C . ASN A 1 680 ? -26.857 -4.302 35.694 1.00 97.56 680 ASN A C 1
ATOM 5169 O O . ASN A 1 680 ? -26.137 -5.239 35.348 1.00 97.56 680 ASN A O 1
ATOM 5173 N N . SER A 1 681 ? -28.016 -4.505 36.333 1.00 97.75 681 SER A N 1
ATOM 5174 C CA . SER A 1 681 ? -28.526 -5.848 36.616 1.00 97.75 681 SER A CA 1
ATOM 5175 C C . SER A 1 681 ? -28.823 -6.640 35.338 1.00 97.75 681 SER A C 1
ATOM 5177 O O . SER A 1 681 ? -28.493 -7.825 35.273 1.00 97.75 681 SER A O 1
ATOM 5179 N N . ALA A 1 682 ? -29.411 -6.009 34.317 1.00 97.25 682 ALA A N 1
ATOM 5180 C CA . ALA A 1 682 ? -29.705 -6.653 33.039 1.00 97.25 682 ALA A CA 1
ATOM 5181 C C . ALA A 1 682 ? -28.430 -6.989 32.244 1.00 97.25 682 ALA A C 1
ATOM 5183 O O . ALA A 1 682 ? -28.342 -8.081 31.684 1.00 97.25 682 ALA A O 1
ATOM 5184 N N . ILE A 1 683 ? -27.426 -6.105 32.241 1.00 97.25 683 ILE A N 1
ATOM 5185 C CA . ILE A 1 683 ? -26.133 -6.361 31.586 1.00 97.25 683 ILE A CA 1
ATOM 5186 C C . ILE A 1 683 ? -25.367 -7.490 32.281 1.00 97.25 683 ILE A C 1
ATOM 5188 O O . ILE A 1 683 ? -24.856 -8.390 31.613 1.00 97.25 683 ILE A O 1
ATOM 5192 N N . ALA A 1 684 ? -25.307 -7.475 33.615 1.00 97.00 684 ALA A N 1
ATOM 5193 C CA . ALA A 1 684 ? -24.641 -8.529 34.377 1.00 97.00 684 ALA A CA 1
ATOM 5194 C C . ALA A 1 684 ? -25.298 -9.898 34.143 1.00 97.00 684 ALA A C 1
ATOM 5196 O O . ALA A 1 684 ? -24.605 -10.902 33.988 1.00 97.00 684 ALA A O 1
ATOM 5197 N N . ASP A 1 685 ? -26.631 -9.935 34.061 1.00 95.81 685 ASP A N 1
ATOM 5198 C CA . ASP A 1 685 ? -27.378 -11.145 33.724 1.00 95.81 685 ASP A CA 1
ATOM 5199 C C . ASP A 1 685 ? -27.076 -11.635 32.306 1.00 95.81 685 ASP A C 1
ATOM 5201 O O . ASP A 1 685 ? -26.760 -12.809 32.128 1.00 95.81 685 ASP A O 1
ATOM 5205 N N . PHE A 1 686 ? -27.091 -10.744 31.308 1.00 95.50 686 PHE A N 1
ATOM 5206 C CA . PHE A 1 686 ? -26.735 -11.102 29.933 1.00 95.50 686 PHE A CA 1
ATOM 5207 C C . PHE A 1 686 ? -25.305 -11.658 29.855 1.00 95.50 686 PHE A C 1
ATOM 5209 O O . PHE A 1 686 ? -25.085 -12.712 29.263 1.00 95.50 686 PHE A O 1
ATOM 5216 N N . SER A 1 687 ? -24.341 -11.008 30.515 1.00 94.38 687 SER A N 1
ATOM 5217 C CA . SER A 1 687 ? -22.936 -11.437 30.539 1.00 94.38 687 SER A CA 1
ATOM 5218 C C . SER A 1 687 ? -22.708 -12.811 31.174 1.00 94.38 687 SER A C 1
ATOM 5220 O O . SER A 1 687 ? -21.695 -13.445 30.874 1.00 94.38 687 SER A O 1
ATOM 5222 N N . GLN A 1 688 ? -23.577 -13.239 32.090 1.00 91.69 688 GLN A N 1
ATOM 5223 C CA . GLN A 1 688 ? -23.409 -14.486 32.843 1.00 91.69 688 GLN A CA 1
ATOM 5224 C C . GLN A 1 688 ? -24.274 -15.623 32.298 1.00 91.69 688 GLN A C 1
ATOM 5226 O O . GLN A 1 688 ? -23.869 -16.781 32.365 1.00 91.69 688 GLN A O 1
ATOM 5231 N N . ASN A 1 689 ? -25.458 -15.300 31.772 1.00 91.69 689 ASN A N 1
ATOM 5232 C CA . ASN A 1 689 ? -26.500 -16.279 31.470 1.00 91.69 689 ASN A CA 1
ATOM 5233 C C . ASN A 1 689 ? -26.873 -16.361 29.987 1.00 91.69 689 ASN A C 1
ATOM 5235 O O . ASN A 1 689 ? -27.585 -17.297 29.611 1.00 91.69 689 ASN A O 1
ATOM 5239 N N . ASN A 1 690 ? -26.421 -15.434 29.129 1.00 91.88 690 ASN A N 1
ATOM 5240 C CA . ASN A 1 690 ? -26.615 -15.608 27.693 1.00 91.88 690 ASN A CA 1
ATOM 5241 C C . ASN A 1 690 ? -25.928 -16.908 27.243 1.00 91.88 690 ASN A C 1
ATOM 5243 O O . ASN A 1 690 ? -24.840 -17.253 27.696 1.00 91.88 690 ASN A O 1
ATOM 5247 N N . THR A 1 691 ? -26.578 -17.639 26.345 1.00 92.44 691 THR A N 1
ATOM 5248 C CA . THR A 1 691 ? -26.032 -18.854 25.721 1.00 92.44 691 THR A CA 1
ATOM 5249 C C . THR A 1 691 ? -26.313 -18.907 24.222 1.00 92.44 691 THR A C 1
ATOM 5251 O O . THR A 1 691 ? -25.870 -19.842 23.557 1.00 92.44 691 THR A O 1
ATOM 5254 N N . ASP A 1 692 ? -27.025 -17.915 23.674 1.00 94.44 692 ASP A N 1
ATOM 5255 C CA . ASP A 1 692 ? -27.338 -17.855 22.251 1.00 94.44 692 ASP A CA 1
ATOM 5256 C C . ASP A 1 692 ? -26.192 -17.158 21.495 1.00 94.44 692 ASP A C 1
ATOM 5258 O O . ASP A 1 692 ? -25.976 -15.955 21.688 1.00 94.44 692 ASP A O 1
ATOM 5262 N N . PRO A 1 693 ? -25.451 -17.868 20.620 1.00 93.25 693 PRO A N 1
ATOM 5263 C CA . PRO A 1 693 ? -24.355 -17.273 19.863 1.00 93.25 693 PRO A CA 1
ATOM 5264 C C . PRO A 1 693 ? -24.817 -16.208 18.862 1.00 93.25 693 PRO A C 1
ATOM 5266 O O . PRO A 1 693 ? -23.993 -15.412 18.418 1.00 93.25 693 PRO A O 1
ATOM 5269 N N . LYS A 1 694 ? -26.111 -16.150 18.532 1.00 95.06 694 LYS A N 1
ATOM 5270 C CA . LYS A 1 694 ? -26.679 -15.127 17.646 1.00 95.06 694 LYS A CA 1
ATOM 5271 C C . LYS A 1 694 ? -26.902 -13.791 18.330 1.00 95.06 694 LYS A C 1
ATOM 5273 O O . LYS A 1 694 ? -27.080 -12.796 17.638 1.00 95.06 694 LYS A O 1
ATOM 5278 N N . ALA A 1 695 ? -26.923 -13.766 19.660 1.00 95.62 695 ALA A N 1
ATOM 5279 C CA . ALA A 1 695 ? -27.199 -12.574 20.441 1.00 95.62 695 ALA A CA 1
ATOM 5280 C C . ALA A 1 695 ? -25.905 -11.886 20.873 1.00 95.62 695 ALA A C 1
ATOM 5282 O O . ALA A 1 695 ? -25.025 -12.510 21.477 1.00 95.62 695 ALA A O 1
ATOM 5283 N N . GLN A 1 696 ? -25.805 -10.588 20.594 1.00 94.50 696 GLN A N 1
ATOM 5284 C CA . GLN A 1 696 ? -24.680 -9.750 20.993 1.00 94.50 696 GLN A CA 1
ATOM 5285 C C . GLN A 1 696 ? -25.145 -8.360 21.412 1.00 94.50 696 GLN A C 1
ATOM 5287 O O . GLN A 1 696 ? -26.156 -7.845 20.928 1.00 94.50 696 GLN A O 1
ATOM 5292 N N . MET A 1 697 ? -24.371 -7.741 22.301 1.00 94.00 697 MET A N 1
ATOM 5293 C CA . MET A 1 697 ? -24.545 -6.343 22.663 1.00 94.00 697 MET A CA 1
ATOM 5294 C C . MET A 1 697 ? -23.210 -5.666 22.949 1.00 94.00 697 MET A C 1
ATOM 5296 O O . MET A 1 697 ? -22.285 -6.291 23.464 1.00 94.00 697 MET A O 1
ATOM 5300 N N . VAL A 1 698 ? -23.150 -4.374 22.646 1.00 95.12 698 VAL A N 1
ATOM 5301 C CA . VAL A 1 698 ? -22.124 -3.447 23.122 1.00 95.12 698 VAL A CA 1
ATOM 5302 C C . VAL A 1 698 ? -22.816 -2.481 24.065 1.00 95.12 698 VAL A C 1
ATOM 5304 O O . VAL A 1 698 ? -23.775 -1.808 23.686 1.00 95.12 698 VAL A O 1
ATOM 5307 N N . VAL A 1 699 ? -22.361 -2.450 25.309 1.00 96.88 699 VAL A N 1
ATOM 5308 C CA . VAL A 1 699 ? -22.864 -1.543 26.341 1.00 96.88 699 VAL A CA 1
ATOM 5309 C C . VAL A 1 699 ? -21.964 -0.326 26.346 1.00 96.88 699 VAL A C 1
ATOM 5311 O O . VAL A 1 699 ? -20.762 -0.499 26.225 1.00 96.88 699 VAL A O 1
ATOM 5314 N N . VAL A 1 700 ? -22.504 0.878 26.491 1.00 95.50 700 VAL A N 1
ATOM 5315 C CA . VAL A 1 700 ? -21.724 2.119 26.511 1.00 95.50 700 VAL A CA 1
ATOM 5316 C C . VAL A 1 700 ? -22.168 2.972 27.695 1.00 95.50 700 VAL A C 1
ATOM 5318 O O . VAL A 1 700 ? -23.339 3.337 27.802 1.00 95.50 700 VAL A O 1
ATOM 5321 N N . TYR A 1 701 ? -21.220 3.297 28.571 1.00 97.19 701 TYR A N 1
ATOM 5322 C CA . TYR A 1 701 ? -21.367 4.315 29.608 1.00 97.19 701 TYR A CA 1
ATOM 5323 C C . TYR A 1 701 ? -20.594 5.545 29.163 1.00 97.19 701 TYR A C 1
ATOM 5325 O O . TYR A 1 701 ? -19.387 5.439 28.947 1.00 97.19 701 TYR A O 1
ATOM 5333 N N . THR A 1 702 ? -21.251 6.698 29.066 1.00 94.81 702 THR A N 1
ATOM 5334 C CA . THR A 1 702 ? -20.620 7.928 28.575 1.00 94.81 702 THR A CA 1
ATOM 5335 C C . THR A 1 702 ? -21.010 9.132 29.425 1.00 94.81 702 THR A C 1
ATOM 5337 O O . THR A 1 702 ? -22.173 9.302 29.793 1.00 94.81 702 THR A O 1
ATOM 5340 N N . SER A 1 703 ? -20.041 10.002 29.716 1.00 94.25 703 SER A N 1
ATOM 5341 C CA . SER A 1 703 ? -20.269 11.287 30.381 1.00 94.25 703 SER A CA 1
ATOM 5342 C C . SER A 1 703 ? -19.418 12.393 29.772 1.00 94.25 703 SER A C 1
ATOM 5344 O O . SER A 1 703 ? -18.276 12.163 29.380 1.00 94.25 703 SER A O 1
ATOM 5346 N N . ASN A 1 704 ? -19.966 13.608 29.736 1.00 90.56 704 ASN A N 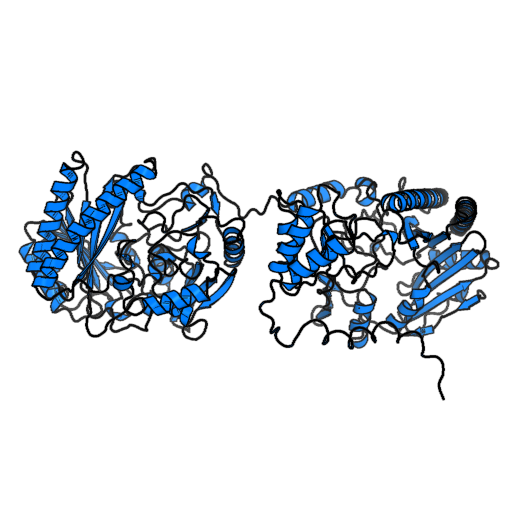1
ATOM 5347 C CA . ASN A 1 704 ? -19.228 14.833 29.403 1.00 90.56 704 ASN A CA 1
ATOM 5348 C C . ASN A 1 704 ? -18.993 15.747 30.623 1.00 90.56 704 ASN A C 1
ATOM 5350 O O . ASN A 1 704 ? -18.669 16.924 30.474 1.00 90.56 704 ASN A O 1
ATOM 5354 N N . GLY A 1 705 ? -19.243 15.233 31.831 1.00 85.88 705 GLY A N 1
ATOM 5355 C CA . GLY A 1 705 ? -19.123 15.956 33.098 1.00 85.88 705 GLY A CA 1
ATOM 5356 C C . GLY A 1 705 ? -20.386 16.715 33.517 1.00 85.88 705 GLY A C 1
ATOM 5357 O O . GLY A 1 705 ? -20.530 17.029 34.698 1.00 85.88 705 GLY A O 1
ATOM 5358 N N . THR A 1 706 ? -21.321 16.963 32.592 1.00 85.50 706 THR A N 1
ATOM 5359 C CA . THR A 1 706 ? -22.629 17.593 32.874 1.00 85.50 706 THR A CA 1
ATOM 5360 C C . THR A 1 706 ? -23.817 16.682 32.581 1.00 85.50 706 THR A C 1
ATOM 5362 O O . THR A 1 706 ? -24.867 16.811 33.209 1.00 85.50 706 THR A O 1
ATOM 5365 N N . GLN A 1 707 ? -23.654 15.767 31.631 1.00 88.75 707 GLN A N 1
ATOM 5366 C CA . GLN A 1 707 ? -24.646 14.790 31.212 1.00 88.75 707 GLN A CA 1
ATOM 5367 C C . GLN A 1 707 ? -24.007 13.411 31.223 1.00 88.75 707 GLN A C 1
ATOM 5369 O O . GLN A 1 707 ? -22.857 13.252 30.813 1.00 88.75 707 GLN A O 1
ATOM 5374 N N . PHE A 1 708 ? -24.785 12.438 31.678 1.00 92.25 708 PHE A N 1
ATOM 5375 C CA . PHE A 1 708 ? -24.433 11.030 31.699 1.00 92.25 708 PHE A CA 1
ATOM 5376 C C . PHE A 1 708 ? -25.490 10.256 30.918 1.00 92.25 708 PHE A C 1
ATOM 5378 O O . PHE A 1 708 ? -26.687 10.515 31.074 1.00 92.25 708 PHE A O 1
ATOM 5385 N N . GLN A 1 709 ? -25.050 9.309 30.100 1.00 90.06 709 GLN A N 1
ATOM 5386 C CA . GLN A 1 709 ? -25.916 8.502 29.258 1.00 90.06 709 GLN A CA 1
ATOM 5387 C C . GLN A 1 709 ? -25.446 7.050 29.250 1.00 90.06 709 GLN A C 1
ATOM 5389 O O . GLN A 1 709 ? -24.259 6.768 29.089 1.00 90.06 709 GLN A O 1
ATOM 5394 N N . ASN A 1 710 ? -26.417 6.144 29.362 1.00 94.94 710 ASN A N 1
ATOM 5395 C CA . ASN A 1 710 ? -26.234 4.726 29.096 1.00 94.94 710 ASN A CA 1
ATOM 5396 C C . ASN A 1 710 ? -26.787 4.402 27.713 1.00 94.94 710 ASN A C 1
ATOM 5398 O O . ASN A 1 710 ? -27.897 4.824 27.372 1.00 94.94 710 ASN A O 1
ATOM 5402 N N . GLN A 1 711 ? -26.054 3.614 26.936 1.00 94.69 711 GLN A N 1
ATOM 5403 C CA . GLN A 1 711 ? -26.505 3.125 25.641 1.00 94.69 711 GLN A CA 1
ATOM 5404 C C . GLN A 1 711 ? -26.236 1.624 25.504 1.00 94.69 711 GLN A C 1
ATOM 5406 O O . GLN A 1 711 ? -25.278 1.091 26.060 1.00 94.69 711 GLN A O 1
ATOM 5411 N N . ILE A 1 712 ? -27.095 0.934 24.761 1.00 95.50 712 ILE A N 1
ATOM 5412 C CA . ILE A 1 712 ? -26.861 -0.433 24.294 1.00 95.50 712 ILE A CA 1
ATOM 5413 C C . ILE A 1 712 ? -26.991 -0.425 22.781 1.00 95.50 712 ILE A C 1
ATOM 5415 O O . ILE A 1 712 ? -28.027 -0.005 22.270 1.00 95.50 712 ILE A O 1
ATOM 5419 N N . LEU A 1 713 ? -25.980 -0.935 22.085 1.00 95.12 713 LEU A N 1
ATOM 5420 C CA . LEU A 1 713 ? -26.085 -1.370 20.695 1.00 95.12 713 LEU A CA 1
ATOM 5421 C C . LEU A 1 713 ? -26.350 -2.875 20.720 1.00 95.12 713 LEU A C 1
ATOM 5423 O O . LEU A 1 713 ? -25.566 -3.615 21.316 1.00 95.12 713 LEU A O 1
ATOM 5427 N N . LEU A 1 714 ? -27.449 -3.336 20.128 1.00 93.62 714 LEU A N 1
ATOM 5428 C CA . LEU A 1 714 ? -27.833 -4.747 20.156 1.00 93.62 714 LEU A CA 1
ATOM 5429 C C . LEU A 1 714 ? -27.976 -5.319 18.753 1.00 93.62 714 LEU A C 1
ATOM 5431 O O . LEU A 1 714 ? -28.414 -4.631 17.831 1.00 93.62 714 LEU A O 1
ATOM 5435 N N . SER A 1 715 ? -27.632 -6.597 18.620 1.00 95.38 715 SER A N 1
ATOM 5436 C CA . SER A 1 715 ? -27.763 -7.340 17.374 1.00 95.38 715 SER A CA 1
ATOM 5437 C C . SER A 1 715 ? -28.136 -8.795 17.642 1.00 95.38 715 SER A C 1
ATOM 5439 O O . SER A 1 715 ? -27.588 -9.451 18.535 1.00 95.38 715 SER A O 1
ATOM 5441 N N . TYR A 1 716 ? -29.076 -9.287 16.844 1.00 97.12 716 TYR A N 1
ATOM 5442 C CA . TYR A 1 716 ? -29.454 -10.682 16.728 1.00 97.12 716 TYR A CA 1
ATOM 5443 C C . TYR A 1 716 ? -29.305 -11.133 15.277 1.00 97.12 716 TYR A C 1
ATOM 5445 O O . TYR A 1 716 ? -29.932 -10.556 14.385 1.00 97.12 716 TYR A O 1
ATOM 5453 N N . ASP A 1 717 ? -28.545 -12.203 15.043 1.00 96.12 717 ASP A N 1
ATOM 5454 C CA . ASP A 1 717 ? -28.405 -12.815 13.715 1.00 96.12 717 ASP A CA 1
ATOM 5455 C C . ASP A 1 717 ? -29.650 -13.640 13.329 1.00 96.12 717 ASP A C 1
ATOM 5457 O O . ASP A 1 717 ? -29.688 -14.882 13.379 1.00 96.12 717 ASP A O 1
ATOM 5461 N N . GLY A 1 718 ? -30.714 -12.912 12.998 1.00 96.25 718 GLY A N 1
ATOM 5462 C CA . GLY A 1 718 ? -31.999 -13.408 12.529 1.00 96.25 718 GLY A CA 1
ATOM 5463 C C . GLY A 1 718 ? -33.121 -12.386 12.746 1.00 96.25 718 GLY A C 1
ATOM 5464 O O . GLY A 1 718 ? -32.970 -11.438 13.515 1.00 96.25 718 GLY A O 1
ATOM 5465 N N . PRO A 1 719 ? -34.298 -12.595 12.135 1.00 95.12 719 PRO A N 1
ATOM 5466 C CA . PRO A 1 719 ? -35.363 -11.598 12.147 1.00 95.12 719 PRO A CA 1
ATOM 5467 C C . PRO A 1 719 ? -36.068 -11.452 13.499 1.00 95.12 719 PRO A C 1
ATOM 5469 O O . PRO A 1 719 ? -36.791 -10.480 13.709 1.00 95.12 719 PRO A O 1
ATOM 5472 N N . THR A 1 720 ? -35.946 -12.423 14.408 1.00 94.31 720 THR A N 1
ATOM 5473 C CA . THR A 1 720 ? -36.626 -12.390 15.709 1.00 94.31 720 THR A CA 1
ATOM 5474 C C . THR A 1 720 ? -35.809 -13.142 16.761 1.00 94.31 720 THR A C 1
ATOM 5476 O O . THR A 1 720 ? -35.557 -14.335 16.570 1.00 94.31 720 THR A O 1
ATOM 5479 N N . PRO A 1 721 ? -35.425 -12.490 17.873 1.00 95.31 721 PRO A N 1
ATOM 5480 C CA . PRO A 1 721 ? -34.733 -13.155 18.968 1.00 95.31 721 PRO A CA 1
ATOM 5481 C C . PRO A 1 721 ? -35.690 -14.071 19.755 1.00 95.31 721 PRO A C 1
ATOM 5483 O O . PRO A 1 721 ? -36.877 -13.756 19.899 1.00 95.31 721 PRO A O 1
ATOM 5486 N N . PRO A 1 722 ? -35.204 -15.196 20.307 1.00 94.25 722 PRO A N 1
ATOM 5487 C CA . PRO A 1 722 ? -35.947 -15.993 21.273 1.00 94.25 722 PRO A CA 1
ATOM 5488 C C . PRO A 1 722 ? -36.319 -15.172 22.515 1.00 94.25 722 PRO A C 1
ATOM 5490 O O . PRO A 1 722 ? -35.558 -14.310 22.957 1.00 94.25 722 PRO A O 1
ATOM 5493 N N . SER A 1 723 ? -37.471 -15.481 23.120 1.00 91.75 723 SER A N 1
ATOM 5494 C CA . SER A 1 723 ? -37.850 -14.874 24.404 1.00 91.75 723 SER A CA 1
ATOM 5495 C C . SER A 1 723 ? -36.804 -15.190 25.473 1.00 91.75 723 SER A C 1
ATOM 5497 O O . SER A 1 723 ? -36.273 -16.299 25.542 1.00 91.75 723 SER A O 1
ATOM 5499 N N . GLY A 1 724 ? -36.523 -14.195 26.306 1.00 88.81 724 GLY A N 1
ATOM 5500 C CA . GLY A 1 724 ? -35.559 -14.246 27.397 1.00 88.81 724 GLY A CA 1
ATOM 5501 C C . GLY A 1 724 ? -34.175 -13.710 27.039 1.00 88.81 724 GLY A C 1
ATOM 5502 O O . GLY A 1 724 ? -33.432 -13.377 27.954 1.00 88.81 724 GLY A O 1
ATOM 5503 N N . VAL A 1 725 ? -33.834 -13.568 25.752 1.00 91.62 725 VAL A N 1
ATOM 5504 C CA . VAL A 1 725 ? -32.497 -13.110 25.325 1.00 91.62 725 VAL A CA 1
ATOM 5505 C C . VAL A 1 725 ? -32.296 -11.618 25.603 1.00 91.62 725 VAL A C 1
ATOM 5507 O O . VAL A 1 725 ? -31.344 -11.236 26.278 1.00 91.62 725 VAL A O 1
ATOM 5510 N N . PHE A 1 726 ? -33.210 -10.771 25.118 1.00 95.44 726 PHE A N 1
ATOM 5511 C CA . PHE A 1 726 ? -33.154 -9.314 25.312 1.00 95.44 726 PHE A CA 1
ATOM 5512 C C . PHE A 1 726 ? -34.297 -8.773 26.183 1.00 95.44 726 PHE A C 1
ATOM 5514 O O . PHE A 1 726 ? -34.364 -7.571 26.428 1.00 95.44 726 PHE A O 1
ATOM 5521 N N . ASP A 1 727 ? -35.184 -9.636 26.691 1.00 93.62 727 ASP A N 1
ATOM 5522 C CA . ASP A 1 727 ? -36.408 -9.231 27.397 1.00 93.62 727 ASP A CA 1
ATOM 5523 C C . ASP A 1 727 ? -36.122 -8.296 28.583 1.00 93.62 727 ASP A C 1
ATOM 5525 O O . ASP A 1 727 ? -36.858 -7.333 28.794 1.00 93.62 727 ASP A O 1
ATOM 5529 N N . ARG A 1 728 ? -35.037 -8.532 29.339 1.00 94.81 728 ARG A N 1
ATOM 5530 C CA . ARG A 1 728 ? -34.681 -7.682 30.488 1.00 94.81 728 ARG A CA 1
ATOM 5531 C C . ARG A 1 728 ? -34.300 -6.273 30.054 1.00 94.81 728 ARG A C 1
ATOM 5533 O O . ARG A 1 728 ? -34.872 -5.330 30.589 1.00 94.81 728 ARG A O 1
ATOM 5540 N N . VAL A 1 729 ? -33.410 -6.127 29.071 1.00 94.25 729 VAL A N 1
ATOM 5541 C CA . VAL A 1 729 ? -32.997 -4.800 28.583 1.00 94.25 729 VAL A CA 1
ATOM 5542 C C . VAL A 1 729 ? -34.155 -4.077 27.895 1.00 94.25 729 VAL A C 1
ATOM 5544 O O . VAL A 1 729 ? -34.423 -2.927 28.214 1.00 94.25 729 VAL A O 1
ATOM 5547 N N . LEU A 1 730 ? -34.937 -4.774 27.063 1.00 95.19 730 LEU A N 1
ATOM 5548 C CA . LEU A 1 730 ? -36.094 -4.199 26.364 1.00 95.19 730 LEU A CA 1
ATOM 5549 C C . LEU A 1 730 ? -37.247 -3.803 27.304 1.00 95.19 730 LEU A C 1
ATOM 5551 O O . LEU A 1 730 ? -38.109 -3.019 26.913 1.00 95.19 730 LEU A O 1
ATOM 5555 N N . SER A 1 731 ? -37.288 -4.340 28.528 1.00 95.19 731 SER A N 1
ATOM 5556 C CA . SER A 1 731 ? -38.301 -3.982 29.531 1.00 95.19 731 SER A CA 1
ATOM 5557 C C . SER A 1 731 ? -38.000 -2.687 30.291 1.00 95.19 731 SER A C 1
ATOM 5559 O O . SER A 1 731 ? -38.908 -2.116 30.901 1.00 95.19 731 SER A O 1
ATOM 5561 N N . ILE A 1 732 ? -36.749 -2.216 30.264 1.00 96.06 732 ILE A N 1
ATOM 5562 C CA . ILE A 1 732 ? -36.346 -0.983 30.942 1.00 96.06 732 ILE A CA 1
ATOM 5563 C C . ILE A 1 732 ? -36.874 0.212 30.127 1.00 96.06 732 ILE A C 1
ATOM 5565 O O . ILE A 1 732 ? -36.728 0.226 28.903 1.00 96.06 732 ILE A O 1
ATOM 5569 N N . PRO A 1 733 ? -37.481 1.237 30.757 1.00 93.69 733 PRO A N 1
ATOM 5570 C CA . PRO A 1 733 ? -37.951 2.422 30.042 1.00 93.69 733 PRO A CA 1
ATOM 5571 C C . PRO A 1 733 ? -36.800 3.213 29.390 1.00 93.69 733 PRO A C 1
ATOM 5573 O O . PRO A 1 733 ? -36.141 4.024 30.039 1.00 93.69 733 PRO A O 1
ATOM 5576 N N . ALA A 1 734 ? -36.569 2.994 28.094 1.00 94.62 734 ALA A N 1
ATOM 5577 C CA . ALA A 1 734 ? -35.589 3.743 27.311 1.00 94.62 734 ALA A CA 1
ATOM 5578 C C . ALA A 1 734 ? -36.099 5.154 26.958 1.00 94.62 734 ALA A C 1
ATOM 5580 O O . ALA A 1 734 ? -37.282 5.353 26.672 1.00 94.62 734 ALA A O 1
ATOM 5581 N N . VAL A 1 735 ? -35.193 6.136 26.922 1.00 94.38 735 VAL A N 1
ATOM 5582 C CA . VAL A 1 735 ? -35.468 7.489 26.399 1.00 94.38 735 VAL A CA 1
ATOM 5583 C C . VAL A 1 735 ? -35.602 7.457 24.880 1.00 94.38 735 VAL A C 1
ATOM 5585 O O . VAL A 1 735 ? -36.393 8.193 24.296 1.00 94.38 735 VAL A O 1
ATOM 5588 N N . THR A 1 736 ? -34.801 6.623 24.221 1.00 94.19 736 THR A N 1
ATOM 5589 C CA . THR A 1 736 ? -34.803 6.446 22.766 1.00 94.19 736 THR A CA 1
ATOM 5590 C C . THR A 1 736 ? -34.602 4.972 22.450 1.00 94.19 736 THR A C 1
ATOM 5592 O O . THR A 1 736 ? -33.789 4.315 23.098 1.00 94.19 736 THR A O 1
ATOM 5595 N N . SER A 1 737 ? -35.353 4.466 21.474 1.00 94.81 737 SER A N 1
ATOM 5596 C CA . SER A 1 737 ? -35.256 3.095 20.979 1.00 94.81 737 SER A CA 1
ATOM 5597 C C . SER A 1 737 ? -35.357 3.097 19.463 1.00 94.81 737 SER A C 1
ATOM 5599 O O . SER A 1 737 ? -36.274 3.704 18.911 1.00 94.81 737 SER A O 1
ATOM 5601 N N . ASP A 1 738 ? -34.423 2.401 18.831 1.00 95.12 738 ASP A N 1
ATOM 5602 C CA . ASP A 1 738 ? -34.350 2.187 17.387 1.00 95.12 738 ASP A CA 1
ATOM 5603 C C . ASP A 1 738 ? -34.307 0.681 17.049 1.00 95.12 738 ASP A C 1
ATOM 5605 O O . ASP A 1 738 ? -33.825 0.245 16.013 1.00 95.12 738 ASP A O 1
ATOM 5609 N N . VAL A 1 739 ? -34.773 -0.163 17.966 1.00 95.38 739 VAL A N 1
ATOM 5610 C CA . VAL A 1 739 ? -34.643 -1.615 17.827 1.00 95.38 739 VAL A CA 1
ATOM 5611 C C . VAL A 1 739 ? -35.771 -2.178 16.972 1.00 95.38 739 VAL A C 1
ATOM 5613 O O . VAL A 1 739 ? -36.935 -2.147 17.376 1.00 95.38 739 VAL A O 1
ATOM 5616 N N . GLU A 1 740 ? -35.426 -2.769 15.832 1.00 96.25 740 GLU A N 1
ATOM 5617 C CA . GLU A 1 740 ? -36.378 -3.448 14.951 1.00 96.25 740 GLU A CA 1
ATOM 5618 C C . GLU A 1 740 ? -35.702 -4.519 14.082 1.00 96.25 740 GLU A C 1
ATOM 5620 O O . GLU A 1 740 ? -34.489 -4.724 14.122 1.00 96.25 740 GLU A O 1
ATOM 5625 N N . THR A 1 741 ? -36.510 -5.230 13.296 1.00 97.94 741 THR A N 1
ATOM 5626 C CA . THR A 1 741 ? -36.019 -6.147 12.265 1.00 97.94 741 THR A CA 1
ATOM 5627 C C . THR A 1 741 ? -35.710 -5.371 10.987 1.00 97.94 741 THR A C 1
ATOM 5629 O O . THR A 1 741 ? -36.600 -4.719 10.442 1.00 97.94 741 THR A O 1
ATOM 5632 N N . ARG A 1 742 ? -34.482 -5.471 10.481 1.00 96.38 742 ARG A N 1
ATOM 5633 C CA . ARG A 1 742 ? -33.990 -4.709 9.322 1.00 96.38 742 ARG A CA 1
ATOM 5634 C C . ARG A 1 742 ? -32.833 -5.426 8.623 1.00 96.38 742 ARG A C 1
ATOM 5636 O O . ARG A 1 742 ? -32.418 -6.506 9.043 1.00 96.38 742 ARG A O 1
ATOM 5643 N N . THR A 1 743 ? -32.346 -4.851 7.528 1.00 95.00 743 THR A N 1
ATOM 5644 C CA . THR A 1 743 ? -31.114 -5.316 6.881 1.00 95.00 743 THR A CA 1
ATOM 5645 C C . THR A 1 743 ? -29.900 -5.021 7.771 1.00 95.00 743 THR A C 1
ATOM 5647 O O . THR A 1 743 ? -29.978 -4.222 8.713 1.00 95.00 743 THR A O 1
ATOM 5650 N N . PHE A 1 744 ? -28.774 -5.687 7.516 1.00 92.62 744 PHE A N 1
ATOM 5651 C CA . PHE A 1 744 ? -27.583 -5.493 8.340 1.00 92.62 744 PHE A CA 1
ATOM 5652 C C . PHE A 1 744 ? -26.958 -4.115 8.093 1.00 92.62 744 PHE A C 1
ATOM 5654 O O . PHE A 1 744 ? -26.561 -3.452 9.056 1.00 92.62 744 PHE A O 1
ATOM 5661 N N . ILE A 1 745 ? -26.934 -3.649 6.836 1.00 91.06 745 ILE A N 1
ATOM 5662 C CA . ILE A 1 745 ? -26.416 -2.316 6.505 1.00 91.06 745 ILE A CA 1
ATOM 5663 C C . ILE A 1 745 ? -27.276 -1.203 7.118 1.00 91.06 745 ILE A C 1
ATOM 5665 O O . ILE A 1 745 ? -26.729 -0.256 7.689 1.00 91.06 745 ILE A O 1
ATOM 5669 N N . ASP A 1 746 ? -28.608 -1.352 7.109 1.00 92.06 746 ASP A N 1
ATOM 5670 C CA . ASP A 1 746 ? -29.508 -0.387 7.747 1.00 92.06 746 ASP A CA 1
ATOM 5671 C C . ASP A 1 746 ? -29.238 -0.326 9.252 1.00 92.06 746 ASP A C 1
ATOM 5673 O O . ASP A 1 746 ? -29.143 0.763 9.814 1.00 92.06 746 ASP A O 1
ATOM 5677 N N . MET A 1 747 ? -29.042 -1.475 9.913 1.00 92.25 747 MET A N 1
ATOM 5678 C CA . MET A 1 747 ? -28.686 -1.507 11.335 1.00 92.25 747 MET A CA 1
ATOM 5679 C C . MET A 1 747 ? -27.366 -0.778 11.603 1.00 92.25 747 MET A C 1
ATOM 5681 O O . MET A 1 747 ? -27.312 0.056 12.505 1.00 92.25 747 MET A O 1
ATOM 5685 N N . MET A 1 748 ? -26.322 -1.039 10.816 1.00 88.62 748 MET A N 1
ATOM 5686 C CA . MET A 1 748 ? -25.034 -0.361 10.978 1.00 88.62 748 MET A CA 1
ATOM 5687 C C . MET A 1 748 ? -25.131 1.153 10.797 1.00 88.62 748 MET A C 1
ATOM 5689 O O . MET A 1 748 ? -24.520 1.893 11.566 1.00 88.62 748 MET A O 1
ATOM 5693 N N . SER A 1 749 ? -25.956 1.621 9.856 1.00 86.38 749 SER A N 1
ATOM 5694 C CA . SER A 1 749 ? -26.183 3.054 9.642 1.00 86.38 749 SER A CA 1
ATOM 5695 C C . SER A 1 749 ? -26.721 3.778 10.882 1.00 86.38 749 SER A C 1
ATOM 5697 O O . SER A 1 749 ? -26.470 4.969 11.059 1.00 86.38 749 SER A O 1
ATOM 5699 N N . THR A 1 750 ? -27.398 3.056 11.781 1.00 86.88 750 THR A N 1
ATOM 5700 C CA . THR A 1 750 ? -27.981 3.622 13.009 1.00 86.88 750 THR A CA 1
ATOM 5701 C C . THR A 1 750 ? -26.964 3.832 14.127 1.00 86.88 750 THR A C 1
ATOM 5703 O O . THR A 1 750 ? -27.209 4.622 15.036 1.00 86.88 750 THR A O 1
ATOM 5706 N N . PHE A 1 751 ? -25.807 3.167 14.056 1.00 82.25 751 PHE A N 1
ATOM 5707 C CA . PHE A 1 751 ? -24.726 3.305 15.036 1.00 82.25 751 PHE A CA 1
ATOM 5708 C C . PHE A 1 751 ? -23.813 4.508 14.754 1.00 82.25 751 PHE A C 1
ATOM 5710 O O . PHE A 1 751 ? -22.994 4.858 15.602 1.00 82.25 751 PHE A O 1
ATOM 5717 N N . GLY A 1 752 ? -23.988 5.167 13.604 1.00 72.38 752 GLY A N 1
ATOM 5718 C CA . GLY A 1 752 ? -23.202 6.326 13.187 1.00 72.38 752 GLY A CA 1
ATOM 5719 C C . GLY A 1 752 ? -21.808 5.974 12.657 1.00 72.38 752 GLY A C 1
ATOM 5720 O O . GLY A 1 752 ? -21.405 4.814 12.571 1.00 72.38 752 GLY A O 1
ATOM 5721 N N . ASP A 1 753 ? -21.072 7.016 12.286 1.00 67.19 753 ASP A N 1
ATOM 5722 C CA . ASP A 1 753 ? -19.675 7.004 11.825 1.00 67.19 753 ASP A CA 1
ATOM 5723 C C . ASP A 1 753 ? -18.662 7.140 12.978 1.00 67.19 753 ASP A C 1
ATOM 5725 O O . ASP A 1 753 ? -17.469 7.353 12.763 1.00 67.19 753 ASP A O 1
ATOM 5729 N N . GLY A 1 754 ? -19.136 7.046 14.222 1.00 65.62 754 GLY A N 1
ATOM 5730 C CA . GLY A 1 754 ? -18.316 7.288 15.402 1.00 65.62 754 GLY A CA 1
ATOM 5731 C C . GLY A 1 754 ? -18.012 8.767 15.666 1.00 65.62 754 GLY A C 1
ATOM 5732 O O . GLY A 1 754 ? -17.149 9.038 16.499 1.00 65.62 754 GLY A O 1
ATOM 5733 N N . ASP A 1 755 ? -18.684 9.727 15.014 1.00 66.06 755 ASP A N 1
ATOM 5734 C CA . ASP A 1 755 ? -18.616 11.130 15.432 1.00 66.06 755 ASP A CA 1
ATOM 5735 C C . ASP A 1 755 ? -19.132 11.261 16.875 1.00 66.06 755 ASP A C 1
ATOM 5737 O O . ASP A 1 755 ? -20.299 11.020 17.190 1.00 66.06 755 ASP A O 1
ATOM 5741 N N . ASN A 1 756 ? -18.232 11.659 17.775 1.00 67.62 756 ASN A N 1
ATOM 5742 C CA . ASN A 1 756 ? -18.523 11.856 19.193 1.00 67.62 756 ASN A CA 1
ATOM 5743 C C . ASN A 1 756 ? -19.360 13.128 19.459 1.00 67.62 756 ASN A C 1
ATOM 5745 O O . ASN A 1 756 ? -19.606 13.478 20.615 1.00 67.62 756 ASN A O 1
ATOM 5749 N N . GLY A 1 757 ? -19.768 13.857 18.412 1.00 71.00 757 GLY A N 1
ATOM 5750 C CA . GLY A 1 757 ? -20.641 15.029 18.488 1.00 71.00 757 GLY A CA 1
ATOM 5751 C C . GLY A 1 757 ? -19.960 16.278 19.053 1.00 71.00 757 GLY A C 1
ATOM 5752 O O . GLY A 1 757 ? -20.636 17.246 19.407 1.00 71.00 757 GLY A O 1
ATOM 5753 N N . ILE A 1 758 ? -18.627 16.271 19.154 1.00 77.56 758 ILE A N 1
ATOM 5754 C CA . ILE A 1 758 ? -17.814 17.367 19.709 1.00 77.56 758 ILE A CA 1
ATOM 5755 C C . ILE A 1 758 ? -17.056 18.167 18.630 1.00 77.56 758 ILE A C 1
ATOM 5757 O O . ILE A 1 758 ? -16.287 19.075 18.959 1.00 77.56 758 ILE A O 1
ATOM 5761 N N . GLY A 1 759 ? -17.341 17.901 17.347 1.00 77.94 759 GLY A N 1
ATOM 5762 C CA . GLY A 1 759 ? -16.631 18.470 16.195 1.00 77.94 759 GLY A CA 1
ATOM 5763 C C . GLY A 1 759 ? -15.252 17.829 16.015 1.00 77.94 759 GLY A C 1
ATOM 5764 O O . GLY A 1 759 ? -15.026 16.786 16.613 1.00 77.94 759 GLY A O 1
ATOM 5765 N N . PRO A 1 760 ? -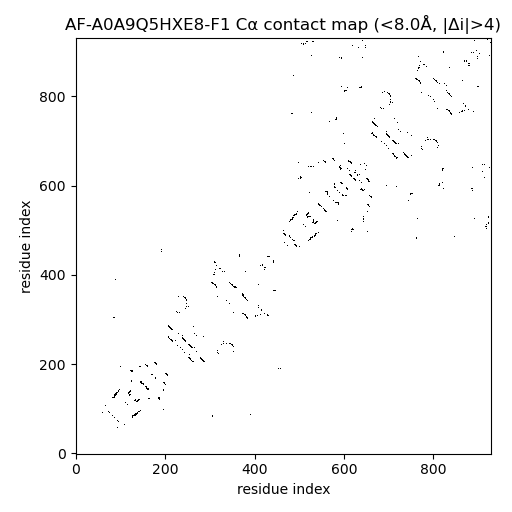14.323 18.437 15.247 1.00 87.06 760 PRO A N 1
ATOM 5766 C CA . PRO A 1 760 ? -12.935 17.980 15.150 1.00 87.06 760 PRO A CA 1
ATOM 5767 C C . PRO A 1 760 ? -12.368 17.624 16.526 1.00 87.06 760 PRO A C 1
ATOM 5769 O O . PRO A 1 760 ? -12.431 18.426 17.467 1.00 87.06 760 PRO A O 1
ATOM 5772 N N . PHE A 1 761 ? -11.896 16.388 16.661 1.00 92.12 761 PHE A N 1
ATOM 5773 C CA . PHE A 1 761 ? -11.616 15.804 17.963 1.00 92.12 761 PHE A CA 1
ATOM 5774 C C . PHE A 1 761 ? -10.317 15.018 17.987 1.00 92.12 761 PHE A C 1
ATOM 5776 O O . PHE A 1 761 ? -9.825 14.503 16.981 1.00 92.12 761 PHE A O 1
ATOM 5783 N N . GLY A 1 762 ? -9.766 14.930 19.188 1.00 92.69 762 GLY A N 1
ATOM 5784 C CA . GLY A 1 762 ? -8.754 13.965 19.534 1.00 92.69 762 GLY A CA 1
ATOM 5785 C C . GLY A 1 762 ? -9.353 12.809 20.310 1.00 92.69 762 GLY A C 1
ATOM 5786 O O . GLY A 1 762 ? -10.387 12.948 20.966 1.00 92.69 762 GLY A O 1
ATOM 5787 N N . PHE A 1 763 ? -8.706 11.655 20.198 1.00 92.94 763 PHE A N 1
ATOM 5788 C CA . PHE A 1 763 ? -9.206 10.411 20.761 1.00 92.94 763 PHE A CA 1
ATOM 5789 C C . PHE A 1 763 ? -8.064 9.573 21.331 1.00 92.94 763 PHE A C 1
ATOM 5791 O O . PHE A 1 763 ? -6.988 9.471 20.739 1.00 92.94 763 PHE A O 1
ATOM 5798 N N . ALA A 1 764 ? -8.309 8.959 22.483 1.00 93.38 764 ALA A N 1
ATOM 5799 C CA . ALA A 1 764 ? -7.443 7.955 23.084 1.00 93.38 764 ALA A CA 1
ATOM 5800 C C . ALA A 1 764 ? -8.298 6.785 23.572 1.00 93.38 764 ALA A C 1
ATOM 5802 O O . ALA A 1 764 ? -9.388 6.993 24.110 1.00 93.38 764 ALA A O 1
ATOM 5803 N N . GLN A 1 765 ? -7.789 5.563 23.409 1.00 93.25 765 GLN A N 1
ATOM 5804 C CA . GLN A 1 765 ? -8.492 4.335 23.774 1.00 93.25 765 GLN A CA 1
ATOM 5805 C C . GLN A 1 765 ? -7.560 3.360 24.495 1.00 93.25 765 GLN A C 1
ATOM 5807 O O . GLN A 1 765 ? -6.371 3.280 24.188 1.00 93.25 765 GLN A O 1
ATOM 5812 N N . HIS A 1 766 ? -8.107 2.637 25.470 1.00 95.12 766 HIS A N 1
ATOM 5813 C CA . HIS A 1 766 ? -7.448 1.536 26.154 1.00 95.12 766 HIS A CA 1
ATOM 5814 C C . HIS A 1 766 ? -8.465 0.450 26.522 1.00 95.12 766 HIS A C 1
ATOM 5816 O O . HIS A 1 766 ? -9.671 0.634 26.362 1.00 95.12 766 HIS A O 1
ATOM 5822 N N . VAL A 1 767 ? -7.997 -0.701 27.002 1.00 94.75 767 VAL A N 1
ATOM 5823 C CA . VAL A 1 767 ? -8.849 -1.871 27.244 1.00 94.75 767 VAL A CA 1
ATOM 5824 C C . VAL A 1 767 ? -8.686 -2.404 28.655 1.00 94.75 767 VAL A C 1
ATOM 5826 O O . VAL A 1 767 ? -7.570 -2.502 29.157 1.00 94.75 767 VAL A O 1
ATOM 5829 N N . VAL A 1 768 ? -9.808 -2.789 29.266 1.00 97.19 768 VAL A N 1
ATOM 5830 C CA . VAL A 1 768 ? -9.836 -3.580 30.501 1.00 97.19 768 VAL A CA 1
ATOM 5831 C C . VAL A 1 768 ? -10.364 -4.984 30.180 1.00 97.19 768 VAL A C 1
ATOM 5833 O O . VAL A 1 768 ? -11.534 -5.107 29.800 1.00 97.19 768 VAL A O 1
ATOM 5836 N N . PRO A 1 769 ? -9.539 -6.039 30.298 1.00 94.88 769 PRO A N 1
ATOM 5837 C CA . PRO A 1 769 ? -9.971 -7.418 30.081 1.00 94.88 769 PRO A CA 1
ATOM 5838 C C . PRO A 1 769 ? -10.787 -7.926 31.278 1.00 94.88 769 PRO A C 1
ATOM 5840 O O . PRO A 1 769 ? -10.321 -7.869 32.418 1.00 94.88 769 PRO A O 1
ATOM 5843 N N . ILE A 1 770 ? -12.007 -8.415 31.034 1.00 95.19 770 ILE A N 1
ATOM 5844 C CA . ILE A 1 770 ? -12.933 -8.873 32.085 1.00 95.19 770 ILE A CA 1
ATOM 5845 C C . ILE A 1 770 ? -13.607 -10.183 31.668 1.00 95.19 770 ILE A C 1
ATOM 5847 O O . ILE A 1 770 ? -14.152 -10.274 30.578 1.00 95.19 770 ILE A O 1
ATOM 5851 N N . VAL A 1 771 ? -13.603 -11.202 32.526 1.00 92.69 771 VAL A N 1
ATOM 5852 C CA . VAL A 1 771 ? -14.226 -12.511 32.253 1.00 92.69 771 VAL A CA 1
ATOM 5853 C C . VAL A 1 771 ? -15.755 -12.386 32.221 1.00 92.69 771 VAL A C 1
ATOM 5855 O O . VAL A 1 771 ? -16.360 -12.545 31.163 1.00 92.69 771 VAL A O 1
ATOM 5858 N N . HIS A 1 772 ? -16.381 -12.034 33.348 1.00 92.81 772 HIS A N 1
ATOM 5859 C CA . HIS A 1 772 ? -17.808 -11.717 33.419 1.00 92.81 772 HIS A CA 1
ATOM 5860 C C . HIS A 1 772 ? -18.036 -10.343 34.037 1.00 92.81 772 HIS A C 1
ATOM 5862 O O . HIS A 1 772 ? -17.382 -9.955 35.007 1.00 92.81 772 HIS A O 1
ATOM 5868 N N . TYR A 1 773 ? -19.025 -9.626 33.514 1.00 96.75 773 TYR A N 1
ATOM 5869 C CA . TYR A 1 773 ? -19.456 -8.360 34.083 1.00 96.75 773 TYR A CA 1
ATOM 5870 C C . TYR A 1 773 ? -20.384 -8.620 35.276 1.00 96.75 773 TYR A C 1
ATOM 5872 O O . TYR A 1 773 ? -21.463 -9.202 35.141 1.00 96.75 773 TYR A O 1
ATOM 5880 N N . THR A 1 774 ? -19.953 -8.207 36.468 1.00 97.94 774 THR A N 1
ATOM 5881 C CA . THR A 1 774 ? -20.771 -8.226 37.688 1.00 97.94 774 THR A CA 1
ATOM 5882 C C . THR A 1 774 ? -21.336 -6.834 37.956 1.00 97.94 774 THR A C 1
ATOM 5884 O O . THR A 1 774 ? -20.774 -5.833 37.511 1.00 97.94 774 THR A O 1
ATOM 5887 N N . VAL A 1 775 ? -22.439 -6.750 38.705 1.00 98.25 775 VAL A N 1
ATOM 5888 C CA . VAL A 1 775 ? -23.033 -5.453 39.076 1.00 98.25 775 VAL A CA 1
ATOM 5889 C C . VAL A 1 775 ? -22.007 -4.522 39.753 1.00 98.25 775 VAL A C 1
ATOM 5891 O O . VAL A 1 775 ? -21.888 -3.394 39.285 1.00 98.25 775 VAL A O 1
ATOM 5894 N N . PRO A 1 776 ? -21.178 -4.968 40.726 1.00 98.44 776 PRO A N 1
ATOM 5895 C CA . PRO A 1 776 ? -20.145 -4.110 41.319 1.00 98.44 776 PRO A CA 1
ATOM 5896 C C . PRO A 1 776 ? -19.118 -3.556 40.321 1.00 98.44 776 PRO A C 1
ATOM 5898 O O . PRO A 1 776 ? -18.640 -2.438 40.491 1.00 98.44 776 PRO A O 1
ATOM 5901 N N . ILE A 1 777 ? -18.762 -4.316 39.279 1.00 98.50 777 ILE A N 1
ATOM 5902 C CA . ILE A 1 777 ? -17.847 -3.844 38.228 1.00 98.50 777 ILE A CA 1
ATOM 5903 C C . ILE A 1 777 ? -18.527 -2.764 37.378 1.00 98.50 777 ILE A C 1
ATOM 5905 O O . ILE A 1 777 ? -17.917 -1.741 37.085 1.00 98.50 777 ILE A O 1
ATOM 5909 N N . LEU A 1 778 ? -19.788 -2.972 36.993 1.00 98.38 778 LEU A N 1
ATOM 5910 C CA . LEU A 1 778 ? -20.552 -2.018 36.178 1.00 98.38 778 LEU A CA 1
ATOM 5911 C C . LEU A 1 778 ? -20.865 -0.718 36.944 1.00 98.38 778 LEU A C 1
ATOM 5913 O O . LEU A 1 778 ? -20.832 0.376 36.375 1.00 98.38 778 LEU A O 1
ATOM 5917 N N . GLU A 1 779 ? -21.111 -0.816 38.251 1.00 97.81 779 GLU A N 1
ATOM 5918 C CA . GLU A 1 779 ? -21.226 0.336 39.150 1.00 97.81 779 GLU A CA 1
ATOM 5919 C C . GLU A 1 779 ? -19.913 1.125 39.222 1.00 97.81 779 GLU A C 1
ATOM 5921 O O . GLU A 1 779 ? -19.931 2.351 39.106 1.00 97.81 779 GLU A O 1
ATOM 5926 N N . GLU A 1 780 ? -18.770 0.438 39.335 1.00 98.12 780 GLU A N 1
ATOM 5927 C CA . GLU A 1 780 ? -17.452 1.080 39.310 1.00 98.12 780 GLU A CA 1
ATOM 5928 C C . GLU A 1 780 ? -17.202 1.790 37.974 1.00 98.12 780 GLU A C 1
ATOM 5930 O O . GLU A 1 780 ? -16.775 2.941 37.953 1.00 98.12 780 GLU A O 1
ATOM 5935 N N . MET A 1 781 ? -17.536 1.154 36.849 1.00 98.19 781 MET A N 1
ATOM 5936 C CA . MET A 1 781 ? -17.452 1.776 35.524 1.00 98.19 781 MET A CA 1
ATOM 5937 C C . MET A 1 781 ? -18.284 3.058 35.441 1.00 98.19 781 MET A C 1
ATOM 5939 O O . MET A 1 781 ? -17.770 4.093 35.019 1.00 98.19 781 MET A O 1
ATOM 5943 N N . THR A 1 782 ? -19.538 3.012 35.904 1.00 96.75 782 THR A N 1
ATOM 5944 C CA . THR A 1 782 ? -20.427 4.185 35.971 1.00 96.75 782 THR A CA 1
ATOM 5945 C C . THR A 1 782 ? -19.781 5.303 36.800 1.00 96.75 782 THR A C 1
ATOM 5947 O O . THR A 1 782 ? -19.705 6.455 36.360 1.00 96.75 782 THR A O 1
ATOM 5950 N N . ALA A 1 783 ? -19.296 4.968 38.001 1.00 96.38 783 ALA A N 1
ATOM 5951 C CA . ALA A 1 783 ? -18.715 5.924 38.935 1.00 96.38 783 ALA A CA 1
ATOM 5952 C C . ALA A 1 783 ? -17.463 6.595 38.356 1.00 96.38 783 ALA A C 1
ATOM 5954 O O . ALA A 1 783 ? -17.345 7.823 38.399 1.00 96.38 783 ALA A O 1
ATOM 5955 N N . GLN A 1 784 ? -16.558 5.806 37.775 1.00 97.88 784 GLN A N 1
ATOM 5956 C CA . GLN A 1 784 ? -15.307 6.304 37.217 1.00 97.88 784 GLN A CA 1
ATOM 5957 C C . GLN A 1 784 ? -15.524 7.131 35.946 1.00 97.88 784 GLN A C 1
ATOM 5959 O O . GLN A 1 784 ? -14.916 8.194 35.824 1.00 97.88 784 GLN A O 1
ATOM 5964 N N . VAL A 1 785 ? -16.435 6.729 35.048 1.00 97.81 785 VAL A N 1
ATOM 5965 C CA . VAL A 1 785 ? -16.804 7.536 33.869 1.00 97.81 785 VAL A CA 1
ATOM 5966 C C . VAL A 1 785 ? -17.255 8.931 34.291 1.00 97.81 785 VAL A C 1
ATOM 5968 O O . VAL A 1 785 ? -16.749 9.930 33.781 1.00 97.81 785 VAL A O 1
ATOM 5971 N N . ASN A 1 786 ? -18.168 9.018 35.261 1.00 94.38 786 ASN A N 1
ATOM 5972 C CA . ASN A 1 786 ? -18.690 10.307 35.696 1.00 94.38 786 ASN A CA 1
ATOM 5973 C C . ASN A 1 786 ? -17.627 11.148 36.426 1.00 94.38 786 ASN A C 1
ATOM 5975 O O . ASN A 1 786 ? -17.486 12.340 36.156 1.00 94.38 786 ASN A O 1
ATOM 5979 N N . ALA A 1 787 ? -16.842 10.528 37.313 1.00 95.75 787 ALA A N 1
ATOM 5980 C CA . ALA A 1 787 ? -15.800 11.214 38.074 1.00 95.75 787 ALA A CA 1
ATOM 5981 C C . ALA A 1 787 ? -14.688 11.780 37.176 1.00 95.75 787 ALA A C 1
ATOM 5983 O O . ALA A 1 787 ? -14.274 12.928 37.358 1.00 95.75 787 ALA A O 1
ATOM 5984 N N . PHE A 1 788 ? -14.213 11.002 36.198 1.00 97.75 788 PHE A N 1
ATOM 5985 C CA . PHE A 1 788 ? -13.194 11.460 35.256 1.00 97.75 788 PHE A CA 1
ATOM 5986 C C . PHE A 1 788 ? -13.739 12.539 34.324 1.00 97.75 788 PHE A C 1
ATOM 5988 O O . PHE A 1 788 ? -13.059 13.543 34.140 1.00 97.75 788 PHE A O 1
ATOM 5995 N N . ALA A 1 789 ? -14.954 12.394 33.788 1.00 95.31 789 ALA A N 1
ATOM 5996 C CA . ALA A 1 789 ? -15.517 13.398 32.889 1.00 95.31 789 ALA A CA 1
ATOM 5997 C C . ALA A 1 789 ? -15.656 14.772 33.566 1.00 95.31 789 ALA A C 1
ATOM 5999 O O . ALA A 1 789 ? -15.211 15.778 33.012 1.00 95.31 789 ALA A O 1
ATOM 6000 N N . SER A 1 790 ? -16.197 14.822 34.791 1.00 93.75 790 SER A N 1
ATOM 6001 C CA . SER A 1 790 ? -16.315 16.077 35.545 1.00 93.75 790 SER A CA 1
ATOM 6002 C C . SER A 1 790 ? -14.946 16.680 35.869 1.00 93.75 790 SER A C 1
ATOM 6004 O O . SER A 1 790 ? -14.720 17.857 35.596 1.00 93.75 790 SER A O 1
ATOM 6006 N N . ARG A 1 791 ? -14.006 15.878 36.388 1.00 96.25 791 ARG A N 1
ATOM 6007 C CA . ARG A 1 791 ? -12.663 16.360 36.745 1.00 96.25 791 ARG A CA 1
ATOM 6008 C C . ARG A 1 791 ? -11.887 16.864 35.530 1.00 96.25 791 ARG A C 1
ATOM 6010 O O . ARG A 1 791 ? -11.329 17.953 35.580 1.00 96.25 791 ARG A O 1
ATOM 6017 N N . LEU A 1 792 ? -11.844 16.087 34.447 1.00 96.44 792 LEU A N 1
ATOM 6018 C CA . LEU A 1 792 ? -11.082 16.449 33.253 1.00 96.44 792 LEU A CA 1
ATOM 6019 C C . LEU A 1 792 ? -11.675 17.681 32.569 1.00 96.44 792 LEU A C 1
ATOM 6021 O O . LEU A 1 792 ? -10.914 18.523 32.101 1.00 96.44 792 LEU A O 1
ATOM 6025 N N . SER A 1 793 ? -13.002 17.835 32.557 1.00 92.88 793 SER A N 1
ATOM 6026 C CA . SER A 1 793 ? -13.622 19.064 32.056 1.00 92.88 793 SER A CA 1
ATOM 6027 C C . SER A 1 793 ? -13.210 20.283 32.894 1.00 92.88 793 SER A C 1
ATOM 6029 O O . SER A 1 793 ? -12.792 21.295 32.332 1.00 92.88 793 SER A O 1
ATOM 6031 N N . GLU A 1 794 ? -13.222 20.185 34.229 1.00 93.44 794 GLU A N 1
ATOM 6032 C CA . GLU A 1 794 ? -12.760 21.266 35.117 1.00 93.44 794 GLU A CA 1
ATOM 6033 C C . GLU A 1 794 ? -11.271 21.604 34.920 1.00 93.44 794 GLU A C 1
ATOM 6035 O O . GLU A 1 794 ? -10.914 22.780 34.814 1.00 93.44 794 GLU A O 1
ATOM 6040 N N . GLU A 1 795 ? -10.405 20.590 34.821 1.00 94.38 795 GLU A N 1
ATOM 6041 C CA . GLU A 1 795 ? -8.961 20.750 34.589 1.00 94.38 795 GLU A CA 1
ATOM 6042 C C . GLU A 1 795 ? -8.649 21.388 33.221 1.00 94.38 795 GLU A C 1
ATOM 6044 O O . GLU A 1 795 ? -7.636 22.074 33.077 1.00 94.38 795 GLU A O 1
ATOM 6049 N N . ASN A 1 796 ? -9.538 21.226 32.235 1.00 90.81 796 ASN A N 1
ATOM 6050 C CA . ASN A 1 796 ? -9.393 21.745 30.872 1.00 90.81 796 ASN A CA 1
ATOM 6051 C C . ASN A 1 796 ? -10.308 22.959 30.611 1.00 90.81 796 ASN A C 1
ATOM 6053 O O . ASN A 1 796 ? -10.886 23.106 29.539 1.00 90.81 796 ASN A O 1
ATOM 6057 N N . ASN A 1 797 ? -10.425 23.865 31.590 1.00 89.00 797 ASN A N 1
ATOM 6058 C CA . ASN A 1 797 ? -11.147 25.145 31.483 1.00 89.00 797 ASN A CA 1
ATOM 6059 C C . ASN A 1 797 ? -12.643 25.028 31.123 1.00 89.00 797 ASN A C 1
ATOM 6061 O O . ASN A 1 797 ? -13.212 25.945 30.526 1.00 89.00 797 ASN A O 1
ATOM 6065 N N . GLY A 1 798 ? -13.290 23.925 31.491 1.00 83.69 798 GLY A N 1
ATOM 6066 C CA . GLY A 1 798 ? -14.691 23.659 31.165 1.00 83.69 798 GLY A CA 1
ATOM 6067 C C . GLY A 1 798 ? -14.920 23.234 29.714 1.00 83.69 798 GLY A C 1
ATOM 6068 O O . GLY A 1 798 ? -16.065 23.252 29.260 1.00 83.69 798 GLY A O 1
ATOM 6069 N N . GLU A 1 799 ? -13.869 22.869 28.969 1.00 85.00 799 GLU A N 1
ATOM 6070 C CA . GLU A 1 799 ? -14.040 22.199 27.679 1.00 85.00 799 GLU A CA 1
ATOM 6071 C C . GLU A 1 799 ? -14.771 20.856 27.878 1.00 85.00 799 GLU A C 1
ATOM 6073 O O . GLU A 1 799 ? -14.526 20.155 28.869 1.00 85.00 799 GLU A O 1
ATOM 6078 N N . PRO A 1 800 ? -15.691 20.480 26.971 1.00 81.50 800 PRO A N 1
ATOM 6079 C CA . PRO A 1 800 ? -16.359 19.189 27.047 1.00 81.50 800 PRO A CA 1
ATOM 6080 C C . PRO A 1 800 ? -15.347 18.070 26.771 1.00 81.50 800 PRO A C 1
ATOM 6082 O O . PRO A 1 800 ? -14.783 17.991 25.679 1.00 81.50 800 PRO A O 1
ATOM 6085 N N . ILE A 1 801 ? -15.136 17.208 27.766 1.00 93.44 801 ILE A N 1
ATOM 6086 C CA . ILE A 1 801 ? -14.322 15.992 27.661 1.00 93.44 801 ILE A CA 1
ATOM 6087 C C . ILE A 1 801 ? -15.263 14.802 27.763 1.00 93.44 801 ILE A C 1
ATOM 6089 O O . ILE A 1 801 ? -15.920 14.623 28.789 1.00 93.44 801 ILE A O 1
ATOM 6093 N N . LEU A 1 802 ? -15.336 14.001 26.703 1.00 94.88 802 LEU A N 1
ATOM 6094 C CA . LEU A 1 802 ? -16.175 12.813 26.668 1.00 94.88 802 LEU A CA 1
ATOM 6095 C C . LEU A 1 802 ? -15.375 11.631 27.210 1.00 94.88 802 LEU A C 1
ATOM 6097 O O . LEU A 1 802 ? -14.399 11.209 26.594 1.00 94.88 802 LEU A O 1
ATOM 6101 N N . VAL A 1 803 ? -15.781 11.090 28.353 1.00 97.19 803 VAL A N 1
ATOM 6102 C CA . VAL A 1 803 ? -15.205 9.862 28.913 1.00 97.19 803 VAL A CA 1
ATOM 6103 C C . VAL A 1 803 ? -16.210 8.748 28.718 1.00 97.19 803 VAL A C 1
ATOM 6105 O O . VAL A 1 803 ? -17.384 8.918 29.054 1.00 97.19 803 VAL A O 1
ATOM 6108 N N . SER A 1 804 ? -15.757 7.620 28.176 1.00 96.75 804 SER A N 1
ATOM 6109 C CA . SER A 1 804 ? -16.616 6.459 27.965 1.00 96.75 804 SER A CA 1
ATOM 6110 C C . SER A 1 804 ? -15.937 5.153 28.348 1.00 96.75 804 SER A C 1
ATOM 6112 O O . SER A 1 804 ? -14.717 5.021 28.260 1.00 96.75 804 SER A O 1
ATOM 6114 N N . ILE A 1 805 ? -16.730 4.157 28.730 1.00 98.06 805 ILE A N 1
ATOM 6115 C CA . ILE A 1 805 ? -16.295 2.760 28.749 1.00 98.06 805 ILE A CA 1
ATOM 6116 C C . ILE A 1 805 ? -17.391 1.861 28.206 1.00 98.06 805 ILE A C 1
ATOM 6118 O O . ILE A 1 805 ? -18.566 2.047 28.518 1.00 98.06 805 ILE A O 1
ATOM 6122 N N . SER A 1 806 ? -16.986 0.900 27.380 1.00 97.06 806 SER A N 1
ATOM 6123 C CA . SER A 1 806 ? -17.895 0.020 26.666 1.00 97.06 806 SER A CA 1
ATOM 6124 C C . SER A 1 806 ? -17.629 -1.451 26.979 1.00 97.06 806 SER A C 1
ATOM 6126 O O . SER A 1 806 ? -16.697 -2.025 26.413 1.00 97.06 806 SER A O 1
ATOM 6128 N N . PRO A 1 807 ? -18.379 -2.059 27.915 1.00 97.00 807 PRO A N 1
ATOM 6129 C CA . PRO A 1 807 ? -18.389 -3.505 28.133 1.00 97.00 807 PRO A CA 1
ATOM 6130 C C . PRO A 1 807 ? -18.948 -4.280 26.938 1.00 97.00 807 PRO A C 1
ATOM 6132 O O . PRO A 1 807 ? -20.008 -3.939 26.409 1.00 97.00 807 PRO A O 1
ATOM 6135 N N . GLU A 1 808 ? -18.279 -5.367 26.556 1.00 95.00 808 GLU A N 1
ATOM 6136 C CA . GLU A 1 808 ? -18.651 -6.177 25.391 1.00 95.00 808 GLU A CA 1
ATOM 6137 C C . GLU A 1 808 ? -18.776 -7.664 25.769 1.00 95.00 808 GLU A C 1
ATOM 6139 O O . GLU A 1 808 ? -17.825 -8.430 25.617 1.00 95.00 808 GLU A O 1
ATOM 6144 N N . PRO A 1 809 ? -19.926 -8.105 26.312 1.00 93.62 809 PRO A N 1
ATOM 6145 C CA . PRO A 1 809 ? -20.114 -9.488 26.746 1.00 93.62 809 PRO A CA 1
ATOM 6146 C C . PRO A 1 809 ? -20.212 -10.464 25.559 1.00 93.62 809 PRO A C 1
ATOM 6148 O O . PRO A 1 809 ? -21.282 -10.643 24.970 1.00 93.62 809 PRO A O 1
ATOM 6151 N N . PHE A 1 810 ? -19.112 -11.154 25.246 1.00 91.31 810 PHE A N 1
ATOM 6152 C CA . PHE A 1 810 ? -19.081 -12.292 24.324 1.00 91.31 810 PHE A CA 1
ATOM 6153 C C . PHE A 1 810 ? -19.190 -13.629 25.074 1.00 91.31 810 PHE A C 1
ATOM 6155 O O . PHE A 1 810 ? -18.754 -13.766 26.217 1.00 91.31 810 PHE A O 1
ATOM 6162 N N . LEU A 1 811 ? -19.759 -14.641 24.410 1.00 85.19 811 LEU A N 1
ATOM 6163 C CA . LEU A 1 811 ? -19.927 -15.992 24.960 1.00 85.19 811 LEU A CA 1
ATOM 6164 C C . LEU A 1 811 ? -18.618 -16.767 24.945 1.00 85.19 811 LEU A C 1
ATOM 6166 O O . LEU A 1 811 ? -18.057 -17.083 25.988 1.00 85.19 811 LEU A O 1
ATOM 6170 N N . SER A 1 812 ? -18.131 -17.069 23.740 1.00 72.88 812 SER A N 1
ATOM 6171 C CA . SER A 1 812 ? -16.843 -17.717 23.530 1.00 72.88 812 SER A CA 1
ATOM 6172 C C . SER A 1 812 ? -16.149 -17.224 22.274 1.00 72.88 812 SER A C 1
ATOM 6174 O O . SER A 1 812 ? -15.998 -17.952 21.297 1.00 72.88 812 SER A O 1
ATOM 6176 N N . SER A 1 813 ? -15.727 -15.957 22.305 1.00 66.56 813 SER A N 1
ATOM 6177 C CA . SER A 1 813 ? -15.033 -15.296 21.190 1.00 66.56 813 SER A CA 1
ATOM 6178 C C . SER A 1 813 ? -13.794 -16.065 20.718 1.00 66.56 813 SER A C 1
ATOM 6180 O O . SER A 1 813 ? -13.425 -15.969 19.553 1.00 66.56 813 SER A O 1
ATOM 6182 N N . PHE A 1 814 ? -13.178 -16.855 21.601 1.00 71.69 814 PHE A N 1
ATOM 6183 C CA . PHE A 1 814 ? -11.947 -17.605 21.345 1.00 71.69 814 PHE A CA 1
ATOM 6184 C C . PHE A 1 814 ? -12.164 -19.097 21.050 1.00 71.69 814 PHE A C 1
ATOM 6186 O O . PHE A 1 814 ? -11.220 -19.770 20.640 1.00 71.69 814 PHE A O 1
ATOM 6193 N N . ALA A 1 815 ? -13.385 -19.628 21.203 1.00 72.75 815 ALA A N 1
ATOM 6194 C CA . ALA A 1 815 ? -13.672 -21.039 20.907 1.00 72.75 815 ALA A CA 1
ATOM 6195 C C . ALA A 1 815 ? -13.449 -21.403 19.433 1.00 72.75 815 ALA A C 1
ATOM 6197 O O . ALA A 1 815 ? -13.206 -22.566 19.113 1.00 72.75 815 ALA A O 1
ATOM 6198 N N . HIS A 1 816 ? -13.521 -20.412 18.546 1.00 79.69 816 HIS A N 1
ATOM 6199 C CA . HIS A 1 816 ? -13.324 -20.576 17.107 1.00 79.69 816 HIS A CA 1
ATOM 6200 C C . HIS A 1 816 ? -11.885 -20.316 16.663 1.00 79.69 816 HIS A C 1
ATOM 6202 O O . HIS A 1 816 ? -11.628 -20.294 15.458 1.00 79.69 816 HIS A O 1
ATOM 6208 N N . SER A 1 817 ? -10.950 -20.108 17.600 1.00 80.81 817 SER A N 1
ATOM 6209 C CA . SER A 1 817 ? -9.609 -19.688 17.217 1.00 80.81 817 SER A CA 1
ATOM 6210 C C . SER A 1 817 ? -8.916 -20.727 16.346 1.00 80.81 817 SER A C 1
ATOM 6212 O O . SER A 1 817 ? -8.871 -21.918 16.667 1.00 80.81 817 SER A O 1
ATOM 6214 N N . ARG A 1 818 ? -8.321 -20.255 15.251 1.00 79.56 818 ARG A N 1
ATOM 6215 C CA . ARG A 1 818 ? -7.511 -21.077 14.338 1.00 79.56 818 ARG A CA 1
ATOM 6216 C C . ARG A 1 818 ? -6.013 -20.824 14.491 1.00 79.56 818 ARG A C 1
ATOM 6218 O O . ARG A 1 818 ? -5.229 -21.205 13.623 1.00 79.56 818 ARG A O 1
ATOM 6225 N N . GLY A 1 819 ? -5.625 -20.207 15.606 1.00 78.94 819 GLY A N 1
ATOM 6226 C CA . GLY A 1 819 ? -4.264 -19.763 15.861 1.00 78.94 819 GLY A CA 1
ATOM 6227 C C . GLY A 1 819 ? -3.937 -18.441 15.162 1.00 78.94 819 GLY A C 1
ATOM 6228 O O . GLY A 1 819 ? -4.549 -18.048 14.170 1.00 78.94 819 GLY A O 1
ATOM 6229 N N . GLY A 1 820 ? -2.941 -17.753 15.703 1.00 84.88 820 GLY A N 1
ATOM 6230 C CA . GLY A 1 820 ? -2.524 -16.428 15.269 1.00 84.88 820 GLY A CA 1
ATOM 6231 C C . GLY A 1 820 ? -1.605 -15.808 16.309 1.00 84.88 820 GLY A C 1
ATOM 6232 O O . GLY A 1 820 ? -1.402 -16.363 17.393 1.00 84.88 820 GLY A O 1
ATOM 6233 N N . ALA A 1 821 ? -1.024 -14.667 15.967 1.00 86.94 821 ALA A N 1
ATOM 6234 C CA . ALA A 1 821 ? -0.096 -13.978 16.847 1.00 86.94 821 ALA A CA 1
ATOM 6235 C C . ALA A 1 821 ? -0.779 -13.389 18.099 1.00 86.94 821 ALA A C 1
ATOM 6237 O O . ALA A 1 821 ? -0.134 -13.288 19.144 1.00 86.94 821 ALA A O 1
ATOM 6238 N N . TYR A 1 822 ? -2.078 -13.076 18.028 1.00 85.81 822 TYR A N 1
ATOM 6239 C CA . TYR A 1 822 ? -2.890 -12.653 19.162 1.00 85.81 822 TYR A CA 1
ATOM 6240 C C . TYR A 1 822 ? -3.329 -13.910 19.921 1.00 85.81 822 TYR A C 1
ATOM 6242 O O . TYR A 1 822 ? -4.010 -14.760 19.344 1.00 85.81 822 TYR A O 1
ATOM 6250 N N . PRO A 1 823 ? -2.885 -14.101 21.174 1.00 79.81 823 PRO A N 1
ATOM 6251 C CA . PRO A 1 823 ? -3.134 -15.336 21.890 1.00 79.81 823 PRO A CA 1
ATOM 6252 C C . PRO A 1 823 ? -4.593 -15.426 22.334 1.00 79.81 823 PRO A C 1
ATOM 6254 O O . PRO A 1 823 ? -5.169 -14.491 22.888 1.00 79.81 823 PRO A O 1
ATOM 6257 N N . HIS A 1 824 ? -5.151 -16.617 22.151 1.00 72.88 824 HIS A N 1
ATOM 6258 C CA . HIS A 1 824 ? -6.509 -16.978 22.532 1.00 72.88 824 HIS A CA 1
ATOM 6259 C C . HIS A 1 824 ? -6.461 -18.059 23.615 1.00 72.88 824 HIS A C 1
ATOM 6261 O O . HIS A 1 824 ? -6.658 -19.230 23.295 1.00 72.88 824 HIS A O 1
ATOM 6267 N N . PRO A 1 825 ? -6.127 -17.727 24.877 1.00 68.81 825 PRO A N 1
ATOM 6268 C CA . PRO A 1 825 ? -5.994 -18.732 25.925 1.00 68.81 825 PRO A CA 1
ATOM 6269 C C . PRO A 1 825 ? -7.362 -19.384 26.196 1.00 68.81 825 PRO A C 1
ATOM 6271 O O . PRO A 1 825 ? -8.247 -18.734 26.756 1.00 68.81 825 PRO A O 1
ATOM 6274 N N . PRO A 1 826 ? -7.564 -20.669 25.841 1.00 66.25 826 PRO A N 1
ATOM 6275 C CA . PRO A 1 826 ? -8.876 -21.307 25.962 1.00 66.25 826 PRO A CA 1
ATOM 6276 C C . PRO A 1 826 ? -9.291 -21.508 27.426 1.00 66.25 826 PRO A C 1
ATOM 6278 O O . PRO A 1 826 ? -10.472 -21.646 27.723 1.00 66.25 826 PRO A O 1
ATOM 6281 N N . GLU A 1 827 ? -8.325 -21.509 28.349 1.00 73.25 827 GLU A N 1
ATOM 6282 C CA . GLU A 1 827 ? -8.567 -21.674 29.786 1.00 73.25 827 GLU A CA 1
ATOM 6283 C C . GLU A 1 827 ? -8.973 -20.371 30.492 1.00 73.25 827 GLU A C 1
ATOM 6285 O O . GLU A 1 827 ? -9.492 -20.416 31.608 1.00 73.25 827 GLU A O 1
ATOM 6290 N N . ARG A 1 828 ? -8.747 -19.209 29.864 1.00 82.75 828 ARG A N 1
ATOM 6291 C CA . ARG A 1 828 ? -9.054 -17.900 30.448 1.00 82.75 828 ARG A CA 1
ATOM 6292 C C . ARG A 1 828 ? -9.535 -16.925 29.383 1.00 82.75 828 ARG A C 1
ATOM 6294 O O . ARG A 1 828 ? -8.777 -16.127 28.843 1.00 82.75 828 ARG A O 1
ATOM 6301 N N . GLN A 1 829 ? -10.828 -16.984 29.108 1.00 82.19 829 GLN A N 1
ATOM 6302 C CA . GLN A 1 829 ? -11.457 -16.077 28.167 1.00 82.19 829 GLN A CA 1
ATOM 6303 C C . GLN A 1 829 ? -11.805 -14.750 28.840 1.00 82.19 829 GLN A C 1
ATOM 6305 O O . GLN A 1 829 ? -12.534 -14.716 29.830 1.00 82.19 829 GLN A O 1
ATOM 6310 N N . VAL A 1 830 ? -11.310 -13.659 28.265 1.00 89.25 830 VAL A N 1
ATOM 6311 C CA . VAL A 1 830 ? -11.611 -12.297 28.701 1.00 89.25 830 VAL A CA 1
ATOM 6312 C C . VAL A 1 830 ? -12.342 -11.545 27.597 1.00 89.25 830 VAL A C 1
ATOM 6314 O O . VAL A 1 830 ? -12.012 -11.656 26.417 1.00 89.25 830 VAL A O 1
ATOM 6317 N N . ASN A 1 831 ? -13.347 -10.781 27.996 1.00 91.62 831 ASN A N 1
ATOM 6318 C CA . ASN A 1 831 ? -14.083 -9.854 27.159 1.00 91.62 831 ASN A CA 1
ATOM 6319 C C . ASN A 1 831 ? -13.415 -8.472 27.195 1.00 91.62 831 ASN A C 1
ATOM 6321 O O . ASN A 1 831 ? -12.950 -8.043 28.261 1.00 91.62 831 ASN A O 1
ATOM 6325 N N . PRO A 1 832 ? -13.336 -7.760 26.058 1.00 92.75 832 PRO A N 1
ATOM 6326 C CA . PRO A 1 832 ? -12.761 -6.428 26.030 1.00 92.75 832 PRO A CA 1
ATOM 6327 C C . PRO A 1 832 ? -13.749 -5.414 26.615 1.00 92.75 832 PRO A C 1
ATOM 6329 O O . PRO A 1 832 ? -14.917 -5.371 26.243 1.00 92.75 832 PRO A O 1
ATOM 6332 N N . SER A 1 833 ? -13.263 -4.547 27.499 1.00 96.50 833 SER A N 1
ATOM 6333 C CA . SER A 1 833 ? -13.996 -3.344 27.905 1.00 96.50 833 SER A CA 1
ATOM 6334 C C . SER A 1 833 ? -13.266 -2.130 27.352 1.00 96.50 833 SER A C 1
ATOM 6336 O O . SER A 1 833 ? -12.199 -1.769 27.851 1.00 96.50 833 SER A O 1
ATOM 6338 N N . SER A 1 834 ? -13.804 -1.542 26.287 1.00 95.44 834 SER A N 1
ATOM 6339 C CA . SER A 1 834 ? -13.192 -0.418 25.576 1.00 95.44 834 SER A CA 1
ATOM 6340 C C . SER A 1 834 ? -13.389 0.881 26.356 1.00 95.44 834 SER A C 1
ATOM 6342 O O . SER A 1 834 ? -14.489 1.425 26.366 1.00 95.44 834 SER A O 1
ATOM 6344 N N . ALA A 1 835 ? -12.336 1.404 26.975 1.00 97.69 835 ALA A N 1
ATOM 6345 C CA . ALA A 1 835 ? -12.329 2.707 27.633 1.00 97.69 835 ALA A CA 1
ATOM 6346 C C . ALA A 1 835 ? -11.775 3.780 26.689 1.00 97.69 835 ALA A C 1
ATOM 6348 O O . ALA A 1 835 ? -10.742 3.561 26.057 1.00 97.69 835 ALA A O 1
ATOM 6349 N N . SER A 1 836 ? -12.411 4.948 26.618 1.00 96.19 836 SER A N 1
ATOM 6350 C CA . SER A 1 836 ? -11.956 6.053 25.775 1.00 96.19 836 SER A CA 1
ATOM 6351 C C . SER A 1 836 ? -12.101 7.420 26.432 1.00 96.19 836 SER A C 1
ATOM 6353 O O . SER A 1 836 ? -12.936 7.640 27.314 1.00 96.19 836 SER A O 1
ATOM 6355 N N . ILE A 1 837 ? -11.263 8.349 25.973 1.00 96.31 837 ILE A N 1
ATOM 6356 C CA . ILE A 1 837 ? -11.379 9.781 26.243 1.00 96.31 837 ILE A CA 1
ATOM 6357 C C . ILE A 1 837 ? -11.329 10.506 24.900 1.00 96.31 837 ILE A C 1
ATOM 6359 O O . ILE A 1 837 ? -10.375 10.326 24.139 1.00 96.31 837 ILE A O 1
ATOM 6363 N N . ALA A 1 838 ? -12.338 11.331 24.626 1.00 95.00 838 ALA A N 1
ATOM 6364 C CA . ALA A 1 838 ? -12.377 12.219 23.473 1.00 95.00 838 ALA A CA 1
ATOM 6365 C C . ALA A 1 838 ? -12.392 13.685 23.924 1.00 95.00 838 ALA A C 1
ATOM 6367 O O . ALA A 1 838 ? -13.048 14.051 24.904 1.00 95.00 838 ALA A O 1
ATOM 6368 N N . TRP A 1 839 ? -11.661 14.527 23.204 1.00 93.50 839 TRP A N 1
ATOM 6369 C CA . TRP A 1 839 ? -11.547 15.961 23.468 1.00 93.50 839 TRP A CA 1
ATOM 6370 C C . TRP A 1 839 ? -11.638 16.737 22.163 1.00 93.50 839 TRP A C 1
ATOM 6372 O O . TRP A 1 839 ? -11.358 16.203 21.096 1.00 93.50 839 TRP A O 1
ATOM 6382 N N . LYS A 1 840 ? -11.991 18.016 22.234 1.00 91.69 840 LYS A N 1
ATOM 6383 C CA . LYS A 1 840 ? -11.974 18.883 21.056 1.00 91.69 840 LYS A CA 1
ATOM 6384 C C . LYS A 1 840 ? -10.537 19.141 20.595 1.00 91.69 840 LYS A C 1
ATOM 6386 O O . LYS A 1 840 ? -9.699 19.532 21.405 1.00 91.69 840 LYS A O 1
ATOM 6391 N N . GLU A 1 841 ? -10.266 18.982 19.305 1.00 91.25 841 GLU A N 1
ATOM 6392 C CA . GLU A 1 841 ? -8.938 19.171 18.716 1.00 91.25 841 GLU A CA 1
ATOM 6393 C C . GLU A 1 841 ? -9.034 19.974 17.419 1.00 91.25 841 GLU A C 1
ATOM 6395 O O . GLU A 1 841 ? -9.821 19.646 16.536 1.00 91.25 841 GLU A O 1
ATOM 6400 N N . ASP A 1 842 ? -8.233 21.030 17.299 1.00 89.00 842 ASP A N 1
ATOM 6401 C CA . ASP A 1 842 ? -8.177 21.836 16.079 1.00 89.00 842 ASP A CA 1
ATOM 6402 C C . ASP A 1 842 ? -7.226 21.169 15.060 1.00 89.00 842 ASP A C 1
ATOM 6404 O O . ASP A 1 842 ? -6.109 20.784 15.435 1.00 89.00 842 ASP A O 1
ATOM 6408 N N . PRO A 1 843 ? -7.616 21.020 13.779 1.00 84.75 843 PRO A N 1
ATOM 6409 C CA . PRO A 1 843 ?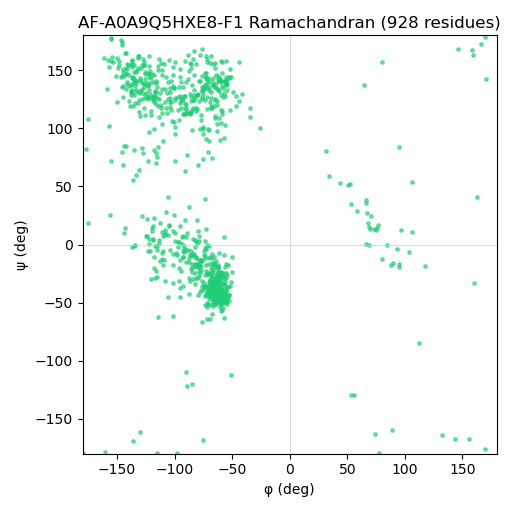 -6.714 20.536 12.732 1.00 84.75 843 PRO A CA 1
ATOM 6410 C C . PRO A 1 843 ? -5.391 21.305 12.663 1.00 84.75 843 PRO A C 1
ATOM 6412 O O . PRO A 1 843 ? -4.338 20.688 12.482 1.00 84.75 843 PRO A O 1
ATOM 6415 N N . GLU A 1 844 ? -5.428 22.615 12.920 1.00 86.56 844 GLU A N 1
ATOM 6416 C CA . GLU A 1 844 ? -4.279 23.523 12.873 1.00 86.56 844 GLU A CA 1
ATOM 6417 C C . GLU A 1 844 ? -3.425 23.503 14.155 1.00 86.56 844 GLU A C 1
ATOM 6419 O O . GLU A 1 844 ? -2.401 24.193 14.224 1.00 86.56 844 GLU A O 1
ATOM 6424 N N . THR A 1 845 ? -3.804 22.727 15.184 1.00 88.81 845 THR A N 1
ATOM 6425 C CA . THR A 1 845 ? -2.990 22.575 16.400 1.00 88.81 845 THR A CA 1
ATOM 6426 C C . THR A 1 845 ? -1.582 22.083 16.019 1.00 88.81 845 THR A C 1
ATOM 6428 O O . THR A 1 845 ? -1.447 21.048 15.357 1.00 88.81 845 THR A O 1
ATOM 6431 N N . PRO A 1 846 ? -0.499 22.755 16.463 1.00 89.44 846 PRO A N 1
ATOM 6432 C CA . PRO A 1 846 ? 0.862 22.302 16.200 1.00 89.44 846 PRO A CA 1
ATOM 6433 C C . PRO A 1 846 ? 1.097 20.861 16.671 1.00 89.44 846 PRO A C 1
ATOM 6435 O O . PRO A 1 846 ? 0.692 20.480 17.767 1.00 89.44 846 PRO A O 1
ATOM 6438 N N . LEU A 1 847 ? 1.832 20.064 15.887 1.00 86.50 847 LEU A N 1
ATOM 6439 C CA . LEU A 1 847 ? 2.070 18.644 16.192 1.00 86.50 847 LEU A CA 1
ATOM 6440 C C . LEU A 1 847 ? 2.649 18.409 17.603 1.00 86.50 847 LEU A C 1
ATOM 6442 O O . LEU A 1 847 ? 2.283 17.442 18.262 1.00 86.50 847 LEU A O 1
ATOM 6446 N N . ALA A 1 848 ? 3.526 19.293 18.091 1.00 88.56 848 ALA A N 1
ATOM 6447 C CA . ALA A 1 848 ? 4.087 19.190 19.443 1.00 88.56 848 ALA A CA 1
ATOM 6448 C C . ALA A 1 848 ? 3.017 19.313 20.546 1.00 88.56 848 ALA A C 1
ATOM 6450 O O . ALA A 1 848 ? 3.097 18.631 21.573 1.00 88.56 848 ALA A O 1
ATOM 6451 N N . ASP A 1 849 ? 1.997 20.136 20.310 1.00 90.56 849 ASP A N 1
ATOM 6452 C CA . ASP A 1 849 ? 0.880 20.329 21.228 1.00 90.56 849 ASP A CA 1
ATOM 6453 C C . ASP A 1 849 ? -0.096 19.149 21.128 1.00 90.56 849 ASP A C 1
ATOM 6455 O O . ASP A 1 849 ? -0.490 18.618 22.168 1.00 90.56 849 ASP A O 1
ATOM 6459 N N . LYS A 1 850 ? -0.381 18.643 19.912 1.00 90.00 850 LYS A N 1
ATOM 6460 C CA . LYS A 1 850 ? -1.140 17.388 19.708 1.00 90.00 850 LYS A CA 1
ATOM 6461 C C . LYS A 1 850 ? -0.491 16.220 20.463 1.00 90.00 850 LYS A C 1
ATOM 6463 O O . LYS A 1 850 ? -1.168 15.520 21.213 1.00 90.00 850 LYS A O 1
ATOM 6468 N N . ILE A 1 851 ? 0.832 16.052 20.344 1.00 89.75 851 ILE A N 1
ATOM 6469 C CA . ILE A 1 851 ? 1.606 15.030 21.076 1.00 89.75 851 ILE A CA 1
ATOM 6470 C C . ILE A 1 851 ? 1.443 15.202 22.591 1.00 89.75 851 ILE A C 1
ATOM 6472 O O . ILE A 1 851 ? 1.193 14.228 23.300 1.00 89.75 851 ILE A O 1
ATOM 6476 N N . SER A 1 852 ? 1.567 16.432 23.093 1.00 92.06 852 SER A N 1
ATOM 6477 C CA . SER A 1 852 ? 1.479 16.719 24.530 1.00 92.06 852 SER A CA 1
ATOM 6478 C C . SER A 1 852 ? 0.079 16.445 25.091 1.00 92.06 852 SER A C 1
ATOM 6480 O O . SER A 1 852 ? -0.045 15.817 26.144 1.00 92.06 852 SER A O 1
ATOM 6482 N N . ARG A 1 853 ? -0.978 16.853 24.373 1.00 91.62 853 ARG A N 1
ATOM 6483 C CA . ARG A 1 853 ? -2.377 16.573 24.743 1.00 91.62 853 ARG A CA 1
ATOM 6484 C C . ARG A 1 853 ? -2.667 15.077 24.720 1.00 91.62 853 ARG A C 1
ATOM 6486 O O . ARG A 1 853 ? -3.195 14.547 25.694 1.00 91.62 853 ARG A O 1
ATOM 6493 N N . HIS A 1 854 ? -2.269 14.387 23.652 1.00 91.69 854 HIS A N 1
ATOM 6494 C CA . HIS A 1 854 ? -2.473 12.946 23.523 1.00 91.69 854 HIS A CA 1
ATOM 6495 C C . HIS A 1 854 ? -1.759 12.169 24.643 1.00 91.69 854 HIS A C 1
ATOM 6497 O O . HIS A 1 854 ? -2.339 11.249 25.219 1.00 91.69 854 HIS A O 1
ATOM 6503 N N . ALA A 1 855 ? -0.540 12.573 25.023 1.00 92.25 855 ALA A N 1
ATOM 6504 C CA . ALA A 1 855 ? 0.189 11.979 26.143 1.00 92.25 855 ALA A CA 1
ATOM 6505 C C . ALA A 1 855 ? -0.512 12.198 27.497 1.00 92.25 855 ALA A C 1
ATOM 6507 O O . ALA A 1 855 ? -0.598 11.264 28.297 1.00 92.25 855 ALA A O 1
ATOM 6508 N N . TYR A 1 856 ? -1.049 13.399 27.746 1.00 94.81 856 TYR A N 1
ATOM 6509 C CA . TYR A 1 856 ? -1.839 13.689 28.946 1.00 94.81 856 TYR A CA 1
ATOM 6510 C C . TYR A 1 856 ? -3.086 12.798 29.025 1.00 94.81 856 TYR A C 1
ATOM 6512 O O . TYR A 1 856 ? -3.247 12.068 30.002 1.00 94.81 856 TYR A O 1
ATOM 6520 N N . PHE A 1 857 ? -3.917 12.761 27.978 1.00 95.31 857 PHE A N 1
ATOM 6521 C CA . PHE A 1 857 ? -5.135 11.942 27.992 1.00 95.31 857 PHE A CA 1
ATOM 6522 C C . PHE A 1 857 ? -4.845 10.442 28.028 1.00 95.31 857 PHE A C 1
ATOM 6524 O O . PHE A 1 857 ? -5.565 9.702 28.690 1.00 95.31 857 PHE A O 1
ATOM 6531 N N . THR A 1 858 ? -3.758 9.987 27.407 1.00 94.44 858 THR A N 1
ATOM 6532 C CA . THR A 1 858 ? -3.299 8.595 27.522 1.00 94.44 858 THR A CA 1
ATOM 6533 C C . THR A 1 858 ? -2.918 8.241 28.963 1.00 94.44 858 THR A C 1
ATOM 6535 O O . THR A 1 858 ? -3.265 7.165 29.451 1.00 94.44 858 THR A O 1
ATOM 6538 N N . SER A 1 859 ? -2.244 9.147 29.679 1.00 95.81 859 SER A N 1
ATOM 6539 C CA . SER A 1 859 ? -1.927 8.971 31.103 1.00 95.81 859 SER A CA 1
ATOM 6540 C C . SER A 1 859 ? -3.195 8.895 31.960 1.00 95.81 859 SER A C 1
ATOM 6542 O O . SER A 1 859 ? -3.328 8.004 32.800 1.00 95.81 859 SER A O 1
ATOM 6544 N N . GLU A 1 860 ? -4.159 9.783 31.722 1.00 97.19 860 GLU A N 1
ATOM 6545 C CA . GLU A 1 860 ? -5.441 9.772 32.435 1.00 97.19 860 GLU A CA 1
ATOM 6546 C C . GLU A 1 860 ? -6.256 8.511 32.133 1.00 97.19 860 GLU A C 1
ATOM 6548 O O . GLU A 1 860 ? -6.840 7.913 33.035 1.00 97.19 860 GLU A O 1
ATOM 6553 N N . LEU A 1 861 ? -6.218 8.039 30.889 1.00 97.06 861 LEU A N 1
ATOM 6554 C CA . LEU A 1 861 ? -6.872 6.808 30.471 1.00 97.06 861 LEU A CA 1
ATOM 6555 C C . LEU A 1 861 ? -6.267 5.567 31.142 1.00 97.06 861 LEU A C 1
ATOM 6557 O O . LEU A 1 861 ? -7.003 4.653 31.520 1.00 97.06 861 LEU A O 1
ATOM 6561 N N . ARG A 1 862 ? -4.946 5.535 31.372 1.00 96.25 862 ARG A N 1
ATOM 6562 C CA . ARG A 1 862 ? -4.299 4.482 32.180 1.00 96.25 862 ARG A CA 1
ATOM 6563 C C . ARG A 1 862 ? -4.773 4.505 33.630 1.00 96.25 862 ARG A C 1
ATOM 6565 O O . ARG A 1 862 ? -5.053 3.446 34.188 1.00 96.25 862 ARG A O 1
ATOM 6572 N N . ASN A 1 863 ? -4.901 5.687 34.233 1.00 97.50 863 ASN A N 1
ATOM 6573 C CA . ASN A 1 863 ? -5.426 5.816 35.596 1.00 97.50 863 ASN A CA 1
ATOM 6574 C C . ASN A 1 863 ? -6.878 5.327 35.676 1.00 97.50 863 ASN A C 1
ATOM 6576 O O . ASN A 1 863 ? -7.211 4.539 36.560 1.00 97.50 863 ASN A O 1
ATOM 6580 N N . PHE A 1 864 ? -7.714 5.744 34.723 1.00 98.31 864 PHE A N 1
ATOM 6581 C CA . PHE A 1 864 ? -9.110 5.327 34.621 1.00 98.31 864 PHE A CA 1
ATOM 6582 C C . PHE A 1 864 ? -9.243 3.802 34.510 1.00 98.31 864 PHE A C 1
ATOM 6584 O O . PHE A 1 864 ? -9.905 3.166 35.331 1.00 98.31 864 PHE A O 1
ATOM 6591 N N . THR A 1 865 ? -8.564 3.201 33.533 1.00 98.12 865 THR A N 1
ATOM 6592 C CA . THR A 1 865 ? -8.609 1.748 33.305 1.00 98.12 865 THR A CA 1
ATOM 6593 C C . THR A 1 865 ? -8.039 0.944 34.469 1.00 98.12 865 THR A C 1
ATOM 6595 O O . THR A 1 865 ? -8.604 -0.092 34.809 1.00 98.12 865 THR A O 1
ATOM 6598 N N . SER A 1 866 ? -6.995 1.435 35.146 1.00 97.88 866 SER A N 1
ATOM 6599 C CA . SER A 1 866 ? -6.414 0.761 36.317 1.00 97.88 866 SER A CA 1
ATOM 6600 C C . SER A 1 866 ? -7.388 0.677 37.495 1.00 97.88 866 SER A C 1
ATOM 6602 O O . SER A 1 866 ? -7.385 -0.321 38.210 1.00 97.88 866 SER A O 1
ATOM 6604 N N . LEU A 1 867 ? -8.233 1.691 37.710 1.00 98.38 867 LEU A N 1
ATOM 6605 C CA . LEU A 1 867 ? -9.238 1.674 38.782 1.00 98.38 867 LEU A CA 1
ATOM 6606 C C . LEU A 1 867 ? -10.333 0.639 38.502 1.00 98.38 867 LEU A C 1
ATOM 6608 O O . LEU A 1 867 ? -10.645 -0.183 39.363 1.00 98.38 867 LEU A O 1
ATOM 6612 N N . VAL A 1 868 ? -10.837 0.610 37.266 1.00 98.50 868 VAL A N 1
ATOM 6613 C CA . VAL A 1 868 ? -11.824 -0.390 36.833 1.00 98.50 868 VAL A CA 1
ATOM 6614 C C . VAL A 1 868 ? -11.229 -1.803 36.884 1.00 98.50 868 VAL A C 1
ATOM 6616 O O . VAL A 1 868 ? -11.864 -2.724 37.399 1.00 98.50 868 VAL A O 1
ATOM 6619 N N . GLN A 1 869 ? -9.990 -1.985 36.414 1.00 98.19 869 GLN A N 1
ATOM 6620 C CA . GLN A 1 869 ? -9.303 -3.276 36.470 1.00 98.19 869 GLN A CA 1
ATOM 6621 C C . GLN A 1 869 ? -9.051 -3.720 37.910 1.00 98.19 869 GLN A C 1
ATOM 6623 O O . GLN A 1 869 ? -9.258 -4.888 38.217 1.00 98.19 869 GLN A O 1
ATOM 6628 N N . ALA A 1 870 ? -8.674 -2.813 38.818 1.00 98.62 870 ALA A N 1
ATOM 6629 C CA . ALA A 1 870 ? -8.495 -3.140 40.230 1.00 98.62 870 ALA A CA 1
ATOM 6630 C C . ALA A 1 870 ? -9.782 -3.707 40.845 1.00 98.62 870 ALA A C 1
ATOM 6632 O O . ALA A 1 870 ? -9.721 -4.703 41.570 1.00 98.62 870 ALA A O 1
ATOM 6633 N N . LYS A 1 871 ? -10.944 -3.136 40.502 1.00 98.56 871 LYS A N 1
ATOM 6634 C CA . LYS A 1 871 ? -12.236 -3.678 40.931 1.00 98.56 871 LYS A CA 1
ATOM 6635 C C . LYS A 1 871 ? -12.527 -5.040 40.301 1.00 98.56 871 LYS A C 1
ATOM 6637 O O . LYS A 1 871 ? -12.952 -5.960 40.994 1.00 98.56 871 LYS A O 1
ATOM 6642 N N . ALA A 1 872 ? -12.256 -5.209 39.010 1.00 98.25 872 ALA A N 1
ATOM 6643 C CA . ALA A 1 872 ? -12.429 -6.499 38.347 1.00 98.25 872 ALA A CA 1
ATOM 6644 C C . ALA A 1 872 ? -11.497 -7.589 38.920 1.00 98.25 872 ALA A C 1
ATOM 6646 O O . ALA A 1 872 ? -11.911 -8.739 39.049 1.00 98.25 872 ALA A O 1
ATOM 6647 N N . VAL A 1 873 ? -10.269 -7.236 39.316 1.00 98.38 873 VAL A N 1
ATOM 6648 C CA . VAL A 1 873 ? -9.320 -8.124 40.009 1.00 98.38 873 VAL A CA 1
ATOM 6649 C C . VAL A 1 873 ? -9.836 -8.498 41.400 1.00 98.38 873 VAL A C 1
ATOM 6651 O O . VAL A 1 873 ? -9.770 -9.668 41.773 1.00 98.38 873 VAL A O 1
ATOM 6654 N N . GLU A 1 874 ? -10.386 -7.542 42.156 1.00 98.19 874 GLU A N 1
ATOM 6655 C CA . GLU A 1 874 ? -11.017 -7.800 43.461 1.00 98.19 874 GLU A CA 1
ATOM 6656 C C . GLU A 1 874 ? -12.152 -8.834 43.349 1.00 98.19 874 GLU A C 1
ATOM 6658 O O . GLU A 1 874 ? -12.246 -9.748 44.167 1.00 98.19 874 GLU A O 1
ATOM 6663 N N . GLU A 1 875 ? -12.970 -8.732 42.301 1.00 97.62 875 GLU A N 1
ATOM 6664 C CA . GLU A 1 875 ? -14.094 -9.636 42.011 1.00 97.62 875 GLU A CA 1
ATOM 6665 C C . GLU A 1 875 ? -13.655 -10.957 41.334 1.00 97.62 875 GLU A C 1
ATOM 6667 O O . GLU A 1 875 ? -14.489 -11.798 40.983 1.00 97.62 875 GLU A O 1
ATOM 6672 N N . GLY A 1 876 ? -12.348 -11.153 41.113 1.00 96.62 876 GLY A N 1
ATOM 6673 C CA . GLY A 1 876 ? -11.786 -12.334 40.449 1.00 96.62 876 GLY A CA 1
ATOM 6674 C C . GLY A 1 876 ? -12.102 -12.437 38.951 1.00 96.62 876 GLY A C 1
ATOM 6675 O O . GLY A 1 876 ? -11.921 -13.500 38.359 1.00 96.62 876 GLY A O 1
ATOM 6676 N N . GLN A 1 877 ? -12.571 -11.351 38.334 1.00 96.19 877 GLN A N 1
ATOM 6677 C CA . GLN A 1 877 ? -12.964 -11.280 36.924 1.00 96.19 877 GLN A CA 1
ATOM 6678 C C . GLN A 1 877 ? -11.864 -10.725 36.012 1.00 96.19 877 GLN A C 1
ATOM 6680 O O . GLN A 1 877 ? -12.056 -10.676 34.805 1.00 96.19 877 GLN A O 1
ATOM 6685 N N . SER A 1 878 ? -10.710 -10.328 36.546 1.00 96.12 878 SER A N 1
ATOM 6686 C CA . SER A 1 878 ? -9.561 -9.845 35.770 1.00 96.12 878 SER A CA 1
ATOM 6687 C C . SER A 1 878 ? -8.247 -10.207 36.469 1.00 96.12 878 SER A C 1
ATOM 6689 O O . SER A 1 878 ? -8.230 -10.464 37.674 1.00 96.12 878 SER A O 1
ATOM 6691 N N . LEU A 1 879 ? -7.154 -10.244 35.715 1.00 95.19 879 LEU A N 1
ATOM 6692 C CA . LEU A 1 879 ? -5.774 -10.292 36.188 1.00 95.19 879 LEU A CA 1
ATOM 6693 C C . LEU A 1 879 ? -5.014 -9.095 35.614 1.00 95.19 879 LEU A C 1
ATOM 6695 O O . LEU A 1 879 ? -5.348 -8.580 34.549 1.00 95.19 879 LEU A O 1
ATOM 6699 N N . TRP A 1 880 ? -3.970 -8.652 36.313 1.00 94.06 880 TRP A N 1
ATOM 6700 C CA . TRP A 1 880 ? -3.137 -7.533 35.852 1.00 94.06 880 TRP A CA 1
ATOM 6701 C C . TRP A 1 880 ? -2.325 -7.859 34.593 1.00 94.06 880 TRP A C 1
ATOM 6703 O O . TRP A 1 880 ? -1.941 -6.948 33.865 1.00 94.06 880 TRP A O 1
ATOM 6713 N N . ASP A 1 881 ? -2.066 -9.140 34.350 1.00 91.75 881 ASP A N 1
ATOM 6714 C CA . ASP A 1 881 ? -1.337 -9.683 33.206 1.00 91.75 881 ASP A CA 1
ATOM 6715 C C . ASP A 1 881 ? -2.254 -10.346 32.164 1.00 91.75 881 ASP A C 1
ATOM 6717 O O . ASP A 1 881 ? -1.774 -11.075 31.296 1.00 91.75 881 ASP A O 1
ATOM 6721 N N . ASP A 1 882 ? -3.565 -10.082 32.221 1.00 91.56 882 ASP A N 1
ATOM 6722 C CA . ASP A 1 882 ? -4.488 -10.513 31.172 1.00 91.56 882 ASP A CA 1
ATOM 6723 C C . ASP A 1 882 ? -4.151 -9.874 29.820 1.00 91.56 882 ASP A C 1
ATOM 6725 O O . ASP A 1 882 ? -3.748 -8.711 29.726 1.00 91.56 882 ASP A O 1
ATOM 6729 N N . ILE A 1 883 ? -4.370 -10.651 28.757 1.00 88.88 883 ILE A N 1
ATOM 6730 C CA . ILE A 1 883 ? -4.076 -10.244 27.386 1.00 88.88 883 ILE A CA 1
ATOM 6731 C C . ILE A 1 883 ? -4.960 -9.059 26.975 1.00 88.88 883 ILE A C 1
ATOM 6733 O O . ILE A 1 883 ? -6.191 -9.123 26.990 1.00 88.88 883 ILE A O 1
ATOM 6737 N N . LEU A 1 884 ? -4.314 -7.980 26.547 1.00 90.88 884 LEU A N 1
ATOM 6738 C CA . LEU A 1 884 ? -4.931 -6.766 26.039 1.00 90.88 884 LEU A CA 1
ATOM 6739 C C . LEU A 1 884 ? -5.279 -6.942 24.564 1.00 90.88 884 LEU A C 1
ATOM 6741 O O . LEU A 1 884 ? -4.429 -7.298 23.749 1.00 90.88 884 LEU A O 1
ATOM 6745 N N . TYR A 1 885 ? -6.524 -6.642 24.204 1.00 89.19 885 TYR A N 1
ATOM 6746 C CA . TYR A 1 885 ? -6.953 -6.664 22.812 1.00 89.19 885 TYR A CA 1
ATOM 6747 C C . TYR A 1 885 ? -6.236 -5.568 21.999 1.00 89.19 885 TYR A C 1
ATOM 6749 O O . TYR A 1 885 ? -6.396 -4.383 22.318 1.00 89.19 885 TYR A O 1
ATOM 6757 N N . PRO A 1 886 ? -5.458 -5.928 20.957 1.00 85.81 886 PRO A N 1
ATOM 6758 C CA . PRO A 1 886 ? -4.584 -4.995 20.258 1.00 85.81 886 PRO A CA 1
ATOM 6759 C C . PRO A 1 886 ? -5.351 -3.827 19.662 1.00 85.81 886 PRO A C 1
ATOM 6761 O O . PRO A 1 886 ? -4.904 -2.706 19.840 1.00 85.81 886 PRO A O 1
ATOM 6764 N N . ASN A 1 887 ? -6.533 -4.030 19.068 1.00 85.94 887 ASN A N 1
ATOM 6765 C CA . ASN A 1 887 ? -7.229 -2.910 18.432 1.00 85.94 887 ASN A CA 1
ATOM 6766 C C . ASN A 1 887 ? -7.629 -1.772 19.391 1.00 85.94 887 ASN A C 1
ATOM 6768 O O . ASN A 1 887 ? -7.873 -0.670 18.913 1.00 85.94 887 ASN A O 1
ATOM 6772 N N . TYR A 1 888 ? -7.664 -2.014 20.710 1.00 89.62 888 TYR A N 1
ATOM 6773 C CA . TYR A 1 888 ? -7.953 -1.002 21.737 1.00 89.62 888 TYR A CA 1
ATOM 6774 C C . TYR A 1 888 ? -6.742 -0.640 22.594 1.00 89.62 888 TYR A C 1
ATOM 6776 O O . TYR A 1 888 ? -6.775 0.371 23.285 1.00 89.62 888 TYR A O 1
ATOM 6784 N N . ALA A 1 889 ? -5.691 -1.460 22.617 1.00 89.31 889 ALA A N 1
ATOM 6785 C CA . ALA A 1 889 ? -4.541 -1.235 23.479 1.00 89.31 889 ALA A CA 1
ATOM 6786 C C . ALA A 1 889 ? -3.795 0.061 23.105 1.00 89.31 889 ALA A C 1
ATOM 6788 O O . ALA A 1 889 ? -3.666 0.418 21.936 1.00 89.31 889 ALA A O 1
ATOM 6789 N N . LEU A 1 890 ? -3.248 0.748 24.112 1.00 88.25 890 LEU A N 1
ATOM 6790 C CA . LEU A 1 890 ? -2.396 1.917 23.894 1.00 88.25 890 LEU A CA 1
ATOM 6791 C C . LEU A 1 890 ? -1.096 1.497 23.207 1.00 88.25 890 LEU A C 1
ATOM 6793 O O . LEU A 1 890 ? -0.547 0.450 23.557 1.00 88.25 890 LEU A O 1
ATOM 6797 N N . THR A 1 891 ? -0.573 2.319 22.295 1.00 80.19 891 THR A N 1
ATOM 6798 C CA . THR A 1 891 ? 0.583 1.989 21.434 1.00 80.19 891 THR A CA 1
ATOM 6799 C C . THR A 1 891 ? 1.873 1.651 22.169 1.00 80.19 891 THR A C 1
ATOM 6801 O O . THR A 1 891 ? 2.713 0.905 21.662 1.00 80.19 891 THR A O 1
ATOM 6804 N N . ASP A 1 892 ? 2.040 2.190 23.369 1.00 83.06 892 ASP A N 1
ATOM 6805 C CA . ASP A 1 892 ? 3.173 1.953 24.250 1.00 83.06 892 ASP A CA 1
ATOM 6806 C C . ASP A 1 892 ? 2.926 0.805 25.242 1.00 83.06 892 ASP A C 1
ATOM 6808 O O . ASP A 1 892 ? 3.769 0.572 26.111 1.00 83.06 892 ASP A O 1
ATOM 6812 N N . SER A 1 893 ? 1.828 0.050 25.133 1.00 87.94 893 SER A N 1
ATOM 6813 C CA . SER A 1 893 ? 1.611 -1.125 25.987 1.00 87.94 893 SER A CA 1
ATOM 6814 C C . SER A 1 893 ? 2.707 -2.183 25.746 1.00 87.94 893 SER A C 1
ATOM 6816 O O . SER A 1 893 ? 3.183 -2.335 24.617 1.00 87.94 893 SER A O 1
ATOM 6818 N N . PRO A 1 894 ? 3.175 -2.890 26.793 1.00 88.81 894 PRO A N 1
ATOM 6819 C CA . PRO A 1 894 ? 4.150 -3.970 26.643 1.00 88.81 894 PRO A CA 1
ATOM 6820 C C . PRO A 1 894 ? 3.674 -5.037 25.653 1.00 88.81 894 PRO A C 1
ATOM 6822 O O . PRO A 1 894 ? 2.517 -5.454 25.703 1.00 88.81 894 PRO A O 1
ATOM 6825 N N . LEU A 1 895 ? 4.572 -5.509 24.782 1.00 87.56 895 LEU A N 1
ATOM 6826 C CA . LEU A 1 895 ? 4.248 -6.534 23.784 1.00 87.56 895 LEU A CA 1
ATOM 6827 C C . LEU A 1 895 ? 3.804 -7.841 24.442 1.00 87.56 895 LEU A C 1
ATOM 6829 O O . LEU A 1 895 ? 2.945 -8.535 23.915 1.00 87.56 895 LEU A O 1
ATOM 6833 N N . GLU A 1 896 ? 4.350 -8.150 25.613 1.00 89.62 896 GLU A N 1
ATOM 6834 C CA . GLU A 1 896 ? 4.025 -9.332 26.405 1.00 89.62 896 GLU A CA 1
ATOM 6835 C C . GLU A 1 896 ? 2.577 -9.304 26.913 1.00 89.62 896 GLU A C 1
ATOM 6837 O O . GLU A 1 896 ? 1.965 -10.357 27.044 1.00 89.62 896 GLU A O 1
ATOM 6842 N N . LEU A 1 897 ? 2.000 -8.116 27.130 1.00 90.19 897 LEU A N 1
ATOM 6843 C CA . LEU A 1 897 ? 0.591 -7.976 27.509 1.00 90.19 897 LEU A CA 1
ATOM 6844 C C . LEU A 1 897 ? -0.358 -8.052 26.309 1.00 90.19 897 LEU A C 1
ATOM 6846 O O . LEU A 1 897 ? -1.556 -8.166 26.510 1.00 90.19 897 LEU A O 1
ATOM 6850 N N . VAL A 1 898 ? 0.140 -7.992 25.072 1.00 88.75 898 VAL A N 1
ATOM 6851 C CA . VAL A 1 898 ? -0.695 -8.077 23.858 1.00 88.75 898 VAL A CA 1
ATOM 6852 C C . VAL A 1 898 ? -0.552 -9.436 23.179 1.00 88.75 898 VAL A C 1
ATOM 6854 O O . VAL A 1 898 ? -1.543 -10.046 22.794 1.00 88.75 898 VAL A O 1
ATOM 6857 N N . TYR A 1 899 ? 0.679 -9.925 23.043 1.00 88.31 899 TYR A N 1
ATOM 6858 C CA . TYR A 1 899 ? 1.008 -11.141 22.298 1.00 88.31 899 TYR A CA 1
ATOM 6859 C C . TYR A 1 899 ? 1.455 -12.300 23.200 1.00 88.31 899 TYR A C 1
ATOM 6861 O O . TYR A 1 899 ? 1.654 -13.412 22.710 1.00 88.31 899 TYR A O 1
ATOM 6869 N N . GLY A 1 900 ? 1.617 -12.076 24.509 1.00 89.12 900 GLY A N 1
ATOM 6870 C CA . GLY A 1 900 ? 1.963 -13.125 25.468 1.00 89.12 900 GLY A CA 1
ATOM 6871 C C . GLY A 1 900 ? 3.244 -13.874 25.096 1.00 89.12 900 GLY A C 1
ATOM 6872 O O . GLY A 1 900 ? 4.284 -13.284 24.797 1.00 89.12 900 GLY A O 1
ATOM 6873 N N . GLU A 1 901 ? 3.158 -15.202 25.080 1.00 89.75 901 GLU A N 1
ATOM 6874 C CA . GLU A 1 901 ? 4.272 -16.091 24.735 1.00 89.75 901 GLU A CA 1
ATOM 6875 C C . GLU A 1 901 ? 4.692 -16.044 23.255 1.00 89.75 901 GLU A C 1
ATOM 6877 O O . GLU A 1 901 ? 5.756 -16.555 22.912 1.00 89.75 901 GLU A O 1
ATOM 6882 N N . ASN A 1 902 ? 3.915 -15.395 22.379 1.00 90.06 902 ASN A N 1
ATOM 6883 C CA . ASN A 1 902 ? 4.228 -15.306 20.950 1.00 90.06 902 ASN A CA 1
ATOM 6884 C C . ASN A 1 902 ? 5.301 -14.254 20.627 1.00 90.06 902 ASN A C 1
ATOM 6886 O O . ASN A 1 902 ? 5.849 -14.269 19.523 1.00 90.06 902 ASN A O 1
ATOM 6890 N N . VAL A 1 903 ? 5.639 -13.356 21.563 1.00 89.81 903 VAL A N 1
ATOM 6891 C CA . VAL A 1 903 ? 6.595 -12.257 21.328 1.00 89.81 903 VAL A CA 1
ATOM 6892 C C . VAL A 1 903 ? 7.942 -12.740 20.764 1.00 89.81 903 VAL A C 1
ATOM 6894 O O . VAL A 1 903 ? 8.379 -12.168 19.765 1.00 89.81 903 VAL A O 1
ATOM 6897 N N . PRO A 1 904 ? 8.618 -13.776 21.309 1.00 91.94 904 PRO A N 1
ATOM 6898 C CA . PRO A 1 904 ? 9.885 -14.254 20.750 1.00 91.94 904 PRO A CA 1
ATOM 6899 C C . PRO A 1 904 ? 9.761 -14.722 19.295 1.00 91.94 904 PRO A C 1
ATOM 6901 O O . PRO A 1 904 ? 10.577 -14.329 18.465 1.00 91.94 904 PRO A O 1
ATOM 6904 N N . ARG A 1 905 ? 8.701 -15.474 18.963 1.00 91.75 905 ARG A N 1
ATOM 6905 C CA . ARG A 1 905 ? 8.439 -15.935 17.590 1.00 91.75 905 ARG A CA 1
ATOM 6906 C C . ARG A 1 905 ? 8.209 -14.758 16.643 1.00 91.75 905 ARG A C 1
ATOM 6908 O O . ARG A 1 905 ? 8.733 -14.750 15.537 1.00 91.75 905 ARG A O 1
ATOM 6915 N N . LEU A 1 906 ? 7.479 -13.732 17.079 1.00 89.75 906 LEU A N 1
ATOM 6916 C CA . LEU A 1 906 ? 7.230 -12.533 16.272 1.00 89.75 906 LEU A CA 1
ATOM 6917 C C . LEU A 1 906 ? 8.506 -11.721 16.015 1.00 89.75 906 LEU A C 1
ATOM 6919 O O . LEU A 1 906 ? 8.675 -11.188 14.920 1.00 89.75 906 LEU A O 1
ATOM 6923 N N . ARG A 1 907 ? 9.442 -11.688 16.974 1.00 89.38 907 ARG A N 1
ATOM 6924 C CA . ARG A 1 907 ? 10.783 -11.114 16.761 1.00 89.38 907 ARG A CA 1
ATOM 6925 C C . ARG A 1 907 ? 11.581 -11.886 15.713 1.00 89.38 907 ARG A C 1
ATOM 6927 O O . ARG A 1 907 ? 12.223 -11.262 14.872 1.00 89.38 907 ARG A O 1
ATOM 6934 N N . GLU A 1 908 ? 11.522 -13.216 15.730 1.00 91.62 908 GLU A N 1
ATOM 6935 C CA . GLU A 1 908 ? 12.180 -14.058 14.720 1.00 91.62 908 GLU A CA 1
ATOM 6936 C C . GLU A 1 908 ? 11.585 -13.838 13.323 1.00 91.62 908 GLU A C 1
ATOM 6938 O O . GLU A 1 908 ? 12.333 -13.639 12.367 1.00 91.62 908 GLU A O 1
ATOM 6943 N N . ILE A 1 909 ? 10.253 -13.780 13.216 1.00 90.88 909 ILE A N 1
ATOM 6944 C CA . ILE A 1 909 ? 9.542 -13.489 11.961 1.00 90.88 909 ILE A CA 1
ATOM 6945 C C . ILE A 1 909 ? 9.942 -12.109 11.428 1.00 90.88 909 ILE A C 1
ATOM 6947 O O . ILE A 1 909 ? 10.314 -11.982 10.262 1.00 90.88 909 ILE A O 1
ATOM 6951 N N . ALA A 1 910 ? 9.931 -11.077 12.277 1.00 88.00 910 ALA A N 1
ATOM 6952 C CA . ALA A 1 910 ? 10.329 -9.728 11.879 1.00 88.00 910 ALA A CA 1
ATOM 6953 C C . ALA A 1 910 ? 11.783 -9.679 11.386 1.00 88.00 910 ALA A C 1
ATOM 6955 O O . ALA A 1 910 ? 12.064 -9.044 10.374 1.00 88.00 910 ALA A O 1
ATOM 6956 N N . ALA A 1 911 ? 12.703 -10.369 12.066 1.00 90.06 911 ALA A N 1
ATOM 6957 C CA . ALA A 1 911 ? 14.104 -10.438 11.656 1.00 90.06 911 ALA A CA 1
ATOM 6958 C C . ALA A 1 911 ? 14.306 -11.208 10.339 1.00 90.06 911 ALA A C 1
ATOM 6960 O O . ALA A 1 911 ? 15.252 -10.920 9.607 1.00 90.06 911 ALA A O 1
ATOM 6961 N N . HIS A 1 912 ? 13.436 -12.177 10.043 1.00 91.38 912 HIS A N 1
ATOM 6962 C CA . HIS A 1 912 ? 13.488 -12.961 8.813 1.00 91.38 912 HIS A CA 1
ATOM 6963 C C . HIS A 1 912 ? 13.020 -12.163 7.589 1.00 91.38 912 HIS A C 1
ATOM 6965 O O . HIS A 1 912 ? 13.745 -12.097 6.598 1.00 91.38 912 HIS A O 1
ATOM 6971 N N . TYR A 1 913 ? 11.837 -11.544 7.664 1.00 89.69 913 TYR A N 1
ATOM 6972 C CA . TYR A 1 913 ? 11.235 -10.832 6.529 1.00 89.69 913 TYR A CA 1
ATOM 6973 C C . TYR A 1 913 ? 11.728 -9.386 6.377 1.00 89.69 913 TYR A C 1
ATOM 6975 O O . TYR A 1 913 ? 11.620 -8.820 5.289 1.00 89.69 913 TYR A O 1
ATOM 6983 N N . ASP A 1 914 ? 12.294 -8.789 7.431 1.00 89.56 914 ASP A N 1
ATOM 6984 C CA . ASP A 1 914 ? 12.796 -7.411 7.421 1.00 89.56 914 ASP A CA 1
ATOM 6985 C C . ASP A 1 914 ? 14.204 -7.256 8.041 1.00 89.56 914 ASP A C 1
ATOM 6987 O O . ASP A 1 914 ? 14.394 -6.515 9.015 1.00 89.56 914 ASP A O 1
ATOM 6991 N N . PRO A 1 915 ? 15.237 -7.925 7.495 1.00 88.50 915 PRO A N 1
ATOM 6992 C CA . PRO A 1 915 ? 16.596 -7.852 8.043 1.00 88.50 915 PRO A CA 1
ATOM 6993 C C . PRO A 1 915 ? 17.187 -6.433 7.988 1.00 88.50 915 PRO A C 1
ATOM 6995 O O . PRO A 1 915 ? 18.000 -6.058 8.833 1.00 88.50 915 PRO A O 1
ATOM 6998 N N . GLU A 1 916 ? 16.744 -5.624 7.021 1.00 87.75 916 GLU A N 1
ATOM 6999 C CA . GLU A 1 916 ? 17.165 -4.234 6.813 1.00 87.75 916 GLU A CA 1
ATOM 7000 C C . GLU A 1 916 ? 16.299 -3.223 7.581 1.00 87.75 916 GLU A C 1
ATOM 7002 O O . GLU A 1 916 ? 16.461 -2.007 7.405 1.00 87.75 916 GLU A O 1
ATOM 7007 N N . LYS A 1 917 ? 15.374 -3.703 8.425 1.00 88.88 917 LYS A N 1
ATOM 7008 C CA . LYS A 1 917 ? 14.507 -2.887 9.281 1.00 88.88 917 LYS A CA 1
ATOM 7009 C C . LYS A 1 917 ? 13.741 -1.806 8.501 1.00 88.88 917 LYS A C 1
ATOM 7011 O O . LYS A 1 917 ? 13.601 -0.679 8.965 1.00 88.88 917 LYS A O 1
ATOM 7016 N N . VAL A 1 918 ? 13.328 -2.059 7.258 1.00 89.12 918 VAL A N 1
ATOM 7017 C CA . VAL A 1 918 ? 12.561 -1.111 6.424 1.00 89.12 918 VAL A CA 1
ATOM 7018 C C . VAL A 1 918 ? 11.223 -0.793 7.071 1.00 89.12 918 VAL A C 1
ATOM 7020 O O . VAL A 1 918 ? 10.852 0.378 7.156 1.00 89.12 918 VAL A O 1
ATOM 7023 N N . MET A 1 919 ? 10.550 -1.798 7.628 1.00 87.56 919 MET A N 1
ATOM 7024 C CA . MET A 1 919 ? 9.334 -1.598 8.406 1.00 87.56 919 MET A CA 1
ATOM 7025 C C . MET A 1 919 ? 9.610 -0.862 9.708 1.00 87.56 919 MET A C 1
ATOM 7027 O O . MET A 1 919 ? 8.650 -0.438 10.329 1.00 87.56 919 MET A O 1
ATOM 7031 N N . SER A 1 920 ? 10.873 -0.624 10.097 1.00 85.25 920 SER A N 1
ATOM 7032 C CA . SER A 1 920 ? 11.240 0.280 11.195 1.00 85.25 920 SER A CA 1
ATOM 7033 C C . SER A 1 920 ? 11.086 1.772 10.840 1.00 85.25 920 SER A C 1
ATOM 7035 O O . SER A 1 920 ? 11.226 2.630 11.711 1.00 85.25 920 SER A O 1
ATOM 7037 N N . LEU A 1 921 ? 10.839 2.108 9.568 1.00 87.12 921 LEU A N 1
ATOM 7038 C CA . LEU A 1 921 ? 10.703 3.491 9.091 1.00 87.12 921 LEU A CA 1
ATOM 7039 C C . LEU A 1 921 ? 9.278 4.036 9.208 1.00 87.12 921 LEU A C 1
ATOM 7041 O O . LEU A 1 921 ? 9.070 5.242 9.117 1.00 87.12 921 LEU A O 1
ATOM 7045 N N . THR A 1 922 ? 8.291 3.175 9.415 1.00 84.00 922 THR A N 1
ATOM 7046 C CA . THR A 1 922 ? 6.881 3.575 9.513 1.00 84.00 922 THR A CA 1
ATOM 7047 C C . THR A 1 922 ? 6.388 3.585 10.945 1.00 84.00 922 THR A C 1
ATOM 7049 O O . THR A 1 922 ? 6.856 2.758 11.685 1.00 84.00 922 THR A O 1
ATOM 7052 N N . GLY A 1 923 ? 5.562 4.499 11.447 1.00 72.44 923 GLY A N 1
ATOM 7053 C CA . GLY A 1 923 ? 5.231 4.462 12.887 1.00 72.44 923 GLY A CA 1
ATOM 7054 C C . GLY A 1 923 ? 4.245 3.339 13.275 1.00 72.44 923 GLY A C 1
ATOM 7055 O O . GLY A 1 923 ? 4.013 2.405 12.511 1.00 72.44 923 GLY A O 1
ATOM 7056 N N . GLY A 1 924 ? 3.709 3.389 14.501 1.00 68.00 924 GLY A N 1
ATOM 7057 C CA . GLY A 1 924 ? 2.764 2.393 15.028 1.00 68.00 924 GLY A CA 1
ATOM 7058 C C . GLY A 1 924 ? 3.106 1.887 16.432 1.00 68.00 924 GLY A C 1
ATOM 7059 O O . GLY A 1 924 ? 3.880 2.509 17.159 1.00 68.00 924 GLY A O 1
ATOM 7060 N N . PHE A 1 925 ? 2.491 0.765 16.822 1.00 62.47 925 PHE A N 1
ATOM 7061 C CA . PHE A 1 925 ? 2.750 0.059 18.088 1.00 62.47 925 PHE A CA 1
ATOM 7062 C C . PHE A 1 925 ? 4.237 -0.305 18.248 1.00 62.47 925 PHE A C 1
ATOM 7064 O O . PHE A 1 925 ? 4.937 -0.432 17.240 1.00 62.47 925 PHE A O 1
ATOM 7071 N N . ARG A 1 926 ? 4.714 -0.531 19.488 1.00 63.78 926 ARG A N 1
ATOM 7072 C CA . ARG A 1 926 ? 6.080 -1.047 19.751 1.00 63.78 926 ARG A CA 1
ATOM 7073 C C . ARG A 1 926 ? 6.443 -2.150 18.750 1.00 63.78 926 ARG A C 1
ATOM 7075 O O . ARG A 1 926 ? 5.672 -3.090 18.557 1.00 63.78 926 ARG A O 1
ATOM 7082 N N . ARG A 1 927 ? 7.604 -2.039 18.108 1.00 67.06 927 ARG A N 1
ATOM 7083 C CA . ARG A 1 927 ? 8.019 -2.983 17.066 1.00 67.06 927 ARG A CA 1
ATOM 7084 C C . ARG A 1 927 ? 8.692 -4.192 17.682 1.00 67.06 927 ARG A C 1
ATOM 7086 O O . ARG A 1 927 ? 9.382 -4.082 18.689 1.00 67.06 927 ARG A O 1
ATOM 7093 N N . PHE A 1 928 ? 8.602 -5.326 17.001 1.00 65.00 928 PHE A N 1
ATOM 7094 C CA . PHE A 1 928 ? 9.404 -6.505 17.339 1.00 65.00 928 PHE A CA 1
ATOM 7095 C C . PHE A 1 928 ? 10.905 -6.332 17.022 1.00 65.00 928 PHE A C 1
ATOM 7097 O O . PHE A 1 928 ? 11.724 -7.148 17.435 1.00 65.00 928 PHE A O 1
ATOM 7104 N N . GLN A 1 929 ? 11.266 -5.281 16.281 1.00 56.88 929 GLN A N 1
ATOM 7105 C CA . GLN A 1 929 ? 12.627 -4.993 15.813 1.00 56.88 929 GLN A CA 1
ATOM 7106 C C . GLN A 1 929 ? 13.430 -4.072 16.753 1.00 56.88 929 GLN A C 1
ATOM 7108 O O . GLN A 1 929 ? 14.642 -3.914 16.537 1.00 56.88 929 GLN A O 1
ATOM 7113 N N . ASP A 1 930 ? 12.753 -3.468 17.738 1.00 55.97 930 ASP A N 1
ATOM 7114 C CA . ASP A 1 930 ? 13.294 -2.601 18.796 1.00 55.97 930 ASP A CA 1
ATOM 7115 C C . ASP A 1 930 ? 13.481 -3.404 20.094 1.00 55.97 930 ASP A C 1
ATOM 7117 O O . ASP A 1 930 ? 14.513 -3.184 20.773 1.00 55.97 930 ASP A O 1
#

Sequence (930 aa):
MPTIFMFYFLYTGVFALLFPVVFGSDFLLPHADDGAVIACNLLKKKFPKLASFPGERNLLSICVQILKLFPGTEQFVNDIEHWAISSQQNSTCSIKPTSAEDTSAIIQIIGRPDIRAPFAVKSGGHAYNLNSSSTPGVQVSMARFNDVNYNAKQGTVTIGFGLTWDQVYERLEPLGIMVVGGRITGGGLNNFGIVTQITVEAHPQSLVFGGSLTYSSETSDEFNSAIEDFSLNNVDPKAQLVAGYKSNGTQFQNQLFMSYDGPVPPPGIFDKILSIPAVVSDIKTRTFVDMISTIGDLDPGIGPFGFAQHVVPIVHYTVPILEEIKQQVNALASRLSAENSDTSIVVRIAPEPFFSSFAHSRGGAYPHPPGRQENPTATSLAYSIDPEAPLADKIALQSKFASEVRNLASLVQAKAVEEGQSLWDDILYDNYALTDSPLELVYGENVPKLREIAAKTRIQGGQVPGNTPGDEQYANDTDHWAVSSEQNSTCSIEPASAKDISTIIQIIGRSDIRAPFAVKSGGHAYNLNASSTPGVQISMAQFTNVTYDAEQDTVTLGVALTWDQVYEQLEPLGVMVVGGRINGVGVGGFSLGGGFSWKTNQFGLLTDTLVSVETVLPSGEIVQATNSSEPDLFFGLKASFTGGLNQFGIATQLTVEAHPQDLVFGGFLTYPIETNDEFNSAIADFSQNNTDPKAQMVVVYTSNGTQFQNQILLSYDGPTPPSGVFDRVLSIPAVTSDVETRTFIDMMSTFGDGDNGIGPFGFAQHVVPIVHYTVPILEEMTAQVNAFASRLSEENNGEPILVSISPEPFLSSFAHSRGGAYPHPPERQVNPSSASIAWKEDPETPLADKISRHAYFTSELRNFTSLVQAKAVEEGQSLWDDILYPNYALTDSPLELVYGENVPRLREIAAHYDPEKVMSLTGGFRRFQD

Secondary structure (DSSP, 8-state):
------SSSSSSSSTTSSTTTTS-S------TTHHHHHHHHHHHHH-GGGGS-TTHHHHHHHHHHHHHHSTT----SS----SSGGG----SEEE--SSHHHHHHHHHHHHSTTT---EEEE-SS---STTTS--SSEEEE-TT---EEEETTTTEEEEETT--HHHHHHHHGGGTEEE---SS--S---SS----EEEEEEEE---EEEEEEEE-GGGHHHHHHHHHHHHHH---TTEEEEEEEEE-SS-EEEEEEEEESSSSPPTTSSHHHHTS--SEE--EEE-HHHHHHHHGGGS-S-SSEEEEEEEEEESS--HHHHHHHHHHHHHHHHHHHHH-TTS-EEEEEEE---S-TTTT-SS-SS---TT---EEEEEEEEEE--TTS-HHHHHHHHHHHHHHHHHHHHHHHHHHHHTT----SS--B-TT--TTS-HHHHHGGGHHHHHHHHHHHS--TT---EE-BTBHHHHHHH--SSGGG----SEEE--SSHHHHHHHHHHHHSTTT---EEEESSS---STTTS--SSEEEE-TT---EEEETTTTEEEEETT-BHHHHHHHHGGGTEEES--SSTT-BHHHHHHT----TTHHHH--HHHHEEEEEEE-TTS-EEEE-SSSSHHHHHHHTT--TT-TTSSSEEEEEEEEEEE---EEEEEEEE-GGGHHHHHHHHHHHHHH---TTEEEEEEEEE-SS-EEEEEEEEESSSSPPTTSSHHHHHS--SEE--EEE-HHHHHHHT-S---SSSSEEEEEEEEEESS--HHHHHHHHHHHHHHHHHHHHHTTT---EEEEEE---S-TTTT----SS---TTS--EEEEEEEEEE--TTS-HHHHHHHHHHHHHHHHHHHHHHHHHHHHTTS--TTPPPPTTTS-TTS-HHHHHGGGHHHHHHHHHHH-TT-GGGGB--S--TT-

Solvent-accessible surface area (backbone atoms only — not comparable to full-atom values): 49461 Å² total; per-residue (Å²): 140,88,86,88,90,84,89,86,83,84,85,85,82,73,77,86,81,65,64,82,82,80,55,74,100,79,80,83,88,78,73,83,72,58,60,62,57,50,51,57,53,51,50,55,74,74,44,77,78,78,78,78,64,98,64,58,74,58,54,56,51,50,47,54,52,51,40,68,76,40,76,87,36,63,84,51,94,76,88,67,88,57,87,24,53,50,17,62,50,74,40,74,35,36,40,46,42,83,44,70,64,47,46,49,52,53,50,52,60,36,60,31,93,91,61,58,53,54,62,12,41,26,38,42,40,48,34,51,50,66,59,25,37,18,23,66,34,37,22,42,31,31,63,60,29,60,54,76,47,76,40,80,90,78,39,30,34,38,37,23,38,17,42,34,70,66,66,50,44,68,67,30,50,87,72,40,33,41,61,91,71,77,84,84,61,68,23,40,87,54,86,67,50,84,79,54,63,50,76,44,61,49,40,84,46,69,40,24,22,32,33,47,37,33,32,51,61,88,52,46,68,63,49,36,51,35,50,23,49,45,44,70,66,63,82,58,82,48,51,41,40,36,41,32,41,41,17,48,45,86,54,61,38,38,37,36,39,40,39,23,79,31,65,68,77,68,88,74,73,55,51,66,58,72,68,50,82,55,79,41,74,55,72,44,64,39,48,57,63,66,45,56,64,67,54,59,76,70,57,87,84,52,79,57,24,28,56,34,61,37,37,42,68,32,48,51,55,44,52,71,51,50,50,50,46,50,51,52,37,43,53,50,16,34,50,50,33,67,76,34,76,91,38,59,42,38,24,35,42,28,49,30,54,52,73,43,74,70,74,73,59,92,76,68,70,58,74,75,73,87,90,67,63,49,20,54,29,41,26,34,38,38,33,48,46,69,91,84,55,56,66,69,56,54,49,54,52,50,56,52,49,37,50,52,36,45,54,52,43,51,53,51,46,52,47,27,40,75,72,67,24,37,89,69,96,62,78,61,40,54,95,58,58,58,99,79,62,60,59,57,50,50,21,40,89,41,40,67,59,52,52,51,50,40,62,71,51,46,80,61,75,80,68,69,66,60,31,37,91,86,39,76,64,25,52,70,53,48,54,40,76,18,41,46,14,48,45,75,36,64,26,27,34,64,44,81,45,70,68,44,46,16,52,47,40,41,54,33,44,31,93,91,60,57,46,38,24,15,48,21,42,37,29,60,43,38,50,65,32,11,38,22,23,62,29,40,28,38,20,32,74,60,30,61,56,75,46,79,38,84,90,77,39,31,35,38,35,21,22,22,30,26,33,50,65,50,45,66,66,29,50,88,72,39,30,42,59,56,39,66,69,42,32,57,41,14,42,35,24,44,40,23,16,31,32,73,23,88,45,15,46,71,54,12,32,20,34,40,35,52,59,35,36,37,30,27,30,46,82,29,50,76,44,67,24,20,87,89,35,57,41,65,58,33,30,46,45,28,34,27,40,52,17,29,46,36,73,67,26,42,56,50,33,40,27,31,45,46,41,83,46,70,43,21,24,29,27,41,36,33,34,53,68,92,47,45,70,65,48,34,50,36,53,22,46,47,41,71,66,61,80,58,50,45,55,42,47,41,37,36,40,37,13,41,46,85,54,62,41,37,37,37,42,37,41,24,81,31,63,68,78,64,90,71,74,55,52,62,62,73,66,51,84,55,80,41,77,58,67,44,65,38,51,61,62,63,41,32,64,73,67,37,67,70,78,85,83,64,67,60,21,25,49,41,50,31,56,36,50,30,49,52,54,44,49,72,48,50,52,45,46,54,52,50,27,43,52,50,7,34,50,52,10,59,76,51,81,64,44,67,22,40,18,34,40,28,49,35,59,62,81,46,46,52,80,45,61,69,71,39,34,47,68,65,55,86,92,63,66,60,25,57,22,47,31,37,43,35,37,69,29,63,81,84,55,54,66,73,56,39,52,52,52,51,52,50,52,46,53,51,48,50,55,54,42,50,55,46,40,52,48,26,36,74,74,68,26,28,60,97,77,49,65,36,57,46,66,36,41,47,53,84,54,59,61,58,35,39,23,45,88,41,46,68,60,45,29,52,49,36,50,68,55,32,74,80,46,37,50,70,36,34,49,44,55,74,57,67,89,113

Mean predicted aligned error: 17.53 Å

Radius of gyration: 39.97 Å; Cα contacts (8 Å, |Δi|>4): 1934; chains: 1; bounding box: 95×63×112 Å

Foldseek 3Di:
DDDDPPDPPDPPPDPPPPPPPPDDPDDDDDDPVVVVVVVVVVVCVVDVPVPPDPPLVLQLVLQVVLCVVDPPFDWDQPPDDAPALLQDDRASTEGEDQDPVSQVVNCLSCVDPVRVWQEEEAFQFHDFAHSQQDDNGYYYALLNLADWDADPVVQKIKGFRNDDQLSNCVVCVVVQKDFPDDPTGDGHPQLQHDDGIDMTGIDGADWKWWAKFKAAPVCLLLVLVLQLCLLPPDDDLQKWKKWKWKDQLPGIMIMMIIIGRDQDDDPPNCVSVVPHDTPDDDTHTGGPSVRVVNVVVVPNPAPNKHKAKAKAWFQGRHSQLSVLLNVLQNVLNNVVCVVCVPKGKMWMKMWISHPAPPPPDPDDLADDDPDGRITMIMTMMMMHDDSPDDSVVSVVVRVVVNVVSVVSNVSSNVSSVVVVGDDDPDGADPVPDHPPDDPCNDRPPCVVVSVVSSVVSPPPSDPLPWAAVPDPVQCVLFDAPALLQGDHARTEGEDLDLLSQLVVLQVCLDPVHVWFEFEDALRHDQDHLLRYDNYYRYYPCNQADWDADPVQQKIKGFQNDWQLSRCVVCVVVQKDFQAAQATSHTNLQQQQQFGHHLQLLPAFTSLLFWAWWFFQFSNSDTFIEGCVGVVLVSQASNRRFGRPCFQGGHTGMTMGHMDGADKKWWAKFKAAPVCLLLVLVLQLCLLPPPDDSQKWKKWKWKDQLPGTMIMITIIGRDQDDDPPNCCSVVPGDTPDDPTHIDGSSVRNVRVPNPPPVLPNKRKAKFKAWFNGRDSQLSVLQNVLNNVLNNVVCVVVVNFGKMKMKIWIRHDQSLPSHPHHQFDRPNVAHTTIIMIMIMGHDDSPPDSVVSVVVRVVRNVVSVVSSVSSNVSSVVVVGHDPLDAIRRHRHDQAPDPCSHRNPSLVSSLVSSCVRCVSCSSVSGDTHDHSPD

Organism: Sanghuangporus baumii (NCBI:txid108892)

pLDDT: mean 79.25, std 17.91, range [23.2, 98.62]

InterPro domains:
  IPR006094 FAD linked oxidase, N-terminal [PF01565] (95-179)
  IPR006094 FAD linked oxidase, N-terminal [PF01565] (493-625)
  IPR016166 FAD-binding domain, PCMH-type [PS51387] (87-290)
  IPR016166 FAD-binding domain, PCMH-type [PS51387] (485-661)
  IPR016169 FAD-binding, type PCMH, subdomain 2 [G3DSA:3.30.465.10] (61-184)
  IPR016169 FAD-binding, type PCMH, subdomain 2 [G3DSA:3.30.465.10] (185-261)
  IPR016169 FAD-binding, type PCMH, subdomain 2 [G3DSA:3.30.465.10] (448-698)
  IPR036318 FAD-binding, type PCMH-like superfamily [SSF56176] (89-205)
  IPR036318 FAD-binding, type PCMH-like superfamily [SSF56176] (471-660)
  IPR050416 FAD-linked Oxidoreductases in Biosynthetic Pathways [PTHR42973] (468-919)

Nearest PDB structures (foldseek):
  2bvf-assembly2_B  TM=8.221E-01  e=1.108E-23  Paenarthrobacter nicotinovorans
  6fyf-assembly3_C  TM=8.250E-01  e=2.413E-21  Streptomyces maritimus
  6fye-assembly1_B-2  TM=8.145E-01  e=8.071E-21  Streptomyces maritimus
  6fyc-assembly1_B-2  TM=8.319E-01  e=5.193E-20  Streptomyces maritimus
  4xlo-assembly1_C  TM=8.127E-01  e=1.552E-20  Streptomyces maritimus